Protein AF-0000000080314103 (afdb_homodimer)

Structure (mmCIF, N/CA/C/O backbone):
data_AF-0000000080314103-model_v1
#
loop_
_entity.id
_entity.type
_entity.pdbx_description
1 polymer 'Ribonuclease J2 (Endoribonuclease in RNA processing)'
#
loop_
_atom_site.group_PDB
_atom_site.id
_atom_site.type_symbol
_atom_site.label_atom_id
_atom_site.label_alt_id
_atom_site.label_comp_id
_atom_site.label_asym_id
_atom_site.label_entity_id
_atom_site.label_seq_id
_atom_site.pdbx_PDB_ins_code
_atom_site.Cartn_x
_atom_site.Cartn_y
_atom_site.Cartn_z
_atom_site.occupancy
_atom_site.B_iso_or_equiv
_atom_site.auth_seq_id
_atom_site.auth_comp_id
_atom_site.auth_asym_id
_atom_site.auth_atom_id
_atom_site.pdbx_PDB_model_num
ATOM 1 N N . MET A 1 1 ? 6.738 -19.469 -27.828 1 96.12 1 MET A N 1
ATOM 2 C CA . MET A 1 1 ? 6.711 -19.172 -26.391 1 96.12 1 MET A CA 1
ATOM 3 C C . MET A 1 1 ? 5.691 -18.078 -26.094 1 96.12 1 MET A C 1
ATOM 5 O O . MET A 1 1 ? 5.711 -17.016 -26.703 1 96.12 1 MET A O 1
ATOM 9 N N . ILE A 1 2 ? 4.75 -18.375 -25.188 1 97.12 2 ILE A N 1
ATOM 10 C CA . ILE A 1 2 ? 3.621 -17.5 -24.875 1 97.12 2 ILE A CA 1
ATOM 11 C C . ILE A 1 2 ? 3.535 -17.266 -23.375 1 97.12 2 ILE A C 1
ATOM 13 O O . ILE A 1 2 ? 2.959 -18.094 -22.641 1 97.12 2 ILE A O 1
ATOM 17 N N . PRO A 1 3 ? 4.074 -16.156 -22.875 1 97.12 3 PRO A N 1
ATOM 18 C CA . PRO A 1 3 ? 3.891 -15.844 -21.453 1 97.12 3 PRO A CA 1
ATOM 19 C C . PRO A 1 3 ? 2.441 -15.508 -21.094 1 97.12 3 PRO A C 1
ATOM 21 O O . PRO A 1 3 ? 1.919 -14.477 -21.547 1 97.12 3 PRO A O 1
ATOM 24 N N . LEU A 1 4 ? 1.855 -16.344 -20.297 1 97.38 4 LEU A N 1
ATOM 25 C CA . LEU A 1 4 ? 0.501 -16.078 -19.828 1 97.38 4 LEU A CA 1
ATOM 26 C C . LEU A 1 4 ? 0.52 -15.172 -18.609 1 97.38 4 LEU A C 1
ATOM 28 O O . LEU A 1 4 ? -0.434 -14.422 -18.359 1 97.38 4 LEU A O 1
ATOM 32 N N . GLY A 1 5 ? 1.565 -15.289 -17.828 1 96.25 5 GLY A N 1
ATOM 33 C CA . GLY A 1 5 ? 1.776 -14.492 -16.641 1 96.25 5 GLY A CA 1
ATOM 34 C C . GLY A 1 5 ? 3.234 -14.398 -16.234 1 96.25 5 GLY A C 1
ATOM 35 O O . GLY A 1 5 ? 4.062 -15.188 -16.688 1 96.25 5 GLY A O 1
ATOM 36 N N . GLY A 1 6 ? 3.549 -13.352 -15.43 1 93.88 6 GLY A N 1
ATOM 37 C CA . GLY A 1 6 ? 4.855 -13.258 -14.797 1 93.88 6 GLY A CA 1
ATOM 38 C C . GLY A 1 6 ? 5.816 -12.352 -15.539 1 93.88 6 GLY A C 1
ATOM 39 O O . GLY A 1 6 ? 6.891 -12.031 -15.031 1 93.88 6 GLY A O 1
ATOM 40 N N . LEU A 1 7 ? 5.535 -11.953 -16.734 1 94.5 7 LEU A N 1
ATOM 41 C CA . LEU A 1 7 ? 6.379 -11.031 -17.5 1 94.5 7 LEU A CA 1
ATOM 42 C C . LEU A 1 7 ? 5.777 -9.625 -17.5 1 94.5 7 LEU A C 1
ATOM 44 O O . LEU A 1 7 ? 4.688 -9.422 -18.031 1 94.5 7 LEU A O 1
ATOM 48 N N . GLY A 1 8 ? 6.523 -8.711 -16.984 1 89.81 8 GLY A N 1
ATOM 49 C CA . GLY A 1 8 ? 6.035 -7.352 -16.812 1 89.81 8 GLY A CA 1
ATOM 50 C C . GLY A 1 8 ? 5.406 -7.113 -15.453 1 89.81 8 GLY A C 1
ATOM 51 O O . GLY A 1 8 ? 4.859 -6.039 -15.195 1 89.81 8 GLY A O 1
ATOM 52 N N . GLU A 1 9 ? 5.508 -8.094 -14.617 1 88.44 9 GLU A N 1
ATOM 53 C CA . GLU A 1 9 ? 4.965 -8.055 -13.266 1 88.44 9 GLU A CA 1
ATOM 54 C C . GLU A 1 9 ? 5.656 -9.07 -12.367 1 88.44 9 GLU A C 1
ATOM 56 O O . GLU A 1 9 ? 6.379 -9.945 -12.844 1 88.44 9 GLU A O 1
ATOM 61 N N . ILE A 1 10 ? 5.465 -8.875 -11.117 1 86.44 10 ILE A N 1
ATOM 62 C CA . ILE A 1 10 ? 6.008 -9.844 -10.164 1 86.44 10 ILE A CA 1
ATOM 63 C C . ILE A 1 10 ? 4.922 -10.844 -9.773 1 86.44 10 ILE A C 1
ATOM 65 O O . ILE A 1 10 ? 3.801 -10.453 -9.438 1 86.44 10 ILE A O 1
ATOM 69 N N . GLY A 1 11 ? 5.289 -12.078 -9.93 1 91.75 11 GLY A N 1
ATOM 70 C CA . GLY A 1 11 ? 4.367 -13.148 -9.594 1 91.75 11 GLY A CA 1
ATOM 71 C C . GLY A 1 11 ? 3.602 -13.672 -10.797 1 91.75 11 GLY A C 1
ATOM 72 O O . GLY A 1 11 ? 3.885 -13.281 -11.938 1 91.75 11 GLY A O 1
ATOM 73 N N . MET A 1 12 ? 2.787 -14.68 -10.625 1 96.94 12 MET A N 1
ATOM 74 C CA . MET A 1 12 ? 1.904 -15.281 -11.617 1 96.94 12 MET A CA 1
ATOM 75 C C . MET A 1 12 ? 2.709 -15.898 -12.758 1 96.94 12 MET A C 1
ATOM 77 O O . MET A 1 12 ? 2.312 -15.812 -13.922 1 96.94 12 MET A O 1
ATOM 81 N N . ASN A 1 13 ? 3.863 -16.391 -12.461 1 98 13 ASN A N 1
ATOM 82 C CA . ASN A 1 13 ? 4.688 -17 -13.5 1 98 13 ASN A CA 1
ATOM 83 C C . ASN A 1 13 ? 3.971 -18.172 -14.18 1 98 13 ASN A C 1
ATOM 85 O O . ASN A 1 13 ? 3.504 -19.094 -13.508 1 98 13 ASN A O 1
ATOM 89 N N . CYS A 1 14 ? 3.877 -18.078 -15.477 1 98.44 14 CYS A N 1
ATOM 90 C CA . CYS A 1 14 ? 3.199 -19.078 -16.297 1 98.44 14 CYS A CA 1
ATOM 91 C C . CYS A 1 14 ? 3.562 -18.891 -17.781 1 98.44 14 CYS A C 1
ATOM 93 O O . CYS A 1 14 ? 3.18 -17.906 -18.406 1 98.44 14 CYS A O 1
ATOM 95 N N . MET A 1 15 ? 4.289 -19.859 -18.328 1 98 15 MET A N 1
ATOM 96 C CA . MET A 1 15 ? 4.797 -19.781 -19.703 1 98 15 MET A CA 1
ATOM 97 C C . MET A 1 15 ? 4.348 -20.984 -20.516 1 98 15 MET A C 1
ATOM 99 O O . MET A 1 15 ? 4.605 -22.125 -20.141 1 98 15 MET A O 1
ATOM 103 N N . ALA A 1 16 ? 3.703 -20.75 -21.656 1 98.06 16 ALA A N 1
ATOM 104 C CA . ALA A 1 16 ? 3.344 -21.828 -22.578 1 98.06 16 ALA A CA 1
ATOM 105 C C . ALA A 1 16 ? 4.375 -21.953 -23.703 1 98.06 16 ALA A C 1
ATOM 107 O O . ALA A 1 16 ? 4.789 -20.953 -24.281 1 98.06 16 ALA A O 1
ATOM 108 N N . ILE A 1 17 ? 4.859 -23.141 -23.906 1 97.94 17 ILE A N 1
ATOM 109 C CA . ILE A 1 17 ? 5.723 -23.469 -25.031 1 97.94 17 ILE A CA 1
ATOM 110 C C . ILE A 1 17 ? 4.973 -24.375 -26.016 1 97.94 17 ILE A C 1
ATOM 112 O O . ILE A 1 17 ? 4.629 -25.516 -25.672 1 97.94 17 ILE A O 1
ATOM 116 N N . GLU A 1 18 ? 4.75 -23.859 -27.188 1 97.75 18 GLU A N 1
ATOM 117 C CA . GLU A 1 18 ? 3.955 -24.594 -28.156 1 97.75 18 GLU A CA 1
ATOM 118 C C . GLU A 1 18 ? 4.801 -25 -29.359 1 97.75 18 GLU A C 1
ATOM 120 O O . GLU A 1 18 ? 5.586 -24.203 -29.875 1 97.75 18 GLU A O 1
ATOM 125 N N . HIS A 1 19 ? 4.781 -26.219 -29.781 1 97.5 19 HIS A N 1
ATOM 126 C CA . HIS A 1 19 ? 5.348 -26.75 -31.016 1 97.5 19 HIS A CA 1
ATOM 127 C C . HIS A 1 19 ? 4.352 -27.641 -31.75 1 97.5 19 HIS A C 1
ATOM 129 O O . HIS A 1 19 ? 4.023 -28.734 -31.281 1 97.5 19 HIS A O 1
ATOM 135 N N . GLY A 1 20 ? 3.893 -27.156 -32.875 1 95.25 20 GLY A N 1
ATOM 136 C CA . GLY A 1 20 ? 2.865 -27.906 -33.594 1 95.25 20 GLY A CA 1
ATOM 137 C C . GLY A 1 20 ? 1.558 -28 -32.844 1 95.25 20 GLY A C 1
ATOM 138 O O . GLY A 1 20 ? 0.968 -26.969 -32.469 1 95.25 20 GLY A O 1
ATOM 139 N N . ASP A 1 21 ? 1.187 -29.25 -32.531 1 96.81 21 ASP A N 1
ATOM 140 C CA . ASP A 1 21 ? -0.088 -29.484 -31.844 1 96.81 21 ASP A CA 1
ATOM 141 C C . ASP A 1 21 ? 0.123 -29.844 -30.375 1 96.81 21 ASP A C 1
ATOM 143 O O . ASP A 1 21 ? -0.713 -30.516 -29.781 1 96.81 21 ASP A O 1
ATOM 147 N N . ASP A 1 22 ? 1.282 -29.453 -29.891 1 98.12 22 ASP A N 1
ATOM 148 C CA . ASP A 1 22 ? 1.616 -29.797 -28.516 1 98.12 22 ASP A CA 1
ATOM 149 C C . ASP A 1 22 ? 2.031 -28.562 -27.719 1 98.12 22 ASP A C 1
ATOM 151 O O . ASP A 1 22 ? 2.773 -27.719 -28.219 1 98.12 22 ASP A O 1
ATOM 155 N N . ILE A 1 23 ? 1.497 -28.5 -26.484 1 98.38 23 ILE A N 1
ATOM 156 C CA . ILE A 1 23 ? 1.825 -27.375 -25.609 1 98.38 23 ILE A CA 1
ATOM 157 C C . ILE A 1 23 ? 2.357 -27.891 -24.281 1 98.38 23 ILE A C 1
ATOM 159 O O . ILE A 1 23 ? 1.765 -28.781 -23.672 1 98.38 23 ILE A O 1
ATOM 163 N N . LEU A 1 24 ? 3.467 -27.406 -23.875 1 98.44 24 LEU A N 1
ATOM 164 C CA . LEU A 1 24 ? 4.016 -27.594 -22.531 1 98.44 24 LEU A CA 1
ATOM 165 C C . LEU A 1 24 ? 3.939 -26.297 -21.734 1 98.44 24 LEU A C 1
ATOM 167 O O . LEU A 1 24 ? 4.352 -25.234 -22.219 1 98.44 24 LEU A O 1
ATOM 171 N N . VAL A 1 25 ? 3.359 -26.359 -20.547 1 98.56 25 VAL A N 1
ATOM 172 C CA . VAL A 1 25 ? 3.25 -25.172 -19.703 1 98.56 25 VAL A CA 1
ATOM 173 C C . VAL A 1 25 ? 4.273 -25.234 -18.578 1 98.56 25 VAL A C 1
ATOM 175 O O . VAL A 1 25 ? 4.406 -26.266 -17.906 1 98.56 25 VAL A O 1
ATOM 178 N N . LEU A 1 26 ? 4.992 -24.141 -18.422 1 98.44 26 LEU A N 1
ATOM 179 C CA . LEU A 1 26 ? 5.988 -24.031 -17.359 1 98.44 26 LEU A CA 1
ATOM 180 C C . LEU A 1 26 ? 5.477 -23.156 -16.219 1 98.44 26 LEU A C 1
ATOM 182 O O . LEU A 1 26 ? 5.164 -21.984 -16.438 1 98.44 26 LEU A O 1
ATOM 186 N N . ASP A 1 27 ? 5.395 -23.719 -14.984 1 98.62 27 ASP A N 1
ATOM 187 C CA . ASP A 1 27 ? 4.957 -23.062 -13.758 1 98.62 27 ASP A CA 1
ATOM 188 C C . ASP A 1 27 ? 3.541 -22.516 -13.898 1 98.62 27 ASP A C 1
ATOM 190 O O . ASP A 1 27 ? 3.039 -22.359 -15.016 1 98.62 27 ASP A O 1
ATOM 194 N N . CYS A 1 28 ? 2.932 -22.281 -12.875 1 98.38 28 CYS A N 1
ATOM 195 C CA . CYS A 1 28 ? 1.562 -21.797 -12.766 1 98.38 28 CYS A CA 1
ATOM 196 C C . CYS A 1 28 ? 1.332 -21.125 -11.414 1 98.38 28 CYS A C 1
ATOM 198 O O . CYS A 1 28 ? 0.795 -21.75 -10.492 1 98.38 28 CYS A O 1
ATOM 200 N N . GLY A 1 29 ? 1.71 -19.891 -11.391 1 98.19 29 GLY A N 1
ATOM 201 C CA . GLY A 1 29 ? 1.801 -19.25 -10.094 1 98.19 29 GLY A CA 1
ATOM 202 C C . GLY A 1 29 ? 0.725 -18.203 -9.867 1 98.19 29 GLY A C 1
ATOM 203 O O . GLY A 1 29 ? -0.177 -18.047 -10.695 1 98.19 29 GLY A O 1
ATOM 204 N N . VAL A 1 30 ? 0.736 -17.578 -8.672 1 97.56 30 VAL A N 1
ATOM 205 C CA . VAL A 1 30 ? -0.236 -16.562 -8.281 1 97.56 30 VAL A CA 1
ATOM 206 C C . VAL A 1 30 ? 0.491 -15.32 -7.797 1 97.56 30 VAL A C 1
ATOM 208 O O . VAL A 1 30 ? 1.717 -15.32 -7.656 1 97.56 30 VAL A O 1
ATOM 211 N N . THR A 1 31 ? -0.192 -14.211 -7.707 1 94.5 31 THR A N 1
ATOM 212 C CA . THR A 1 31 ? 0.174 -13.023 -6.941 1 94.5 31 THR A CA 1
ATOM 213 C C . THR A 1 31 ? -0.943 -12.641 -5.98 1 94.5 31 THR A C 1
ATOM 215 O O . THR A 1 31 ? -1.993 -13.281 -5.945 1 94.5 31 THR A O 1
ATOM 218 N N . PHE A 1 32 ? -0.69 -11.695 -5.105 1 88.12 32 PHE A N 1
ATOM 219 C CA . PHE A 1 32 ? -1.664 -11.328 -4.09 1 88.12 32 PHE A CA 1
ATOM 220 C C . PHE A 1 32 ? -2.117 -9.883 -4.273 1 88.12 32 PHE A C 1
ATOM 222 O O . PHE A 1 32 ? -1.347 -9.039 -4.742 1 88.12 32 PHE A O 1
ATOM 229 N N . ASP A 1 33 ? -3.389 -9.664 -3.98 1 85.44 33 ASP A N 1
ATOM 230 C CA . ASP A 1 33 ? -3.992 -8.336 -4.074 1 85.44 33 ASP A CA 1
ATOM 231 C C . ASP A 1 33 ? -3.865 -7.578 -2.756 1 85.44 33 ASP A C 1
ATOM 233 O O . ASP A 1 33 ? -4.07 -8.148 -1.684 1 85.44 33 ASP A O 1
ATOM 237 N N . SER A 1 34 ? -3.443 -6.289 -2.797 1 79 34 SER A N 1
ATOM 238 C CA . SER A 1 34 ? -3.236 -5.523 -1.572 1 79 34 SER A CA 1
ATOM 239 C C . SER A 1 34 ? -4.227 -4.367 -1.468 1 79 34 SER A C 1
ATOM 241 O O . SER A 1 34 ? -4.051 -3.463 -0.649 1 79 34 SER A O 1
ATOM 243 N N . ARG A 1 35 ? -5.312 -4.25 -2.195 1 83.5 35 ARG A N 1
ATOM 244 C CA . ARG A 1 35 ? -6.219 -3.105 -2.236 1 83.5 35 ARG A CA 1
ATOM 245 C C . ARG A 1 35 ? -7.281 -3.209 -1.146 1 83.5 35 ARG A C 1
ATOM 247 O O . ARG A 1 35 ? -8.031 -2.26 -0.914 1 83.5 35 ARG A O 1
ATOM 254 N N . GLY A 1 36 ? -7.398 -4.383 -0.518 1 88.12 36 GLY A N 1
ATOM 255 C CA . GLY A 1 36 ? -8.359 -4.562 0.554 1 88.12 36 GLY A CA 1
ATOM 256 C C . GLY A 1 36 ? -9.766 -4.84 0.052 1 88.12 36 GLY A C 1
ATOM 257 O O . GLY A 1 36 ? -10.75 -4.488 0.71 1 88.12 36 GLY A O 1
ATOM 258 N N . LEU A 1 37 ? -9.938 -5.441 -1.101 1 94.25 37 LEU A N 1
ATOM 259 C CA . LEU A 1 37 ? -11.234 -5.648 -1.734 1 94.25 37 LEU A CA 1
ATOM 260 C C . LEU A 1 37 ? -11.719 -7.078 -1.523 1 94.25 37 LEU A C 1
ATOM 262 O O . LEU A 1 37 ? -12.578 -7.566 -2.266 1 94.25 37 LEU A O 1
ATOM 266 N N . GLY A 1 38 ? -11.094 -7.828 -0.602 1 92.06 38 GLY A N 1
ATOM 267 C CA . GLY A 1 38 ? -11.516 -9.188 -0.281 1 92.06 38 GLY A CA 1
ATOM 268 C C . GLY A 1 38 ? -11.023 -10.211 -1.282 1 92.06 38 GLY A C 1
ATOM 269 O O . GLY A 1 38 ? -11.539 -11.336 -1.327 1 92.06 38 GLY A O 1
ATOM 270 N N . ILE A 1 39 ? -10.07 -9.867 -2.08 1 94.56 39 ILE A N 1
ATOM 271 C CA . ILE A 1 39 ? -9.492 -10.766 -3.064 1 94.56 39 ILE A CA 1
ATOM 272 C C . ILE A 1 39 ? -8.375 -11.594 -2.416 1 94.56 39 ILE A C 1
ATOM 274 O O . ILE A 1 39 ? -7.469 -11.039 -1.793 1 94.56 39 ILE A O 1
ATOM 278 N N . ASP A 1 40 ? -8.438 -12.891 -2.557 1 92.56 40 ASP A N 1
ATOM 279 C CA . ASP A 1 40 ? -7.469 -13.773 -1.911 1 92.56 40 ASP A CA 1
ATOM 280 C C . ASP A 1 40 ? -6.176 -13.859 -2.721 1 92.56 40 ASP A C 1
ATOM 282 O O . ASP A 1 40 ? -5.082 -13.781 -2.16 1 92.56 40 ASP A O 1
ATOM 286 N N . LEU A 1 41 ? -6.301 -14.07 -3.953 1 95.12 41 LEU A N 1
ATOM 287 C CA . LEU A 1 41 ? -5.148 -14.195 -4.84 1 95.12 41 LEU A CA 1
ATOM 288 C C . LEU A 1 41 ? -5.539 -13.898 -6.285 1 95.12 41 LEU A C 1
ATOM 290 O O . LEU A 1 41 ? -6.723 -13.727 -6.59 1 95.12 41 LEU A O 1
ATOM 294 N N . VAL A 1 42 ? -4.555 -13.734 -7.133 1 96.44 42 VAL A N 1
ATOM 295 C CA . VAL A 1 42 ? -4.723 -13.461 -8.555 1 96.44 42 VAL A CA 1
ATOM 296 C C . VAL A 1 42 ? -3.84 -14.406 -9.375 1 96.44 42 VAL A C 1
ATOM 298 O O . VAL A 1 42 ? -2.684 -14.641 -9.016 1 96.44 42 VAL A O 1
ATOM 301 N N . HIS A 1 43 ? -4.371 -15.016 -10.383 1 97.5 43 HIS A N 1
ATOM 302 C CA . HIS A 1 43 ? -3.564 -15.805 -11.305 1 97.5 43 HIS A CA 1
ATOM 303 C C . HIS A 1 43 ? -3.793 -15.367 -12.75 1 97.5 43 HIS A C 1
ATOM 305 O O . HIS A 1 43 ? -4.664 -14.539 -13.016 1 97.5 43 HIS A O 1
ATOM 311 N N . ALA A 1 44 ? -2.932 -15.828 -13.648 1 97.62 44 ALA A N 1
ATOM 312 C CA . ALA A 1 44 ? -3.023 -15.477 -15.062 1 97.62 44 ALA A CA 1
ATOM 313 C C . ALA A 1 44 ? -4.293 -16.047 -15.688 1 97.62 44 ALA A C 1
ATOM 315 O O . ALA A 1 44 ? -4.789 -17.094 -15.258 1 97.62 44 ALA A O 1
ATOM 316 N N . ASP A 1 45 ? -4.871 -15.336 -16.641 1 97.5 45 ASP A N 1
ATOM 317 C CA . ASP A 1 45 ? -5.941 -15.875 -17.484 1 97.5 45 ASP A CA 1
ATOM 318 C C . ASP A 1 45 ? -5.426 -17 -18.375 1 97.5 45 ASP A C 1
ATOM 320 O O . ASP A 1 45 ? -4.531 -16.797 -19.188 1 97.5 45 ASP A O 1
ATOM 324 N N . PHE A 1 46 ? -6.047 -18.172 -18.266 1 97.56 46 PHE A N 1
ATOM 325 C CA . PHE A 1 46 ? -5.59 -19.344 -18.984 1 97.56 46 PHE A CA 1
ATOM 326 C C . PHE A 1 46 ? -6.297 -19.469 -20.328 1 97.56 46 PHE A C 1
ATOM 328 O O . PHE A 1 46 ? -6.273 -20.547 -20.953 1 97.56 46 PHE A O 1
ATOM 335 N N . GLY A 1 47 ? -6.969 -18.422 -20.766 1 96.75 47 GLY A N 1
ATOM 336 C CA . GLY A 1 47 ? -7.809 -18.484 -21.953 1 96.75 47 GLY A CA 1
ATOM 337 C C . GLY A 1 47 ? -7.105 -19.094 -23.141 1 96.75 47 GLY A C 1
ATOM 338 O O . GLY A 1 47 ? -7.688 -19.922 -23.859 1 96.75 47 GLY A O 1
ATOM 339 N N . TYR A 1 48 ? -5.859 -18.781 -23.375 1 97.31 48 TYR A N 1
ATOM 340 C CA . TYR A 1 48 ? -5.109 -19.25 -24.531 1 97.31 48 TYR A CA 1
ATOM 341 C C . TYR A 1 48 ? -4.992 -20.766 -24.516 1 97.31 48 TYR A C 1
ATOM 343 O O . TYR A 1 48 ? -5.242 -21.438 -25.531 1 97.31 48 TYR A O 1
ATOM 351 N N . VAL A 1 49 ? -4.562 -21.344 -23.406 1 97.75 49 VAL A N 1
ATOM 352 C CA . VAL A 1 49 ? -4.336 -22.781 -23.328 1 97.75 49 VAL A CA 1
ATOM 353 C C . VAL A 1 49 ? -5.668 -23.5 -23.141 1 97.75 49 VAL A C 1
ATOM 355 O O . VAL A 1 49 ? -5.816 -24.656 -23.562 1 97.75 49 VAL A O 1
ATOM 358 N N . LEU A 1 50 ? -6.602 -22.828 -22.531 1 97.12 50 LEU A N 1
ATOM 359 C CA . LEU A 1 50 ? -7.922 -23.422 -22.359 1 97.12 50 LEU A CA 1
ATOM 360 C C . LEU A 1 50 ? -8.586 -23.672 -23.719 1 97.12 50 LEU A C 1
ATOM 362 O O . LEU A 1 50 ? -9.203 -24.719 -23.922 1 97.12 50 LEU A O 1
ATOM 366 N N . ASP A 1 51 ? -8.445 -22.734 -24.609 1 96.75 51 ASP A N 1
ATOM 367 C CA . ASP A 1 51 ? -8.992 -22.859 -25.969 1 96.75 51 ASP A CA 1
ATOM 368 C C . ASP A 1 51 ? -8.312 -23.984 -26.734 1 96.75 51 ASP A C 1
ATOM 370 O O . ASP A 1 51 ? -8.836 -24.453 -27.75 1 96.75 51 ASP A O 1
ATOM 374 N N . ARG A 1 52 ? -7.199 -24.406 -26.266 1 97.06 52 ARG A N 1
ATOM 375 C CA . ARG A 1 52 ? -6.395 -25.438 -26.891 1 97.06 52 ARG A CA 1
ATOM 376 C C . ARG A 1 52 ? -6.133 -26.594 -25.938 1 97.06 52 ARG A C 1
ATOM 378 O O . ARG A 1 52 ? -5.039 -27.172 -25.922 1 97.06 52 ARG A O 1
ATOM 385 N N . ARG A 1 53 ? -7.043 -26.844 -25.094 1 96.88 53 ARG A N 1
ATOM 386 C CA . ARG A 1 53 ? -6.848 -27.75 -23.984 1 96.88 53 ARG A CA 1
ATOM 387 C C . ARG A 1 53 ? -6.422 -29.141 -24.469 1 96.88 53 ARG A C 1
ATOM 389 O O . ARG A 1 53 ? -5.652 -29.828 -23.797 1 96.88 53 ARG A O 1
ATOM 396 N N . GLU A 1 54 ? -6.848 -29.531 -25.672 1 96.69 54 GLU A N 1
ATOM 397 C CA . GLU A 1 54 ? -6.512 -30.844 -26.234 1 96.69 54 GLU A CA 1
ATOM 398 C C . GLU A 1 54 ? -5.039 -30.906 -26.625 1 96.69 54 GLU A C 1
ATOM 400 O O . GLU A 1 54 ? -4.477 -32 -26.766 1 96.69 54 GLU A O 1
ATOM 405 N N . LYS A 1 55 ? -4.449 -29.75 -26.797 1 97.94 55 LYS A N 1
ATOM 406 C CA . LYS A 1 55 ? -3.053 -29.688 -27.219 1 97.94 55 LYS A CA 1
ATOM 407 C C . LYS A 1 55 ? -2.117 -29.672 -26.016 1 97.94 55 LYS A C 1
ATOM 409 O O . LYS A 1 55 ? -0.913 -29.891 -26.156 1 97.94 55 LYS A O 1
ATOM 414 N N . VAL A 1 56 ? -2.639 -29.422 -24.859 1 98.44 56 VAL A N 1
ATOM 415 C CA . VAL A 1 56 ? -1.797 -29.297 -23.672 1 98.44 56 VAL A CA 1
ATOM 416 C C . VAL A 1 56 ? -1.364 -30.688 -23.203 1 98.44 56 VAL A C 1
ATOM 418 O O . VAL A 1 56 ? -2.205 -31.547 -22.922 1 98.44 56 VAL A O 1
ATOM 421 N N . ARG A 1 57 ? -0.076 -30.828 -23.078 1 97.75 57 ARG A N 1
ATOM 422 C CA . ARG A 1 57 ? 0.47 -32.156 -22.781 1 97.75 57 ARG A CA 1
ATOM 423 C C . ARG A 1 57 ? 0.842 -32.281 -21.297 1 97.75 57 ARG A C 1
ATOM 425 O O . ARG A 1 57 ? 0.91 -33.375 -20.766 1 97.75 57 ARG A O 1
ATOM 432 N N . GLY A 1 58 ? 1.132 -31.141 -20.703 1 97.62 58 GLY A N 1
ATOM 433 C CA . GLY A 1 58 ? 1.501 -31.219 -19.297 1 97.62 58 GLY A CA 1
ATOM 434 C C . GLY A 1 58 ? 1.93 -29.875 -18.719 1 97.62 58 GLY A C 1
ATOM 435 O O . GLY A 1 58 ? 2.098 -28.906 -19.453 1 97.62 58 GLY A O 1
ATOM 436 N N . LEU A 1 59 ? 1.985 -29.875 -17.406 1 98.25 59 LEU A N 1
ATOM 437 C CA . LEU A 1 59 ? 2.506 -28.766 -16.609 1 98.25 59 LEU A CA 1
ATOM 438 C C . LEU A 1 59 ? 3.816 -29.156 -15.93 1 98.25 59 LEU A C 1
ATOM 440 O O . LEU A 1 59 ? 3.9 -30.203 -15.281 1 98.25 59 LEU A O 1
ATOM 444 N N . VAL A 1 60 ? 4.855 -28.375 -16.141 1 98.69 60 VAL A N 1
ATOM 445 C CA . VAL A 1 60 ? 6.16 -28.641 -15.531 1 98.69 60 VAL A CA 1
ATOM 446 C C . VAL A 1 60 ? 6.504 -27.531 -14.539 1 98.69 60 VAL A C 1
ATOM 448 O O . VAL A 1 60 ? 6.461 -26.344 -14.875 1 98.69 60 VAL A O 1
ATOM 451 N N . LEU A 1 61 ? 6.871 -27.891 -13.305 1 98.69 61 LEU A N 1
ATOM 452 C CA . LEU A 1 61 ? 7.117 -26.938 -12.227 1 98.69 61 LEU A CA 1
ATOM 453 C C . LEU A 1 61 ? 8.609 -26.844 -11.914 1 98.69 61 LEU A C 1
ATOM 455 O O . LEU A 1 61 ? 9.305 -27.859 -11.883 1 98.69 61 LEU A O 1
ATOM 459 N N . THR A 1 62 ? 9.07 -25.594 -11.68 1 98.38 62 THR A N 1
ATOM 460 C CA . THR A 1 62 ? 10.469 -25.359 -11.359 1 98.38 62 THR A CA 1
ATOM 461 C C . THR A 1 62 ? 10.719 -25.547 -9.859 1 98.38 62 THR A C 1
ATOM 463 O O . THR A 1 62 ? 11.68 -26.219 -9.469 1 98.38 62 THR A O 1
ATOM 466 N N . HIS A 1 63 ? 9.898 -24.922 -9.047 1 97.88 63 HIS A N 1
ATOM 467 C CA . HIS A 1 63 ? 10.055 -25 -7.602 1 97.88 63 HIS A CA 1
ATOM 468 C C . HIS A 1 63 ? 8.758 -24.656 -6.883 1 97.88 63 HIS A C 1
ATOM 470 O O . HIS A 1 63 ? 7.738 -24.391 -7.527 1 97.88 63 HIS A O 1
ATOM 476 N N . GLY A 1 64 ? 8.812 -24.625 -5.562 1 98.12 64 GLY A N 1
ATOM 477 C CA . GLY A 1 64 ? 7.582 -24.719 -4.781 1 98.12 64 GLY A CA 1
ATOM 478 C C . GLY A 1 64 ? 7.047 -23.359 -4.352 1 98.12 64 GLY A C 1
ATOM 479 O O . GLY A 1 64 ? 6.02 -23.281 -3.674 1 98.12 64 GLY A O 1
ATOM 480 N N . HIS A 1 65 ? 7.648 -22.25 -4.754 1 97.75 65 HIS A N 1
ATOM 481 C CA . HIS A 1 65 ? 7.102 -20.953 -4.363 1 97.75 65 HIS A CA 1
ATOM 482 C C . HIS A 1 65 ? 5.715 -20.734 -4.953 1 97.75 65 HIS A C 1
ATOM 484 O O . HIS A 1 65 ? 5.441 -21.156 -6.082 1 97.75 65 HIS A O 1
ATOM 490 N N . GLU A 1 66 ? 4.906 -19.953 -4.25 1 96.56 66 GLU A N 1
ATOM 491 C CA . GLU A 1 66 ? 3.508 -19.734 -4.617 1 96.56 66 GLU A CA 1
ATOM 492 C C . GLU A 1 66 ? 3.395 -19.047 -5.977 1 96.56 66 GLU A C 1
ATOM 494 O O . GLU A 1 66 ? 2.451 -19.297 -6.727 1 96.56 66 GLU A O 1
ATOM 499 N N . ASP A 1 67 ? 4.262 -18.156 -6.262 1 97.38 67 ASP A N 1
ATOM 500 C CA . ASP A 1 67 ? 4.199 -17.438 -7.531 1 97.38 67 ASP A CA 1
ATOM 501 C C . ASP A 1 67 ? 4.637 -18.328 -8.688 1 97.38 67 ASP A C 1
ATOM 503 O O . ASP A 1 67 ? 4.66 -17.891 -9.844 1 97.38 67 ASP A O 1
ATOM 507 N N . HIS A 1 68 ? 4.891 -19.625 -8.43 1 98.5 68 HIS A N 1
ATOM 508 C CA . HIS A 1 68 ? 5.223 -20.594 -9.469 1 98.5 68 HIS A CA 1
ATOM 509 C C . HIS A 1 68 ? 4.254 -21.781 -9.453 1 98.5 68 HIS A C 1
ATOM 511 O O . HIS A 1 68 ? 4.109 -22.484 -10.453 1 98.5 68 HIS A O 1
ATOM 517 N N . ILE A 1 69 ? 3.551 -21.984 -8.32 1 98.38 69 ILE A N 1
ATOM 518 C CA . ILE A 1 69 ? 2.742 -23.203 -8.266 1 98.38 69 ILE A CA 1
ATOM 519 C C . ILE A 1 69 ? 1.325 -22.859 -7.809 1 98.38 69 ILE A C 1
ATOM 521 O O . ILE A 1 69 ? 0.416 -23.688 -7.91 1 98.38 69 ILE A O 1
ATOM 525 N N . GLY A 1 70 ? 1.095 -21.688 -7.316 1 97.12 70 GLY A N 1
ATOM 526 C CA . GLY A 1 70 ? -0.08 -21.359 -6.527 1 97.12 70 GLY A CA 1
ATOM 527 C C . GLY A 1 70 ? -1.378 -21.5 -7.301 1 97.12 70 GLY A C 1
ATOM 528 O O . GLY A 1 70 ? -2.439 -21.703 -6.707 1 97.12 70 GLY A O 1
ATOM 529 N N . ALA A 1 71 ? -1.354 -21.406 -8.602 1 97.62 71 ALA A N 1
ATOM 530 C CA . ALA A 1 71 ? -2.559 -21.422 -9.43 1 97.62 71 ALA A CA 1
ATOM 531 C C . ALA A 1 71 ? -2.824 -22.812 -10 1 97.62 71 ALA A C 1
ATOM 533 O O . ALA A 1 71 ? -3.781 -23.016 -10.75 1 97.62 71 ALA A O 1
ATOM 534 N N . THR A 1 72 ? -2.037 -23.797 -9.617 1 97.31 72 THR A N 1
ATOM 535 C CA . THR A 1 72 ? -2.084 -25.125 -10.195 1 97.31 72 THR A CA 1
ATOM 536 C C . THR A 1 72 ? -3.471 -25.75 -10.023 1 97.31 72 THR A C 1
ATOM 538 O O . THR A 1 72 ? -3.986 -26.391 -10.938 1 97.31 72 THR A O 1
ATOM 541 N N . SER A 1 73 ? -4.078 -25.531 -8.891 1 95.25 73 SER A N 1
ATOM 542 C CA . SER A 1 73 ? -5.398 -26.094 -8.625 1 95.25 73 SER A CA 1
ATOM 543 C C . SER A 1 73 ? -6.418 -25.594 -9.641 1 95.25 73 SER A C 1
ATOM 545 O O . SER A 1 73 ? -7.188 -26.391 -10.195 1 95.25 73 SER A O 1
ATOM 547 N N . TRP A 1 74 ? -6.48 -24.328 -9.875 1 95.56 74 TRP A N 1
ATOM 548 C CA . TRP A 1 74 ? -7.422 -23.734 -10.82 1 95.56 74 TRP A CA 1
ATOM 549 C C . TRP A 1 74 ? -7.086 -24.156 -12.25 1 95.56 74 TRP A C 1
ATOM 551 O O . TRP A 1 74 ? -7.98 -24.359 -13.07 1 95.56 74 TRP A O 1
ATOM 561 N N . PHE A 1 75 ? -5.82 -24.25 -12.539 1 96.69 75 PHE A N 1
ATOM 562 C CA . PHE A 1 75 ? -5.379 -24.703 -13.852 1 96.69 75 PHE A CA 1
ATOM 563 C C . PHE A 1 75 ? -5.887 -26.109 -14.125 1 96.69 75 PHE A C 1
ATOM 565 O O . PHE A 1 75 ? -6.48 -26.375 -15.18 1 96.69 75 PHE A O 1
ATOM 572 N N . LEU A 1 76 ? -5.727 -27.047 -13.188 1 96.06 76 LEU A N 1
ATOM 573 C CA . LEU A 1 76 ? -6.035 -28.453 -13.359 1 96.06 76 LEU A CA 1
ATOM 574 C C . LEU A 1 76 ? -7.543 -28.688 -13.344 1 96.06 76 LEU A C 1
ATOM 576 O O . LEU A 1 76 ? -8.016 -29.719 -13.828 1 96.06 76 LEU A O 1
ATOM 580 N N . ARG A 1 77 ? -8.25 -27.781 -12.727 1 92 77 ARG A N 1
ATOM 581 C CA . ARG A 1 77 ? -9.703 -27.875 -12.727 1 92 77 ARG A CA 1
ATOM 582 C C . ARG A 1 77 ? -10.25 -27.891 -14.148 1 92 77 ARG A C 1
ATOM 584 O O . ARG A 1 77 ? -11.188 -28.641 -14.453 1 92 77 ARG A O 1
ATOM 591 N N . ASP A 1 78 ? -9.609 -27.125 -15 1 91.56 78 ASP A N 1
ATOM 592 C CA . ASP A 1 78 ? -10.125 -26.953 -16.359 1 91.56 78 ASP A CA 1
ATOM 593 C C . ASP A 1 78 ? -9.266 -27.719 -17.359 1 91.56 78 ASP A C 1
ATOM 595 O O . ASP A 1 78 ? -9.734 -28.062 -18.453 1 91.56 78 ASP A O 1
ATOM 599 N N . ILE A 1 79 ? -8.047 -27.891 -17.031 1 95.06 79 ILE A N 1
ATOM 600 C CA . ILE A 1 79 ? -7.102 -28.594 -17.906 1 95.06 79 ILE A CA 1
ATOM 601 C C . ILE A 1 79 ? -6.414 -29.703 -17.125 1 95.06 79 ILE A C 1
ATOM 603 O O . ILE A 1 79 ? -5.262 -29.578 -16.719 1 95.06 79 ILE A O 1
ATOM 607 N N . PRO A 1 80 ? -7.09 -30.859 -17.016 1 93.88 80 PRO A N 1
ATOM 608 C CA . PRO A 1 80 ? -6.543 -31.969 -16.219 1 93.88 80 PRO A CA 1
ATOM 609 C C . PRO A 1 80 ? -5.406 -32.688 -16.938 1 93.88 80 PRO A C 1
ATOM 611 O O . PRO A 1 80 ? -5.652 -33.656 -17.672 1 93.88 80 PRO A O 1
ATOM 614 N N . VAL A 1 81 ? -4.223 -32.281 -16.797 1 96.69 81 VAL A N 1
ATOM 615 C CA . VAL A 1 81 ? -3.035 -32.844 -17.438 1 96.69 81 VAL A CA 1
ATOM 616 C C . VAL A 1 81 ? -2.033 -33.281 -16.375 1 96.69 81 VAL A C 1
ATOM 618 O O . VAL A 1 81 ? -2.166 -32.906 -15.203 1 96.69 81 VAL A O 1
ATOM 621 N N . PRO A 1 82 ? -0.999 -34.156 -16.766 1 97.31 82 PRO A N 1
ATOM 622 C CA . PRO A 1 82 ? 0.054 -34.5 -15.805 1 97.31 82 PRO A CA 1
ATOM 623 C C . PRO A 1 82 ? 0.851 -33.281 -15.336 1 97.31 82 PRO A C 1
ATOM 625 O O . PRO A 1 82 ? 1.134 -32.375 -16.141 1 97.31 82 PRO A O 1
ATOM 628 N N . VAL A 1 83 ? 1.128 -33.281 -14.047 1 98.12 83 VAL A N 1
ATOM 629 C CA . VAL A 1 83 ? 1.983 -32.25 -13.461 1 98.12 83 VAL A CA 1
ATOM 630 C C . VAL A 1 83 ? 3.334 -32.875 -13.086 1 98.12 83 VAL A C 1
ATOM 632 O O . VAL A 1 83 ? 3.406 -33.781 -12.266 1 98.12 83 VAL A O 1
ATOM 635 N N . TRP A 1 84 ? 4.352 -32.375 -13.758 1 98.38 84 TRP A N 1
ATOM 636 C CA . TRP A 1 84 ? 5.719 -32.781 -13.461 1 98.38 84 TRP A CA 1
ATOM 637 C C . TRP A 1 84 ? 6.426 -31.766 -12.586 1 98.38 84 TRP A C 1
ATOM 639 O O . TRP A 1 84 ? 6.301 -30.562 -12.812 1 98.38 84 TRP A O 1
ATOM 649 N N . GLY A 1 85 ? 7.105 -32.188 -11.602 1 98.12 85 GLY A N 1
ATOM 650 C CA . GLY A 1 85 ? 7.863 -31.25 -10.766 1 98.12 85 GLY A CA 1
ATOM 651 C C . GLY A 1 85 ? 8.781 -31.953 -9.781 1 98.12 85 GLY A C 1
ATOM 652 O O . GLY A 1 85 ? 8.719 -33.188 -9.633 1 98.12 85 GLY A O 1
ATOM 653 N N . PRO A 1 86 ? 9.719 -31.203 -9.203 1 97.31 86 PRO A N 1
ATOM 654 C CA . PRO A 1 86 ? 10.539 -31.797 -8.141 1 97.31 86 PRO A CA 1
ATOM 655 C C . PRO A 1 86 ? 9.727 -32.219 -6.914 1 97.31 86 PRO A C 1
ATOM 657 O O . PRO A 1 86 ? 8.594 -31.75 -6.742 1 97.31 86 PRO A O 1
ATOM 660 N N . PRO A 1 87 ? 10.273 -33.062 -6.113 1 97 87 PRO A N 1
ATOM 661 C CA . PRO A 1 87 ? 9.539 -33.656 -4.992 1 97 87 PRO A CA 1
ATOM 662 C C . PRO A 1 87 ? 8.922 -32.594 -4.078 1 97 87 PRO A C 1
ATOM 664 O O . PRO A 1 87 ? 7.746 -32.688 -3.727 1 97 87 PRO A O 1
ATOM 667 N N . TYR A 1 88 ? 9.641 -31.594 -3.689 1 96.94 88 TYR A N 1
ATOM 668 C CA . TYR A 1 88 ? 9.164 -30.609 -2.732 1 96.94 88 TYR A CA 1
ATOM 669 C C . TYR A 1 88 ? 8.008 -29.797 -3.316 1 96.94 88 TYR A C 1
ATOM 671 O O . TYR A 1 88 ? 7 -29.578 -2.643 1 96.94 88 TYR A O 1
ATOM 679 N N . ALA A 1 89 ? 8.156 -29.328 -4.566 1 98 89 ALA A N 1
ATOM 680 C CA . ALA A 1 89 ? 7.098 -28.578 -5.234 1 98 89 ALA A CA 1
ATOM 681 C C . ALA A 1 89 ? 5.809 -29.391 -5.316 1 98 89 ALA A C 1
ATOM 683 O O . ALA A 1 89 ? 4.723 -28.875 -5.023 1 98 89 ALA A O 1
ATOM 684 N N . LEU A 1 90 ? 5.941 -30.656 -5.695 1 97.75 90 LEU A N 1
ATOM 685 C CA . LEU A 1 90 ? 4.766 -31.5 -5.863 1 97.75 90 LEU A CA 1
ATOM 686 C C . LEU A 1 90 ? 4.094 -31.766 -4.52 1 97.75 90 LEU A C 1
ATOM 688 O O . LEU A 1 90 ? 2.869 -31.891 -4.445 1 97.75 90 LEU A O 1
ATOM 692 N N . ALA A 1 91 ? 4.898 -31.891 -3.465 1 97 91 ALA A N 1
ATOM 693 C CA . ALA A 1 91 ? 4.324 -32.062 -2.133 1 97 91 ALA A CA 1
ATOM 694 C C . ALA A 1 91 ? 3.488 -30.844 -1.742 1 97 91 ALA A C 1
ATOM 696 O O . ALA A 1 91 ? 2.41 -30.984 -1.16 1 97 91 ALA A O 1
ATOM 697 N N . LEU A 1 92 ? 3.99 -29.688 -2.012 1 97.12 92 LEU A N 1
ATOM 698 C CA . LEU A 1 92 ? 3.26 -28.469 -1.714 1 97.12 92 LEU A CA 1
ATOM 699 C C . LEU A 1 92 ? 1.993 -28.359 -2.559 1 97.12 92 LEU A C 1
ATOM 701 O O . LEU A 1 92 ? 0.944 -27.938 -2.064 1 97.12 92 LEU A O 1
ATOM 705 N N . VAL A 1 93 ? 2.111 -28.703 -3.83 1 96.75 93 VAL A N 1
ATOM 706 C CA . VAL A 1 93 ? 0.958 -28.688 -4.727 1 96.75 93 VAL A CA 1
ATOM 707 C C . VAL A 1 93 ? -0.119 -29.641 -4.191 1 96.75 93 VAL A C 1
ATOM 709 O O . VAL A 1 93 ? -1.3 -29.281 -4.156 1 96.75 93 VAL A O 1
ATOM 712 N N . LYS A 1 94 ? 0.308 -30.812 -3.801 1 94.69 94 LYS A N 1
ATOM 713 C CA . LYS A 1 94 ? -0.626 -31.781 -3.248 1 94.69 94 LYS A CA 1
ATOM 714 C C . LYS A 1 94 ? -1.345 -31.234 -2.023 1 94.69 94 LYS A C 1
ATOM 716 O O . LYS A 1 94 ? -2.559 -31.391 -1.883 1 94.69 94 LYS A O 1
ATOM 721 N N . GLN A 1 95 ? -0.589 -30.609 -1.18 1 92.94 95 GLN A N 1
ATOM 722 C CA . GLN A 1 95 ? -1.158 -30 0.017 1 92.94 95 GLN A CA 1
ATOM 723 C C . GLN A 1 95 ? -2.17 -28.922 -0.345 1 92.94 95 GLN A C 1
ATOM 725 O O . GLN A 1 95 ? -3.252 -28.859 0.239 1 92.94 95 GLN A O 1
ATOM 730 N N . ARG A 1 96 ? -1.857 -28.094 -1.244 1 90.88 96 ARG A N 1
ATOM 731 C CA . ARG A 1 96 ? -2.719 -27 -1.664 1 90.88 96 ARG A CA 1
ATOM 732 C C . ARG A 1 96 ? -4.008 -27.516 -2.291 1 90.88 96 ARG A C 1
ATOM 734 O O . ARG A 1 96 ? -5.094 -27.016 -2 1 90.88 96 ARG A O 1
ATOM 741 N N . ILE A 1 97 ? -3.867 -28.422 -3.154 1 91.25 97 ILE A N 1
ATOM 742 C CA . ILE A 1 97 ? -5.012 -28.953 -3.883 1 91.25 97 ILE A CA 1
ATOM 743 C C . ILE A 1 97 ? -5.965 -29.641 -2.908 1 91.25 97 ILE A C 1
ATOM 745 O O . ILE A 1 97 ? -7.184 -29.578 -3.074 1 91.25 97 ILE A O 1
ATOM 749 N N . ALA A 1 98 ? -5.414 -30.25 -1.872 1 89.94 98 ALA A N 1
ATOM 750 C CA . ALA A 1 98 ? -6.215 -30.938 -0.863 1 89.94 98 ALA A CA 1
ATOM 751 C C . ALA A 1 98 ? -7.117 -29.953 -0.118 1 89.94 98 ALA A C 1
ATOM 753 O O . ALA A 1 98 ? -8.156 -30.344 0.418 1 89.94 98 ALA A O 1
ATOM 754 N N . GLU A 1 99 ? -6.73 -28.734 -0.101 1 87.69 99 GLU A N 1
ATOM 755 C CA . GLU A 1 99 ? -7.508 -27.703 0.583 1 87.69 99 GLU A CA 1
ATOM 756 C C . GLU A 1 99 ? -8.664 -27.219 -0.285 1 87.69 99 GLU A C 1
ATOM 758 O O . GLU A 1 99 ? -9.562 -26.531 0.201 1 87.69 99 GLU A O 1
ATOM 763 N N . HIS A 1 100 ? -8.633 -27.531 -1.539 1 87.19 100 HIS A N 1
ATOM 764 C CA . HIS A 1 100 ? -9.648 -27.078 -2.473 1 87.19 100 HIS A CA 1
ATOM 765 C C . HIS A 1 100 ? -10.805 -28.062 -2.562 1 87.19 100 HIS A C 1
ATOM 767 O O . HIS A 1 100 ? -10.586 -29.281 -2.604 1 87.19 100 HIS A O 1
ATOM 773 N N . PRO A 1 101 ? -12.055 -27.531 -2.66 1 78.94 101 PRO A N 1
ATOM 774 C CA . PRO A 1 101 ? -13.234 -28.406 -2.619 1 78.94 101 PRO A CA 1
ATOM 775 C C . PRO A 1 101 ? -13.523 -29.078 -3.961 1 78.94 101 PRO A C 1
ATOM 777 O O . PRO A 1 101 ? -14.383 -29.953 -4.043 1 78.94 101 PRO A O 1
ATOM 780 N N . PHE A 1 102 ? -12.789 -28.781 -5 1 79 102 PHE A N 1
ATOM 781 C CA . PHE A 1 102 ? -13.242 -29.234 -6.309 1 79 102 PHE A CA 1
ATOM 782 C C . PHE A 1 102 ? -12.297 -30.281 -6.871 1 79 102 PHE A C 1
ATOM 784 O O . PHE A 1 102 ? -12.438 -30.703 -8.023 1 79 102 PHE A O 1
ATOM 791 N N . HIS A 1 103 ? -11.398 -30.672 -6.172 1 80.81 103 HIS A N 1
ATOM 792 C CA . HIS A 1 103 ? -10.477 -31.672 -6.688 1 80.81 103 HIS A CA 1
ATOM 793 C C . HIS A 1 103 ? -10.641 -33 -5.945 1 80.81 103 HIS A C 1
ATOM 795 O O . HIS A 1 103 ? -10.984 -33 -4.762 1 80.81 103 HIS A O 1
ATOM 801 N N . ASP A 1 104 ? -10.555 -34.062 -6.777 1 79 104 ASP A N 1
ATOM 802 C CA . ASP A 1 104 ? -10.273 -35.375 -6.227 1 79 104 ASP A CA 1
ATOM 803 C C . ASP A 1 104 ? -8.773 -35.688 -6.266 1 79 104 ASP A C 1
ATOM 805 O O . ASP A 1 104 ? -8.227 -35.969 -7.332 1 79 104 ASP A O 1
ATOM 809 N N . ILE A 1 105 ? -8.195 -35.594 -5.121 1 78.75 105 ILE A N 1
ATOM 810 C CA . ILE A 1 105 ? -6.746 -35.688 -5 1 78.75 105 ILE A CA 1
ATOM 811 C C . ILE A 1 105 ? -6.254 -37 -5.629 1 78.75 105 ILE A C 1
ATOM 813 O O . ILE A 1 105 ? -5.176 -37.031 -6.223 1 78.75 105 ILE A O 1
ATOM 817 N N . GLU A 1 106 ? -7.016 -38 -5.512 1 80 106 GLU A N 1
ATOM 818 C CA . GLU A 1 106 ? -6.613 -39.312 -6 1 80 106 GLU A CA 1
ATOM 819 C C . GLU A 1 106 ? -6.598 -39.344 -7.523 1 80 106 GLU A C 1
ATOM 821 O O . GLU A 1 106 ? -5.98 -40.219 -8.117 1 80 106 GLU A O 1
ATOM 826 N N . ARG A 1 107 ? -7.172 -38.406 -8.133 1 82.44 107 ARG A N 1
ATOM 827 C CA . ARG A 1 107 ? -7.273 -38.406 -9.586 1 82.44 107 ARG A CA 1
ATOM 828 C C . ARG A 1 107 ? -6.203 -37.531 -10.211 1 82.44 107 ARG A C 1
ATOM 830 O O . ARG A 1 107 ? -6.055 -37.5 -11.438 1 82.44 107 ARG A O 1
ATOM 837 N N . LEU A 1 108 ? -5.457 -36.938 -9.383 1 88.38 108 LEU A N 1
ATOM 838 C CA . LEU A 1 108 ? -4.41 -36.062 -9.898 1 88.38 108 LEU A CA 1
ATOM 839 C C . LEU A 1 108 ? -3.223 -36.875 -10.406 1 88.38 108 LEU A C 1
ATOM 841 O O . LEU A 1 108 ? -2.848 -37.875 -9.797 1 88.38 108 LEU A O 1
ATOM 845 N N . ASP A 1 109 ? -2.701 -36.531 -11.586 1 95.56 109 ASP A N 1
ATOM 846 C CA . ASP A 1 109 ? -1.513 -37.156 -12.164 1 95.56 109 ASP A CA 1
ATOM 847 C C . ASP A 1 109 ? -0.26 -36.344 -11.852 1 95.56 109 ASP A C 1
ATOM 849 O O . ASP A 1 109 ? 0.193 -35.562 -12.68 1 95.56 109 ASP A O 1
ATOM 853 N N . LEU A 1 110 ? 0.239 -36.562 -10.664 1 96.62 110 LEU A N 1
ATOM 854 C CA . LEU A 1 110 ? 1.464 -35.906 -10.219 1 96.62 110 LEU A CA 1
ATOM 855 C C . LEU A 1 110 ? 2.676 -36.781 -10.445 1 96.62 110 LEU A C 1
ATOM 857 O O . LEU A 1 110 ? 2.723 -37.906 -9.938 1 96.62 110 LEU A O 1
ATOM 861 N N . ARG A 1 111 ? 3.613 -36.281 -11.18 1 97.88 111 ARG A N 1
ATOM 862 C CA . ARG A 1 111 ? 4.777 -37.062 -11.562 1 97.88 111 ARG A CA 1
ATOM 863 C C . ARG A 1 111 ? 6.062 -36.438 -11.031 1 97.88 111 ARG A C 1
ATOM 865 O O . ARG A 1 111 ? 6.477 -35.375 -11.5 1 97.88 111 ARG A O 1
ATOM 872 N N . THR A 1 112 ? 6.75 -37.125 -10.18 1 97.75 112 THR A N 1
ATOM 873 C CA . THR A 1 112 ? 7.969 -36.625 -9.555 1 97.75 112 THR A CA 1
ATOM 874 C C . THR A 1 112 ? 9.148 -36.719 -10.516 1 97.75 112 THR A C 1
ATOM 876 O O . THR A 1 112 ? 9.383 -37.75 -11.125 1 97.75 112 THR A O 1
ATOM 879 N N . MET A 1 113 ? 9.805 -35.625 -10.648 1 97.81 113 MET A N 1
ATOM 880 C CA . MET A 1 113 ? 11 -35.594 -11.484 1 97.81 113 MET A CA 1
ATOM 881 C C . MET A 1 113 ? 12.258 -35.844 -10.648 1 97.81 113 MET A C 1
ATOM 883 O O . MET A 1 113 ? 12.312 -35.438 -9.484 1 97.81 113 MET A O 1
ATOM 887 N N . GLN A 1 114 ? 13.211 -36.438 -11.273 1 94.5 114 GLN A N 1
ATOM 888 C CA . GLN A 1 114 ? 14.484 -36.719 -10.609 1 94.5 114 GLN A CA 1
ATOM 889 C C . GLN A 1 114 ? 15.648 -36.094 -11.367 1 94.5 114 GLN A C 1
ATOM 891 O O . GLN A 1 114 ? 15.594 -35.906 -12.586 1 94.5 114 GLN A O 1
ATOM 896 N N . HIS A 1 115 ? 16.656 -35.781 -10.586 1 89.12 115 HIS A N 1
ATOM 897 C CA . HIS A 1 115 ? 17.875 -35.281 -11.195 1 89.12 115 HIS A CA 1
ATOM 898 C C . HIS A 1 115 ? 18.531 -36.344 -12.086 1 89.12 115 HIS A C 1
ATOM 900 O O . HIS A 1 115 ? 18.578 -37.5 -11.727 1 89.12 115 HIS A O 1
ATOM 906 N N . GLY A 1 116 ? 19.016 -35.906 -13.211 1 88.56 116 GLY A N 1
ATOM 907 C CA . GLY A 1 116 ? 19.734 -36.781 -14.102 1 88.56 116 GLY A CA 1
ATOM 908 C C . GLY A 1 116 ? 18.828 -37.562 -15.031 1 88.56 116 GLY A C 1
ATOM 909 O O . GLY A 1 116 ? 19.297 -38.344 -15.875 1 88.56 116 GLY A O 1
ATOM 910 N N . VAL A 1 117 ? 17.578 -37.406 -14.875 1 95.75 117 VAL A N 1
ATOM 911 C CA . VAL A 1 117 ? 16.625 -38.125 -15.711 1 95.75 117 VAL A CA 1
ATOM 912 C C . VAL A 1 117 ? 16.016 -37.188 -16.75 1 95.75 117 VAL A C 1
ATOM 914 O O . VAL A 1 117 ? 15.688 -36.031 -16.438 1 95.75 117 VAL A O 1
ATOM 917 N N . GLU A 1 118 ? 15.961 -37.656 -17.953 1 96.69 118 GLU A N 1
ATOM 918 C CA . GLU A 1 118 ? 15.305 -36.906 -19.016 1 96.69 118 GLU A CA 1
ATOM 919 C C . GLU A 1 118 ? 13.875 -37.406 -19.234 1 96.69 118 GLU A C 1
ATOM 921 O O . GLU A 1 118 ? 13.648 -38.625 -19.344 1 96.69 118 GLU A O 1
ATOM 926 N N . TYR A 1 119 ? 12.969 -36.531 -19.297 1 97.81 119 TYR A N 1
ATOM 927 C CA . TYR A 1 119 ? 11.562 -36.844 -19.547 1 97.81 119 TYR A CA 1
ATOM 928 C C . TYR A 1 119 ? 11.148 -36.375 -20.938 1 97.81 119 TYR A C 1
ATOM 930 O O . TYR A 1 119 ? 11.836 -35.562 -21.562 1 97.81 119 TYR A O 1
ATOM 938 N N . ALA A 1 120 ? 10.07 -37 -21.422 1 97 120 ALA A N 1
ATOM 939 C CA . ALA A 1 120 ? 9.68 -36.625 -22.781 1 97 120 ALA A CA 1
ATOM 940 C C . ALA A 1 120 ? 8.172 -36.75 -22.969 1 97 120 ALA A C 1
ATOM 942 O O . ALA A 1 120 ? 7.527 -37.594 -22.344 1 97 120 ALA A O 1
ATOM 943 N N . ILE A 1 121 ? 7.648 -35.875 -23.75 1 95.31 121 ILE A N 1
ATOM 944 C CA . ILE A 1 121 ? 6.266 -35.938 -24.203 1 95.31 121 ILE A CA 1
ATOM 945 C C . ILE A 1 121 ? 6.125 -35.156 -25.516 1 95.31 121 ILE A C 1
ATOM 947 O O . ILE A 1 121 ? 6.484 -34 -25.609 1 95.31 121 ILE A O 1
ATOM 951 N N . GLY A 1 122 ? 5.586 -35.844 -26.547 1 95.06 122 GLY A N 1
ATOM 952 C CA . GLY A 1 122 ? 5.535 -35.219 -27.859 1 95.06 122 GLY A CA 1
ATOM 953 C C . GLY A 1 122 ? 6.895 -34.781 -28.359 1 95.06 122 GLY A C 1
ATOM 954 O O . GLY A 1 122 ? 7.844 -35.562 -28.359 1 95.06 122 GLY A O 1
ATOM 955 N N . PRO A 1 123 ? 6.902 -33.562 -28.859 1 96.88 123 PRO A N 1
ATOM 956 C CA . PRO A 1 123 ? 8.18 -33.094 -29.406 1 96.88 123 PRO A CA 1
ATOM 957 C C . PRO A 1 123 ? 9.117 -32.562 -28.328 1 96.88 123 PRO A C 1
ATOM 959 O O . PRO A 1 123 ? 10.219 -32.094 -28.641 1 96.88 123 PRO A O 1
ATOM 962 N N . PHE A 1 124 ? 8.734 -32.688 -27.094 1 97.5 124 PHE A N 1
ATOM 963 C CA . PHE A 1 124 ? 9.508 -32.094 -26.016 1 97.5 124 PHE A CA 1
ATOM 964 C C . PHE A 1 124 ? 10.242 -33.156 -25.219 1 97.5 124 PHE A C 1
ATOM 966 O O . PHE A 1 124 ? 9.695 -34.25 -24.984 1 97.5 124 PHE A O 1
ATOM 973 N N . SER A 1 125 ? 11.398 -32.875 -24.875 1 97.75 125 SER A N 1
ATOM 974 C CA . SER A 1 125 ? 12.102 -33.562 -23.797 1 97.75 125 SER A CA 1
ATOM 975 C C . SER A 1 125 ? 12.727 -32.562 -22.828 1 97.75 125 SER A C 1
ATOM 977 O O . SER A 1 125 ? 13.078 -31.453 -23.203 1 97.75 125 SER A O 1
ATOM 979 N N . TRP A 1 126 ? 12.758 -32.906 -21.562 1 98.12 126 TRP A N 1
ATOM 980 C CA . TRP A 1 126 ? 13.266 -31.938 -20.594 1 98.12 126 TRP A CA 1
ATOM 981 C C . TRP A 1 126 ? 13.922 -32.625 -19.406 1 98.12 126 TRP A C 1
ATOM 983 O O . TRP A 1 126 ? 13.742 -33.844 -19.219 1 98.12 126 TRP A O 1
ATOM 993 N N . GLU A 1 127 ? 14.68 -31.922 -18.688 1 97.56 127 GLU A N 1
ATOM 994 C CA . GLU A 1 127 ? 15.336 -32.375 -17.469 1 97.56 127 GLU A CA 1
ATOM 995 C C . GLU A 1 127 ? 15.5 -31.234 -16.469 1 97.56 127 GLU A C 1
ATOM 997 O O . GLU A 1 127 ? 15.414 -30.062 -16.844 1 97.56 127 GLU A O 1
ATOM 1002 N N . LEU A 1 128 ? 15.727 -31.641 -15.219 1 96.88 128 LEU A N 1
ATOM 1003 C CA . LEU A 1 128 ? 15.969 -30.688 -14.148 1 96.88 128 LEU A CA 1
ATOM 1004 C C . LEU A 1 128 ? 17.453 -30.375 -14.023 1 96.88 128 LEU A C 1
ATOM 1006 O O . LEU A 1 128 ? 18.297 -31.234 -14.289 1 96.88 128 LEU A O 1
ATOM 1010 N N . TRP A 1 129 ? 17.766 -29.234 -13.68 1 95.5 129 TRP A N 1
ATOM 1011 C CA . TRP A 1 129 ? 19.094 -28.891 -13.18 1 95.5 129 TRP A CA 1
ATOM 1012 C C . TRP A 1 129 ? 19 -28.047 -11.914 1 95.5 129 TRP A C 1
ATOM 1014 O O . TRP A 1 129 ? 18.234 -27.094 -11.852 1 95.5 129 TRP A O 1
ATOM 1024 N N . ARG A 1 130 ? 19.734 -28.422 -10.914 1 95.38 130 ARG A N 1
ATOM 1025 C CA . ARG A 1 130 ? 19.594 -27.875 -9.57 1 95.38 130 ARG A CA 1
ATOM 1026 C C . ARG A 1 130 ? 20.094 -26.438 -9.516 1 95.38 130 ARG A C 1
ATOM 1028 O O . ARG A 1 130 ? 21.156 -26.109 -10.062 1 95.38 130 ARG A O 1
ATOM 1035 N N . VAL A 1 131 ? 19.359 -25.562 -8.852 1 96.25 131 VAL A N 1
ATOM 1036 C CA . VAL A 1 131 ? 19.781 -24.188 -8.594 1 96.25 131 VAL A CA 1
ATOM 1037 C C . VAL A 1 131 ? 19.641 -23.875 -7.102 1 96.25 131 VAL A C 1
ATOM 1039 O O . VAL A 1 131 ? 19.016 -24.641 -6.359 1 96.25 131 VAL A O 1
ATOM 1042 N N . THR A 1 132 ? 20.344 -22.812 -6.664 1 95.94 132 THR A N 1
ATOM 1043 C CA . THR A 1 132 ? 20.188 -22.312 -5.301 1 95.94 132 THR A CA 1
ATOM 1044 C C . THR A 1 132 ? 19.109 -21.219 -5.242 1 95.94 132 THR A C 1
ATOM 1046 O O . THR A 1 132 ? 19.094 -20.312 -6.074 1 95.94 132 THR A O 1
ATOM 1049 N N . HIS A 1 133 ? 18.188 -21.359 -4.336 1 95.88 133 HIS A N 1
ATOM 1050 C CA . HIS A 1 133 ? 17.125 -20.391 -4.121 1 95.88 133 HIS A CA 1
ATOM 1051 C C . HIS A 1 133 ? 16.625 -20.438 -2.68 1 95.88 133 HIS A C 1
ATOM 1053 O O . HIS A 1 133 ? 17.234 -21.078 -1.824 1 95.88 133 HIS A O 1
ATOM 1059 N N . SER A 1 134 ? 15.625 -19.672 -2.355 1 94.81 134 SER A N 1
ATOM 1060 C CA . SER A 1 134 ? 15.188 -19.5 -0.976 1 94.81 134 SER A CA 1
ATOM 1061 C C . SER A 1 134 ? 14.156 -20.547 -0.588 1 94.81 134 SER A C 1
ATOM 1063 O O . SER A 1 134 ? 13.375 -20.344 0.348 1 94.81 134 SER A O 1
ATOM 1065 N N . ILE A 1 135 ? 14.031 -21.594 -1.289 1 95.56 135 ILE A N 1
ATOM 1066 C CA . ILE A 1 135 ? 13.219 -22.766 -1.007 1 95.56 135 ILE A CA 1
ATOM 1067 C C . ILE A 1 135 ? 13.961 -24.031 -1.443 1 95.56 135 ILE A C 1
ATOM 1069 O O . ILE A 1 135 ? 14.727 -24 -2.404 1 95.56 135 ILE A O 1
ATOM 1073 N N . PRO A 1 136 ? 13.789 -25.156 -0.709 1 93.62 136 PRO A N 1
ATOM 1074 C CA . PRO A 1 136 ? 14.484 -26.391 -1.12 1 93.62 136 PRO A CA 1
ATOM 1075 C C . PRO A 1 136 ? 14.031 -26.891 -2.488 1 93.62 136 PRO A C 1
ATOM 1077 O O . PRO A 1 136 ? 12.906 -26.625 -2.908 1 93.62 136 PRO A O 1
ATOM 1080 N N . ASP A 1 137 ? 15.016 -27.594 -3.066 1 94.38 137 ASP A N 1
ATOM 1081 C CA . ASP A 1 137 ? 14.664 -28.375 -4.25 1 94.38 137 ASP A CA 1
ATOM 1082 C C . ASP A 1 137 ? 14.211 -27.469 -5.391 1 94.38 137 ASP A C 1
ATOM 1084 O O . ASP A 1 137 ? 13.203 -27.734 -6.043 1 94.38 137 ASP A O 1
ATOM 1088 N N . ALA A 1 138 ? 14.898 -26.359 -5.52 1 96.12 138 ALA A N 1
ATOM 1089 C CA . ALA A 1 138 ? 14.664 -25.438 -6.637 1 96.12 138 ALA A CA 1
ATOM 1090 C C . ALA A 1 138 ? 15.469 -25.859 -7.863 1 96.12 138 ALA A C 1
ATOM 1092 O O . ALA A 1 138 ? 16.594 -26.344 -7.742 1 96.12 138 ALA A O 1
ATOM 1093 N N . HIS A 1 139 ? 14.883 -25.641 -9.055 1 97.31 139 HIS A N 1
ATOM 1094 C CA . HIS A 1 139 ? 15.531 -26.125 -10.273 1 97.31 139 HIS A CA 1
ATOM 1095 C C . HIS A 1 139 ? 15.281 -25.172 -11.438 1 97.31 139 HIS A C 1
ATOM 1097 O O . HIS A 1 139 ? 14.281 -24.453 -11.453 1 97.31 139 HIS A O 1
ATOM 1103 N N . GLY A 1 140 ? 16.219 -25.109 -12.312 1 97.62 140 GLY A N 1
ATOM 1104 C CA . GLY A 1 140 ? 15.938 -24.734 -13.688 1 97.62 140 GLY A CA 1
ATOM 1105 C C . GLY A 1 140 ? 15.484 -25.922 -14.539 1 97.62 140 GLY A C 1
ATOM 1106 O O . GLY A 1 140 ? 15.531 -27.062 -14.086 1 97.62 140 GLY A O 1
ATOM 1107 N N . ILE A 1 141 ? 15.016 -25.609 -15.734 1 98.31 141 ILE A N 1
ATOM 1108 C CA . ILE A 1 141 ? 14.555 -26.656 -16.641 1 98.31 141 ILE A CA 1
ATOM 1109 C C . ILE A 1 141 ? 15.25 -26.516 -18 1 98.31 141 ILE A C 1
ATOM 1111 O O . ILE A 1 141 ? 15.344 -25.422 -18.531 1 98.31 141 ILE A O 1
ATOM 1115 N N . VAL A 1 142 ? 15.773 -27.625 -18.484 1 98.19 142 VAL A N 1
ATOM 1116 C CA . VAL A 1 142 ? 16.297 -27.703 -19.844 1 98.19 142 VAL A CA 1
ATOM 1117 C C . VAL A 1 142 ? 15.297 -28.422 -20.734 1 98.19 142 VAL A C 1
ATOM 1119 O O . VAL A 1 142 ? 14.992 -29.594 -20.531 1 98.19 142 VAL A O 1
ATOM 1122 N N . ILE A 1 143 ? 14.797 -27.703 -21.734 1 98 143 ILE A N 1
ATOM 1123 C CA . ILE A 1 143 ? 13.797 -28.266 -22.641 1 98 143 ILE A CA 1
ATOM 1124 C C . ILE A 1 143 ? 14.398 -28.391 -24.031 1 98 143 ILE A C 1
ATOM 1126 O O . ILE A 1 143 ? 14.789 -27.406 -24.656 1 98 143 ILE A O 1
ATOM 1130 N N . ARG A 1 144 ? 14.406 -29.578 -24.516 1 96.94 144 ARG A N 1
ATOM 1131 C CA . ARG A 1 144 ? 14.883 -29.844 -25.859 1 96.94 144 ARG A CA 1
ATOM 1132 C C . ARG A 1 144 ? 13.719 -29.953 -26.844 1 96.94 144 ARG A C 1
ATOM 1134 O O . ARG A 1 144 ? 12.734 -30.641 -26.562 1 96.94 144 ARG A O 1
ATOM 1141 N N . THR A 1 145 ? 13.812 -29.234 -27.969 1 96.25 145 THR A N 1
ATOM 1142 C CA . THR A 1 145 ? 12.82 -29.219 -29.031 1 96.25 145 THR A CA 1
ATOM 1143 C C . THR A 1 145 ? 13.477 -29.422 -30.391 1 96.25 145 THR A C 1
ATOM 1145 O O . THR A 1 145 ? 14.703 -29.328 -30.516 1 96.25 145 THR A O 1
ATOM 1148 N N . PRO A 1 146 ? 12.625 -29.641 -31.391 1 95.25 146 PRO A N 1
ATOM 1149 C CA . PRO A 1 146 ? 13.203 -29.812 -32.719 1 95.25 146 PRO A CA 1
ATOM 1150 C C . PRO A 1 146 ? 13.93 -28.562 -33.219 1 95.25 146 PRO A C 1
ATOM 1152 O O . PRO A 1 146 ? 14.789 -28.656 -34.094 1 95.25 146 PRO A O 1
ATOM 1155 N N . VAL A 1 147 ? 13.664 -27.438 -32.656 1 95.19 147 VAL A N 1
ATOM 1156 C CA . VAL A 1 147 ? 14.258 -26.203 -33.188 1 95.19 147 VAL A CA 1
ATOM 1157 C C . VAL A 1 147 ? 15.414 -25.766 -32.281 1 95.19 147 VAL A C 1
ATOM 1159 O O . VAL A 1 147 ? 16.078 -24.781 -32.562 1 95.19 147 VAL A O 1
ATOM 1162 N N . GLY A 1 148 ? 15.656 -26.5 -31.219 1 95.19 148 GLY A N 1
ATOM 1163 C CA . GLY A 1 148 ? 16.766 -26.188 -30.344 1 95.19 148 GLY A CA 1
ATOM 1164 C C . GLY A 1 148 ? 16.422 -26.312 -28.875 1 95.19 148 GLY A C 1
ATOM 1165 O O . GLY A 1 148 ? 15.289 -26.625 -28.516 1 95.19 148 GLY A O 1
ATOM 1166 N N . THR A 1 149 ? 17.453 -26.031 -28.047 1 96.88 149 THR A N 1
ATOM 1167 C CA . THR A 1 149 ? 17.328 -26.219 -26.609 1 96.88 149 THR A CA 1
ATOM 1168 C C . THR A 1 149 ? 16.969 -24.922 -25.922 1 96.88 149 THR A C 1
ATOM 1170 O O . THR A 1 149 ? 17.562 -23.875 -26.188 1 96.88 149 THR A O 1
ATOM 1173 N N . ILE A 1 150 ? 15.961 -25 -25.047 1 97.25 150 ILE A N 1
ATOM 1174 C CA . ILE A 1 150 ? 15.547 -23.875 -24.203 1 97.25 150 ILE A CA 1
ATOM 1175 C C . ILE A 1 150 ? 15.984 -24.125 -22.766 1 97.25 150 ILE A C 1
ATOM 1177 O 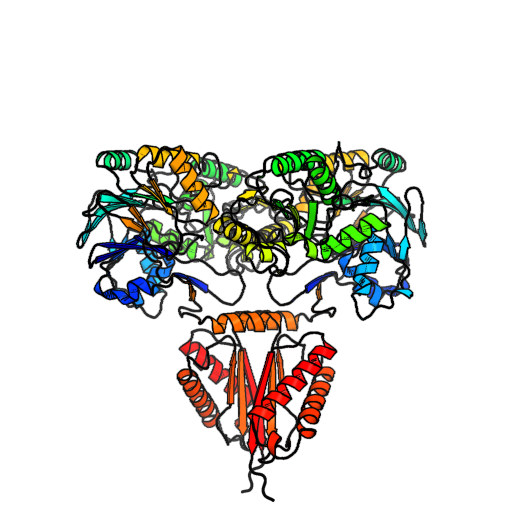O . ILE A 1 150 ? 15.695 -25.172 -22.188 1 97.25 150 ILE A O 1
ATOM 1181 N N . VAL A 1 151 ? 16.672 -23.156 -22.219 1 98.19 151 VAL A N 1
ATOM 1182 C CA . VAL A 1 151 ? 17.078 -23.234 -20.828 1 98.19 151 VAL A CA 1
ATOM 1183 C C . VAL A 1 151 ? 16.297 -22.219 -20 1 98.19 151 VAL A C 1
ATOM 1185 O O . VAL A 1 151 ? 16.312 -21.016 -20.312 1 98.19 151 VAL A O 1
ATOM 1188 N N . HIS A 1 152 ? 15.578 -22.672 -19.047 1 98.31 152 HIS A N 1
ATOM 1189 C CA . HIS A 1 152 ? 14.922 -21.828 -18.047 1 98.31 152 HIS A CA 1
ATOM 1190 C C . HIS A 1 152 ? 15.664 -21.875 -16.719 1 98.31 152 HIS A C 1
ATOM 1192 O O . HIS A 1 152 ? 15.812 -22.938 -16.125 1 98.31 152 HIS A O 1
ATOM 1198 N N . SER A 1 153 ? 16.016 -20.75 -16.219 1 98.25 153 SER A N 1
ATOM 1199 C CA . SER A 1 153 ? 16.906 -20.719 -15.062 1 98.25 153 SER A CA 1
ATOM 1200 C C . SER A 1 153 ? 16.172 -21.094 -13.781 1 98.25 153 SER A C 1
ATOM 1202 O O . SER A 1 153 ? 16.797 -21.359 -12.758 1 98.25 153 SER A O 1
ATOM 1204 N N . GLY A 1 154 ? 14.766 -21.094 -13.82 1 97.81 154 GLY A N 1
ATOM 1205 C CA . GLY A 1 154 ? 14.086 -21 -12.531 1 97.81 154 GLY A CA 1
ATOM 1206 C C . GLY A 1 154 ? 14.453 -19.734 -11.766 1 97.81 154 GLY A C 1
ATOM 1207 O O . GLY A 1 154 ? 15 -18.797 -12.328 1 97.81 154 GLY A O 1
ATOM 1208 N N . ASP A 1 155 ? 13.969 -19.688 -10.539 1 97.94 155 ASP A N 1
ATOM 1209 C CA . ASP A 1 155 ? 14.484 -18.672 -9.625 1 97.94 155 ASP A CA 1
ATOM 1210 C C . ASP A 1 155 ? 15.789 -19.125 -8.977 1 97.94 155 ASP A C 1
ATOM 1212 O O . ASP A 1 155 ? 15.906 -20.281 -8.547 1 97.94 155 ASP A O 1
ATOM 1216 N N . PHE A 1 156 ? 16.781 -18.203 -8.977 1 97.56 156 PHE A N 1
ATOM 1217 C CA . PHE A 1 156 ? 18.078 -18.703 -8.547 1 97.56 156 PHE A CA 1
ATOM 1218 C C . PHE A 1 156 ? 18.922 -17.578 -7.93 1 97.56 156 PHE A C 1
ATOM 1220 O O . PHE A 1 156 ? 18.562 -16.406 -8.031 1 97.56 156 PHE A O 1
ATOM 1227 N N . LYS A 1 157 ? 19.906 -17.938 -7.281 1 96.75 157 LYS A N 1
ATOM 1228 C CA . LYS A 1 157 ? 21.094 -17.141 -6.965 1 96.75 157 LYS A CA 1
ATOM 1229 C C . LYS A 1 157 ? 22.359 -18 -7.031 1 96.75 157 LYS A C 1
ATOM 1231 O O . LYS A 1 157 ? 22.281 -19.234 -7.141 1 96.75 157 LYS A O 1
ATOM 1236 N N . ILE A 1 158 ? 23.484 -17.422 -7.098 1 95.94 158 ILE A N 1
ATOM 1237 C CA . ILE A 1 158 ? 24.734 -18.156 -7.023 1 95.94 158 ILE A CA 1
ATOM 1238 C C . ILE A 1 158 ? 25.375 -17.953 -5.656 1 95.94 158 ILE A C 1
ATOM 1240 O O . ILE A 1 158 ? 26.109 -16.969 -5.453 1 95.94 158 ILE A O 1
ATOM 1244 N N . ASP A 1 159 ? 25.047 -18.844 -4.789 1 92.81 159 ASP A N 1
ATOM 1245 C CA . ASP A 1 159 ? 25.609 -18.844 -3.447 1 92.81 159 ASP A CA 1
ATOM 1246 C C . ASP A 1 159 ? 26.891 -19.688 -3.395 1 92.81 159 ASP A C 1
ATOM 1248 O O . ASP A 1 159 ? 26.859 -20.891 -3.627 1 92.81 159 ASP A O 1
ATOM 1252 N N . ARG A 1 160 ? 27.953 -19.078 -3.051 1 86.31 160 ARG A N 1
ATOM 1253 C CA . ARG A 1 160 ? 29.25 -19.75 -3.092 1 86.31 160 ARG A CA 1
ATOM 1254 C C . ARG A 1 160 ? 29.438 -20.656 -1.88 1 86.31 160 ARG A C 1
ATOM 1256 O O . ARG A 1 160 ? 30.297 -21.547 -1.889 1 86.31 160 ARG A O 1
ATOM 1263 N N . ASP A 1 161 ? 28.656 -20.453 -0.863 1 84.94 161 ASP A N 1
ATOM 1264 C CA . ASP A 1 161 ? 28.688 -21.297 0.333 1 84.94 161 ASP A CA 1
ATOM 1265 C C . ASP A 1 161 ? 27.266 -21.609 0.812 1 84.94 161 ASP A C 1
ATOM 1267 O O . ASP A 1 161 ? 26.891 -21.25 1.931 1 84.94 161 ASP A O 1
ATOM 1271 N N . PRO A 1 162 ? 26.578 -22.391 -0.034 1 83 162 PRO A N 1
ATOM 1272 C CA . PRO A 1 162 ? 25.188 -22.672 0.326 1 83 162 PRO A CA 1
ATOM 1273 C C . PRO A 1 162 ? 25.062 -23.75 1.402 1 83 162 PRO A C 1
ATOM 1275 O O . PRO A 1 162 ? 26.031 -24.469 1.67 1 83 162 PRO A O 1
ATOM 1278 N N . PRO A 1 163 ? 23.922 -23.766 2.062 1 76 163 PRO A N 1
ATOM 1279 C CA . PRO A 1 163 ? 23.688 -24.891 2.951 1 76 163 PRO A CA 1
ATOM 1280 C C . PRO A 1 163 ? 23.781 -26.234 2.23 1 76 163 PRO A C 1
ATOM 1282 O O . PRO A 1 163 ? 23.656 -26.297 1.005 1 76 163 PRO A O 1
ATOM 1285 N N . PRO A 1 164 ? 24.078 -27.281 2.965 1 72.62 164 PRO A N 1
ATOM 1286 C CA . PRO A 1 164 ? 24.203 -28.609 2.34 1 72.62 164 PRO A CA 1
ATOM 1287 C C . PRO A 1 164 ? 23 -28.984 1.49 1 72.62 164 PRO A C 1
ATOM 1289 O O . PRO A 1 164 ? 21.859 -28.75 1.902 1 72.62 164 PRO A O 1
ATOM 1292 N N . GLY A 1 165 ? 23.203 -29.391 0.352 1 71.56 165 GLY A N 1
ATOM 1293 C CA . GLY A 1 165 ? 22.141 -29.891 -0.517 1 71.56 165 GLY A CA 1
ATOM 1294 C C . GLY A 1 165 ? 21.594 -28.812 -1.442 1 71.56 165 GLY A C 1
ATOM 1295 O O . GLY A 1 165 ? 20.797 -29.109 -2.338 1 71.56 165 GLY A O 1
ATOM 1296 N N . ASP A 1 166 ? 22.062 -27.609 -1.285 1 77.31 166 ASP A N 1
ATOM 1297 C CA . ASP A 1 166 ? 21.438 -26.531 -2.043 1 77.31 166 ASP A CA 1
ATOM 1298 C C . ASP A 1 166 ? 22.406 -25.953 -3.072 1 77.31 166 ASP A C 1
ATOM 1300 O O . ASP A 1 166 ? 22.172 -24.875 -3.615 1 77.31 166 ASP A O 1
ATOM 1304 N N . HIS A 1 167 ? 23.359 -26.656 -3.432 1 87.75 167 HIS A N 1
ATOM 1305 C CA . HIS A 1 167 ? 24.375 -26.156 -4.355 1 87.75 167 HIS A CA 1
ATOM 1306 C C . HIS A 1 167 ? 23.844 -26.125 -5.785 1 87.75 167 HIS A C 1
ATOM 1308 O O . HIS A 1 167 ? 23.219 -27.078 -6.242 1 87.75 167 HIS A O 1
ATOM 1314 N N . MET A 1 168 ? 24.109 -25.016 -6.383 1 93.25 168 MET A N 1
ATOM 1315 C CA . MET A 1 168 ? 23.781 -24.906 -7.801 1 93.25 168 MET A CA 1
ATOM 1316 C C . MET A 1 168 ? 24.703 -25.797 -8.641 1 93.25 168 MET A C 1
ATOM 1318 O O . MET A 1 168 ? 25.922 -25.812 -8.422 1 93.25 168 MET A O 1
ATOM 1322 N N . ASP A 1 169 ? 24.172 -26.516 -9.562 1 93.56 169 ASP A N 1
ATOM 1323 C CA . ASP A 1 169 ? 24.953 -27.438 -10.398 1 93.56 169 ASP A CA 1
ATOM 1324 C C . ASP A 1 169 ? 25.562 -26.703 -11.594 1 93.56 169 ASP A C 1
ATOM 1326 O O . ASP A 1 169 ? 25.141 -26.906 -12.734 1 93.56 169 ASP A O 1
ATOM 1330 N N . LEU A 1 170 ? 26.609 -26 -11.352 1 92.56 170 LEU A N 1
ATOM 1331 C CA . LEU A 1 170 ? 27.25 -25.188 -12.383 1 92.56 170 LEU A CA 1
ATOM 1332 C C . LEU A 1 170 ? 27.922 -26.078 -13.438 1 92.56 170 LEU A C 1
ATOM 1334 O O . LEU A 1 170 ? 27.969 -25.719 -14.617 1 92.56 170 LEU A O 1
ATOM 1338 N N . ALA A 1 171 ? 28.391 -27.219 -13.047 1 92.56 171 ALA A N 1
ATOM 1339 C CA . ALA A 1 171 ? 29 -28.156 -13.977 1 92.56 171 ALA A CA 1
ATOM 1340 C C . ALA A 1 171 ? 28 -28.656 -15.008 1 92.56 171 ALA A C 1
ATOM 1342 O O . ALA A 1 171 ? 28.312 -28.734 -16.203 1 92.56 171 ALA A O 1
ATOM 1343 N N . ARG A 1 172 ? 26.891 -28.953 -14.539 1 93.75 172 ARG A N 1
ATOM 1344 C CA . ARG A 1 172 ? 25.859 -29.469 -15.438 1 93.75 172 ARG A CA 1
ATOM 1345 C C . ARG A 1 172 ? 25.438 -28.422 -16.453 1 93.75 172 ARG A C 1
ATOM 1347 O O . ARG A 1 172 ? 25.25 -28.734 -17.641 1 93.75 172 ARG A O 1
ATOM 1354 N N . ILE A 1 173 ? 25.25 -27.219 -16.047 1 93.88 173 ILE A N 1
ATOM 1355 C CA . ILE A 1 173 ? 24.797 -26.172 -16.953 1 93.88 173 ILE A CA 1
ATOM 1356 C C . ILE A 1 173 ? 25.875 -25.859 -17.984 1 93.88 173 ILE A C 1
ATOM 1358 O O . ILE A 1 173 ? 25.594 -25.531 -19.125 1 93.88 173 ILE A O 1
ATOM 1362 N N . GLU A 1 174 ? 27.109 -26.016 -17.562 1 95 174 GLU A N 1
ATOM 1363 C CA . GLU A 1 174 ? 28.219 -25.875 -18.5 1 95 174 GLU A CA 1
ATOM 1364 C C . GLU A 1 174 ? 28.172 -26.969 -19.578 1 95 174 GLU A C 1
ATOM 1366 O O . GLU A 1 174 ? 28.469 -26.703 -20.75 1 95 174 GLU A O 1
ATOM 1371 N N . GLU A 1 175 ? 27.891 -28.094 -19.141 1 95.81 175 GLU A N 1
ATOM 1372 C CA . GLU A 1 175 ? 27.734 -29.203 -20.094 1 95.81 175 GLU A CA 1
ATOM 1373 C C . GLU A 1 175 ? 26.625 -28.938 -21.094 1 95.81 175 GLU A C 1
ATOM 1375 O O . GLU A 1 175 ? 26.781 -29.188 -22.281 1 95.81 175 GLU A O 1
ATOM 1380 N N . ILE A 1 176 ? 25.562 -28.453 -20.594 1 95.31 176 ILE A N 1
ATOM 1381 C CA . ILE A 1 176 ? 24.422 -28.141 -21.422 1 95.31 176 ILE A CA 1
ATOM 1382 C C . ILE A 1 176 ? 24.797 -27.047 -22.422 1 95.31 176 ILE A C 1
ATOM 1384 O O . ILE A 1 176 ? 24.391 -27.078 -23.578 1 95.31 176 ILE A O 1
ATOM 1388 N N . ALA A 1 177 ? 25.516 -26.125 -21.953 1 96.62 177 ALA A N 1
ATOM 1389 C CA . ALA A 1 177 ? 25.953 -25.016 -22.781 1 96.62 177 ALA A CA 1
ATOM 1390 C C . ALA A 1 177 ? 26.75 -25.5 -23.984 1 96.62 177 ALA A C 1
ATOM 1392 O O . ALA A 1 177 ? 26.672 -24.938 -25.078 1 96.62 177 ALA A O 1
ATOM 1393 N N . ARG A 1 178 ? 27.484 -26.547 -23.812 1 95.44 178 ARG A N 1
ATOM 1394 C CA . ARG A 1 178 ? 28.312 -27.109 -24.875 1 95.44 178 ARG A CA 1
ATOM 1395 C C . ARG A 1 178 ? 27.469 -27.766 -25.953 1 95.44 178 ARG A C 1
ATOM 1397 O O . ARG A 1 178 ? 27.875 -27.844 -27.109 1 95.44 178 ARG A O 1
ATOM 1404 N N . GLU A 1 179 ? 26.328 -28.203 -25.547 1 92.75 179 GLU A N 1
ATOM 1405 C CA . GLU A 1 179 ? 25.391 -28.766 -26.516 1 92.75 179 GLU A CA 1
ATOM 1406 C C . GLU A 1 179 ? 24.781 -27.672 -27.406 1 92.75 179 GLU A C 1
ATOM 1408 O O . GLU A 1 179 ? 24.281 -27.969 -28.5 1 92.75 179 GLU A O 1
ATOM 1413 N N . GLY A 1 180 ? 24.906 -26.5 -26.969 1 95.12 180 GLY A N 1
ATOM 1414 C CA . GLY A 1 180 ? 24.297 -25.391 -27.672 1 95.12 180 GLY A CA 1
ATOM 1415 C C . GLY A 1 180 ? 22.922 -25.031 -27.125 1 95.12 180 GLY A C 1
ATOM 1416 O O . GLY A 1 180 ? 22.047 -25.891 -27.016 1 95.12 180 GLY A O 1
ATOM 1417 N N . VAL A 1 181 ? 22.766 -23.828 -26.781 1 97.44 181 VAL A N 1
ATOM 1418 C CA . VAL A 1 181 ? 21.5 -23.344 -26.234 1 97.44 181 VAL A CA 1
ATOM 1419 C C . VAL A 1 181 ? 20.875 -22.312 -27.172 1 97.44 181 VAL A C 1
ATOM 1421 O O . VAL A 1 181 ? 21.469 -21.281 -27.469 1 97.44 181 VAL A O 1
ATOM 1424 N N . ARG A 1 182 ? 19.672 -22.609 -27.578 1 96.88 182 ARG A N 1
ATOM 1425 C CA . ARG A 1 182 ? 18.969 -21.75 -28.516 1 96.88 182 ARG A CA 1
ATOM 1426 C C . ARG A 1 182 ? 18.391 -20.531 -27.797 1 96.88 182 ARG A C 1
ATOM 1428 O O . ARG A 1 182 ? 18.484 -19.406 -28.312 1 96.88 182 ARG A O 1
ATOM 1435 N N . VAL A 1 183 ? 17.719 -20.766 -26.719 1 96.88 183 VAL A N 1
ATOM 1436 C CA . VAL A 1 183 ? 17.094 -19.688 -25.938 1 96.88 183 VAL A CA 1
ATOM 1437 C C . VAL A 1 183 ? 17.375 -19.906 -24.453 1 96.88 183 VAL A C 1
ATOM 1439 O O . VAL A 1 183 ? 17.312 -21.047 -23.969 1 96.88 183 VAL A O 1
ATOM 1442 N N . MET A 1 184 ? 17.719 -18.844 -23.766 1 98 184 MET A N 1
ATOM 1443 C CA . MET A 1 184 ? 17.766 -18.844 -22.297 1 98 184 MET A CA 1
ATOM 1444 C C . MET A 1 184 ? 16.734 -17.875 -21.719 1 98 184 MET A C 1
ATOM 1446 O O . MET A 1 184 ? 16.703 -16.703 -22.078 1 98 184 MET A O 1
ATOM 1450 N N . MET A 1 185 ? 15.828 -18.406 -20.953 1 97.75 185 MET A N 1
ATOM 1451 C CA . MET A 1 185 ? 14.93 -17.625 -20.109 1 97.75 185 MET A CA 1
ATOM 1452 C C . MET A 1 185 ? 15.453 -17.531 -18.688 1 97.75 185 MET A C 1
ATOM 1454 O O . MET A 1 185 ? 15.781 -18.562 -18.078 1 97.75 185 MET A O 1
ATOM 1458 N N . SER A 1 186 ? 15.477 -16.297 -18.141 1 98.31 186 SER A N 1
ATOM 1459 C CA . SER A 1 186 ? 16.141 -16.203 -16.844 1 98.31 186 SER A CA 1
ATOM 1460 C C . SER A 1 186 ? 15.445 -15.211 -15.938 1 98.31 186 SER A C 1
ATOM 1462 O O . SER A 1 186 ? 14.953 -14.18 -16.391 1 98.31 186 SER A O 1
ATOM 1464 N N . ASP A 1 187 ? 15.492 -15.516 -14.656 1 97.62 187 ASP A N 1
ATOM 1465 C CA . ASP A 1 187 ? 14.922 -14.719 -13.586 1 97.62 187 ASP A CA 1
ATOM 1466 C C . ASP A 1 187 ? 15.516 -13.305 -13.57 1 97.62 187 ASP A C 1
ATOM 1468 O O . ASP A 1 187 ? 16.734 -13.141 -13.508 1 97.62 187 ASP A O 1
ATOM 1472 N N . SER A 1 188 ? 14.57 -12.281 -13.508 1 97.06 188 SER A N 1
ATOM 1473 C CA . SER A 1 188 ? 15.016 -10.898 -13.617 1 97.06 188 SER A CA 1
ATOM 1474 C C . SER A 1 188 ? 14.727 -10.117 -12.336 1 97.06 188 SER A C 1
ATOM 1476 O O . SER A 1 188 ? 14.859 -8.898 -12.297 1 97.06 188 SER A O 1
ATOM 1478 N N . THR A 1 189 ? 14.344 -10.758 -11.273 1 94.62 189 THR A N 1
ATOM 1479 C CA . THR A 1 189 ? 13.773 -10.156 -10.078 1 94.62 189 THR A CA 1
ATOM 1480 C C . THR A 1 189 ? 14.719 -9.109 -9.5 1 94.62 189 THR A C 1
ATOM 1482 O O . THR A 1 189 ? 14.281 -8.07 -9.008 1 94.62 189 THR A O 1
ATOM 1485 N N . ASN A 1 190 ? 16.031 -9.367 -9.539 1 95.75 190 ASN A N 1
ATOM 1486 C CA . ASN A 1 190 ? 17 -8.445 -8.961 1 95.75 190 ASN A CA 1
ATOM 1487 C C . ASN A 1 190 ? 17.922 -7.852 -10.023 1 95.75 190 ASN A C 1
ATOM 1489 O O . ASN A 1 190 ? 19.094 -7.578 -9.758 1 95.75 190 ASN A O 1
ATOM 1493 N N . ALA A 1 191 ? 17.375 -7.648 -11.203 1 95.31 191 ALA A N 1
ATOM 1494 C CA . ALA A 1 191 ? 18.188 -7.145 -12.32 1 95.31 191 ALA A CA 1
ATOM 1495 C C . ALA A 1 191 ? 18.562 -5.684 -12.102 1 95.31 191 ALA A C 1
ATOM 1497 O O . ALA A 1 191 ? 19.453 -5.16 -12.789 1 95.31 191 ALA A O 1
ATOM 1498 N N . LEU A 1 192 ? 17.953 -5.055 -11.148 1 89.56 192 LEU A N 1
ATOM 1499 C CA . LEU A 1 192 ? 18.25 -3.654 -10.867 1 89.56 192 LEU A CA 1
ATOM 1500 C C . LEU A 1 192 ? 19.25 -3.535 -9.719 1 89.56 192 LEU A C 1
ATOM 1502 O O . LEU A 1 192 ? 19.719 -2.438 -9.414 1 89.56 192 LEU A O 1
ATOM 1506 N N . THR A 1 193 ? 19.562 -4.57 -9.078 1 91.44 193 THR A N 1
ATOM 1507 C CA . THR A 1 193 ? 20.438 -4.551 -7.91 1 91.44 193 THR A CA 1
ATOM 1508 C C . THR A 1 193 ? 21.859 -4.961 -8.289 1 91.44 193 THR A C 1
ATOM 1510 O O . THR A 1 193 ? 22.078 -6.059 -8.805 1 91.44 193 THR A O 1
ATOM 1513 N N . HIS A 1 194 ? 22.812 -4.164 -8.008 1 92.38 194 HIS A N 1
ATOM 1514 C CA . HIS A 1 194 ? 24.203 -4.41 -8.359 1 92.38 194 HIS A CA 1
ATOM 1515 C C . HIS A 1 194 ? 24.844 -5.414 -7.414 1 92.38 194 HIS A C 1
ATOM 1517 O O . HIS A 1 194 ? 24.312 -5.68 -6.328 1 92.38 194 HIS A O 1
ATOM 1523 N N . GLY A 1 195 ? 25.859 -5.973 -7.832 1 94.19 195 GLY A N 1
ATOM 1524 C CA . GLY A 1 195 ? 26.672 -6.84 -6.98 1 94.19 195 GLY A CA 1
ATOM 1525 C C . GLY A 1 195 ? 26.141 -8.266 -6.918 1 94.19 195 GLY A C 1
ATOM 1526 O O . GLY A 1 195 ? 25.703 -8.812 -7.93 1 94.19 195 GLY A O 1
ATOM 1527 N N . HIS A 1 196 ? 26.344 -8.891 -5.699 1 94.88 196 HIS A N 1
ATOM 1528 C CA . HIS A 1 196 ? 25.938 -10.266 -5.434 1 94.88 196 HIS A CA 1
ATOM 1529 C C . HIS A 1 196 ? 24.922 -10.336 -4.301 1 94.88 196 HIS A C 1
ATOM 1531 O O . HIS A 1 196 ? 24.859 -9.438 -3.461 1 94.88 196 HIS A O 1
ATOM 1537 N N . SER A 1 197 ? 24.031 -11.273 -4.27 1 92.94 197 SER A N 1
ATOM 1538 C CA . SER A 1 197 ? 22.938 -11.406 -3.322 1 92.94 197 SER A CA 1
ATOM 1539 C C . SER A 1 197 ? 23.438 -11.797 -1.937 1 92.94 197 SER A C 1
ATOM 1541 O O . SER A 1 197 ? 22.719 -11.641 -0.944 1 92.94 197 SER A O 1
ATOM 1543 N N . GLY A 1 198 ? 24.641 -12.258 -1.699 1 89.88 198 GLY A N 1
ATOM 1544 C CA . GLY A 1 198 ? 25.141 -12.711 -0.411 1 89.88 198 GLY A CA 1
ATOM 1545 C C . GLY A 1 198 ? 24.875 -14.18 -0.151 1 89.88 198 GLY A C 1
ATOM 1546 O O . GLY A 1 198 ? 24.219 -14.852 -0.943 1 89.88 198 GLY A O 1
ATOM 1547 N N . GLY A 1 199 ? 25.406 -14.688 1.023 1 91.69 199 GLY A N 1
ATOM 1548 C CA . GLY A 1 199 ? 25.297 -16.109 1.311 1 91.69 199 GLY A CA 1
ATOM 1549 C C . GLY A 1 199 ? 24.438 -16.422 2.523 1 91.69 199 GLY A C 1
ATOM 1550 O O . GLY A 1 199 ? 24.422 -15.648 3.488 1 91.69 199 GLY A O 1
ATOM 1551 N N . GLU A 1 200 ? 23.75 -17.547 2.457 1 92 200 GLU A N 1
ATOM 1552 C CA . GLU A 1 200 ? 22.891 -17.969 3.557 1 92 200 GLU A CA 1
ATOM 1553 C C . GLU A 1 200 ? 23.703 -18.297 4.805 1 92 200 GLU A C 1
ATOM 1555 O O . GLU A 1 200 ? 23.234 -18.109 5.926 1 92 200 GLU A O 1
ATOM 1560 N N . ARG A 1 201 ? 24.891 -18.734 4.629 1 91.81 201 ARG A N 1
ATOM 1561 C CA . ARG A 1 201 ? 25.75 -19.062 5.758 1 91.81 201 ARG A CA 1
ATOM 1562 C C . ARG A 1 201 ? 26.047 -17.812 6.598 1 91.81 201 ARG A C 1
ATOM 1564 O O . ARG A 1 201 ? 26.125 -17.906 7.828 1 91.81 201 ARG A O 1
ATOM 1571 N N . GLN A 1 202 ? 26.25 -16.781 5.941 1 92.62 202 GLN A N 1
ATOM 1572 C CA . GLN A 1 202 ? 26.484 -15.531 6.652 1 92.62 202 GLN A CA 1
ATOM 1573 C C . GLN A 1 202 ? 25.281 -15.133 7.492 1 92.62 202 GLN A C 1
ATOM 1575 O O . GLN A 1 202 ? 25.438 -14.641 8.617 1 92.62 202 GLN A O 1
ATOM 1580 N N . VAL A 1 203 ? 24.141 -15.32 6.965 1 94.62 203 VAL A N 1
ATOM 1581 C CA . VAL A 1 203 ? 22.906 -15.023 7.699 1 94.62 203 VAL A CA 1
ATOM 1582 C C . VAL A 1 203 ? 22.797 -15.938 8.914 1 94.62 203 VAL A C 1
ATOM 1584 O O . VAL A 1 203 ? 22.453 -15.484 10.008 1 94.62 203 VAL A O 1
ATOM 1587 N N . GLU A 1 204 ? 23.078 -17.203 8.727 1 94.56 204 GLU A N 1
ATOM 1588 C CA . GLU A 1 204 ? 23.047 -18.172 9.82 1 94.56 204 GLU A CA 1
ATOM 1589 C C . GLU A 1 204 ? 23.969 -17.75 10.961 1 94.56 204 GLU A C 1
ATOM 1591 O O . GLU A 1 204 ? 23.578 -17.812 12.125 1 94.56 204 GLU A O 1
ATOM 1596 N N . GLN A 1 205 ? 25.141 -17.359 10.641 1 95.25 205 GLN A N 1
ATOM 1597 C CA . GLN A 1 205 ? 26.125 -16.922 11.633 1 95.25 205 GLN A CA 1
ATOM 1598 C C . GLN A 1 205 ? 25.625 -15.695 12.398 1 95.25 205 GLN A C 1
ATOM 1600 O O . GLN A 1 205 ? 25.766 -15.625 13.617 1 95.25 205 GLN A O 1
ATOM 1605 N N . SER A 1 206 ? 25.094 -14.812 11.617 1 96.62 206 SER A N 1
ATOM 1606 C CA . SER A 1 206 ? 24.562 -13.602 12.234 1 96.62 206 SER A CA 1
ATOM 1607 C C . SER A 1 206 ? 23.406 -13.922 13.172 1 96.62 206 SER A C 1
ATOM 1609 O O . SER A 1 206 ? 23.312 -13.367 14.266 1 96.62 206 SER A O 1
ATOM 1611 N N . LEU A 1 207 ? 22.516 -14.773 12.734 1 97.62 207 LEU A N 1
ATOM 1612 C CA . LEU A 1 207 ? 21.375 -15.164 13.562 1 97.62 207 LEU A CA 1
ATOM 1613 C C . LEU A 1 207 ? 21.844 -15.883 14.82 1 97.62 207 LEU A C 1
ATOM 1615 O O . LEU A 1 207 ? 21.297 -15.656 15.906 1 97.62 207 LEU A O 1
ATOM 1619 N N . GLU A 1 208 ? 22.844 -16.734 14.664 1 97.94 208 GLU A N 1
ATOM 1620 C CA . GLU A 1 208 ? 23.391 -17.422 15.828 1 97.94 208 GLU A CA 1
ATOM 1621 C C . GLU A 1 208 ? 23.953 -16.438 16.844 1 97.94 208 GLU A C 1
ATOM 1623 O O . GLU A 1 208 ? 23.734 -16.578 18.047 1 97.94 208 GLU A O 1
ATOM 1628 N N . GLU A 1 209 ? 24.688 -15.5 16.344 1 98.12 209 GLU A N 1
ATOM 1629 C CA . GLU A 1 209 ? 25.266 -14.469 17.219 1 98.12 209 GLU A CA 1
ATOM 1630 C C . GLU A 1 209 ? 24.172 -13.711 17.969 1 98.12 209 GLU A C 1
ATOM 1632 O O . GLU A 1 209 ? 24.281 -13.516 19.188 1 98.12 209 GLU A O 1
ATOM 1637 N N . LEU A 1 210 ? 23.141 -13.281 17.281 1 97.94 210 LEU A N 1
ATOM 1638 C CA . LEU A 1 210 ? 22.062 -12.508 17.859 1 97.94 210 LEU A CA 1
ATOM 1639 C C . LEU A 1 210 ? 21.297 -13.336 18.891 1 97.94 210 LEU A C 1
ATOM 1641 O O . LEU A 1 210 ? 20.969 -12.844 19.969 1 97.94 210 LEU A O 1
ATOM 1645 N N . VAL A 1 211 ? 21.047 -14.602 18.594 1 98.31 211 VAL A N 1
ATOM 1646 C CA . VAL A 1 211 ? 20.297 -15.492 19.469 1 98.31 211 VAL A CA 1
ATOM 1647 C C . VAL A 1 211 ? 21.125 -15.789 20.719 1 98.31 211 VAL A C 1
ATOM 1649 O O . VAL A 1 211 ? 20.609 -15.781 21.844 1 98.31 211 VAL A O 1
ATOM 1652 N N . ARG A 1 212 ? 22.391 -16 20.547 1 97.69 212 ARG A N 1
ATOM 1653 C CA . ARG A 1 212 ? 23.297 -16.297 21.656 1 97.69 212 ARG A CA 1
ATOM 1654 C C . ARG A 1 212 ? 23.344 -15.133 22.641 1 97.69 212 ARG A C 1
ATOM 1656 O O . ARG A 1 212 ? 23.422 -15.344 23.859 1 97.69 212 ARG A O 1
ATOM 1663 N N . ASN A 1 213 ? 23.266 -13.953 22.172 1 96.88 213 ASN A N 1
ATOM 1664 C CA . ASN A 1 213 ? 23.422 -12.758 23 1 96.88 213 ASN A CA 1
ATOM 1665 C C . ASN A 1 213 ? 22.094 -12.305 23.594 1 96.88 213 ASN A C 1
ATOM 1667 O O . ASN A 1 213 ? 22.062 -11.43 24.453 1 96.88 213 ASN A O 1
ATOM 1671 N N . ALA A 1 214 ? 21.016 -12.93 23.109 1 96.88 214 ALA A N 1
ATOM 1672 C CA . ALA A 1 214 ? 19.703 -12.523 23.594 1 96.88 214 ALA A CA 1
ATOM 1673 C C . ALA A 1 214 ? 19.438 -13.078 24.984 1 96.88 214 ALA A C 1
ATOM 1675 O O . ALA A 1 214 ? 19.797 -14.219 25.297 1 96.88 214 ALA A O 1
ATOM 1676 N N . ARG A 1 215 ? 18.766 -12.328 25.812 1 93.25 215 ARG A N 1
ATOM 1677 C CA . ARG A 1 215 ? 18.562 -12.672 27.219 1 93.25 215 ARG A CA 1
ATOM 1678 C C . ARG A 1 215 ? 17.312 -13.539 27.375 1 93.25 215 ARG A C 1
ATOM 1680 O O . ARG A 1 215 ? 17.312 -14.477 28.188 1 93.25 215 ARG A O 1
ATOM 1687 N N . ASP A 1 216 ? 16.25 -13.203 26.672 1 96.88 216 ASP A N 1
ATOM 1688 C CA . ASP A 1 216 ? 14.961 -13.859 26.844 1 96.88 216 ASP A CA 1
ATOM 1689 C C . ASP A 1 216 ? 14.5 -14.516 25.547 1 96.88 216 ASP A C 1
ATOM 1691 O O . ASP A 1 216 ? 15.273 -15.203 24.875 1 96.88 216 ASP A O 1
ATOM 1695 N N . ARG A 1 217 ? 13.281 -14.438 25.266 1 97.88 217 ARG A N 1
ATOM 1696 C CA . ARG A 1 217 ? 12.75 -15.102 24.078 1 97.88 217 ARG A CA 1
ATOM 1697 C C . ARG A 1 217 ? 13.258 -14.43 22.812 1 97.88 217 ARG A C 1
ATOM 1699 O O . ARG A 1 217 ? 13.469 -13.219 22.781 1 97.88 217 ARG A O 1
ATOM 1706 N N . VAL A 1 218 ? 13.469 -15.234 21.812 1 98.62 218 VAL A N 1
ATOM 1707 C CA . VAL A 1 218 ? 13.828 -14.719 20.5 1 98.62 218 VAL A CA 1
ATOM 1708 C C . VAL A 1 218 ? 12.82 -15.211 19.453 1 98.62 218 VAL A C 1
ATOM 1710 O O . VAL A 1 218 ? 12.547 -16.406 19.359 1 98.62 218 VAL A O 1
ATOM 1713 N N . VAL A 1 219 ? 12.211 -14.289 18.734 1 98.69 219 VAL A N 1
ATOM 1714 C CA . VAL A 1 219 ? 11.281 -14.617 17.656 1 98.69 219 VAL A CA 1
ATOM 1715 C C . VAL A 1 219 ? 11.898 -14.258 16.312 1 98.69 219 VAL A C 1
ATOM 1717 O O . VAL A 1 219 ? 12.367 -13.133 16.125 1 98.69 219 VAL A O 1
ATOM 1720 N N . ILE A 1 220 ? 11.938 -15.172 15.438 1 98.69 220 ILE A N 1
ATOM 1721 C CA . ILE A 1 220 ? 12.398 -14.945 14.078 1 98.69 220 ILE A CA 1
ATOM 1722 C C . ILE A 1 220 ? 11.203 -14.906 13.125 1 98.69 220 ILE A C 1
ATOM 1724 O O . ILE A 1 220 ? 10.516 -15.914 12.938 1 98.69 220 ILE A O 1
ATOM 1728 N N . GLY A 1 221 ? 10.922 -13.719 12.578 1 97.94 221 GLY A N 1
ATOM 1729 C CA . GLY A 1 221 ? 9.945 -13.617 11.5 1 97.94 221 GLY A CA 1
ATOM 1730 C C . GLY A 1 221 ? 10.539 -13.898 10.133 1 97.94 221 GLY A C 1
ATOM 1731 O O . GLY A 1 221 ? 11.5 -13.25 9.719 1 97.94 221 GLY A O 1
ATOM 1732 N N . LEU A 1 222 ? 10.023 -14.836 9.422 1 96.88 222 LEU A N 1
ATOM 1733 C CA . LEU A 1 222 ? 10.531 -15.211 8.109 1 96.88 222 LEU A CA 1
ATOM 1734 C C . LEU A 1 222 ? 9.43 -15.805 7.242 1 96.88 222 LEU A C 1
ATOM 1736 O O . LEU A 1 222 ? 8.305 -15.992 7.711 1 96.88 222 LEU A O 1
ATOM 1740 N N . PHE A 1 223 ? 9.719 -16.016 5.992 1 95.19 223 PHE A N 1
ATOM 1741 C CA . PHE A 1 223 ? 8.836 -16.781 5.113 1 95.19 223 PHE A CA 1
ATOM 1742 C C . PHE A 1 223 ? 8.953 -18.266 5.383 1 95.19 223 PHE A C 1
ATOM 1744 O O . PHE A 1 223 ? 10.062 -18.812 5.391 1 95.19 223 PHE A O 1
ATOM 1751 N N . ALA A 1 224 ? 7.855 -18.891 5.512 1 96.75 224 ALA A N 1
ATOM 1752 C CA . ALA A 1 224 ? 7.832 -20.297 5.879 1 96.75 224 ALA A CA 1
ATOM 1753 C C . ALA A 1 224 ? 8.5 -21.156 4.809 1 96.75 224 ALA A C 1
ATOM 1755 O O . ALA A 1 224 ? 9.039 -22.219 5.105 1 96.75 224 ALA A O 1
ATOM 1756 N N . SER A 1 225 ? 8.531 -20.656 3.604 1 96.19 225 SER A N 1
ATOM 1757 C CA . SER A 1 225 ? 9.086 -21.422 2.494 1 96.19 225 SER A CA 1
ATOM 1758 C C . SER A 1 225 ? 10.602 -21.484 2.574 1 96.19 225 SER A C 1
ATOM 1760 O O . SER A 1 225 ? 11.234 -22.281 1.88 1 96.19 225 SER A O 1
ATOM 1762 N N . ASN A 1 226 ? 11.172 -20.594 3.373 1 95.38 226 ASN A N 1
ATOM 1763 C CA . ASN A 1 226 ? 12.625 -20.609 3.529 1 95.38 226 ASN A CA 1
ATOM 1764 C C . ASN A 1 226 ? 13.055 -21.703 4.504 1 95.38 226 ASN A C 1
ATOM 1766 O O . ASN A 1 226 ? 13.594 -21.406 5.574 1 95.38 226 ASN A O 1
ATOM 1770 N N . VAL A 1 227 ? 13 -22.922 4.086 1 95 227 VAL A N 1
ATOM 1771 C CA . VAL A 1 227 ? 13.266 -24.094 4.91 1 95 227 VAL A CA 1
ATOM 1772 C C . VAL A 1 227 ? 14.75 -24.141 5.266 1 95 227 VAL A C 1
ATOM 1774 O O . VAL A 1 227 ? 15.117 -24.609 6.348 1 95 227 VAL A O 1
ATOM 1777 N N . GLY A 1 228 ? 15.578 -23.688 4.312 1 92.56 228 GLY A N 1
ATOM 1778 C CA . GLY A 1 228 ? 17 -23.578 4.641 1 92.56 228 GLY A CA 1
ATOM 1779 C C . GLY A 1 228 ? 17.25 -22.766 5.891 1 92.56 228 GLY A C 1
ATOM 1780 O O . GLY A 1 228 ? 18.078 -23.141 6.73 1 92.56 228 GLY A O 1
ATOM 1781 N N . ARG A 1 229 ? 16.609 -21.688 6.02 1 94.31 229 ARG A N 1
ATOM 1782 C CA . ARG A 1 229 ? 16.719 -20.828 7.195 1 94.31 229 ARG A CA 1
ATOM 1783 C C . ARG A 1 229 ? 16.172 -21.516 8.438 1 94.31 229 ARG A C 1
ATOM 1785 O O . ARG A 1 229 ? 16.734 -21.391 9.523 1 94.31 229 ARG A O 1
ATOM 1792 N N . ILE A 1 230 ? 15.07 -22.203 8.305 1 95.88 230 ILE A N 1
ATOM 1793 C CA . ILE A 1 230 ? 14.492 -22.938 9.43 1 95.88 230 ILE A CA 1
ATOM 1794 C C . ILE A 1 230 ? 15.477 -24 9.906 1 95.88 230 ILE A C 1
ATOM 1796 O O . ILE A 1 230 ? 15.672 -24.188 11.109 1 95.88 230 ILE A O 1
ATOM 1800 N N . ARG A 1 231 ? 16.047 -24.688 8.992 1 94.94 231 ARG A N 1
ATOM 1801 C CA . ARG A 1 231 ? 17.062 -25.688 9.336 1 94.94 231 ARG A CA 1
ATOM 1802 C C . ARG A 1 231 ? 18.219 -25.062 10.102 1 94.94 231 ARG A C 1
ATOM 1804 O O . ARG A 1 231 ? 18.672 -25.609 11.102 1 94.94 231 ARG A O 1
ATOM 1811 N N . ALA A 1 232 ? 18.688 -23.938 9.586 1 94.25 232 ALA A N 1
ATOM 1812 C CA . ALA A 1 232 ? 19.75 -23.188 10.273 1 94.25 232 ALA A CA 1
ATOM 1813 C C . ALA A 1 232 ? 19.344 -22.859 11.703 1 94.25 232 ALA A C 1
ATOM 1815 O O . ALA A 1 232 ? 20.156 -22.922 12.625 1 94.25 232 ALA A O 1
ATOM 1816 N N . LEU A 1 233 ? 18.125 -22.5 11.883 1 97.31 233 LEU A N 1
ATOM 1817 C CA . LEU A 1 233 ? 17.641 -22.109 13.203 1 97.31 233 LEU A CA 1
ATOM 1818 C C . LEU A 1 233 ? 17.547 -23.312 14.133 1 97.31 233 LEU A C 1
ATOM 1820 O O . LEU A 1 233 ? 17.703 -23.172 15.344 1 97.31 233 LEU A O 1
ATOM 1824 N N . LEU A 1 234 ? 17.219 -24.5 13.578 1 97.25 234 LEU A N 1
ATOM 1825 C CA . LEU A 1 234 ? 17.297 -25.719 14.375 1 97.25 234 LEU A CA 1
ATOM 1826 C C . LEU A 1 234 ? 18.719 -25.922 14.914 1 97.25 234 LEU A C 1
ATOM 1828 O O . LEU A 1 234 ? 18.891 -26.25 16.094 1 97.25 234 LEU A O 1
ATOM 1832 N N . ASP A 1 235 ? 19.672 -25.672 14.086 1 95.56 235 ASP A N 1
ATOM 1833 C CA . ASP A 1 235 ? 21.062 -25.781 14.508 1 95.56 235 ASP A CA 1
ATOM 1834 C C . ASP A 1 235 ? 21.406 -24.719 15.555 1 95.56 235 ASP A C 1
ATOM 1836 O O . ASP A 1 235 ? 22.125 -25 16.516 1 95.56 235 ASP A O 1
ATOM 1840 N N . VAL A 1 236 ? 20.953 -23.531 15.305 1 97.5 236 VAL A N 1
ATOM 1841 C CA . VAL A 1 236 ? 21.172 -22.438 16.25 1 97.5 236 VAL A CA 1
ATOM 1842 C C . VAL A 1 236 ? 20.562 -22.812 17.609 1 97.5 236 VAL A C 1
ATOM 1844 O O . VAL A 1 236 ? 21.172 -22.547 18.656 1 97.5 236 VAL A O 1
ATOM 1847 N N . ALA A 1 237 ? 19.375 -23.375 17.578 1 98.25 237 ALA A N 1
ATOM 1848 C CA . ALA A 1 237 ? 18.734 -23.828 18.812 1 98.25 237 ALA A CA 1
ATOM 1849 C C . ALA A 1 237 ? 19.625 -24.828 19.547 1 98.25 237 ALA A C 1
ATOM 1851 O O . ALA A 1 237 ? 19.797 -24.719 20.766 1 98.25 237 ALA A O 1
ATOM 1852 N N . ARG A 1 238 ? 20.219 -25.812 18.906 1 97.38 238 ARG A N 1
ATOM 1853 C CA . ARG A 1 238 ? 21.078 -26.828 19.484 1 97.38 238 ARG A CA 1
ATOM 1854 C C . ARG A 1 238 ? 22.312 -26.188 20.125 1 97.38 238 ARG A C 1
ATOM 1856 O O . ARG A 1 238 ? 22.656 -26.516 21.266 1 97.38 238 ARG A O 1
ATOM 1863 N N . THR A 1 239 ? 22.891 -25.266 19.391 1 96.69 239 THR A N 1
ATOM 1864 C CA . THR A 1 239 ? 24.172 -24.703 19.828 1 96.69 239 THR A CA 1
ATOM 1865 C C . THR A 1 239 ? 23.953 -23.703 20.953 1 96.69 239 THR A C 1
ATOM 1867 O O . THR A 1 239 ? 24.859 -23.469 21.766 1 96.69 239 THR A O 1
ATOM 1870 N N . THR A 1 240 ? 22.797 -23.141 21.047 1 97.44 240 THR A N 1
ATOM 1871 C CA . THR A 1 240 ? 22.562 -22.109 22.062 1 97.44 240 THR A CA 1
ATOM 1872 C C . THR A 1 240 ? 21.75 -22.672 23.234 1 97.44 240 THR A C 1
ATOM 1874 O O . THR A 1 240 ? 21.469 -21.953 24.188 1 97.44 240 THR A O 1
ATOM 1877 N N . GLY A 1 241 ? 21.359 -23.922 23.156 1 97.06 241 GLY A N 1
ATOM 1878 C CA . GLY A 1 241 ? 20.609 -24.578 24.219 1 97.06 241 GLY A CA 1
ATOM 1879 C C . GLY A 1 241 ? 19.172 -24.141 24.281 1 97.06 241 GLY A C 1
ATOM 1880 O O . GLY A 1 241 ? 18.547 -24.141 25.359 1 97.06 241 GLY A O 1
ATOM 1881 N N . ARG A 1 242 ? 18.625 -23.688 23.203 1 98.19 242 ARG A N 1
ATOM 1882 C CA . ARG A 1 242 ? 17.234 -23.266 23.141 1 98.19 242 ARG A CA 1
ATOM 1883 C C . ARG A 1 242 ? 16.359 -24.312 22.453 1 98.19 242 ARG A C 1
ATOM 1885 O O . ARG A 1 242 ? 16.875 -25.281 21.906 1 98.19 242 ARG A O 1
ATOM 1892 N N . LYS A 1 243 ? 15.055 -24.125 22.594 1 98.31 243 LYS A N 1
ATOM 1893 C CA . LYS A 1 243 ? 14.062 -24.922 21.891 1 98.31 243 LYS A CA 1
ATOM 1894 C C . LYS A 1 243 ? 13.398 -24.125 20.766 1 98.31 243 LYS A C 1
ATOM 1896 O O . LYS A 1 243 ? 13.117 -22.938 20.938 1 98.31 243 LYS A O 1
ATOM 1901 N N . LEU A 1 244 ? 13.219 -24.797 19.656 1 98.44 244 LEU A N 1
ATOM 1902 C CA . LEU A 1 244 ? 12.594 -24.125 18.516 1 98.44 244 LEU A CA 1
ATOM 1903 C C . LEU A 1 244 ? 11.086 -24.359 18.516 1 98.44 244 LEU A C 1
ATOM 1905 O O . LEU A 1 244 ? 10.633 -25.5 18.547 1 98.44 244 LEU A O 1
ATOM 1909 N N . ILE A 1 245 ? 10.281 -23.328 18.484 1 98.31 245 ILE A N 1
ATOM 1910 C CA . ILE A 1 245 ? 8.82 -23.391 18.531 1 98.31 245 ILE A CA 1
ATOM 1911 C C . ILE A 1 245 ? 8.25 -22.766 17.25 1 98.31 245 ILE A C 1
ATOM 1913 O O . ILE A 1 245 ? 8.312 -21.562 17.062 1 98.31 245 ILE A O 1
ATOM 1917 N N . PRO A 1 246 ? 7.664 -23.562 16.375 1 97.94 246 PRO A N 1
ATOM 1918 C CA . PRO A 1 246 ? 7.023 -23.016 15.18 1 97.94 246 PRO A CA 1
ATOM 1919 C C . PRO A 1 246 ? 5.668 -22.375 15.477 1 97.94 246 PRO A C 1
ATOM 1921 O O . PRO A 1 246 ? 4.871 -22.938 16.234 1 97.94 246 PRO A O 1
ATOM 1924 N N . MET A 1 247 ? 5.449 -21.219 14.93 1 97.19 247 MET A N 1
ATOM 1925 C CA . MET A 1 247 ? 4.172 -20.531 15.086 1 97.19 247 MET A CA 1
ATOM 1926 C C . MET A 1 247 ? 3.615 -20.109 13.734 1 97.19 247 MET A C 1
ATOM 1928 O O . MET A 1 247 ? 4.043 -19.094 13.18 1 97.19 247 MET A O 1
ATOM 1932 N N . GLY A 1 248 ? 2.623 -20.734 13.25 1 95.25 248 GLY A N 1
ATOM 1933 C CA . GLY A 1 248 ? 1.949 -20.5 11.984 1 95.25 248 GLY A CA 1
ATOM 1934 C C . GLY A 1 248 ? 1.683 -21.766 11.195 1 95.25 248 GLY A C 1
ATOM 1935 O O . GLY A 1 248 ? 2.531 -22.656 11.141 1 95.25 248 GLY A O 1
ATOM 1936 N N . ARG A 1 249 ? 0.574 -21.844 10.562 1 93.12 249 ARG A N 1
ATOM 1937 C CA . ARG A 1 249 ? 0.168 -23.031 9.82 1 93.12 249 ARG A CA 1
ATOM 1938 C C . ARG A 1 249 ? 1.133 -23.328 8.68 1 93.12 249 ARG A C 1
ATOM 1940 O O . ARG A 1 249 ? 1.44 -24.484 8.391 1 93.12 249 ARG A O 1
ATOM 1947 N N . SER A 1 250 ? 1.562 -22.297 8.016 1 94.69 250 SER A N 1
ATOM 1948 C CA . SER A 1 250 ? 2.477 -22.469 6.891 1 94.69 250 SER A CA 1
ATOM 1949 C C . SER A 1 250 ? 3.814 -23.047 7.355 1 94.69 250 SER A C 1
ATOM 1951 O O . SER A 1 250 ? 4.41 -23.875 6.668 1 94.69 250 SER A O 1
ATOM 1953 N N . VAL A 1 251 ? 4.344 -22.562 8.492 1 97.06 251 VAL A N 1
ATOM 1954 C CA . VAL A 1 251 ? 5.59 -23.094 9.039 1 97.06 251 VAL A CA 1
ATOM 1955 C C . VAL A 1 251 ? 5.426 -24.578 9.352 1 97.06 251 VAL A C 1
ATOM 1957 O O . VAL A 1 251 ? 6.293 -25.391 9.023 1 97.06 251 VAL A O 1
ATOM 1960 N N . ASP A 1 252 ? 4.293 -24.922 9.945 1 96.25 252 ASP A N 1
ATOM 1961 C CA . ASP A 1 252 ? 4.008 -26.312 10.266 1 96.25 252 ASP A CA 1
ATOM 1962 C C . ASP A 1 252 ? 4.004 -27.188 9.008 1 96.25 252 ASP A C 1
ATOM 1964 O O . ASP A 1 252 ? 4.574 -28.281 8.992 1 96.25 252 ASP A O 1
ATOM 1968 N N . THR A 1 253 ? 3.369 -26.688 7.996 1 95.75 253 THR A N 1
ATOM 1969 C CA . THR A 1 253 ? 3.266 -27.406 6.734 1 95.75 253 THR A CA 1
ATOM 1970 C C . THR A 1 253 ? 4.648 -27.641 6.133 1 95.75 253 THR A C 1
ATOM 1972 O O . THR A 1 253 ? 4.977 -28.766 5.738 1 95.75 253 THR A O 1
ATOM 1975 N N . HIS A 1 254 ? 5.449 -26.609 6.082 1 97.25 254 HIS A N 1
ATOM 1976 C CA . HIS A 1 254 ? 6.777 -26.734 5.484 1 97.25 254 HIS A CA 1
ATOM 1977 C C . HIS A 1 254 ? 7.68 -27.641 6.32 1 97.25 254 HIS A C 1
ATOM 1979 O O . HIS A 1 254 ? 8.477 -28.391 5.773 1 97.25 254 HIS A O 1
ATOM 1985 N N . LEU A 1 255 ? 7.574 -27.547 7.637 1 96.94 255 LEU A N 1
ATOM 1986 C CA . LEU A 1 255 ? 8.359 -28.422 8.508 1 96.94 255 LEU A CA 1
ATOM 1987 C C . LEU A 1 255 ? 7.988 -29.891 8.281 1 96.94 255 LEU A C 1
ATOM 1989 O O . LEU A 1 255 ? 8.867 -30.75 8.164 1 96.94 255 LEU A O 1
ATOM 1993 N N . ARG A 1 256 ? 6.699 -30.156 8.211 1 96.75 256 ARG A N 1
ATOM 1994 C CA . ARG A 1 256 ? 6.223 -31.516 7.992 1 96.75 256 ARG A CA 1
ATOM 1995 C C . ARG A 1 256 ? 6.734 -32.062 6.664 1 96.75 256 ARG A C 1
ATOM 1997 O O . ARG A 1 256 ? 7.305 -33.156 6.617 1 96.75 256 ARG A O 1
ATOM 2004 N N . ILE A 1 257 ? 6.574 -31.344 5.621 1 97.06 257 ILE A N 1
ATOM 2005 C CA . ILE A 1 257 ? 6.977 -31.781 4.289 1 97.06 257 ILE A CA 1
ATOM 2006 C C . ILE A 1 257 ? 8.492 -31.953 4.238 1 97.06 257 ILE A C 1
ATOM 2008 O O . ILE A 1 257 ? 9 -32.906 3.658 1 97.06 257 ILE A O 1
ATOM 2012 N N . ALA A 1 258 ? 9.234 -31 4.816 1 96.75 258 ALA A N 1
ATOM 2013 C CA . ALA A 1 258 ? 10.695 -31.062 4.84 1 96.75 258 ALA A CA 1
ATOM 2014 C C . ALA A 1 258 ? 11.18 -32.312 5.547 1 96.75 258 ALA A C 1
ATOM 2016 O O . ALA A 1 258 ? 12.156 -32.938 5.121 1 96.75 258 ALA A O 1
ATOM 2017 N N . GLU A 1 259 ? 10.547 -32.688 6.641 1 96.62 259 GLU A N 1
ATOM 2018 C CA . GLU A 1 259 ? 10.898 -33.875 7.367 1 96.62 259 GLU A CA 1
ATOM 2019 C C . GLU A 1 259 ? 10.578 -35.125 6.551 1 96.62 259 GLU A C 1
ATOM 2021 O O . GLU A 1 259 ? 11.406 -36.031 6.449 1 96.62 259 GLU A O 1
ATOM 2026 N N . GLU A 1 260 ? 9.438 -35.156 5.977 1 96.62 260 GLU A N 1
ATOM 2027 C CA . GLU A 1 260 ? 8.984 -36.281 5.168 1 96.62 260 GLU A CA 1
ATOM 2028 C C . GLU A 1 260 ? 9.93 -36.531 3.996 1 96.62 260 GLU A C 1
ATOM 2030 O O . GLU A 1 260 ? 10.195 -37.688 3.643 1 96.62 260 GLU A O 1
ATOM 2035 N N . LEU A 1 261 ? 10.438 -35.469 3.438 1 95.44 261 LEU A N 1
ATOM 2036 C CA . LEU A 1 261 ? 11.25 -35.594 2.232 1 95.44 261 LEU A CA 1
ATOM 2037 C C . LEU A 1 261 ? 12.734 -35.625 2.58 1 95.44 261 LEU A C 1
ATOM 2039 O O . LEU A 1 261 ? 13.586 -35.656 1.687 1 95.44 261 LEU A O 1
ATOM 2043 N N . GLY A 1 262 ? 13.023 -35.5 3.844 1 93.62 262 GLY A N 1
ATOM 2044 C CA . GLY A 1 262 ? 14.398 -35.656 4.297 1 93.62 262 GLY A CA 1
ATOM 2045 C C . GLY A 1 262 ? 15.227 -34.375 4.168 1 93.62 262 GLY A C 1
ATOM 2046 O O . GLY A 1 262 ? 16.453 -34.438 4.266 1 93.62 262 GLY A O 1
ATOM 2047 N N . VAL A 1 263 ? 14.594 -33.281 3.91 1 92.69 263 VAL A N 1
ATOM 2048 C CA . VAL A 1 263 ? 15.297 -31.984 3.873 1 92.69 263 VAL A CA 1
ATOM 2049 C C . VAL A 1 263 ? 15.75 -31.609 5.277 1 92.69 263 VAL A C 1
ATOM 2051 O O . VAL A 1 263 ? 16.828 -31.047 5.457 1 92.69 263 VAL A O 1
ATOM 2054 N N . ILE A 1 264 ? 14.938 -31.812 6.195 1 94.5 264 ILE A N 1
ATOM 2055 C CA . ILE A 1 264 ? 15.25 -31.672 7.617 1 94.5 264 ILE A CA 1
ATOM 2056 C C . ILE A 1 264 ? 15.211 -33.062 8.281 1 94.5 264 ILE A C 1
ATOM 2058 O O . ILE A 1 264 ? 14.258 -33.812 8.109 1 94.5 264 ILE A O 1
ATOM 2062 N N . THR A 1 265 ? 16.297 -33.25 8.984 1 92.06 265 THR A N 1
ATOM 2063 C CA . THR A 1 265 ? 16.375 -34.562 9.617 1 92.06 265 THR A CA 1
ATOM 2064 C C . THR A 1 265 ? 16.391 -34.438 11.133 1 92.06 265 THR A C 1
ATOM 2066 O O . THR A 1 265 ? 17.125 -33.625 11.695 1 92.06 265 THR A O 1
ATOM 2069 N N . ASP A 1 266 ? 15.562 -35.219 11.859 1 89.56 266 ASP A N 1
ATOM 2070 C CA . ASP A 1 266 ? 15.508 -35.375 13.305 1 89.56 266 ASP A CA 1
ATOM 2071 C C . ASP A 1 266 ? 15.453 -34.031 14.023 1 89.56 266 ASP A C 1
ATOM 2073 O O . ASP A 1 266 ? 16.281 -33.781 14.898 1 89.56 266 ASP A O 1
ATOM 2077 N N . PRO A 1 267 ? 14.484 -33.281 13.75 1 93.56 267 PRO A N 1
ATOM 2078 C CA . PRO A 1 267 ? 14.398 -31.984 14.398 1 93.56 267 PRO A CA 1
ATOM 2079 C C . PRO A 1 267 ? 13.836 -32.062 15.812 1 93.56 267 PRO A C 1
ATOM 2081 O O . PRO A 1 267 ? 13.836 -31.062 16.531 1 93.56 267 PRO A O 1
ATOM 2084 N N . HIS A 1 268 ? 13.438 -33.219 16.344 1 95 268 HIS A N 1
ATOM 2085 C CA . HIS A 1 268 ? 12.602 -33.312 17.531 1 95 268 HIS A CA 1
ATOM 2086 C C . HIS A 1 268 ? 13.438 -33.25 18.797 1 95 268 HIS A C 1
ATOM 2088 O O . HIS A 1 268 ? 12.891 -33.188 19.906 1 95 268 HIS A O 1
ATOM 2094 N N . ASP A 1 269 ? 14.68 -33.219 18.688 1 95.94 269 ASP A N 1
ATOM 2095 C CA . ASP A 1 269 ? 15.531 -32.969 19.844 1 95.94 269 ASP A CA 1
ATOM 2096 C C . ASP A 1 269 ? 15.375 -31.531 20.359 1 95.94 269 ASP A C 1
ATOM 2098 O O . ASP A 1 269 ? 15.516 -31.281 21.562 1 95.94 269 ASP A O 1
ATOM 2102 N N . VAL A 1 270 ? 15.047 -30.656 19.438 1 97.56 270 VAL A N 1
ATOM 2103 C CA . VAL A 1 270 ? 14.938 -29.266 19.859 1 97.56 270 VAL A CA 1
ATOM 2104 C C . VAL A 1 270 ? 13.57 -28.719 19.469 1 97.56 270 VAL A C 1
ATOM 2106 O O . VAL A 1 270 ? 13.117 -27.719 20.031 1 97.56 270 VAL A O 1
ATOM 2109 N N . LEU A 1 271 ? 12.867 -29.281 18.547 1 97.69 271 LEU A N 1
ATOM 2110 C CA . LEU A 1 271 ? 11.578 -28.797 18.062 1 97.69 271 LEU A CA 1
ATOM 2111 C C . LEU A 1 271 ? 10.477 -29.094 19.062 1 97.69 271 LEU A C 1
ATOM 2113 O O . LEU A 1 271 ? 10.297 -30.25 19.484 1 97.69 271 LEU A O 1
ATOM 2117 N N . VAL A 1 272 ? 9.734 -28.094 19.453 1 96.62 272 VAL A N 1
ATOM 2118 C CA . VAL A 1 272 ? 8.656 -28.219 20.438 1 96.62 272 VAL A CA 1
ATOM 2119 C C . VAL A 1 272 ? 7.367 -27.641 19.859 1 96.62 272 VAL A C 1
ATOM 2121 O O . VAL A 1 272 ? 7.375 -26.547 19.281 1 96.62 272 VAL A O 1
ATOM 2124 N N . PRO A 1 273 ? 6.23 -28.391 19.969 1 94.81 273 PRO A N 1
ATOM 2125 C CA . PRO A 1 273 ? 4.953 -27.859 19.5 1 94.81 273 PRO A CA 1
ATOM 2126 C C . PRO A 1 273 ? 4.531 -26.594 20.25 1 94.81 273 PRO A C 1
ATOM 2128 O O . PRO A 1 273 ? 4.898 -26.406 21.406 1 94.81 273 PRO A O 1
ATOM 2131 N N . ARG A 1 274 ? 3.768 -25.766 19.562 1 93.62 274 ARG A N 1
ATOM 2132 C CA . ARG A 1 274 ? 3.447 -24.438 20.062 1 93.62 274 ARG A CA 1
ATOM 2133 C C . ARG A 1 274 ? 2.633 -24.531 21.359 1 93.62 274 ARG A C 1
ATOM 2135 O O . ARG A 1 274 ? 2.734 -23.656 22.219 1 93.62 274 ARG A O 1
ATOM 2142 N N . ASP A 1 275 ? 1.842 -25.562 21.562 1 92 275 ASP A N 1
ATOM 2143 C CA . ASP A 1 275 ? 0.987 -25.688 22.734 1 92 275 ASP A CA 1
ATOM 2144 C C . ASP A 1 275 ? 1.814 -25.953 23.984 1 92 275 ASP A C 1
ATOM 2146 O O . ASP A 1 275 ? 1.316 -25.812 25.109 1 92 275 ASP A O 1
ATOM 2150 N N . ARG A 1 276 ? 3.088 -26.25 23.875 1 93.5 276 ARG A N 1
ATOM 2151 C CA . ARG A 1 276 ? 3.975 -26.484 25.016 1 93.5 276 ARG A CA 1
ATOM 2152 C C . ARG A 1 276 ? 4.906 -25.312 25.25 1 93.5 276 ARG A C 1
ATOM 2154 O O . ARG A 1 276 ? 5.762 -25.344 26.125 1 93.5 276 ARG A O 1
ATOM 2161 N N . ALA A 1 277 ? 4.758 -24.312 24.469 1 93.06 277 ALA A N 1
ATOM 2162 C CA . ALA A 1 277 ? 5.656 -23.156 24.5 1 93.06 277 ALA A CA 1
ATOM 2163 C C . ALA A 1 277 ? 5.668 -22.516 25.891 1 93.06 277 ALA A C 1
ATOM 2165 O O . ALA A 1 277 ? 6.707 -22.047 26.359 1 93.06 277 ALA A O 1
ATOM 2166 N N . ARG A 1 278 ? 4.574 -22.484 26.562 1 90.81 278 ARG A N 1
ATOM 2167 C CA . ARG A 1 278 ? 4.422 -21.828 27.859 1 90.81 278 ARG A CA 1
ATOM 2168 C C . ARG A 1 278 ? 5.25 -22.516 28.938 1 90.81 278 ARG A C 1
ATOM 2170 O O . ARG A 1 278 ? 5.586 -21.906 29.953 1 90.81 278 ARG A O 1
ATOM 2177 N N . ASN A 1 279 ? 5.535 -23.766 28.734 1 93.12 279 ASN A N 1
ATOM 2178 C CA . ASN A 1 279 ? 6.262 -24.547 29.719 1 93.12 279 ASN A CA 1
ATOM 2179 C C . ASN A 1 279 ? 7.77 -24.391 29.562 1 93.12 279 ASN A C 1
ATOM 2181 O O . ASN A 1 279 ? 8.539 -24.875 30.391 1 93.12 279 ASN A O 1
ATOM 2185 N N . ILE A 1 280 ? 8.164 -23.688 28.594 1 95.94 280 ILE A N 1
ATOM 2186 C CA . ILE A 1 280 ? 9.594 -23.5 28.328 1 95.94 280 ILE A CA 1
ATOM 2187 C C . ILE A 1 280 ? 10.062 -22.188 28.938 1 95.94 280 ILE A C 1
ATOM 2189 O O . ILE A 1 280 ? 9.422 -21.156 28.75 1 95.94 280 ILE A O 1
ATOM 2193 N N . PRO A 1 281 ? 11.148 -22.25 29.703 1 96.31 281 PRO A N 1
ATOM 2194 C CA . PRO A 1 281 ? 11.68 -21 30.219 1 96.31 281 PRO A CA 1
ATOM 2195 C C . PRO A 1 281 ? 11.922 -19.953 29.141 1 96.31 281 PRO A C 1
ATOM 2197 O O . PRO A 1 281 ? 12.359 -20.297 28.031 1 96.31 281 PRO A O 1
ATOM 2200 N N . ARG A 1 282 ? 11.797 -18.688 29.438 1 96.38 282 ARG A N 1
ATOM 2201 C CA . ARG A 1 282 ? 11.875 -17.594 28.484 1 96.38 282 ARG A CA 1
ATOM 2202 C C . ARG A 1 282 ? 13.219 -17.578 27.766 1 96.38 282 ARG A C 1
ATOM 2204 O O . ARG A 1 282 ? 13.289 -17.391 26.562 1 96.38 282 ARG A O 1
ATOM 2211 N N . GLU A 1 283 ? 14.258 -17.875 28.516 1 96.69 283 GLU A N 1
ATOM 2212 C CA . GLU A 1 283 ? 15.617 -17.75 27.984 1 96.69 283 GLU A CA 1
ATOM 2213 C C . GLU A 1 283 ? 15.961 -18.938 27.094 1 96.69 283 GLU A C 1
ATOM 2215 O O . GLU A 1 283 ? 16.969 -18.922 26.375 1 96.69 283 GLU A O 1
ATOM 2220 N N . GLN A 1 284 ? 15.078 -19.938 27.016 1 97.69 284 GLN A N 1
ATOM 2221 C CA . GLN A 1 284 ? 15.32 -21.125 26.203 1 97.69 284 GLN A CA 1
ATOM 2222 C C . GLN A 1 284 ? 14.375 -21.172 25.016 1 97.69 284 GLN A C 1
ATOM 2224 O O . GLN A 1 284 ? 14.336 -22.188 24.297 1 97.69 284 GLN A O 1
ATOM 2229 N N . CYS A 1 285 ? 13.641 -20.125 24.75 1 97.88 285 CYS A N 1
ATOM 2230 C CA . CYS A 1 285 ? 12.641 -20.109 23.688 1 97.88 285 CYS A CA 1
ATOM 2231 C C . CYS A 1 285 ? 13.203 -19.484 22.406 1 97.88 285 CYS A C 1
ATOM 2233 O O . CYS A 1 285 ? 13.656 -18.328 22.438 1 97.88 285 CYS A O 1
ATOM 2235 N N . LEU A 1 286 ? 13.234 -20.172 21.359 1 98.56 286 LEU A N 1
ATOM 2236 C CA . LEU A 1 286 ? 13.461 -19.688 20 1 98.56 286 LEU A CA 1
ATOM 2237 C C . LEU A 1 286 ? 12.242 -19.953 19.125 1 98.56 286 LEU A C 1
ATOM 2239 O O . LEU A 1 286 ? 11.891 -21.109 18.875 1 98.56 286 LEU A O 1
ATOM 2243 N N . ILE A 1 287 ? 11.57 -18.891 18.688 1 98.56 287 ILE A N 1
ATOM 2244 C CA . ILE A 1 287 ? 10.297 -19 18 1 98.56 287 ILE A CA 1
ATOM 2245 C C . ILE A 1 287 ? 10.477 -18.641 16.531 1 98.56 287 ILE A C 1
ATOM 2247 O O . ILE A 1 287 ? 11.141 -17.672 16.188 1 98.56 287 ILE A O 1
ATOM 2251 N N . VAL A 1 288 ? 9.984 -19.422 15.633 1 98.31 288 VAL A N 1
ATOM 2252 C CA . VAL A 1 288 ? 9.852 -19.094 14.219 1 98.31 288 VAL A CA 1
ATOM 2253 C C . VAL A 1 288 ? 8.391 -18.766 13.898 1 98.31 288 VAL A C 1
ATOM 2255 O O . VAL A 1 288 ? 7.504 -19.594 14.094 1 98.31 288 VAL A O 1
ATOM 2258 N N . ALA A 1 289 ? 8.148 -17.562 13.406 1 97.88 289 ALA A N 1
ATOM 2259 C CA . ALA A 1 289 ? 6.766 -17.109 13.273 1 97.88 289 ALA A CA 1
ATOM 2260 C C . ALA A 1 289 ? 6.504 -16.547 11.883 1 97.88 289 ALA A C 1
ATOM 2262 O O . ALA A 1 289 ? 7.359 -15.883 11.297 1 97.88 289 ALA A O 1
ATOM 2263 N N . THR A 1 290 ? 5.285 -16.812 11.336 1 96.56 290 THR A N 1
ATOM 2264 C CA . THR A 1 290 ? 4.809 -16.172 10.117 1 96.56 290 THR A CA 1
ATOM 2265 C C . THR A 1 290 ? 4.367 -14.734 10.414 1 96.56 290 THR A C 1
ATOM 2267 O O . THR A 1 290 ? 4.23 -14.352 11.578 1 96.56 290 THR A O 1
ATOM 2270 N N . GLY A 1 291 ? 4.223 -13.969 9.359 1 95.94 291 GLY A N 1
ATOM 2271 C CA . GLY A 1 291 ? 3.678 -12.633 9.531 1 95.94 291 GLY A CA 1
ATOM 2272 C C . GLY A 1 291 ? 4.734 -11.547 9.477 1 95.94 291 GLY A C 1
ATOM 2273 O O . GLY A 1 291 ? 4.543 -10.453 10.016 1 95.94 291 GLY A O 1
ATOM 2274 N N . SER A 1 292 ? 5.883 -11.836 8.836 1 95.19 292 SER A N 1
ATOM 2275 C CA . SER A 1 292 ? 6.996 -10.891 8.766 1 95.19 292 SER A CA 1
ATOM 2276 C C . SER A 1 292 ? 6.633 -9.672 7.934 1 95.19 292 SER A C 1
ATOM 2278 O O . SER A 1 292 ? 7.344 -8.664 7.957 1 95.19 292 SER A O 1
ATOM 2280 N N . GLN A 1 293 ? 5.484 -9.734 7.195 1 92.62 293 GLN A N 1
ATOM 2281 C CA . GLN A 1 293 ? 5.055 -8.617 6.359 1 92.62 293 GLN A CA 1
ATOM 2282 C C . GLN A 1 293 ? 3.979 -7.793 7.059 1 92.62 293 GLN A C 1
ATOM 2284 O O . GLN A 1 293 ? 3.404 -6.879 6.461 1 92.62 293 GLN A O 1
ATOM 2289 N N . GLY A 1 294 ? 3.701 -8.133 8.273 1 91.94 294 GLY A N 1
ATOM 2290 C CA . GLY A 1 294 ? 2.689 -7.406 9.023 1 91.94 294 GLY A CA 1
ATOM 2291 C C . GLY A 1 294 ? 1.277 -7.887 8.742 1 91.94 294 GLY A C 1
ATOM 2292 O O . GLY A 1 294 ? 0.316 -7.133 8.914 1 91.94 294 GLY A O 1
ATOM 2293 N N . GLU A 1 295 ? 1.111 -9.117 8.328 1 89.06 295 GLU A N 1
ATOM 2294 C CA . GLU A 1 295 ? -0.203 -9.695 8.07 1 89.06 295 GLU A CA 1
ATOM 2295 C C . GLU A 1 295 ? -0.992 -9.883 9.359 1 89.06 295 GLU A C 1
ATOM 2297 O O . GLU A 1 295 ? -0.618 -10.688 10.219 1 89.06 295 GLU A O 1
ATOM 2302 N N . GLY A 1 296 ? -2.109 -9.312 9.523 1 84.56 296 GLY A N 1
ATOM 2303 C CA . GLY A 1 296 ? -2.883 -9.219 10.75 1 84.56 296 GLY A CA 1
ATOM 2304 C C . GLY A 1 296 ? -3.135 -10.562 11.398 1 84.56 296 GLY A C 1
ATOM 2305 O O . GLY A 1 296 ? -2.775 -10.773 12.562 1 84.56 296 GLY A O 1
ATOM 2306 N N . PRO A 1 297 ? -3.625 -11.516 10.688 1 88.31 297 PRO A N 1
ATOM 2307 C CA . PRO A 1 297 ? -4 -12.789 11.297 1 88.31 297 PRO A CA 1
ATOM 2308 C C . PRO A 1 297 ? -2.805 -13.711 11.531 1 88.31 297 PRO A C 1
ATOM 2310 O O . PRO A 1 297 ? -2.939 -14.758 12.164 1 88.31 297 PRO A O 1
ATOM 2313 N N . ALA A 1 298 ? -1.664 -13.383 11.078 1 94.06 298 ALA A N 1
ATOM 2314 C CA . ALA A 1 298 ? -0.489 -14.242 11.195 1 94.06 298 ALA A CA 1
ATOM 2315 C C . ALA A 1 298 ? 0.061 -14.242 12.617 1 94.06 298 ALA A C 1
ATOM 2317 O O . ALA A 1 298 ? -0.429 -13.508 13.477 1 94.06 298 ALA A O 1
ATOM 2318 N N . ALA A 1 299 ? 0.952 -15.031 12.891 1 96.81 299 ALA A N 1
ATOM 2319 C CA . ALA A 1 299 ? 1.447 -15.305 14.242 1 96.81 299 ALA A CA 1
ATOM 2320 C C . ALA A 1 299 ? 2.17 -14.086 14.812 1 96.81 299 ALA A C 1
ATOM 2322 O O . ALA A 1 299 ? 1.878 -13.656 15.938 1 96.81 299 ALA A O 1
ATOM 2323 N N . LEU A 1 300 ? 3.055 -13.5 14.086 1 97.5 300 LEU A N 1
ATOM 2324 C CA . LEU A 1 300 ? 3.924 -12.453 14.617 1 97.5 300 LEU A CA 1
ATOM 2325 C C . LEU A 1 300 ? 3.115 -11.211 14.992 1 97.5 300 LEU A C 1
ATOM 2327 O O . LEU A 1 300 ? 3.281 -10.664 16.078 1 97.5 300 LEU A O 1
ATOM 2331 N N . PRO A 1 301 ? 2.205 -10.734 14.078 1 97.06 301 PRO A N 1
ATOM 2332 C CA . PRO A 1 301 ? 1.367 -9.602 14.492 1 97.06 301 PRO A CA 1
ATOM 2333 C C . PRO A 1 301 ? 0.518 -9.914 15.719 1 97.06 301 PRO A C 1
ATOM 2335 O O . PRO A 1 301 ? 0.324 -9.047 16.578 1 97.06 301 PRO A O 1
ATOM 2338 N N . ARG A 1 302 ? 0.043 -11.109 15.836 1 96.81 302 ARG A N 1
ATOM 2339 C CA . ARG A 1 302 ? -0.716 -11.5 17.016 1 96.81 302 ARG A CA 1
ATOM 2340 C C . ARG A 1 302 ? 0.168 -11.492 18.266 1 96.81 302 ARG A C 1
ATOM 2342 O O . ARG A 1 302 ? -0.27 -11.094 19.344 1 96.81 302 ARG A O 1
ATOM 2349 N N . LEU A 1 303 ? 1.359 -11.984 18.141 1 97 303 LEU A N 1
ATOM 2350 C CA . LEU A 1 303 ? 2.32 -11.922 19.234 1 97 303 LEU A CA 1
ATOM 2351 C C . LEU A 1 303 ? 2.609 -10.469 19.625 1 97 303 LEU A C 1
ATOM 2353 O O . LEU A 1 303 ? 2.68 -10.141 20.812 1 97 303 LEU A O 1
ATOM 2357 N N . ALA A 1 304 ? 2.791 -9.664 18.578 1 96.81 304 ALA A N 1
ATOM 2358 C CA . ALA A 1 304 ? 3.086 -8.25 18.797 1 96.81 304 ALA A CA 1
ATOM 2359 C C . ALA A 1 304 ? 1.966 -7.57 19.578 1 96.81 304 ALA A C 1
ATOM 2361 O O . ALA A 1 304 ? 2.227 -6.77 20.484 1 96.81 304 ALA A O 1
ATOM 2362 N N . ASN A 1 305 ? 0.749 -7.992 19.281 1 95.56 305 ASN A N 1
ATOM 2363 C CA . ASN A 1 305 ? -0.414 -7.363 19.891 1 95.56 305 ASN A CA 1
ATOM 2364 C C . ASN A 1 305 ? -0.803 -8.055 21.203 1 95.56 305 ASN A C 1
ATOM 2366 O O . ASN A 1 305 ? -1.739 -7.633 21.875 1 95.56 305 ASN A O 1
ATOM 2370 N N . GLY A 1 306 ? -0.213 -9.07 21.562 1 95.06 306 GLY A N 1
ATOM 2371 C CA . GLY A 1 306 ? -0.499 -9.805 22.781 1 95.06 306 GLY A CA 1
ATOM 2372 C C . GLY A 1 306 ? -1.751 -10.648 22.688 1 95.06 306 GLY A C 1
ATOM 2373 O O . GLY A 1 306 ? -2.367 -10.969 23.719 1 95.06 306 GLY A O 1
ATOM 2374 N N . THR A 1 307 ? -2.166 -10.992 21.5 1 94.12 307 THR A N 1
ATOM 2375 C CA . THR A 1 307 ? -3.424 -11.711 21.328 1 94.12 307 THR A CA 1
ATOM 2376 C C . THR A 1 307 ? -3.168 -13.164 20.938 1 94.12 307 THR A C 1
ATOM 2378 O O . THR A 1 307 ? -4.105 -13.953 20.812 1 94.12 307 THR A O 1
ATOM 2381 N N . HIS A 1 308 ? -1.879 -13.516 20.703 1 94.88 308 HIS A N 1
ATOM 2382 C CA . HIS A 1 308 ? -1.588 -14.906 20.375 1 94.88 308 HIS A CA 1
ATOM 2383 C C . HIS A 1 308 ? -1.977 -15.844 21.516 1 94.88 308 HIS A C 1
ATOM 2385 O O . HIS A 1 308 ? -1.644 -15.594 22.672 1 94.88 308 HIS A O 1
ATOM 2391 N N . PRO A 1 309 ? -2.648 -16.891 21.281 1 92.94 309 PRO A N 1
ATOM 2392 C CA . PRO A 1 309 ? -3.199 -17.734 22.344 1 92.94 309 PRO A CA 1
ATOM 2393 C C . PRO A 1 309 ? -2.125 -18.531 23.078 1 92.94 309 PRO A C 1
ATOM 2395 O O . PRO A 1 309 ? -2.299 -18.875 24.25 1 92.94 309 PRO A O 1
ATOM 2398 N N . ASP A 1 310 ? -1.022 -18.797 22.516 1 93.12 310 ASP A N 1
ATOM 2399 C CA . ASP A 1 310 ? -0.086 -19.766 23.047 1 93.12 310 ASP A CA 1
ATOM 2400 C C . ASP A 1 310 ? 1.046 -19.094 23.812 1 93.12 310 ASP A C 1
ATOM 2402 O O . ASP A 1 310 ? 1.701 -19.703 24.656 1 93.12 310 ASP A O 1
ATOM 2406 N N . LEU A 1 311 ? 1.279 -17.859 23.438 1 94 311 LEU A N 1
ATOM 2407 C CA . LEU A 1 311 ? 2.471 -17.234 24 1 94 311 LEU A CA 1
ATOM 2408 C C . LEU A 1 311 ? 2.318 -15.711 24.047 1 94 311 LEU A C 1
ATOM 2410 O O . LEU A 1 311 ? 1.69 -15.117 23.172 1 94 311 LEU A O 1
ATOM 2414 N N . GLU A 1 312 ? 2.934 -15.141 25.047 1 94.88 312 GLU A N 1
ATOM 2415 C CA . GLU A 1 312 ? 2.98 -13.688 25.188 1 94.88 312 GLU A CA 1
ATOM 2416 C C . GLU A 1 312 ? 4.422 -13.188 25.234 1 94.88 312 GLU A C 1
ATOM 2418 O O . GLU A 1 312 ? 5.266 -13.773 25.906 1 94.88 312 GLU A O 1
ATOM 2423 N N . LEU A 1 313 ? 4.672 -12.148 24.453 1 96.31 313 LEU A N 1
ATOM 2424 C CA . LEU A 1 313 ? 5.984 -11.516 24.484 1 96.31 313 LEU A CA 1
ATOM 2425 C C . LEU A 1 313 ? 6.012 -10.359 25.484 1 96.31 313 LEU A C 1
ATOM 2427 O O . LEU A 1 313 ? 4.961 -9.914 25.938 1 96.31 313 LEU A O 1
ATOM 2431 N N . GLY A 1 314 ? 7.137 -9.914 25.797 1 93.69 314 GLY A N 1
ATOM 2432 C CA . GLY A 1 314 ? 7.309 -8.805 26.719 1 93.69 314 GLY A CA 1
ATOM 2433 C C . GLY A 1 314 ? 8.703 -8.195 26.672 1 93.69 314 GLY A C 1
ATOM 2434 O O . GLY A 1 314 ? 9.508 -8.547 25.812 1 93.69 314 GLY A O 1
ATOM 2435 N N . ALA A 1 315 ? 8.93 -7.293 27.641 1 93.38 315 ALA A N 1
ATOM 2436 C CA . ALA A 1 315 ? 10.203 -6.594 27.734 1 93.38 315 ALA A CA 1
ATOM 2437 C C . ALA A 1 315 ? 11.359 -7.582 27.875 1 93.38 315 ALA A C 1
ATOM 2439 O O . ALA A 1 315 ? 11.266 -8.562 28.609 1 93.38 315 ALA A O 1
ATOM 2440 N N . GLY A 1 316 ? 12.43 -7.348 27.125 1 93.88 316 GLY A N 1
ATOM 2441 C CA . GLY A 1 316 ? 13.594 -8.227 27.156 1 93.88 316 GLY A CA 1
ATOM 2442 C C . GLY A 1 316 ? 13.641 -9.195 25.984 1 93.88 316 GLY A C 1
ATOM 2443 O O . GLY A 1 316 ? 14.703 -9.727 25.656 1 93.88 316 GLY A O 1
ATOM 2444 N N . ASP A 1 317 ? 12.484 -9.5 25.391 1 97.69 317 ASP A N 1
ATOM 2445 C CA . ASP A 1 317 ? 12.43 -10.383 24.234 1 97.69 317 ASP A CA 1
ATOM 2446 C C . ASP A 1 317 ? 13.008 -9.703 23 1 97.69 317 ASP A C 1
ATOM 2448 O O . ASP A 1 317 ? 13.141 -8.477 22.953 1 97.69 317 ASP A O 1
ATOM 2452 N N . LEU A 1 318 ? 13.422 -10.531 22.031 1 98.19 318 LEU A N 1
ATOM 2453 C CA . LEU A 1 318 ? 14.016 -10.07 20.781 1 98.19 318 LEU A CA 1
ATOM 2454 C C . LEU A 1 318 ? 13.258 -10.625 19.578 1 98.19 318 LEU A C 1
ATOM 2456 O O . LEU A 1 318 ? 12.984 -11.82 19.5 1 98.19 318 LEU A O 1
ATOM 2460 N N . VAL A 1 319 ? 12.828 -9.695 18.734 1 98.38 319 VAL A N 1
ATOM 2461 C CA . VAL A 1 319 ? 12.211 -10.109 17.469 1 98.38 319 VAL A CA 1
ATOM 2462 C C . VAL A 1 319 ? 13.141 -9.758 16.312 1 98.38 319 VAL A C 1
ATOM 2464 O O . VAL A 1 319 ? 13.594 -8.617 16.188 1 98.38 319 VAL A O 1
ATOM 2467 N N . ILE A 1 320 ? 13.461 -10.711 15.484 1 98.44 320 ILE A N 1
ATOM 2468 C CA . ILE A 1 320 ? 14.297 -10.531 14.305 1 98.44 320 ILE A CA 1
ATOM 2469 C C . ILE A 1 320 ? 13.469 -10.758 13.039 1 98.44 320 ILE A C 1
ATOM 2471 O O . ILE A 1 320 ? 12.953 -11.859 12.82 1 98.44 320 ILE A O 1
ATOM 2475 N N . LEU A 1 321 ? 13.328 -9.711 12.281 1 97.69 321 LEU A N 1
ATOM 2476 C CA . LEU A 1 321 ? 12.68 -9.844 10.977 1 97.69 321 LEU A CA 1
ATOM 2477 C C . LEU A 1 321 ? 13.688 -10.258 9.914 1 97.69 321 LEU A C 1
ATOM 2479 O O . LEU A 1 321 ? 14.367 -9.398 9.336 1 97.69 321 LEU A O 1
ATOM 2483 N N . SER A 1 322 ? 13.719 -11.492 9.609 1 97.25 322 SER A N 1
ATOM 2484 C CA . SER A 1 322 ? 14.656 -12.055 8.641 1 97.25 322 SER A CA 1
ATOM 2485 C C . SER A 1 322 ? 13.992 -12.25 7.277 1 97.25 322 SER A C 1
ATOM 2487 O O . SER A 1 322 ? 13.969 -13.359 6.746 1 97.25 322 SER A O 1
ATOM 2489 N N . ALA A 1 323 ? 13.469 -11.219 6.723 1 94.62 323 ALA A N 1
ATOM 2490 C CA . ALA A 1 323 ? 12.773 -11.188 5.441 1 94.62 323 ALA A CA 1
ATOM 2491 C C . ALA A 1 323 ? 12.805 -9.781 4.836 1 94.62 323 ALA A C 1
ATOM 2493 O O . ALA A 1 323 ? 12.867 -8.789 5.562 1 94.62 323 ALA A O 1
ATOM 2494 N N . ARG A 1 324 ? 12.82 -9.773 3.572 1 89.75 324 ARG A N 1
ATOM 2495 C CA . ARG A 1 324 ? 12.68 -8.492 2.887 1 89.75 324 ARG A CA 1
ATOM 2496 C C . ARG A 1 324 ? 11.242 -8 2.934 1 89.75 324 ARG A C 1
ATOM 2498 O O . ARG A 1 324 ? 10.305 -8.805 2.936 1 89.75 324 ARG A O 1
ATOM 2505 N N . ILE A 1 325 ? 11.117 -6.656 2.973 1 89.44 325 ILE A N 1
ATOM 2506 C CA . ILE A 1 325 ? 9.773 -6.094 2.889 1 89.44 325 ILE A CA 1
ATOM 2507 C C . ILE A 1 325 ? 9.281 -6.152 1.446 1 89.44 325 ILE A C 1
ATOM 2509 O O . ILE A 1 325 ? 9.969 -5.691 0.53 1 89.44 325 ILE A O 1
ATOM 2513 N N . ILE A 1 326 ? 8.203 -6.824 1.176 1 86.38 326 ILE A N 1
ATOM 2514 C CA . ILE A 1 326 ? 7.578 -6.836 -0.141 1 86.38 326 ILE A CA 1
ATOM 2515 C C . ILE A 1 326 ? 7 -5.453 -0.448 1 86.38 326 ILE A C 1
ATOM 2517 O O . ILE A 1 326 ? 6.305 -4.867 0.381 1 86.38 326 ILE A O 1
ATOM 2521 N N . PRO A 1 327 ? 7.348 -4.914 -1.632 1 82.88 327 PRO A N 1
ATOM 2522 C CA . PRO A 1 327 ? 6.852 -3.574 -1.961 1 82.88 327 PRO A CA 1
ATOM 2523 C C . PRO A 1 327 ? 5.348 -3.43 -1.743 1 82.88 327 PRO A C 1
ATOM 2525 O O . PRO A 1 327 ? 4.57 -4.262 -2.217 1 82.88 327 PRO A O 1
ATOM 2528 N N . GLY A 1 328 ? 5.039 -2.342 -1.02 1 82.56 328 GLY A N 1
ATOM 2529 C CA . GLY A 1 328 ? 3.641 -2.102 -0.698 1 82.56 328 GLY A CA 1
ATOM 2530 C C . GLY A 1 328 ? 3.297 -2.418 0.745 1 82.56 328 GLY A C 1
ATOM 2531 O O . GLY A 1 328 ? 2.26 -1.984 1.251 1 82.56 328 GLY A O 1
ATOM 2532 N N . ASN A 1 329 ? 4.184 -3.229 1.43 1 87.94 329 ASN A N 1
ATOM 2533 C CA . ASN A 1 329 ? 3.898 -3.652 2.797 1 87.94 329 ASN A CA 1
ATOM 2534 C C . ASN A 1 329 ? 4.688 -2.834 3.812 1 87.94 329 ASN A C 1
ATOM 2536 O O . ASN A 1 329 ? 4.68 -3.141 5.008 1 87.94 329 ASN A O 1
ATOM 2540 N N . GLU A 1 330 ? 5.305 -1.767 3.361 1 88.19 330 GLU A N 1
ATOM 2541 C CA . GLU A 1 330 ? 6.18 -0.988 4.23 1 88.19 330 GLU A CA 1
ATOM 2542 C C . GLU A 1 330 ? 5.422 -0.456 5.445 1 88.19 330 GLU A C 1
ATOM 2544 O O . GLU A 1 330 ? 5.906 -0.547 6.574 1 88.19 330 GLU A O 1
ATOM 2549 N N . ARG A 1 331 ? 4.25 0.011 5.219 1 85.62 331 ARG A N 1
ATOM 2550 C CA . ARG A 1 331 ? 3.482 0.586 6.32 1 85.62 331 ARG A CA 1
ATOM 2551 C C . ARG A 1 331 ? 3.119 -0.478 7.352 1 85.62 331 ARG A C 1
ATOM 2553 O O . ARG A 1 331 ? 3.232 -0.246 8.555 1 85.62 331 ARG A O 1
ATOM 2560 N N . ALA A 1 332 ? 2.645 -1.604 6.883 1 89.31 332 ALA A N 1
ATOM 2561 C CA . ALA A 1 332 ? 2.252 -2.691 7.777 1 89.31 332 ALA A CA 1
ATOM 2562 C C . ALA A 1 332 ? 3.441 -3.191 8.586 1 89.31 332 ALA A C 1
ATOM 2564 O O . ALA A 1 332 ? 3.318 -3.443 9.789 1 89.31 332 ALA A O 1
ATOM 2565 N N . VAL A 1 333 ? 4.586 -3.316 7.98 1 93.12 333 VAL A N 1
ATOM 2566 C CA . VAL A 1 333 ? 5.789 -3.799 8.648 1 93.12 333 VAL A CA 1
ATOM 2567 C C . VAL A 1 333 ? 6.258 -2.768 9.672 1 93.12 333 VAL A C 1
ATOM 2569 O O . VAL A 1 333 ? 6.641 -3.123 10.789 1 93.12 333 VAL A O 1
ATOM 2572 N N . LEU A 1 334 ? 6.207 -1.529 9.281 1 88.81 334 LEU A N 1
ATOM 2573 C CA . LEU A 1 334 ? 6.59 -0.465 10.203 1 88.81 334 LEU A CA 1
ATOM 2574 C C . LEU A 1 334 ? 5.676 -0.444 11.422 1 88.81 334 LEU A C 1
ATOM 2576 O O . LEU A 1 334 ? 6.141 -0.25 12.547 1 88.81 334 LEU A O 1
ATOM 2580 N N . GLU A 1 335 ? 4.418 -0.617 11.156 1 91.25 335 GLU A N 1
ATOM 2581 C CA . GLU A 1 335 ? 3.469 -0.671 12.266 1 91.25 335 GLU A CA 1
ATOM 2582 C C . GLU A 1 335 ? 3.764 -1.854 13.188 1 91.25 335 GLU A C 1
ATOM 2584 O O . GLU A 1 335 ? 3.664 -1.735 14.406 1 91.25 335 GLU A O 1
ATOM 2589 N N . LEU A 1 336 ? 4.059 -2.953 12.602 1 95.38 336 LEU A N 1
ATOM 2590 C CA . LEU A 1 336 ? 4.449 -4.129 13.367 1 95.38 336 LEU A CA 1
ATOM 2591 C C . LEU A 1 336 ? 5.652 -3.83 14.25 1 95.38 336 LEU A C 1
ATOM 2593 O O . LEU A 1 336 ? 5.633 -4.109 15.453 1 95.38 336 LEU A O 1
ATOM 2597 N N . ILE A 1 337 ? 6.656 -3.211 13.727 1 94.12 337 ILE A N 1
ATOM 2598 C CA . ILE A 1 337 ? 7.879 -2.873 14.438 1 94.12 337 ILE A CA 1
ATOM 2599 C C . ILE A 1 337 ? 7.562 -1.905 15.578 1 94.12 337 ILE A C 1
ATOM 2601 O O . ILE A 1 337 ? 8.008 -2.104 16.703 1 94.12 337 ILE A O 1
ATOM 2605 N N . ASN A 1 338 ? 6.742 -0.928 15.289 1 91.94 338 ASN A N 1
ATOM 2606 C CA . ASN A 1 338 ? 6.383 0.067 16.297 1 91.94 338 ASN A CA 1
ATOM 2607 C C . ASN A 1 338 ? 5.613 -0.559 17.453 1 91.94 338 ASN A C 1
ATOM 2609 O O . ASN A 1 338 ? 5.844 -0.215 18.625 1 91.94 338 ASN A O 1
ATOM 2613 N N . THR A 1 339 ? 4.703 -1.458 17.109 1 93.88 339 THR A N 1
ATOM 2614 C CA . THR A 1 339 ? 3.918 -2.141 18.141 1 93.88 339 THR A CA 1
ATOM 2615 C C . THR A 1 339 ? 4.82 -2.957 19.047 1 93.88 339 THR A C 1
ATOM 2617 O O . THR A 1 339 ? 4.66 -2.932 20.281 1 93.88 339 THR A O 1
ATOM 2620 N N . LEU A 1 340 ? 5.758 -3.617 18.484 1 96.06 340 LEU A N 1
ATOM 2621 C CA . LEU A 1 340 ? 6.699 -4.422 19.25 1 96.06 340 LEU A CA 1
ATOM 2622 C C . LEU A 1 340 ? 7.57 -3.541 20.141 1 96.06 340 LEU A C 1
ATOM 2624 O O . LEU A 1 340 ? 7.699 -3.801 21.344 1 96.06 340 LEU A O 1
ATOM 2628 N N . GLU A 1 341 ? 8.07 -2.514 19.672 1 91.19 341 GLU A N 1
ATOM 2629 C CA . GLU A 1 341 ? 8.977 -1.635 20.406 1 91.19 341 GLU A CA 1
ATOM 2630 C C . GLU A 1 341 ? 8.242 -0.921 21.531 1 91.19 341 GLU A C 1
ATOM 2632 O O . GLU A 1 341 ? 8.82 -0.684 22.594 1 91.19 341 GLU A O 1
ATOM 2637 N N . ARG A 1 342 ? 7.016 -0.569 21.281 1 90 342 ARG A N 1
ATOM 2638 C CA . ARG A 1 342 ? 6.199 0.052 22.328 1 90 342 ARG A CA 1
ATOM 2639 C C . ARG A 1 342 ? 6.082 -0.856 23.547 1 90 342 ARG A C 1
ATOM 2641 O O . ARG A 1 342 ? 5.98 -0.375 24.672 1 90 342 ARG A O 1
ATOM 2648 N N . ARG A 1 343 ? 6.148 -2.078 23.281 1 92.94 343 ARG A N 1
ATOM 2649 C CA . ARG A 1 343 ? 6 -3.059 24.359 1 92.94 343 ARG A CA 1
ATOM 2650 C C . ARG A 1 343 ? 7.355 -3.426 24.953 1 92.94 343 ARG A C 1
ATOM 2652 O O . ARG A 1 343 ? 7.457 -4.371 25.734 1 92.94 343 ARG A O 1
ATOM 2659 N N . GLY A 1 344 ? 8.414 -2.73 24.547 1 90.69 344 GLY A N 1
ATOM 2660 C CA . GLY A 1 344 ? 9.734 -2.936 25.109 1 90.69 344 GLY A CA 1
ATOM 2661 C C . GLY A 1 344 ? 10.477 -4.098 24.469 1 90.69 344 GLY A C 1
ATOM 2662 O O . GLY A 1 344 ? 11.484 -4.566 25 1 90.69 344 GLY A O 1
ATOM 2663 N N . ILE A 1 345 ? 9.945 -4.559 23.391 1 95.69 345 ILE A N 1
ATOM 2664 C CA . ILE A 1 345 ? 10.578 -5.66 22.672 1 95.69 345 ILE A CA 1
ATOM 2665 C C . ILE A 1 345 ? 11.562 -5.113 21.641 1 95.69 345 ILE A C 1
ATOM 2667 O O . ILE A 1 345 ? 11.227 -4.207 20.875 1 95.69 345 ILE A O 1
ATOM 2671 N N . SER A 1 346 ? 12.805 -5.641 21.625 1 93.81 346 SER A N 1
ATOM 2672 C CA . SER A 1 346 ? 13.797 -5.219 20.641 1 93.81 346 SER A CA 1
ATOM 2673 C C . SER A 1 346 ? 13.516 -5.84 19.266 1 93.81 346 SER A C 1
ATOM 2675 O O . SER A 1 346 ? 13.117 -7.004 19.188 1 93.81 346 SER A O 1
ATOM 2677 N N . VAL A 1 347 ? 13.742 -5.02 18.281 1 95.62 347 VAL A N 1
ATOM 2678 C CA . VAL A 1 347 ? 13.484 -5.52 16.922 1 95.62 347 VAL A CA 1
ATOM 2679 C C . VAL A 1 347 ? 14.727 -5.332 16.062 1 95.62 347 VAL A C 1
ATOM 2681 O O . VAL A 1 347 ? 15.297 -4.238 16 1 95.62 347 VAL A O 1
ATOM 2684 N N . VAL A 1 348 ? 15.148 -6.406 15.43 1 95.56 348 VAL A N 1
ATOM 2685 C CA . VAL A 1 348 ? 16.219 -6.371 14.445 1 95.56 348 VAL A CA 1
ATOM 2686 C C . VAL A 1 348 ? 15.664 -6.648 13.055 1 95.56 348 VAL A C 1
ATOM 2688 O O . VAL A 1 348 ? 14.836 -7.539 12.875 1 95.56 348 VAL A O 1
ATOM 2691 N N . HIS A 1 349 ? 16 -5.848 12.109 1 93.19 349 HIS A N 1
ATOM 2692 C CA . HIS A 1 349 ? 15.586 -6.004 10.727 1 93.19 349 HIS A CA 1
ATOM 2693 C C . HIS A 1 349 ? 16.672 -5.527 9.766 1 93.19 349 HIS A C 1
ATOM 2695 O O . HIS A 1 349 ? 17.688 -4.984 10.195 1 93.19 349 HIS A O 1
ATOM 2701 N N . ARG A 1 350 ? 16.453 -5.695 8.516 1 88.56 350 ARG A N 1
ATOM 2702 C CA . ARG A 1 350 ? 17.469 -5.422 7.5 1 88.56 350 ARG A CA 1
ATOM 2703 C C . ARG A 1 350 ? 17.906 -3.965 7.547 1 88.56 350 ARG A C 1
ATOM 2705 O O . ARG A 1 350 ? 19.078 -3.656 7.289 1 88.56 350 ARG A O 1
ATOM 2712 N N . GLY A 1 351 ? 17.047 -3.111 7.875 1 81.31 351 GLY A N 1
ATOM 2713 C CA . GLY A 1 351 ? 17.328 -1.688 7.918 1 81.31 351 GLY A CA 1
ATOM 2714 C C . GLY A 1 351 ? 18.375 -1.327 8.953 1 81.31 351 GLY A C 1
ATOM 2715 O O . GLY A 1 351 ? 19.203 -0.432 8.734 1 81.31 351 GLY A O 1
ATOM 2716 N N . ASN A 1 352 ? 18.328 -1.97 10.109 1 85.44 352 ASN A N 1
ATOM 2717 C CA . ASN A 1 352 ? 19.266 -1.624 11.164 1 85.44 352 ASN A CA 1
ATOM 2718 C C . ASN A 1 352 ? 20.391 -2.65 11.266 1 85.44 352 ASN A C 1
ATOM 2720 O O . ASN A 1 352 ? 21.453 -2.361 11.82 1 85.44 352 ASN A O 1
ATOM 2724 N N . ASP A 1 353 ? 20.156 -3.881 10.68 1 90.94 353 ASP A N 1
ATOM 2725 C CA . ASP A 1 353 ? 21.188 -4.91 10.57 1 90.94 353 ASP A CA 1
ATOM 2726 C C . ASP A 1 353 ? 21.047 -5.688 9.266 1 90.94 353 ASP A C 1
ATOM 2728 O O . ASP A 1 353 ? 20.375 -6.723 9.219 1 90.94 353 ASP A O 1
ATOM 2732 N N . PRO A 1 354 ? 21.734 -5.25 8.281 1 89.62 354 PRO A N 1
ATOM 2733 C CA . PRO A 1 354 ? 21.594 -5.871 6.965 1 89.62 354 PRO A CA 1
ATOM 2734 C C . PRO A 1 354 ? 22.016 -7.336 6.953 1 89.62 354 PRO A C 1
ATOM 2736 O O . PRO A 1 354 ? 21.719 -8.062 5.996 1 89.62 354 PRO A O 1
ATOM 2739 N N . ARG A 1 355 ? 22.688 -7.836 8.047 1 92.56 355 ARG A N 1
ATOM 2740 C CA . ARG A 1 355 ? 23.234 -9.188 8.094 1 92.56 355 ARG A CA 1
ATOM 2741 C C . ARG A 1 355 ? 22.156 -10.219 8.359 1 92.56 355 ARG A C 1
ATOM 2743 O O . ARG A 1 355 ? 22.391 -11.422 8.258 1 92.56 355 ARG A O 1
ATOM 2750 N N . VAL A 1 356 ? 20.906 -9.859 8.578 1 95.81 356 VAL A N 1
ATOM 2751 C CA . VAL A 1 356 ? 19.891 -10.797 9.039 1 95.81 356 VAL A CA 1
ATOM 2752 C C . VAL A 1 356 ? 19.078 -11.32 7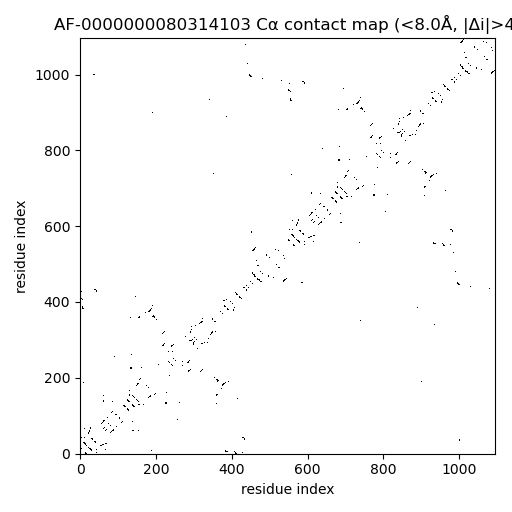.852 1 95.81 356 VAL A C 1
ATOM 2754 O O . VAL A 1 356 ? 18.141 -12.102 8.023 1 95.81 356 VAL A O 1
ATOM 2757 N N . HIS A 1 357 ? 19.438 -10.82 6.676 1 94.31 357 HIS A N 1
ATOM 2758 C CA . HIS A 1 357 ? 18.719 -11.289 5.496 1 94.31 357 HIS A CA 1
ATOM 2759 C C . HIS A 1 357 ? 19.578 -11.188 4.246 1 94.31 357 HIS A C 1
ATOM 2761 O O . HIS A 1 357 ? 20.391 -10.273 4.117 1 94.31 357 HIS A O 1
ATOM 2767 N N . VAL A 1 358 ? 19.359 -12.094 3.402 1 93.75 358 VAL A N 1
ATOM 2768 C CA . VAL A 1 358 ? 19.922 -12.039 2.051 1 93.75 358 VAL A CA 1
ATOM 2769 C C . VAL A 1 358 ? 18.844 -12.438 1.039 1 93.75 358 VAL A C 1
ATOM 2771 O O . VAL A 1 358 ? 17.922 -13.188 1.365 1 93.75 358 VAL A O 1
ATOM 2774 N N . SER A 1 359 ? 18.969 -11.984 -0.17 1 93.62 359 SER A N 1
ATOM 2775 C CA . SER A 1 359 ? 17.984 -12.266 -1.213 1 93.62 359 SER A CA 1
ATOM 2776 C C . SER A 1 359 ? 18.109 -13.695 -1.721 1 93.62 359 SER A C 1
ATOM 2778 O O . SER A 1 359 ? 19.203 -14.258 -1.751 1 93.62 359 SER A O 1
ATOM 2780 N N . GLY A 1 360 ? 16.938 -14.227 -2.102 1 94.69 360 GLY A N 1
ATOM 2781 C CA . GLY A 1 360 ? 16.922 -15.531 -2.754 1 94.69 360 GLY A CA 1
ATOM 2782 C C . GLY A 1 360 ? 17.094 -15.445 -4.258 1 94.69 360 GLY A C 1
ATOM 2783 O O . GLY A 1 360 ? 17.172 -16.469 -4.938 1 94.69 360 GLY A O 1
ATOM 2784 N N . HIS A 1 361 ? 17.234 -14.25 -4.82 1 96.75 361 HIS A N 1
ATOM 2785 C CA . HIS A 1 361 ? 17.359 -14.047 -6.262 1 96.75 361 HIS A CA 1
ATOM 2786 C C . HIS A 1 361 ? 18.719 -13.445 -6.613 1 96.75 361 HIS A C 1
ATOM 2788 O O . HIS A 1 361 ? 19.25 -12.633 -5.863 1 96.75 361 HIS A O 1
ATOM 2794 N N . ALA A 1 362 ? 19.188 -13.758 -7.75 1 97.94 362 ALA A N 1
ATOM 2795 C CA . ALA A 1 362 ? 20.5 -13.344 -8.227 1 97.94 362 ALA A CA 1
ATOM 2796 C C . ALA A 1 362 ? 20.531 -11.844 -8.508 1 97.94 362 ALA A C 1
ATOM 2798 O O . ALA A 1 362 ? 19.594 -11.305 -9.117 1 97.94 362 ALA A O 1
ATOM 2799 N N . HIS A 1 363 ? 21.625 -11.227 -8.031 1 97.19 363 HIS A N 1
ATOM 2800 C CA . HIS A 1 363 ? 21.891 -9.844 -8.406 1 97.19 363 HIS A CA 1
ATOM 2801 C C . HIS A 1 363 ? 22.547 -9.766 -9.781 1 97.19 363 HIS A C 1
ATOM 2803 O O . HIS A 1 363 ? 22.75 -10.789 -10.438 1 97.19 363 HIS A O 1
ATOM 2809 N N . ARG A 1 364 ? 22.922 -8.625 -10.258 1 97.31 364 ARG A N 1
ATOM 2810 C CA . ARG A 1 364 ? 23.375 -8.375 -11.625 1 97.31 364 ARG A CA 1
ATOM 2811 C C . ARG A 1 364 ? 24.609 -9.188 -11.953 1 97.31 364 ARG A C 1
ATOM 2813 O O . ARG A 1 364 ? 24.719 -9.75 -13.047 1 97.31 364 ARG A O 1
ATOM 2820 N N . ASP A 1 365 ? 25.562 -9.266 -11.016 1 97.44 365 ASP A N 1
ATOM 2821 C CA . ASP A 1 365 ? 26.812 -9.961 -11.297 1 97.44 365 ASP A CA 1
ATOM 2822 C C . ASP A 1 365 ? 26.578 -11.469 -11.438 1 97.44 365 ASP A C 1
ATOM 2824 O O . ASP A 1 365 ? 27.203 -12.117 -12.273 1 97.44 365 ASP A O 1
ATOM 2828 N N . GLU A 1 366 ? 25.719 -11.992 -10.625 1 97.69 366 GLU A N 1
ATOM 2829 C CA . GLU A 1 366 ? 25.375 -13.406 -10.719 1 97.69 366 GLU A CA 1
ATOM 2830 C C . GLU A 1 366 ? 24.594 -13.703 -12 1 97.69 366 GLU A C 1
ATOM 2832 O O . GLU A 1 366 ? 24.797 -14.75 -12.625 1 97.69 366 GLU A O 1
ATOM 2837 N N . GLN A 1 367 ? 23.719 -12.797 -12.352 1 98.31 367 GLN A N 1
ATOM 2838 C CA . GLN A 1 367 ? 22.969 -12.938 -13.602 1 98.31 367 GLN A CA 1
ATOM 2839 C C . GLN A 1 367 ? 23.906 -12.969 -14.797 1 98.31 367 GLN A C 1
ATOM 2841 O O . GLN A 1 367 ? 23.781 -13.828 -15.672 1 98.31 367 GLN A O 1
ATOM 2846 N N . ARG A 1 368 ? 24.828 -12.047 -14.805 1 98.25 368 ARG A N 1
ATOM 2847 C CA . ARG A 1 368 ? 25.828 -11.984 -15.875 1 98.25 368 ARG A CA 1
ATOM 2848 C C . ARG A 1 368 ? 26.641 -13.266 -15.938 1 98.25 368 ARG A C 1
ATOM 2850 O O . ARG A 1 368 ? 26.875 -13.805 -17.016 1 98.25 368 ARG A O 1
ATOM 2857 N N . GLU A 1 369 ? 27.047 -13.711 -14.781 1 97.19 369 GLU A N 1
ATOM 2858 C CA . GLU A 1 369 ? 27.844 -14.93 -14.695 1 97.19 369 GLU A CA 1
ATOM 2859 C C . GLU A 1 369 ? 27.109 -16.109 -15.32 1 97.19 369 GLU A C 1
ATOM 2861 O O . GLU A 1 369 ? 27.703 -16.875 -16.094 1 97.19 369 GLU A O 1
ATOM 2866 N N . LEU A 1 370 ? 25.875 -16.281 -14.984 1 98.06 370 LEU A N 1
ATOM 2867 C CA . LEU A 1 370 ? 25.109 -17.406 -15.523 1 98.06 370 LEU A CA 1
ATOM 2868 C C . LEU A 1 370 ? 24.938 -17.281 -17.031 1 98.06 370 LEU A C 1
ATOM 2870 O O . LEU A 1 370 ? 25.047 -18.266 -17.75 1 98.06 370 LEU A O 1
ATOM 2874 N N . ILE A 1 371 ? 24.641 -16.078 -17.531 1 98.44 371 ILE A N 1
ATOM 2875 C CA . ILE A 1 371 ? 24.469 -15.836 -18.953 1 98.44 371 ILE A CA 1
ATOM 2876 C C . ILE A 1 371 ? 25.75 -16.203 -19.703 1 98.44 371 ILE A C 1
ATOM 2878 O O . ILE A 1 371 ? 25.703 -16.859 -20.75 1 98.44 371 ILE A O 1
ATOM 2882 N N . GLN A 1 372 ? 26.875 -15.836 -19.141 1 97.75 372 GLN A N 1
ATOM 2883 C CA . GLN A 1 372 ? 28.156 -16.094 -19.766 1 97.75 372 GLN A CA 1
ATOM 2884 C C . GLN A 1 372 ? 28.484 -17.578 -19.75 1 97.75 372 GLN A C 1
ATOM 2886 O O . GLN A 1 372 ? 29.172 -18.078 -20.641 1 97.75 372 GLN A O 1
ATOM 2891 N N . LEU A 1 373 ? 28.031 -18.234 -18.734 1 97.12 373 LEU A N 1
ATOM 2892 C CA . LEU A 1 373 ? 28.25 -19.688 -18.641 1 97.12 373 LEU A CA 1
ATOM 2893 C C . LEU A 1 373 ? 27.406 -20.422 -19.672 1 97.12 373 LEU A C 1
ATOM 2895 O O . LEU A 1 373 ? 27.875 -21.391 -20.281 1 97.12 373 LEU A O 1
ATOM 2899 N N . VAL A 1 374 ? 26.156 -19.984 -19.875 1 97.94 374 VAL A N 1
ATOM 2900 C CA . VAL A 1 374 ? 25.203 -20.688 -20.719 1 97.94 374 VAL A CA 1
ATOM 2901 C C . VAL A 1 374 ? 25.438 -20.344 -22.188 1 97.94 374 VAL A C 1
ATOM 2903 O O . VAL A 1 374 ? 25.25 -21.172 -23.078 1 97.94 374 VAL A O 1
ATOM 2906 N N . ARG A 1 375 ? 25.797 -19.094 -22.5 1 97.44 375 ARG A N 1
ATOM 2907 C CA . ARG A 1 375 ? 26.094 -18.594 -23.828 1 97.44 375 ARG A CA 1
ATOM 2908 C C . ARG A 1 375 ? 24.938 -18.875 -24.797 1 97.44 375 ARG A C 1
ATOM 2910 O O . ARG A 1 375 ? 25.156 -19.469 -25.859 1 97.44 375 ARG A O 1
ATOM 2917 N N . PRO A 1 376 ? 23.766 -18.375 -24.531 1 97.75 376 PRO A N 1
ATOM 2918 C CA . PRO A 1 376 ? 22.641 -18.641 -25.406 1 97.75 376 PRO A CA 1
ATOM 2919 C C . PRO A 1 376 ? 22.688 -17.828 -26.703 1 97.75 376 PRO A C 1
ATOM 2921 O O . PRO A 1 376 ? 23.312 -16.766 -26.734 1 97.75 376 PRO A O 1
ATOM 2924 N N . ARG A 1 377 ? 22.047 -18.344 -27.703 1 96.44 377 ARG A N 1
ATOM 2925 C CA . ARG A 1 377 ? 21.891 -17.578 -28.938 1 96.44 377 ARG A CA 1
ATOM 2926 C C . ARG A 1 377 ? 20.906 -16.438 -28.734 1 96.44 377 ARG A C 1
ATOM 2928 O O . ARG A 1 377 ? 21.094 -15.328 -29.25 1 96.44 377 ARG A O 1
ATOM 2935 N N . THR A 1 378 ? 19.891 -16.766 -28.094 1 96.06 378 THR A N 1
ATOM 2936 C CA . THR A 1 378 ? 18.844 -15.789 -27.781 1 96.06 378 THR A CA 1
ATOM 2937 C C . THR A 1 378 ? 18.594 -15.742 -26.266 1 96.06 378 THR A C 1
ATOM 2939 O O . THR A 1 378 ? 18.516 -16.781 -25.609 1 96.06 378 THR A O 1
ATOM 2942 N N . PHE A 1 379 ? 18.5 -14.492 -25.719 1 96.88 379 PHE A N 1
ATOM 2943 C CA . PHE A 1 379 ? 18.188 -14.297 -24.312 1 96.88 379 PHE A CA 1
ATOM 2944 C C . PHE A 1 379 ? 16.812 -13.664 -24.141 1 96.88 379 PHE A C 1
ATOM 2946 O O . PHE A 1 379 ? 16.469 -12.703 -24.828 1 96.88 379 PHE A O 1
ATOM 2953 N N . VAL A 1 380 ? 16.016 -14.219 -23.219 1 96.56 380 VAL A N 1
ATOM 2954 C CA . VAL A 1 380 ? 14.695 -13.711 -22.891 1 96.56 380 VAL A CA 1
ATOM 2955 C C . VAL A 1 380 ? 14.578 -13.531 -21.375 1 96.56 380 VAL A C 1
ATOM 2957 O O . VAL A 1 380 ? 14.438 -14.516 -20.641 1 96.56 380 VAL A O 1
ATOM 2960 N N . PRO A 1 381 ? 14.578 -12.289 -20.859 1 97.38 381 PRO A N 1
ATOM 2961 C CA . PRO A 1 381 ? 14.352 -12.086 -19.438 1 97.38 381 PRO A CA 1
ATOM 2962 C C . PRO A 1 381 ? 12.93 -12.445 -19 1 97.38 381 PRO A C 1
ATOM 2964 O O . PRO A 1 381 ? 11.969 -12.102 -19.703 1 97.38 381 PRO A O 1
ATOM 2967 N N . VAL A 1 382 ? 12.812 -13.164 -17.875 1 97.12 382 VAL A N 1
ATOM 2968 C CA . VAL A 1 382 ? 11.5 -13.523 -17.344 1 97.12 382 VAL A CA 1
ATOM 2969 C C . VAL A 1 382 ? 11.414 -13.172 -15.867 1 97.12 382 VAL A C 1
ATOM 2971 O O . VAL A 1 382 ? 12.43 -12.852 -15.242 1 97.12 382 VAL A O 1
ATOM 2974 N N . HIS A 1 383 ? 10.195 -13.156 -15.273 1 95.94 383 HIS A N 1
ATOM 2975 C CA . HIS A 1 383 ? 9.945 -12.938 -13.859 1 95.94 383 HIS A CA 1
ATOM 2976 C C . HIS A 1 383 ? 10.422 -11.555 -13.414 1 95.94 383 HIS A C 1
ATOM 2978 O O . HIS A 1 383 ? 11.469 -11.422 -12.781 1 95.94 383 HIS A O 1
ATOM 2984 N N . GLY A 1 384 ? 9.586 -10.602 -13.57 1 92.81 384 GLY A N 1
ATOM 2985 C CA . GLY A 1 384 ? 9.922 -9.234 -13.188 1 92.81 384 GLY A CA 1
ATOM 2986 C C . GLY A 1 384 ? 9.031 -8.195 -13.844 1 92.81 384 GLY A C 1
ATOM 2987 O O . GLY A 1 384 ? 8.352 -8.484 -14.828 1 92.81 384 GLY A O 1
ATOM 2988 N N . THR A 1 385 ? 9.031 -7.031 -13.297 1 90.62 385 THR A N 1
ATOM 2989 C CA . THR A 1 385 ? 8.352 -5.902 -13.914 1 90.62 385 THR A CA 1
ATOM 2990 C C . THR A 1 385 ? 9.086 -5.457 -15.18 1 90.62 385 THR A C 1
ATOM 2992 O O . THR A 1 385 ? 10.141 -5.992 -15.516 1 90.62 385 THR A O 1
ATOM 2995 N N . PHE A 1 386 ? 8.477 -4.566 -15.844 1 90.38 386 PHE A N 1
ATOM 2996 C CA . PHE A 1 386 ? 9.047 -4.086 -17.094 1 90.38 386 PHE A CA 1
ATOM 2997 C C . PHE A 1 386 ? 10.484 -3.611 -16.891 1 90.38 386 PHE A C 1
ATOM 2999 O O . PHE A 1 386 ? 11.367 -3.947 -17.672 1 90.38 386 PHE A O 1
ATOM 3006 N N . MET A 1 387 ? 10.742 -2.859 -15.852 1 88.25 387 MET A N 1
ATOM 3007 C CA . MET A 1 387 ? 12.078 -2.322 -15.594 1 88.25 387 MET A CA 1
ATOM 3008 C C . MET A 1 387 ? 13.07 -3.445 -15.312 1 88.25 387 MET A C 1
ATOM 3010 O O . MET A 1 387 ? 14.234 -3.361 -15.703 1 88.25 387 MET A O 1
ATOM 3014 N N . HIS A 1 388 ? 12.648 -4.441 -14.641 1 92.19 388 HIS A N 1
ATOM 3015 C CA . HIS A 1 388 ? 13.5 -5.59 -14.352 1 92.19 388 HIS A CA 1
ATOM 3016 C C . HIS A 1 388 ? 13.891 -6.32 -15.633 1 92.19 388 HIS A C 1
ATOM 3018 O O . HIS A 1 388 ? 15.062 -6.648 -15.836 1 92.19 388 HIS A O 1
ATOM 3024 N N . LEU A 1 389 ? 12.836 -6.523 -16.438 1 94.81 389 LEU A N 1
ATOM 3025 C CA . LEU A 1 389 ? 13.07 -7.234 -17.703 1 94.81 389 LEU A CA 1
ATOM 3026 C C . LEU A 1 389 ? 14.023 -6.445 -18.594 1 94.81 389 LEU A C 1
ATOM 3028 O O . LEU A 1 389 ? 14.945 -7.016 -19.188 1 94.81 389 LEU A O 1
ATOM 3032 N N . LYS A 1 390 ? 13.766 -5.191 -18.688 1 91.56 390 LYS A N 1
ATOM 3033 C CA . LYS A 1 390 ? 14.609 -4.316 -19.5 1 91.56 390 LYS A CA 1
ATOM 3034 C C . LYS A 1 390 ? 16.047 -4.332 -19 1 91.56 390 LYS A C 1
ATOM 3036 O O . LYS A 1 390 ? 16.984 -4.453 -19.781 1 91.56 390 LYS A O 1
ATOM 3041 N N . ALA A 1 391 ? 16.25 -4.16 -17.703 1 92.38 391 ALA A N 1
ATOM 3042 C CA . ALA A 1 391 ? 17.578 -4.168 -17.109 1 92.38 391 ALA A CA 1
ATOM 3043 C C . ALA A 1 391 ? 18.297 -5.492 -17.391 1 92.38 391 ALA A C 1
ATOM 3045 O O . ALA A 1 391 ? 19.484 -5.508 -17.672 1 92.38 391 ALA A O 1
ATOM 3046 N N . HIS A 1 392 ? 17.609 -6.578 -17.25 1 97.19 392 HIS A N 1
ATOM 3047 C CA . HIS A 1 392 ? 18.203 -7.895 -17.484 1 97.19 392 HIS A CA 1
ATOM 3048 C C . HIS A 1 392 ? 18.594 -8.07 -18.953 1 97.19 392 HIS A C 1
ATOM 3050 O O . HIS A 1 392 ? 19.609 -8.703 -19.25 1 97.19 392 HIS A O 1
ATOM 3056 N N . ALA A 1 393 ? 17.734 -7.586 -19.828 1 96.44 393 ALA A N 1
ATOM 3057 C CA . ALA A 1 393 ? 18.062 -7.586 -21.25 1 96.44 393 ALA A CA 1
ATOM 3058 C C . ALA A 1 393 ? 19.375 -6.848 -21.516 1 96.44 393 ALA A C 1
ATOM 3060 O O . ALA A 1 393 ? 20.203 -7.293 -22.312 1 96.44 393 ALA A O 1
ATOM 3061 N N . GLU A 1 394 ? 19.531 -5.754 -20.844 1 94.94 394 GLU A N 1
ATOM 3062 C CA . GLU A 1 394 ? 20.766 -4.98 -20.984 1 94.94 394 GLU A CA 1
ATOM 3063 C C . GLU A 1 394 ? 21.969 -5.77 -20.469 1 94.94 394 GLU A C 1
ATOM 3065 O O . GLU A 1 394 ? 23.047 -5.73 -21.078 1 94.94 394 GLU A O 1
ATOM 3070 N N . ILE A 1 395 ? 21.797 -6.43 -19.344 1 97.69 395 ILE A N 1
ATOM 3071 C CA . ILE A 1 395 ? 22.859 -7.273 -18.812 1 97.69 395 ILE A CA 1
ATOM 3072 C C . ILE A 1 395 ? 23.266 -8.328 -19.844 1 97.69 395 ILE A C 1
ATOM 3074 O O . ILE A 1 395 ? 24.453 -8.578 -20.062 1 97.69 395 ILE A O 1
ATOM 3078 N N . ALA A 1 396 ? 22.25 -8.93 -20.469 1 98.38 396 ALA A N 1
ATOM 3079 C CA . ALA A 1 396 ? 22.5 -9.961 -21.484 1 98.38 396 ALA A CA 1
ATOM 3080 C C . ALA A 1 396 ? 23.25 -9.383 -22.672 1 98.38 396 ALA A C 1
ATOM 3082 O O . ALA A 1 396 ? 24.188 -10.016 -23.188 1 98.38 396 ALA A O 1
ATOM 3083 N N . ARG A 1 397 ? 22.875 -8.211 -23.156 1 97.56 397 ARG A N 1
ATOM 3084 C CA . ARG A 1 397 ? 23.562 -7.551 -24.266 1 97.56 397 ARG A CA 1
ATOM 3085 C C . ARG A 1 397 ? 25.016 -7.262 -23.906 1 97.56 397 ARG A C 1
ATOM 3087 O O . ARG A 1 397 ? 25.922 -7.531 -24.688 1 97.56 397 ARG A O 1
ATOM 3094 N N . ASP A 1 398 ? 25.203 -6.77 -22.75 1 97.12 398 ASP A N 1
ATOM 3095 C CA . ASP A 1 398 ? 26.547 -6.457 -22.266 1 97.12 398 ASP A CA 1
ATOM 3096 C C . ASP A 1 398 ? 27.391 -7.723 -22.156 1 97.12 398 ASP A C 1
ATOM 3098 O O . ASP A 1 398 ? 28.609 -7.668 -22.312 1 97.12 398 ASP A O 1
ATOM 3102 N N . ALA A 1 399 ? 26.719 -8.805 -21.844 1 97.75 399 ALA A N 1
ATOM 3103 C CA . ALA A 1 399 ? 27.422 -10.086 -21.688 1 97.75 399 ALA A CA 1
ATOM 3104 C C . ALA A 1 399 ? 27.703 -10.719 -23.047 1 97.75 399 ALA A C 1
ATOM 3106 O O . ALA A 1 399 ? 28.344 -11.773 -23.125 1 97.75 399 ALA A O 1
ATOM 3107 N N . GLY A 1 400 ? 27.203 -10.125 -24.172 1 96.75 400 GLY A N 1
ATOM 3108 C CA . GLY A 1 400 ? 27.578 -10.547 -25.5 1 96.75 400 GLY A CA 1
ATOM 3109 C C . GLY A 1 400 ? 26.562 -11.477 -26.156 1 96.75 400 GLY A C 1
ATOM 3110 O O . GLY A 1 400 ? 26.875 -12.133 -27.156 1 96.75 400 GLY A O 1
ATOM 3111 N N . VAL A 1 401 ? 25.391 -11.594 -25.641 1 97.5 401 VAL A N 1
ATOM 3112 C CA . VAL A 1 401 ? 24.375 -12.445 -26.25 1 97.5 401 VAL A CA 1
ATOM 3113 C C . VAL A 1 401 ? 23.969 -11.867 -27.594 1 97.5 401 VAL A C 1
ATOM 3115 O O . VAL A 1 401 ? 23.625 -10.68 -27.703 1 97.5 401 VAL A O 1
ATOM 3118 N N . PRO A 1 402 ? 23.938 -12.602 -28.625 1 94.69 402 PRO A N 1
ATOM 3119 C CA . PRO A 1 402 ? 23.672 -12.094 -29.984 1 94.69 402 PRO A CA 1
ATOM 3120 C C . PRO A 1 402 ? 22.266 -11.492 -30.109 1 94.69 402 PRO A C 1
ATOM 3122 O O . PRO A 1 402 ? 22.094 -10.445 -30.734 1 94.69 402 PRO A O 1
ATOM 3125 N N . GLU A 1 403 ? 21.281 -12.188 -29.609 1 95.06 403 GLU A N 1
ATOM 3126 C CA . GLU A 1 403 ? 19.906 -11.75 -29.734 1 95.06 403 GLU A CA 1
ATOM 3127 C C . GLU A 1 403 ? 19.219 -11.656 -28.359 1 95.06 403 GLU A C 1
ATOM 3129 O O . GLU A 1 403 ? 19.234 -12.617 -27.594 1 95.06 403 GLU A O 1
ATOM 3134 N N . VAL A 1 404 ? 18.656 -10.492 -28.094 1 94.94 404 VAL A N 1
ATOM 3135 C CA . VAL A 1 404 ? 17.953 -10.289 -26.828 1 94.94 404 VAL A CA 1
ATOM 3136 C C . VAL A 1 404 ? 16.531 -9.797 -27.094 1 94.94 404 VAL A C 1
ATOM 3138 O O . VAL A 1 404 ? 16.344 -8.797 -27.781 1 94.94 404 VAL A O 1
ATOM 3141 N N . PHE A 1 405 ? 15.594 -10.555 -26.609 1 88.31 405 PHE A N 1
ATOM 3142 C CA . PHE A 1 405 ? 14.188 -10.18 -26.734 1 88.31 405 PHE A CA 1
ATOM 3143 C C . PHE A 1 405 ? 13.57 -9.961 -25.359 1 88.31 405 PHE A C 1
ATOM 3145 O O . PHE A 1 405 ? 13.727 -10.789 -24.453 1 88.31 405 PHE A O 1
ATOM 3152 N N . PHE A 1 406 ? 13.086 -8.898 -25.062 1 82.25 406 PHE A N 1
ATOM 3153 C CA . PHE A 1 406 ? 12.281 -8.766 -23.844 1 82.25 406 PHE A CA 1
ATOM 3154 C C . PHE A 1 406 ? 10.852 -8.367 -24.203 1 82.25 406 PHE A C 1
ATOM 3156 O O . PHE A 1 406 ? 10.625 -7.527 -25.078 1 82.25 406 PHE A O 1
ATOM 3163 N N . PHE A 1 407 ? 9.938 -9.148 -23.797 1 84.69 407 PHE A N 1
ATOM 3164 C CA . PHE A 1 407 ? 8.516 -8.969 -24.078 1 84.69 407 PHE A CA 1
ATOM 3165 C C . PHE A 1 407 ? 7.688 -9.195 -22.812 1 84.69 407 PHE A C 1
ATOM 3167 O O . PHE A 1 407 ? 8.234 -9.516 -21.75 1 84.69 407 PHE A O 1
ATOM 3174 N N . GLU A 1 408 ? 6.391 -8.805 -22.812 1 91.12 408 GLU A N 1
ATOM 3175 C CA . GLU A 1 408 ? 5.473 -8.906 -21.688 1 91.12 408 GLU A CA 1
ATOM 3176 C C . GLU A 1 408 ? 4.359 -9.914 -21.969 1 91.12 408 GLU A C 1
ATOM 3178 O O . GLU A 1 408 ? 4.328 -10.531 -23.031 1 91.12 408 GLU A O 1
ATOM 3183 N N . ASN A 1 409 ? 3.59 -10.164 -20.906 1 94.75 409 ASN A N 1
ATOM 3184 C CA . ASN A 1 409 ? 2.486 -11.109 -21.031 1 94.75 409 ASN A CA 1
ATOM 3185 C C . ASN A 1 409 ? 1.672 -10.859 -22.297 1 94.75 409 ASN A C 1
ATOM 3187 O O . ASN A 1 409 ? 1.388 -9.711 -22.641 1 94.75 409 ASN A O 1
ATOM 3191 N N . GLY A 1 410 ? 1.328 -11.93 -23 1 94.25 410 GLY A N 1
ATOM 3192 C CA . GLY A 1 410 ? 0.493 -11.836 -24.188 1 94.25 410 GLY A CA 1
ATOM 3193 C C . GLY A 1 410 ? 1.292 -11.688 -25.469 1 94.25 410 GLY A C 1
ATOM 3194 O O . GLY A 1 410 ? 0.77 -11.914 -26.562 1 94.25 410 GLY A O 1
ATOM 3195 N N . GLN A 1 411 ? 2.516 -11.281 -25.328 1 93.88 411 GLN A N 1
ATOM 3196 C CA . GLN A 1 411 ? 3.379 -11.242 -26.516 1 93.88 411 GLN A CA 1
ATOM 3197 C C . GLN A 1 411 ? 3.961 -12.617 -26.812 1 93.88 411 GLN A C 1
ATOM 3199 O O . GLN A 1 411 ? 4.324 -13.359 -25.906 1 93.88 411 GLN A O 1
ATOM 3204 N N . VAL A 1 412 ? 3.99 -12.953 -28.141 1 95.19 412 VAL A N 1
ATOM 3205 C CA . VAL A 1 412 ? 4.375 -14.297 -28.562 1 95.19 412 VAL A CA 1
ATOM 3206 C C . VAL A 1 412 ? 5.699 -14.234 -29.328 1 95.19 412 VAL A C 1
ATOM 3208 O O . VAL A 1 412 ? 5.871 -13.398 -30.203 1 95.19 412 VAL A O 1
ATOM 3211 N N . ILE A 1 413 ? 6.629 -15.125 -28.938 1 93.56 413 ILE A N 1
ATOM 3212 C CA . ILE A 1 413 ? 7.887 -15.273 -29.672 1 93.56 413 ILE A CA 1
ATOM 3213 C C . ILE A 1 413 ? 7.891 -16.594 -30.438 1 93.56 413 ILE A C 1
ATOM 3215 O O . ILE A 1 413 ? 7.625 -17.656 -29.859 1 93.56 413 ILE A O 1
ATOM 3219 N N . GLU A 1 414 ? 8.148 -16.469 -31.688 1 94.88 414 GLU A N 1
ATOM 3220 C CA . GLU A 1 414 ? 8.281 -17.656 -32.531 1 94.88 414 GLU A CA 1
ATOM 3221 C C . GLU A 1 414 ? 9.742 -17.953 -32.844 1 94.88 414 GLU A C 1
ATOM 3223 O O . GLU A 1 414 ? 10.484 -17.078 -33.281 1 94.88 414 GLU A O 1
ATOM 3228 N N . LEU A 1 415 ? 10.102 -19.156 -32.5 1 93.56 415 LEU A N 1
ATOM 3229 C CA . LEU A 1 415 ? 11.469 -19.609 -32.719 1 93.56 415 LEU A CA 1
ATOM 3230 C C . LEU A 1 415 ? 11.555 -20.5 -33.969 1 93.56 415 LEU A C 1
ATOM 3232 O O . LEU A 1 415 ? 10.789 -21.469 -34.094 1 93.56 415 LEU A O 1
ATOM 3236 N N . HIS A 1 416 ? 12.352 -20.094 -34.875 1 90.75 416 HIS A N 1
ATOM 3237 C CA . HIS A 1 416 ? 12.727 -20.922 -36 1 90.75 416 HIS A CA 1
ATOM 3238 C C . HIS A 1 416 ? 14.195 -21.344 -35.938 1 90.75 416 HIS A C 1
ATOM 3240 O O . HIS A 1 416 ? 14.914 -20.922 -35.031 1 90.75 416 HIS A O 1
ATOM 3246 N N . GLU A 1 417 ? 14.578 -22.25 -36.812 1 84.12 417 GLU A N 1
ATOM 3247 C CA . GLU A 1 417 ? 15.953 -22.75 -36.75 1 84.12 417 GLU A CA 1
ATOM 3248 C C . GLU A 1 417 ? 16.953 -21.609 -36.906 1 84.12 417 GLU A C 1
ATOM 3250 O O . GLU A 1 417 ? 17.953 -21.562 -36.188 1 84.12 417 GLU A O 1
ATOM 3255 N N . ASP A 1 418 ? 16.656 -20.625 -37.719 1 84.44 418 ASP A N 1
ATOM 3256 C CA . ASP A 1 418 ? 17.672 -19.625 -38.031 1 84.44 418 ASP A CA 1
ATOM 3257 C C . ASP A 1 418 ? 17.219 -18.219 -37.625 1 84.44 418 ASP A C 1
ATOM 3259 O O . ASP A 1 418 ? 17.969 -17.25 -37.781 1 84.44 418 ASP A O 1
ATOM 3263 N N . ARG A 1 419 ? 16 -18.188 -37.094 1 87.94 419 ARG A N 1
ATOM 3264 C CA . ARG A 1 419 ? 15.547 -16.828 -36.781 1 87.94 419 ARG A CA 1
ATOM 3265 C C . ARG A 1 419 ? 14.531 -16.844 -35.656 1 87.94 419 ARG A C 1
ATOM 3267 O O . ARG A 1 419 ? 13.938 -17.875 -35.344 1 87.94 419 ARG A O 1
ATOM 3274 N N . THR A 1 420 ? 14.438 -15.711 -35 1 89.12 420 THR A N 1
ATOM 3275 C CA . THR A 1 420 ? 13.461 -15.445 -33.938 1 89.12 420 THR A CA 1
ATOM 3276 C C . THR A 1 420 ? 12.57 -14.258 -34.312 1 89.12 420 THR A C 1
ATOM 3278 O O . THR A 1 420 ? 13.062 -13.25 -34.844 1 89.12 420 THR A O 1
ATOM 3281 N N . GLU A 1 421 ? 11.242 -14.438 -34.219 1 90.31 421 GLU A N 1
ATOM 3282 C CA . GLU A 1 421 ? 10.344 -13.352 -34.562 1 90.31 421 GLU A CA 1
ATOM 3283 C C . GLU A 1 421 ? 9.266 -13.148 -33.531 1 90.31 421 GLU A C 1
ATOM 3285 O O . GLU A 1 421 ? 8.906 -14.078 -32.781 1 90.31 421 GLU A O 1
ATOM 3290 N N . LEU A 1 422 ? 8.867 -11.938 -33.438 1 88.38 422 LEU A N 1
ATOM 3291 C CA . LEU A 1 422 ? 7.695 -11.625 -32.625 1 88.38 422 LEU A CA 1
ATOM 3292 C C . LEU A 1 422 ? 6.41 -11.867 -33.406 1 88.38 422 LEU A C 1
ATOM 3294 O O . LEU A 1 422 ? 6.289 -11.445 -34.562 1 88.38 422 LEU A O 1
ATOM 3298 N N . ALA A 1 423 ? 5.516 -12.625 -32.812 1 90.5 423 ALA A N 1
ATOM 3299 C CA . ALA A 1 423 ? 4.242 -12.938 -33.469 1 90.5 423 ALA A CA 1
ATOM 3300 C C . ALA A 1 423 ? 3.123 -12.055 -32.938 1 90.5 423 ALA A C 1
ATOM 3302 O O . ALA A 1 423 ? 3.377 -11.109 -32.156 1 90.5 423 ALA A O 1
ATOM 3303 N N . GLU A 1 424 ? 1.935 -12.312 -33.469 1 89.94 424 GLU A N 1
ATOM 3304 C CA . GLU A 1 424 ? 0.759 -11.57 -33.031 1 89.94 424 GLU A CA 1
ATOM 3305 C C . GLU A 1 424 ? 0.478 -11.797 -31.547 1 89.94 424 GLU A C 1
ATOM 3307 O O . GLU A 1 424 ? 0.631 -12.914 -31.047 1 89.94 424 GLU A O 1
ATOM 3312 N N . ARG A 1 425 ? 0.043 -10.758 -30.953 1 93.69 425 ARG A N 1
ATOM 3313 C CA . ARG A 1 425 ? -0.279 -10.82 -29.531 1 93.69 425 ARG A CA 1
ATOM 3314 C C . ARG A 1 425 ? -1.5 -11.703 -29.297 1 93.69 425 ARG A C 1
ATOM 3316 O O . ARG A 1 425 ? -2.4 -11.773 -30.125 1 93.69 425 ARG A O 1
ATOM 3323 N N . VAL A 1 426 ? -1.472 -12.406 -28.172 1 95.31 426 VAL A N 1
ATOM 3324 C CA . VAL A 1 426 ? -2.637 -13.156 -27.719 1 95.31 426 VAL A CA 1
ATOM 3325 C C . VAL A 1 426 ? -3.223 -12.508 -26.469 1 95.31 426 VAL A C 1
ATOM 3327 O O . VAL A 1 426 ? -2.574 -11.672 -25.828 1 95.31 426 VAL A O 1
ATOM 3330 N N . HIS A 1 427 ? -4.41 -12.867 -26.172 1 93.19 427 HIS A N 1
ATOM 3331 C CA . HIS A 1 427 ? -5.047 -12.305 -24.984 1 93.19 427 HIS A CA 1
ATOM 3332 C C . HIS A 1 427 ? -4.367 -12.797 -23.703 1 93.19 427 HIS A C 1
ATOM 3334 O O . HIS A 1 427 ? -4.086 -13.984 -23.562 1 93.19 427 HIS A O 1
ATOM 3340 N N . SER A 1 428 ? -3.953 -11.859 -22.922 1 92.56 428 SER A N 1
ATOM 3341 C CA . SER A 1 428 ? -3.449 -12.133 -21.578 1 92.56 428 SER A CA 1
ATOM 3342 C C . SER A 1 428 ? -4.148 -11.266 -20.547 1 92.56 428 SER A C 1
ATOM 3344 O O . SER A 1 428 ? -4.492 -10.109 -20.828 1 92.56 428 SER A O 1
ATOM 3346 N N . GLY A 1 429 ? -4.574 -11.852 -19.438 1 93.62 429 GLY A N 1
ATOM 3347 C CA . GLY A 1 429 ? -5.27 -11.109 -18.391 1 93.62 429 GLY A CA 1
ATOM 3348 C C . GLY A 1 429 ? -5.098 -11.719 -17.016 1 93.62 429 GLY A C 1
ATOM 3349 O O . GLY A 1 429 ? -4.242 -12.586 -16.812 1 93.62 429 GLY A O 1
ATOM 3350 N N . ARG A 1 430 ? -5.797 -11.156 -16.078 1 95.06 430 ARG A N 1
ATOM 3351 C CA . ARG A 1 430 ? -5.746 -11.578 -14.68 1 95.06 430 ARG A CA 1
ATOM 3352 C C . ARG A 1 430 ? -7.105 -12.094 -14.219 1 95.06 430 ARG A C 1
ATOM 3354 O O . ARG A 1 430 ? -8.148 -11.562 -14.609 1 95.06 430 ARG A O 1
ATOM 3361 N N . VAL A 1 431 ? -7.035 -13.102 -13.469 1 96.69 431 VAL A N 1
ATOM 3362 C CA . VAL A 1 431 ? -8.234 -13.656 -12.844 1 96.69 431 VAL A CA 1
ATOM 3363 C C . VAL A 1 431 ? -8.148 -13.492 -11.328 1 96.69 431 VAL A C 1
ATOM 3365 O O . VAL A 1 431 ? -7.223 -14 -10.695 1 96.69 431 VAL A O 1
ATOM 3368 N N . HIS A 1 432 ? -9.117 -12.75 -10.789 1 96.56 432 HIS A N 1
ATOM 3369 C CA . HIS A 1 432 ? -9.188 -12.523 -9.352 1 96.56 432 HIS A CA 1
ATOM 3370 C C . HIS A 1 432 ? -9.992 -13.609 -8.656 1 96.56 432 HIS A C 1
ATOM 3372 O O . HIS A 1 432 ? -11.055 -14.016 -9.148 1 96.56 432 HIS A O 1
ATOM 3378 N N . ILE A 1 433 ? -9.398 -14.125 -7.57 1 95.88 433 ILE A N 1
ATOM 3379 C CA . ILE A 1 433 ? -10.047 -15.227 -6.871 1 95.88 433 ILE A CA 1
ATOM 3380 C C . ILE A 1 433 ? -10.492 -14.766 -5.484 1 95.88 433 ILE A C 1
ATOM 3382 O O . ILE A 1 433 ? -9.727 -14.141 -4.75 1 95.88 433 ILE A O 1
ATOM 3386 N N . ASP A 1 434 ? -11.727 -14.984 -5.203 1 93.38 434 ASP A N 1
ATOM 3387 C CA . ASP A 1 434 ? -12.312 -14.836 -3.877 1 93.38 434 ASP A CA 1
ATOM 3388 C C . ASP A 1 434 ? -12.938 -16.141 -3.396 1 93.38 434 ASP A C 1
ATOM 3390 O O . ASP A 1 434 ? -13.922 -16.609 -3.963 1 93.38 434 ASP A O 1
ATOM 3394 N N . HIS A 1 435 ? -12.43 -16.734 -2.322 1 89.44 435 HIS A N 1
ATOM 3395 C CA . HIS A 1 435 ? -12.875 -18 -1.773 1 89.44 435 HIS A CA 1
ATOM 3396 C C . HIS A 1 435 ? -12.969 -19.062 -2.861 1 89.44 435 HIS A C 1
ATOM 3398 O O . HIS A 1 435 ? -14.023 -19.688 -3.045 1 89.44 435 HIS A O 1
ATOM 3404 N N . PHE A 1 436 ? -11.969 -19.266 -3.613 1 89.88 436 PHE A N 1
ATOM 3405 C CA . PHE A 1 436 ? -11.711 -20.344 -4.574 1 89.88 436 PHE A CA 1
ATOM 3406 C C . PHE A 1 436 ? -12.414 -20.047 -5.898 1 89.88 436 PHE A C 1
ATOM 3408 O O . PHE A 1 436 ? -12.211 -20.766 -6.879 1 89.88 436 PHE A O 1
ATOM 3415 N N . GLU A 1 437 ? -13.242 -19.016 -5.945 1 90.5 437 GLU A N 1
ATOM 3416 C CA . GLU A 1 437 ? -13.992 -18.75 -7.168 1 90.5 437 GLU A CA 1
ATOM 3417 C C . GLU A 1 437 ? -13.531 -17.469 -7.844 1 90.5 437 GLU A C 1
ATOM 3419 O O . GLU A 1 437 ? -13.203 -16.484 -7.168 1 90.5 437 GLU A O 1
ATOM 3424 N N . PRO A 1 438 ? -13.5 -17.453 -9.164 1 92.38 438 PRO A N 1
ATOM 3425 C CA . PRO A 1 438 ? -13.164 -16.219 -9.875 1 92.38 438 PRO A CA 1
ATOM 3426 C C . PRO A 1 438 ? -14.195 -15.117 -9.648 1 92.38 438 PRO A C 1
ATOM 3428 O O . PRO A 1 438 ? -15.398 -15.398 -9.57 1 92.38 438 PRO A O 1
ATOM 3431 N N . VAL A 1 439 ? -13.734 -13.945 -9.516 1 93.44 439 VAL A N 1
ATOM 3432 C CA . VAL A 1 439 ? -14.57 -12.773 -9.328 1 93.44 439 VAL A CA 1
ATOM 3433 C C . VAL A 1 439 ? -14.609 -11.945 -10.609 1 93.44 439 VAL A C 1
ATOM 3435 O O . VAL A 1 439 ? -13.562 -11.656 -11.195 1 93.44 439 VAL A O 1
ATOM 3438 N N . GLN A 1 440 ? -15.805 -11.57 -11 1 92.81 440 GLN A N 1
ATOM 3439 C CA . GLN A 1 440 ? -15.961 -10.781 -12.211 1 92.81 440 GLN A CA 1
ATOM 3440 C C . GLN A 1 440 ? -15.445 -9.359 -12.008 1 92.81 440 GLN A C 1
ATOM 3442 O O . GLN A 1 440 ? -15.492 -8.828 -10.898 1 92.81 440 GLN A O 1
ATOM 3447 N N . GLU A 1 441 ? -15 -8.766 -13.086 1 92.88 441 GLU A N 1
ATOM 3448 C CA . GLU A 1 441 ? -14.461 -7.41 -13.055 1 92.88 441 GLU A CA 1
ATOM 3449 C C . GLU A 1 441 ? -15.484 -6.422 -12.5 1 92.88 441 GLU A C 1
ATOM 3451 O O . GLU A 1 441 ? -15.125 -5.484 -11.781 1 92.88 441 GLU A O 1
ATOM 3456 N N . ARG A 1 442 ? -16.688 -6.617 -12.875 1 94.69 442 ARG A N 1
ATOM 3457 C CA . ARG A 1 442 ? -17.75 -5.73 -12.406 1 94.69 442 ARG A CA 1
ATOM 3458 C C . ARG A 1 442 ? -17.859 -5.758 -10.891 1 94.69 442 ARG A C 1
ATOM 3460 O O . ARG A 1 442 ? -18.125 -4.734 -10.258 1 94.69 442 ARG A O 1
ATOM 3467 N N . VAL A 1 443 ? -17.734 -6.914 -10.312 1 95.69 443 VAL A N 1
ATOM 3468 C CA . VAL A 1 443 ? -17.812 -7.078 -8.867 1 95.69 443 VAL A CA 1
ATOM 3469 C C . VAL A 1 443 ? -16.688 -6.277 -8.203 1 95.69 443 VAL A C 1
ATOM 3471 O O . VAL A 1 443 ? -16.922 -5.578 -7.215 1 95.69 443 VAL A O 1
ATOM 3474 N N . ILE A 1 444 ? -15.531 -6.352 -8.766 1 95.69 444 ILE A N 1
ATOM 3475 C CA . ILE A 1 444 ? -14.375 -5.629 -8.242 1 95.69 444 ILE A CA 1
ATOM 3476 C C . ILE A 1 444 ? -14.625 -4.125 -8.328 1 95.69 444 ILE A C 1
ATOM 3478 O O . ILE A 1 444 ? -14.328 -3.383 -7.391 1 95.69 444 ILE A O 1
ATOM 3482 N N . ARG A 1 445 ? -15.141 -3.682 -9.406 1 95.88 445 ARG A N 1
ATOM 3483 C CA . ARG A 1 445 ? -15.477 -2.271 -9.586 1 95.88 445 ARG A CA 1
ATOM 3484 C C . ARG A 1 445 ? -16.5 -1.812 -8.555 1 95.88 445 ARG A C 1
ATOM 3486 O O . ARG A 1 445 ? -16.359 -0.747 -7.957 1 95.88 445 ARG A O 1
ATOM 3493 N N . ASP A 1 446 ? -17.484 -2.641 -8.414 1 97.06 446 ASP A N 1
ATOM 3494 C CA . ASP A 1 446 ? -18.516 -2.312 -7.434 1 97.06 446 ASP A CA 1
ATOM 3495 C C . ASP A 1 446 ? -17.922 -2.203 -6.031 1 97.06 446 ASP A C 1
ATOM 3497 O O . ASP A 1 446 ? -18.25 -1.277 -5.285 1 97.06 446 ASP A O 1
ATOM 3501 N N . ARG A 1 447 ? -17.109 -3.168 -5.668 1 97.44 447 ARG A N 1
ATOM 3502 C CA . ARG A 1 447 ? -16.5 -3.154 -4.34 1 97.44 447 ARG A CA 1
ATOM 3503 C C . ARG A 1 447 ? -15.641 -1.907 -4.145 1 97.44 447 ARG A C 1
ATOM 3505 O O . ARG A 1 447 ? -15.625 -1.326 -3.055 1 97.44 447 ARG A O 1
ATOM 3512 N N . THR A 1 448 ? -14.961 -1.481 -5.164 1 96.62 448 THR A N 1
ATOM 3513 C CA . THR A 1 448 ? -14.156 -0.264 -5.105 1 96.62 448 THR A CA 1
ATOM 3514 C C . THR A 1 448 ? -15.039 0.954 -4.859 1 96.62 448 THR A C 1
ATOM 3516 O O . THR A 1 448 ? -14.734 1.79 -4.008 1 96.62 448 THR A O 1
ATOM 3519 N N . LEU A 1 449 ? -16.141 1.062 -5.594 1 97.44 449 LEU A N 1
ATOM 3520 C CA . LEU A 1 449 ? -17.062 2.186 -5.449 1 97.44 449 LEU A CA 1
ATOM 3521 C C . LEU A 1 449 ? -17.734 2.166 -4.082 1 97.44 449 LEU A C 1
ATOM 3523 O O . LEU A 1 449 ? -17.906 3.213 -3.451 1 97.44 449 LEU A O 1
ATOM 3527 N N . LEU A 1 450 ? -18.125 0.966 -3.639 1 97.94 450 LEU A N 1
ATOM 3528 C CA . LEU A 1 450 ? -18.734 0.816 -2.32 1 97.94 450 LEU A CA 1
ATOM 3529 C C . LEU A 1 450 ? -17.781 1.299 -1.228 1 97.94 450 LEU A C 1
ATOM 3531 O O . LEU A 1 450 ? -18.203 1.963 -0.28 1 97.94 450 LEU A O 1
ATOM 3535 N N . ALA A 1 451 ? -16.531 0.977 -1.401 1 97.06 451 ALA A N 1
ATOM 3536 C CA . ALA A 1 451 ? -15.5 1.361 -0.437 1 97.06 451 ALA A CA 1
ATOM 3537 C C . ALA A 1 451 ? -15.359 2.879 -0.359 1 97.06 451 ALA A C 1
ATOM 3539 O O . ALA A 1 451 ? -15.164 3.436 0.723 1 97.06 451 ALA A O 1
ATOM 3540 N N . GLN A 1 452 ? -15.516 3.562 -1.453 1 95.62 452 GLN A N 1
ATOM 3541 C CA . GLN A 1 452 ? -15.211 4.988 -1.546 1 95.62 452 GLN A CA 1
ATOM 3542 C C . GLN A 1 452 ? -16.438 5.832 -1.236 1 95.62 452 GLN A C 1
ATOM 3544 O O . GLN A 1 452 ? -16.328 6.906 -0.64 1 95.62 452 GLN A O 1
ATOM 3549 N N . LEU A 1 453 ? -17.656 5.305 -1.63 1 96.62 453 LEU A N 1
ATOM 3550 C CA . LEU A 1 453 ? -18.828 6.184 -1.677 1 96.62 453 LEU A CA 1
ATOM 3551 C C . LEU A 1 453 ? -19.891 5.734 -0.68 1 96.62 453 LEU A C 1
ATOM 3553 O O . LEU A 1 453 ? -20.781 6.5 -0.338 1 96.62 453 LEU A O 1
ATOM 3557 N N . GLY A 1 454 ? -19.766 4.504 -0.179 1 97.44 454 GLY A N 1
ATOM 3558 C CA . GLY A 1 454 ? -20.891 3.949 0.564 1 97.44 454 GLY A CA 1
ATOM 3559 C C . GLY A 1 454 ? -22.125 3.727 -0.293 1 97.44 454 GLY A C 1
ATOM 3560 O O . GLY A 1 454 ? -22.062 3.883 -1.516 1 97.44 454 GLY A O 1
ATOM 3561 N N . VAL A 1 455 ? -23.234 3.273 0.356 1 98.19 455 VAL A N 1
ATOM 3562 C CA . VAL A 1 455 ? -24.406 2.916 -0.425 1 98.19 455 VAL A CA 1
ATOM 3563 C C . VAL A 1 455 ? -25.672 3.248 0.366 1 98.19 455 VAL A C 1
ATOM 3565 O O . VAL A 1 455 ? -25.688 3.156 1.596 1 98.19 455 VAL A O 1
ATOM 3568 N N . VAL A 1 456 ? -26.719 3.703 -0.348 1 98.31 456 VAL A N 1
ATOM 3569 C CA . VAL A 1 456 ? -28.047 3.945 0.199 1 98.31 456 VAL A CA 1
ATOM 3570 C C . VAL A 1 456 ? -29.078 3.139 -0.581 1 98.31 456 VAL A C 1
ATOM 3572 O O . VAL A 1 456 ? -29.094 3.152 -1.814 1 98.31 456 VAL A O 1
ATOM 3575 N N . PHE A 1 457 ? -29.922 2.432 0.134 1 97.94 457 PHE A N 1
ATOM 3576 C CA . PHE A 1 457 ? -31.031 1.67 -0.442 1 97.94 457 PHE A CA 1
ATOM 3577 C C . PHE A 1 457 ? -32.375 2.236 0.006 1 97.94 457 PHE A C 1
ATOM 3579 O O . PHE A 1 457 ? -32.562 2.512 1.191 1 97.94 457 PHE A O 1
ATOM 3586 N N . VAL A 1 458 ? -33.25 2.457 -0.965 1 98.19 458 VAL A N 1
ATOM 3587 C CA . VAL A 1 458 ? -34.562 3 -0.675 1 98.19 458 VAL A CA 1
ATOM 3588 C C . VAL A 1 458 ? -35.656 2.039 -1.177 1 98.19 458 VAL A C 1
ATOM 3590 O O . VAL A 1 458 ? -35.594 1.6 -2.328 1 98.19 458 VAL A O 1
ATOM 3593 N N . SER A 1 459 ? -36.594 1.691 -0.344 1 97.06 459 SER A N 1
ATOM 3594 C CA . SER A 1 459 ? -37.75 0.897 -0.718 1 97.06 459 SER A CA 1
ATOM 3595 C C . SER A 1 459 ? -39.031 1.719 -0.625 1 97.06 459 SER A C 1
ATOM 3597 O O . SER A 1 459 ? -39.344 2.268 0.432 1 97.06 459 SER A O 1
ATOM 3599 N N . LEU A 1 460 ? -39.75 1.759 -1.744 1 95.94 460 LEU A N 1
ATOM 3600 C CA . LEU A 1 460 ? -41 2.506 -1.791 1 95.94 460 LEU A CA 1
ATOM 3601 C C . LEU A 1 460 ? -42.188 1.562 -1.915 1 95.94 460 LEU A C 1
ATOM 3603 O O . LEU A 1 460 ? -42.125 0.56 -2.633 1 95.94 460 LEU A O 1
ATOM 3607 N N . LEU A 1 461 ? -43.219 1.9 -1.191 1 95.19 461 LEU A N 1
ATOM 3608 C CA . LEU A 1 461 ? -44.531 1.281 -1.365 1 95.19 461 LEU A CA 1
ATOM 3609 C C . LEU A 1 461 ? -45.531 2.258 -2.006 1 95.19 461 LEU A C 1
ATOM 3611 O O . LEU A 1 461 ? -45.812 3.312 -1.438 1 95.19 461 LEU A O 1
ATOM 3615 N N . CYS A 1 462 ? -46 1.818 -3.215 1 92.88 462 CYS A N 1
ATOM 3616 C CA . CYS A 1 462 ? -46.875 2.711 -3.945 1 92.88 462 CYS A CA 1
ATOM 3617 C C . CYS A 1 462 ? -48.094 1.961 -4.457 1 92.88 462 CYS A C 1
ATOM 3619 O O . CYS A 1 462 ? -48.094 0.729 -4.504 1 92.88 462 CYS A O 1
ATOM 3621 N N . ASP A 1 463 ? -49.125 2.797 -4.793 1 90.5 463 ASP A N 1
ATOM 3622 C CA . ASP A 1 463 ? -50.25 2.201 -5.527 1 90.5 463 ASP A CA 1
ATOM 3623 C C . ASP A 1 463 ? -49.969 2.191 -7.031 1 90.5 463 ASP A C 1
ATOM 3625 O O . ASP A 1 463 ? -48.875 2.527 -7.465 1 90.5 463 ASP A O 1
ATOM 3629 N N . GLN A 1 464 ? -50.938 1.777 -7.785 1 88.94 464 GLN A N 1
ATOM 3630 C CA . GLN A 1 464 ? -50.75 1.608 -9.219 1 88.94 464 GLN A CA 1
ATOM 3631 C C . GLN A 1 464 ? -50.531 2.953 -9.906 1 88.94 464 GLN A C 1
ATOM 3633 O O . GLN A 1 464 ? -49.969 3.018 -11 1 88.94 464 GLN A O 1
ATOM 3638 N N . ARG A 1 465 ? -50.938 4.02 -9.156 1 87.5 465 ARG A N 1
ATOM 3639 C CA . ARG A 1 465 ? -50.812 5.355 -9.734 1 87.5 465 ARG A CA 1
ATOM 3640 C C . ARG A 1 465 ? -49.562 6.047 -9.25 1 87.5 465 ARG A C 1
ATOM 3642 O O . ARG A 1 465 ? -49.312 7.203 -9.594 1 87.5 465 ARG A O 1
ATOM 3649 N N . GLY A 1 466 ? -48.812 5.375 -8.43 1 88.5 466 GLY A N 1
ATOM 3650 C CA . GLY A 1 466 ? -47.531 5.91 -7.984 1 88.5 466 GLY A CA 1
ATOM 3651 C C . GLY A 1 466 ? -47.625 6.73 -6.711 1 88.5 466 GLY A C 1
ATOM 3652 O O . GLY A 1 466 ? -46.688 7.453 -6.355 1 88.5 466 GLY A O 1
ATOM 3653 N N . ARG A 1 467 ? -48.781 6.68 -6.098 1 89.5 467 ARG A N 1
ATOM 3654 C CA . ARG A 1 467 ? -48.906 7.359 -4.812 1 89.5 467 ARG A CA 1
ATOM 3655 C C . ARG A 1 467 ? -48.219 6.57 -3.699 1 89.5 467 ARG A C 1
ATOM 3657 O O . ARG A 1 467 ? -48.438 5.363 -3.568 1 89.5 467 ARG A O 1
ATOM 3664 N N . ILE A 1 468 ? -47.469 7.273 -2.881 1 92.88 468 ILE A N 1
ATOM 3665 C CA . ILE A 1 468 ? -46.75 6.633 -1.785 1 92.88 468 ILE A CA 1
ATOM 3666 C C . ILE A 1 468 ? -47.719 6.242 -0.68 1 92.88 468 ILE A C 1
ATOM 3668 O O . ILE A 1 468 ? -48.531 7.07 -0.233 1 92.88 468 ILE A O 1
ATOM 3672 N N . LEU A 1 469 ? -47.688 5.059 -0.261 1 92.56 469 LEU A N 1
ATOM 3673 C CA . LEU A 1 469 ? -48.656 4.547 0.697 1 92.56 469 LEU A CA 1
ATOM 3674 C C . LEU A 1 469 ? -48.062 4.504 2.102 1 92.56 469 LEU A C 1
ATOM 3676 O O . LEU A 1 469 ? -48.812 4.434 3.088 1 92.56 469 LEU A O 1
ATOM 3680 N N . ASP A 1 470 ? -46.812 4.469 2.191 1 92.25 470 ASP A N 1
ATOM 3681 C CA . ASP A 1 470 ? -46.094 4.434 3.463 1 92.25 470 ASP A CA 1
ATOM 3682 C C . ASP A 1 470 ? -44.75 5.164 3.361 1 92.25 470 ASP A C 1
ATOM 3684 O O . ASP A 1 470 ? -44.25 5.418 2.26 1 92.25 470 ASP A O 1
ATOM 3688 N N . ASP A 1 471 ? -44.188 5.445 4.523 1 93.81 471 ASP A N 1
ATOM 3689 C CA . ASP A 1 471 ? -42.906 6.133 4.527 1 93.81 471 ASP A CA 1
ATOM 3690 C C . ASP A 1 471 ? -41.844 5.293 3.834 1 93.81 471 ASP A C 1
ATOM 3692 O O . ASP A 1 471 ? -41.781 4.078 4.031 1 93.81 471 ASP A O 1
ATOM 3696 N N . PRO A 1 472 ? -41.094 5.961 2.971 1 96.31 472 PRO A N 1
ATOM 3697 C CA . PRO A 1 472 ? -39.969 5.234 2.355 1 96.31 472 PRO A CA 1
ATOM 3698 C C . PRO A 1 472 ? -39.062 4.598 3.383 1 96.31 472 PRO A C 1
ATOM 3700 O O . PRO A 1 472 ? -38.719 5.219 4.398 1 96.31 472 PRO A O 1
ATOM 3703 N N . GLN A 1 473 ? -38.719 3.385 3.213 1 96.31 473 GLN A N 1
ATOM 3704 C CA . GLN A 1 473 ? -37.719 2.734 4.047 1 96.31 473 GLN A CA 1
ATOM 3705 C C . GLN A 1 473 ? -36.312 2.918 3.469 1 96.31 473 GLN A C 1
ATOM 3707 O O . GLN A 1 473 ? -36.062 2.627 2.295 1 96.31 473 GLN A O 1
ATOM 3712 N N . ILE A 1 474 ? -35.406 3.443 4.316 1 96.81 474 ILE A N 1
ATOM 3713 C CA . ILE A 1 474 ? -34.094 3.791 3.83 1 96.81 474 ILE A CA 1
ATOM 3714 C C . ILE A 1 474 ? -33.031 3.086 4.676 1 96.81 474 ILE A C 1
ATOM 3716 O O . ILE A 1 474 ? -33.094 3.09 5.906 1 96.81 474 ILE A O 1
ATOM 3720 N N . VAL A 1 475 ? -32.094 2.404 4.02 1 96.31 475 VAL A N 1
ATOM 3721 C CA . VAL A 1 475 ? -30.938 1.821 4.656 1 96.31 475 VAL A CA 1
ATOM 3722 C C . VAL A 1 475 ? -29.672 2.488 4.117 1 96.31 475 VAL A C 1
ATOM 3724 O O . VAL A 1 475 ? -29.438 2.518 2.904 1 96.31 475 VAL A O 1
ATOM 3727 N N . SER A 1 476 ? -28.875 3.062 4.973 1 96.62 476 SER A N 1
ATOM 3728 C CA . SER A 1 476 ? -27.625 3.721 4.602 1 96.62 476 SER A CA 1
ATOM 3729 C C . SER A 1 476 ? -26.422 3.033 5.242 1 96.62 476 SER A C 1
ATOM 3731 O O . SER A 1 476 ? -26.406 2.809 6.453 1 96.62 476 SER A O 1
ATOM 3733 N N . ARG A 1 477 ? -25.406 2.656 4.426 1 96.94 477 ARG A N 1
ATOM 3734 C CA . ARG A 1 477 ? -24.172 2.059 4.918 1 96.94 477 ARG A CA 1
ATOM 3735 C C . ARG A 1 477 ? -22.953 2.697 4.262 1 96.94 477 ARG A C 1
ATOM 3737 O O . ARG A 1 477 ? -22.891 2.807 3.037 1 96.94 477 ARG A O 1
ATOM 3744 N N . GLY A 1 478 ? -21.938 3.133 5.059 1 96.75 478 GLY A N 1
ATOM 3745 C CA . GLY A 1 478 ? -20.719 3.766 4.555 1 96.75 478 GLY A CA 1
ATOM 3746 C C . GLY A 1 478 ? -20.938 5.211 4.148 1 96.75 478 GLY A C 1
ATOM 3747 O O . GLY A 1 478 ? -20.109 5.789 3.441 1 96.75 478 GLY A O 1
ATOM 3748 N N . VAL A 1 479 ? -22.125 5.77 4.527 1 96.75 479 VAL A N 1
ATOM 3749 C CA . VAL A 1 479 ? -22.422 7.152 4.184 1 96.75 479 VAL A CA 1
ATOM 3750 C C . VAL A 1 479 ? -22.625 7.973 5.457 1 96.75 479 VAL A C 1
ATOM 3752 O O . VAL A 1 479 ? -21.953 8.977 5.672 1 96.75 479 VAL A O 1
ATOM 3755 N N . ILE A 1 480 ? -23.516 7.535 6.285 1 94.69 480 ILE A N 1
ATOM 3756 C CA . ILE A 1 480 ? -23.75 8.164 7.582 1 94.69 480 ILE A CA 1
ATOM 3757 C C . ILE A 1 480 ? -23.953 7.086 8.648 1 94.69 480 ILE A C 1
ATOM 3759 O O . ILE A 1 480 ? -24.156 5.914 8.32 1 94.69 480 ILE A O 1
ATOM 3763 N N . ASP A 1 481 ? -23.781 7.48 9.844 1 92.62 481 ASP A N 1
ATOM 3764 C CA . ASP A 1 481 ? -24.203 6.652 10.969 1 92.62 481 ASP A CA 1
ATOM 3765 C C . ASP A 1 481 ? -25.688 6.855 11.273 1 92.62 481 ASP A C 1
ATOM 3767 O O . ASP A 1 481 ? -26.062 7.852 11.891 1 92.62 481 ASP A O 1
ATOM 3771 N N . GLU A 1 482 ? -26.453 5.887 10.977 1 90.56 482 GLU A N 1
ATOM 3772 C CA . GLU A 1 482 ? -27.906 6.031 11.031 1 90.56 482 GLU A CA 1
ATOM 3773 C C . GLU A 1 482 ? -28.375 6.375 12.438 1 90.56 482 GLU A C 1
ATOM 3775 O O . GLU A 1 482 ? -29.359 7.098 12.609 1 90.56 482 GLU A O 1
ATOM 3780 N N . ASP A 1 483 ? -27.703 5.852 13.43 1 87.88 483 ASP A N 1
ATOM 3781 C CA . ASP A 1 483 ? -28.094 6.125 14.812 1 87.88 483 ASP A CA 1
ATOM 3782 C C . ASP A 1 483 ? -27.688 7.531 15.234 1 87.88 483 ASP A C 1
ATOM 3784 O O . ASP A 1 483 ? -28.484 8.273 15.812 1 87.88 483 ASP A O 1
ATOM 3788 N N . ALA A 1 484 ? -26.531 7.93 14.906 1 86.75 484 ALA A N 1
ATOM 3789 C CA . ALA A 1 484 ? -26 9.234 15.281 1 86.75 484 ALA A CA 1
ATOM 3790 C C . ALA A 1 484 ? -26.625 10.344 14.438 1 86.75 484 ALA A C 1
ATOM 3792 O O . ALA A 1 484 ? -26.781 11.477 14.898 1 86.75 484 ALA A O 1
ATOM 3793 N N . ASP A 1 485 ? -27.062 9.961 13.211 1 90.25 485 ASP A N 1
ATOM 3794 C CA . ASP A 1 485 ? -27.594 10.945 12.266 1 90.25 485 ASP A CA 1
ATOM 3795 C C . ASP A 1 485 ? -29.078 10.719 11.992 1 90.25 485 ASP A C 1
ATOM 3797 O O . ASP A 1 485 ? -29.516 10.797 10.852 1 90.25 485 ASP A O 1
ATOM 3801 N N . TYR A 1 486 ? -29.797 10.391 12.977 1 89.38 486 TYR A N 1
ATOM 3802 C CA . TYR A 1 486 ? -31.219 10.055 12.844 1 89.38 486 TYR A CA 1
ATOM 3803 C C . TYR A 1 486 ? -31.984 11.195 12.195 1 89.38 486 TYR A C 1
ATOM 3805 O O . TYR A 1 486 ? -32.844 10.969 11.328 1 89.38 486 TYR A O 1
ATOM 3813 N N . ASP A 1 487 ? -31.672 12.422 12.516 1 93.12 487 ASP A N 1
ATOM 3814 C CA . ASP A 1 487 ? -32.375 13.586 11.961 1 93.12 487 ASP A CA 1
ATOM 3815 C C . ASP A 1 487 ? -32.094 13.727 10.469 1 93.12 487 ASP A C 1
ATOM 3817 O O . ASP A 1 487 ? -32.969 14.062 9.695 1 93.12 487 ASP A O 1
ATOM 3821 N N . LEU A 1 488 ? -30.891 13.469 10.172 1 93.69 488 LEU A N 1
ATOM 3822 C CA . LEU A 1 488 ? -30.5 13.539 8.766 1 93.69 488 LEU A CA 1
ATOM 3823 C C . LEU A 1 488 ? -31.25 12.5 7.941 1 93.69 488 LEU A C 1
ATOM 3825 O O . LEU A 1 488 ? -31.656 12.766 6.805 1 93.69 488 LEU A O 1
ATOM 3829 N N . LEU A 1 489 ? -31.422 11.398 8.484 1 94.69 489 LEU A N 1
ATOM 3830 C CA . LEU A 1 489 ? -32.125 10.328 7.805 1 94.69 489 LEU A CA 1
ATOM 3831 C C . LEU A 1 489 ? -33.594 10.68 7.625 1 94.69 489 LEU A C 1
ATOM 3833 O O . LEU A 1 489 ? -34.219 10.375 6.59 1 94.69 489 LEU A O 1
ATOM 3837 N N . GLU A 1 490 ? -34.219 11.297 8.625 1 95.75 490 GLU A N 1
ATOM 3838 C CA . GLU A 1 490 ? -35.594 11.734 8.539 1 95.75 490 GLU A CA 1
ATOM 3839 C C . GLU A 1 490 ? -35.781 12.805 7.469 1 95.75 490 GLU A C 1
ATOM 3841 O O . GLU A 1 490 ? -36.75 12.781 6.707 1 95.75 490 GLU A O 1
ATOM 3846 N N . ASP A 1 491 ? -34.812 13.656 7.426 1 96.94 491 ASP A N 1
ATOM 3847 C CA . ASP A 1 491 ? -34.812 14.68 6.387 1 96.94 491 ASP A CA 1
ATOM 3848 C C . ASP A 1 491 ? -34.75 14.047 4.996 1 96.94 491 ASP A C 1
ATOM 3850 O O . ASP A 1 491 ? -35.406 14.5 4.066 1 96.94 491 ASP A O 1
ATOM 3854 N N . LEU A 1 492 ? -33.906 13.086 4.93 1 97.31 492 LEU A N 1
ATOM 3855 C CA . LEU A 1 492 ? -33.781 12.375 3.664 1 97.31 492 LEU A CA 1
ATOM 3856 C C . LEU A 1 492 ? -35.094 11.727 3.264 1 97.31 492 LEU A C 1
ATOM 3858 O O . LEU A 1 492 ? -35.5 11.789 2.1 1 97.31 492 LEU A O 1
ATOM 3862 N N . ARG A 1 493 ? -35.781 11.102 4.195 1 96.94 493 ARG A N 1
ATOM 3863 C CA . ARG A 1 493 ? -37.062 10.461 3.936 1 96.94 493 ARG A CA 1
ATOM 3864 C C . ARG A 1 493 ? -38.062 11.461 3.391 1 96.94 493 ARG A C 1
ATOM 3866 O O . ARG A 1 493 ? -38.781 11.172 2.424 1 96.94 493 ARG A O 1
ATOM 3873 N N . ASP A 1 494 ? -38.094 12.586 3.996 1 96.88 494 ASP A N 1
ATOM 3874 C CA . ASP A 1 494 ? -39 13.641 3.564 1 96.88 494 ASP A CA 1
ATOM 3875 C C . ASP A 1 494 ? -38.656 14.125 2.156 1 96.88 494 ASP A C 1
ATOM 3877 O O . ASP A 1 494 ? -39.531 14.336 1.33 1 96.88 494 ASP A O 1
ATOM 3881 N N . ASP A 1 495 ? -37.375 14.258 1.903 1 96.88 495 ASP A N 1
ATOM 3882 C CA . ASP A 1 495 ? -36.938 14.711 0.59 1 96.88 495 ASP A CA 1
ATOM 3883 C C . ASP A 1 495 ? -37.312 13.719 -0.498 1 96.88 495 ASP A C 1
ATOM 3885 O O . ASP A 1 495 ? -37.719 14.109 -1.599 1 96.88 495 ASP A O 1
ATOM 3889 N N . VAL A 1 496 ? -37.156 12.469 -0.194 1 97.12 496 VAL A N 1
ATOM 3890 C CA . VAL A 1 496 ? -37.5 11.414 -1.147 1 97.12 496 VAL A CA 1
ATOM 3891 C C . VAL A 1 496 ? -39 11.438 -1.42 1 97.12 496 VAL A C 1
ATOM 3893 O O . VAL A 1 496 ? -39.406 11.375 -2.574 1 97.12 496 VAL A O 1
ATOM 3896 N N . ARG A 1 497 ? -39.781 11.547 -0.374 1 95.31 497 ARG A N 1
ATOM 3897 C CA . ARG A 1 497 ? -41.25 11.617 -0.513 1 95.31 497 ARG A CA 1
ATOM 3898 C C . ARG A 1 497 ? -41.656 12.805 -1.379 1 95.31 497 ARG A C 1
ATOM 3900 O O . ARG A 1 497 ? -42.438 12.656 -2.316 1 95.31 497 ARG A O 1
ATOM 3907 N N . ASP A 1 498 ? -41.125 13.898 -1.06 1 95.06 498 ASP A N 1
ATOM 3908 C CA . ASP A 1 498 ? -41.438 15.125 -1.782 1 95.06 498 ASP A CA 1
ATOM 3909 C C . ASP A 1 498 ? -41.062 15.008 -3.256 1 95.06 498 ASP A C 1
ATOM 3911 O O . ASP A 1 498 ? -41.812 15.453 -4.133 1 95.06 498 ASP A O 1
ATOM 3915 N N . ALA A 1 499 ? -39.906 14.453 -3.504 1 95.06 499 ALA A N 1
ATOM 3916 C CA . ALA A 1 499 ? -39.406 14.312 -4.871 1 95.06 499 ALA A CA 1
ATOM 3917 C C . ALA A 1 499 ? -40.344 13.453 -5.707 1 95.06 499 ALA A C 1
ATOM 3919 O O . ALA A 1 499 ? -40.562 13.727 -6.887 1 95.06 499 ALA A O 1
ATOM 3920 N N . VAL A 1 500 ? -40.875 12.414 -5.164 1 92.88 500 VAL A N 1
ATOM 3921 C CA . VAL A 1 500 ? -41.781 11.508 -5.867 1 92.88 500 VAL A CA 1
ATOM 3922 C C . VAL A 1 500 ? -43.156 12.164 -6.051 1 92.88 500 VAL A C 1
ATOM 3924 O O . VAL A 1 500 ? -43.719 12.094 -7.133 1 92.88 500 VAL A O 1
ATOM 3927 N N . GLU A 1 501 ? -43.625 12.875 -5.039 1 89.88 501 GLU A N 1
ATOM 3928 C CA . GLU A 1 501 ? -44.938 13.477 -5.059 1 89.88 501 GLU A CA 1
ATOM 3929 C C . GLU A 1 501 ? -45 14.656 -6.023 1 89.88 501 GLU A C 1
ATOM 3931 O O . GLU A 1 501 ? -46.094 15.008 -6.512 1 89.88 501 GLU A O 1
ATOM 3936 N N . THR A 1 502 ? -43.875 15.234 -6.305 1 89.88 502 THR A N 1
ATOM 3937 C CA . THR A 1 502 ? -43.875 16.422 -7.156 1 89.88 502 THR A CA 1
ATOM 3938 C C . THR A 1 502 ? -43.688 16.031 -8.617 1 89.88 502 THR A C 1
ATOM 3940 O O . THR A 1 502 ? -43.719 16.891 -9.5 1 89.88 502 THR A O 1
ATOM 3943 N N . MET A 1 503 ? -43.406 14.75 -8.875 1 90.12 503 MET A N 1
ATOM 3944 C CA . MET A 1 503 ? -43.281 14.289 -10.25 1 90.12 503 MET A CA 1
ATOM 3945 C C . MET A 1 503 ? -44.594 14.531 -11.016 1 90.12 503 MET A C 1
ATOM 3947 O O . MET A 1 503 ? -45.656 14.586 -10.422 1 90.12 503 MET A O 1
ATOM 3951 N N . ARG A 1 504 ? -44.344 14.742 -12.438 1 78.44 504 ARG A N 1
ATOM 3952 C CA . ARG A 1 504 ? -45.531 14.891 -13.305 1 78.44 504 ARG A CA 1
ATOM 3953 C C . ARG A 1 504 ? -46.406 13.641 -13.266 1 78.44 504 ARG A C 1
ATOM 3955 O O . ARG A 1 504 ? -45.906 12.523 -13.414 1 78.44 504 ARG A O 1
ATOM 3962 N N . VAL A 1 505 ? -47.688 13.797 -12.805 1 68.44 505 VAL A N 1
ATOM 3963 C CA . VAL A 1 505 ? -48.688 12.734 -12.727 1 68.44 505 VAL A CA 1
ATOM 3964 C C . VAL A 1 505 ? -49.5 12.703 -14.016 1 68.44 505 VAL A C 1
ATOM 3966 O O . VAL A 1 505 ? -49.688 13.734 -14.664 1 68.44 505 VAL A O 1
ATOM 3969 N N . PRO A 1 506 ? -49.938 11.469 -14.469 1 68.81 506 PRO A N 1
ATOM 3970 C CA . PRO A 1 506 ? -49.656 10.148 -13.898 1 68.81 506 PRO A CA 1
ATOM 3971 C C . PRO A 1 506 ? -48.531 9.414 -14.617 1 68.81 506 PRO A C 1
ATOM 3973 O O . PRO A 1 506 ? -48.031 8.414 -14.102 1 68.81 506 PRO A O 1
ATOM 3976 N N . GLU A 1 507 ? -48.156 9.82 -15.812 1 71.94 507 GLU A N 1
ATOM 3977 C CA . GLU A 1 507 ? -47.344 9.016 -16.75 1 71.94 507 GLU A CA 1
ATOM 3978 C C . GLU A 1 507 ? -45.969 8.688 -16.156 1 71.94 507 GLU A C 1
ATOM 3980 O O . GLU A 1 507 ? -45.562 7.531 -16.203 1 71.94 507 GLU A O 1
ATOM 3985 N N . ASP A 1 508 ? -45.406 9.547 -15.492 1 85.12 508 ASP A N 1
ATOM 3986 C CA . ASP A 1 508 ? -44.062 9.32 -15.039 1 85.12 508 ASP A CA 1
ATOM 3987 C C . ASP A 1 508 ? -44.031 8.469 -13.773 1 85.12 508 ASP A C 1
ATOM 3989 O O . ASP A 1 508 ? -43.125 7.652 -13.578 1 85.12 508 ASP A O 1
ATOM 3993 N N . ARG A 1 509 ? -45.125 8.562 -13.023 1 87.88 509 ARG A N 1
ATOM 3994 C CA . ARG A 1 509 ? -45.156 7.871 -11.742 1 87.88 509 ARG A CA 1
ATOM 3995 C C . ARG A 1 509 ? -45.531 6.41 -11.914 1 87.88 509 ARG A C 1
ATOM 3997 O O . ARG A 1 509 ? -45.375 5.598 -11.008 1 87.88 509 ARG A O 1
ATOM 4004 N N . ILE A 1 510 ? -46.125 6.168 -13.047 1 88.5 510 ILE A N 1
ATOM 4005 C CA . ILE A 1 510 ? -46.562 4.797 -13.289 1 88.5 510 ILE A CA 1
ATOM 4006 C C . ILE A 1 510 ? -45.375 3.939 -13.719 1 88.5 510 ILE A C 1
ATOM 4008 O O . ILE A 1 510 ? -45.375 2.725 -13.508 1 88.5 510 ILE A O 1
ATOM 4012 N N . SER A 1 511 ? -44.406 4.562 -14.219 1 91.56 511 SER A N 1
ATOM 4013 C CA . SER A 1 511 ? -43.188 3.85 -14.641 1 91.56 511 SER A CA 1
ATOM 4014 C C . SER A 1 511 ? -42.25 3.611 -13.469 1 91.56 511 SER A C 1
ATOM 4016 O O . SER A 1 511 ? -41.719 4.562 -12.891 1 91.56 511 SER A O 1
ATOM 4018 N N . ASP A 1 512 ? -41.969 2.33 -13.227 1 92.81 512 ASP A N 1
ATOM 4019 C CA . ASP A 1 512 ? -41.062 1.994 -12.141 1 92.81 512 ASP A CA 1
ATOM 4020 C C . ASP A 1 512 ? -39.656 2.52 -12.422 1 92.81 512 ASP A C 1
ATOM 4022 O O . ASP A 1 512 ? -38.938 2.934 -11.508 1 92.81 512 ASP A O 1
ATOM 4026 N N . GLU A 1 513 ? -39.25 2.475 -13.633 1 93.88 513 GLU A N 1
ATOM 4027 C CA . GLU A 1 513 ? -37.938 2.951 -14.023 1 93.88 513 GLU A CA 1
ATOM 4028 C C . GLU A 1 513 ? -37.781 4.438 -13.727 1 93.88 513 GLU A C 1
ATOM 4030 O O . GLU A 1 513 ? -36.75 4.859 -13.156 1 93.88 513 GLU A O 1
ATOM 4035 N N . LEU A 1 514 ? -38.75 5.156 -14.07 1 94.25 514 LEU A N 1
ATOM 4036 C CA . LEU A 1 514 ? -38.688 6.598 -13.852 1 94.25 514 LEU A CA 1
ATOM 4037 C C . LEU A 1 514 ? -38.75 6.93 -12.367 1 94.25 514 LEU A C 1
ATOM 4039 O O . LEU A 1 514 ? -38.125 7.879 -11.906 1 94.25 514 LEU A O 1
ATOM 4043 N N . LEU A 1 515 ? -39.562 6.184 -11.633 1 94 515 LEU A N 1
ATOM 4044 C CA . LEU A 1 515 ? -39.656 6.383 -10.195 1 94 515 LEU A CA 1
ATOM 4045 C C . LEU A 1 515 ? -38.312 6.113 -9.531 1 94 515 LEU A C 1
ATOM 4047 O O . LEU A 1 515 ? -37.875 6.883 -8.68 1 94 515 LEU A O 1
ATOM 4051 N N . ARG A 1 516 ? -37.688 5.031 -9.945 1 95.75 516 ARG A N 1
ATOM 4052 C CA . ARG A 1 516 ? -36.375 4.691 -9.398 1 95.75 516 ARG A CA 1
ATOM 4053 C C . ARG A 1 516 ? -35.375 5.797 -9.68 1 95.75 516 ARG A C 1
ATOM 4055 O O . ARG A 1 516 ? -34.594 6.16 -8.812 1 95.75 516 ARG A O 1
ATOM 4062 N N . ASP A 1 517 ? -35.375 6.289 -10.836 1 95.75 517 ASP A N 1
ATOM 4063 C CA . ASP A 1 517 ? -34.469 7.352 -11.227 1 95.75 517 ASP A CA 1
ATOM 4064 C C . ASP A 1 517 ? -34.688 8.609 -10.391 1 95.75 517 ASP A C 1
ATOM 4066 O O . ASP A 1 517 ? -33.75 9.289 -10 1 95.75 517 ASP A O 1
ATOM 4070 N N . GLN A 1 518 ? -35.969 8.867 -10.195 1 95.38 518 GLN A N 1
ATOM 4071 C CA . GLN A 1 518 ? -36.312 10.047 -9.398 1 95.38 518 GLN A CA 1
ATOM 4072 C C . GLN A 1 518 ? -35.812 9.898 -7.961 1 95.38 518 GLN A C 1
ATOM 4074 O O . GLN A 1 518 ? -35.281 10.859 -7.383 1 95.38 518 GLN A O 1
ATOM 4079 N N . VAL A 1 519 ? -36 8.773 -7.406 1 97.06 519 VAL A N 1
ATOM 4080 C CA . VAL A 1 519 ? -35.562 8.492 -6.051 1 97.06 519 VAL A CA 1
ATOM 4081 C C . VAL A 1 519 ? -34.031 8.617 -5.977 1 97.06 519 VAL A C 1
ATOM 4083 O O . VAL A 1 519 ? -33.5 9.258 -5.066 1 97.06 519 VAL A O 1
ATOM 4086 N N . ARG A 1 520 ? -33.344 8.023 -6.898 1 97.81 520 ARG A N 1
ATOM 4087 C CA . ARG A 1 520 ? -31.891 8.07 -6.949 1 97.81 520 ARG A CA 1
ATOM 4088 C C . ARG A 1 520 ? -31.391 9.508 -7.008 1 97.81 520 ARG A C 1
ATOM 4090 O O . ARG A 1 520 ? -30.469 9.883 -6.27 1 97.81 520 ARG A O 1
ATOM 4097 N N . ARG A 1 521 ? -31.969 10.266 -7.82 1 97.12 521 ARG A N 1
ATOM 4098 C CA . ARG A 1 521 ? -31.562 11.664 -7.973 1 97.12 521 ARG A CA 1
ATOM 4099 C C . ARG A 1 521 ? -31.797 12.445 -6.684 1 97.12 521 ARG A C 1
ATOM 4101 O O . ARG A 1 521 ? -30.969 13.258 -6.281 1 97.12 521 ARG A O 1
ATOM 4108 N N . ALA A 1 522 ? -32.969 12.172 -6.082 1 97.62 522 ALA A N 1
ATOM 4109 C CA . ALA A 1 522 ? -33.312 12.867 -4.848 1 97.62 522 ALA A CA 1
ATOM 4110 C C . ALA A 1 522 ? -32.312 12.555 -3.746 1 97.62 522 ALA A C 1
ATOM 4112 O O . ALA A 1 522 ? -31.828 13.461 -3.047 1 97.62 522 ALA A O 1
ATOM 4113 N N . VAL A 1 523 ? -31.984 11.312 -3.633 1 98.38 523 VAL A N 1
ATOM 4114 C CA . VAL A 1 523 ? -31.047 10.875 -2.596 1 98.38 523 VAL A CA 1
ATOM 4115 C C . VAL A 1 523 ? -29.672 11.453 -2.869 1 98.38 523 VAL A C 1
ATOM 4117 O O . VAL A 1 523 ? -29.016 11.984 -1.965 1 98.38 523 VAL A O 1
ATOM 4120 N N . ARG A 1 524 ? -29.172 11.406 -4.07 1 98.06 524 ARG A N 1
ATOM 4121 C CA . ARG A 1 524 ? -27.859 11.906 -4.461 1 98.06 524 ARG A CA 1
ATOM 4122 C C . ARG A 1 524 ? -27.766 13.414 -4.266 1 98.06 524 ARG A C 1
ATOM 4124 O O . ARG A 1 524 ? -26.75 13.93 -3.777 1 98.06 524 ARG A O 1
ATOM 4131 N N . ARG A 1 525 ? -28.797 14.086 -4.605 1 97.12 525 ARG A N 1
ATOM 4132 C CA . ARG A 1 525 ? -28.844 15.531 -4.406 1 97.12 525 ARG A CA 1
ATOM 4133 C C . ARG A 1 525 ? -28.781 15.883 -2.924 1 97.12 525 ARG A C 1
ATOM 4135 O O . ARG A 1 525 ? -28.094 16.812 -2.527 1 97.12 525 ARG A O 1
ATOM 4142 N N . PHE A 1 526 ? -29.547 15.203 -2.164 1 97.12 526 PHE A N 1
ATOM 4143 C CA . PHE A 1 526 ? -29.594 15.438 -0.725 1 97.12 526 PHE A CA 1
ATOM 4144 C C . PHE A 1 526 ? -28.219 15.305 -0.105 1 97.12 526 PHE A C 1
ATOM 4146 O O . PHE A 1 526 ? -27.734 16.219 0.562 1 97.12 526 PHE A O 1
ATOM 4153 N N . PHE A 1 527 ? -27.562 14.172 -0.395 1 96.31 527 PHE A N 1
ATOM 4154 C CA . PHE A 1 527 ? -26.266 13.922 0.216 1 96.31 527 PHE A CA 1
ATOM 4155 C C . PHE A 1 527 ? -25.188 14.789 -0.424 1 96.31 527 PHE A C 1
ATOM 4157 O O . PHE A 1 527 ? -24.219 15.18 0.236 1 96.31 527 PHE A O 1
ATOM 4164 N N . GLY A 1 528 ? -25.312 15.078 -1.713 1 94.75 528 GLY A N 1
ATOM 4165 C CA . GLY A 1 528 ? -24.438 16.062 -2.314 1 94.75 528 GLY A CA 1
ATOM 4166 C C . GLY A 1 528 ? -24.438 17.391 -1.584 1 94.75 528 GLY A C 1
ATOM 4167 O O . GLY A 1 528 ? -23.391 18.016 -1.392 1 94.75 528 GLY A O 1
ATOM 4168 N N . ARG A 1 529 ? -25.578 17.766 -1.171 1 93 529 ARG A N 1
ATOM 4169 C CA . ARG A 1 529 ? -25.734 19.031 -0.45 1 93 529 ARG A CA 1
ATOM 4170 C C . ARG A 1 529 ? -25.219 18.906 0.98 1 93 529 ARG A C 1
ATOM 4172 O O . ARG A 1 529 ? -24.5 19.781 1.46 1 93 529 ARG A O 1
ATOM 4179 N N . GLU A 1 530 ? -25.594 17.828 1.586 1 91.31 530 GLU A N 1
ATOM 4180 C CA . GLU A 1 530 ? -25.328 17.688 3.016 1 91.31 530 GLU A CA 1
ATOM 4181 C C . GLU A 1 530 ? -23.891 17.281 3.275 1 91.31 530 GLU A C 1
ATOM 4183 O O . GLU A 1 530 ? -23.297 17.688 4.277 1 91.31 530 GLU A O 1
ATOM 4188 N N . LEU A 1 531 ? -23.328 16.484 2.365 1 90.38 531 LEU A N 1
ATOM 4189 C CA . LEU A 1 531 ? -22.031 15.891 2.641 1 90.38 531 LEU A CA 1
ATOM 4190 C C . LEU A 1 531 ? -21.031 16.25 1.548 1 90.38 531 LEU A C 1
ATOM 4192 O O . LEU A 1 531 ? -19.828 16.062 1.72 1 90.38 531 LEU A O 1
ATOM 4196 N N . GLY A 1 532 ? -21.469 16.75 0.471 1 87.88 532 GLY A N 1
ATOM 4197 C CA . GLY A 1 532 ? -20.578 17.078 -0.639 1 87.88 532 GLY A CA 1
ATOM 4198 C C . GLY A 1 532 ? -20.234 15.883 -1.507 1 87.88 532 GLY A C 1
ATOM 4199 O O . GLY A 1 532 ? -19.484 16.016 -2.477 1 87.88 532 GLY A O 1
ATOM 4200 N N . ARG A 1 533 ? -20.688 14.781 -1.133 1 90.06 533 ARG A N 1
ATOM 4201 C CA . ARG A 1 533 ? -20.422 13.57 -1.895 1 90.06 533 ARG A CA 1
ATOM 4202 C C . ARG A 1 533 ? -21.703 12.781 -2.145 1 90.06 533 ARG A C 1
ATOM 4204 O O . ARG A 1 533 ? -22.562 12.68 -1.263 1 90.06 533 ARG A O 1
ATOM 4211 N N . LYS A 1 534 ? -21.75 12.25 -3.328 1 96 534 LYS A N 1
ATOM 4212 C CA . LYS A 1 534 ? -22.922 11.469 -3.725 1 96 534 LYS A CA 1
ATOM 4213 C C . LYS A 1 534 ? -22.656 9.977 -3.58 1 96 534 LYS A C 1
ATOM 4215 O O . LYS A 1 534 ? -21.766 9.43 -4.227 1 96 534 LYS A O 1
ATOM 4220 N N . PRO A 1 535 ? -23.391 9.25 -2.779 1 97.38 535 PRO A N 1
ATOM 4221 C CA . PRO A 1 535 ? -23.219 7.801 -2.607 1 97.38 535 PRO A CA 1
ATOM 4222 C C . PRO A 1 535 ? -23.812 6.996 -3.766 1 97.38 535 PRO A C 1
ATOM 4224 O O . PRO A 1 535 ? -24.391 7.574 -4.695 1 97.38 535 PRO A O 1
ATOM 4227 N N . LEU A 1 536 ? -23.547 5.68 -3.762 1 97.88 536 LEU A N 1
ATOM 4228 C CA . LEU A 1 536 ? -24.328 4.781 -4.598 1 97.88 536 LEU A CA 1
ATOM 4229 C C . LEU A 1 536 ? -25.766 4.684 -4.09 1 97.88 536 LEU A C 1
ATOM 4231 O O . LEU A 1 536 ? -26 4.664 -2.879 1 97.88 536 LEU A O 1
ATOM 4235 N N . VAL A 1 537 ? -26.719 4.684 -5.016 1 98.62 537 VAL A N 1
ATOM 4236 C CA . VAL A 1 537 ? -28.109 4.664 -4.602 1 98.62 537 VAL A CA 1
ATOM 4237 C C . VAL A 1 537 ? -28.875 3.621 -5.414 1 98.62 537 VAL A C 1
ATOM 4239 O O . VAL A 1 537 ? -28.766 3.58 -6.641 1 98.62 537 VAL A O 1
ATOM 4242 N N . TYR A 1 538 ? -29.609 2.834 -4.727 1 97.69 538 TYR A N 1
ATOM 4243 C CA . TYR A 1 538 ? -30.5 1.859 -5.355 1 97.69 538 TYR A CA 1
ATOM 4244 C C . TYR A 1 538 ? -31.891 1.921 -4.75 1 97.69 538 TYR A C 1
ATOM 4246 O O . TYR A 1 538 ? -32.031 2.174 -3.555 1 97.69 538 TYR A O 1
ATOM 4254 N N . ALA A 1 539 ? -32.875 1.692 -5.59 1 97.31 539 ALA A N 1
ATOM 4255 C CA . ALA A 1 539 ? -34.25 1.795 -5.129 1 97.31 539 ALA A CA 1
ATOM 4256 C C . ALA A 1 539 ? -35.094 0.624 -5.641 1 97.31 539 ALA A C 1
ATOM 4258 O O . ALA A 1 539 ? -34.875 0.135 -6.75 1 97.31 539 ALA A O 1
ATOM 4259 N N . THR A 1 540 ? -36 0.166 -4.852 1 96.31 540 THR A N 1
ATOM 4260 C CA . THR A 1 540 ? -37 -0.812 -5.234 1 96.31 540 THR A CA 1
ATOM 4261 C C . THR A 1 540 ? -38.406 -0.236 -5.059 1 96.31 540 THR A C 1
ATOM 4263 O O . THR A 1 540 ? -38.656 0.595 -4.18 1 96.31 540 THR A O 1
ATOM 4266 N N . ILE A 1 541 ? -39.281 -0.67 -5.953 1 95.69 541 ILE A N 1
ATOM 4267 C CA . ILE A 1 541 ? -40.656 -0.189 -5.945 1 95.69 541 ILE A CA 1
ATOM 4268 C C . ILE A 1 541 ? -41.625 -1.37 -5.82 1 95.69 541 ILE A C 1
ATOM 4270 O O . ILE A 1 541 ? -41.625 -2.275 -6.656 1 95.69 541 ILE A O 1
ATOM 4274 N N . ALA A 1 542 ? -42.375 -1.372 -4.75 1 94.12 542 ALA A N 1
ATOM 4275 C CA . ALA A 1 542 ? -43.469 -2.316 -4.598 1 94.12 542 ALA A CA 1
ATOM 4276 C C . ALA A 1 542 ? -44.812 -1.636 -4.844 1 94.12 542 ALA A C 1
ATOM 4278 O O . ALA A 1 542 ? -45.094 -0.544 -4.328 1 94.12 542 ALA A O 1
ATOM 4279 N N . ARG A 1 543 ? -45.562 -2.32 -5.648 1 92.12 543 ARG A N 1
ATOM 4280 C CA . ARG A 1 543 ? -46.875 -1.735 -5.965 1 92.12 543 ARG A CA 1
ATOM 4281 C C . ARG A 1 543 ? -48 -2.623 -5.469 1 92.12 543 ARG A C 1
ATOM 4283 O O . ARG A 1 543 ? -47.906 -3.85 -5.523 1 92.12 543 ARG A O 1
ATOM 4290 N N . VAL A 1 544 ? -49.062 -1.931 -5.031 1 90.62 544 VAL A N 1
ATOM 4291 C CA . VAL A 1 544 ? -50.25 -2.66 -4.617 1 90.62 544 VAL A CA 1
ATOM 4292 C C . VAL A 1 544 ? -51.5 -2.008 -5.223 1 90.62 544 VAL A C 1
ATOM 4294 O O . VAL A 1 544 ? -51.5 -0.799 -5.473 1 90.62 544 VAL A O 1
ATOM 4297 N N . GLU A 1 545 ? -52.5 -2.93 -5.551 1 84.31 545 GLU A N 1
ATOM 4298 C CA . GLU A 1 545 ? -53.781 -2.43 -6.027 1 84.31 545 GLU A CA 1
ATOM 4299 C C . GLU A 1 545 ? -54.625 -1.884 -4.879 1 84.31 545 GLU A C 1
ATOM 4301 O O . GLU A 1 545 ? -54.75 -2.531 -3.838 1 84.31 545 GLU A O 1
ATOM 4306 N N . THR A 1 546 ? -54.875 -0.582 -4.824 1 66.5 546 THR A N 1
ATOM 4307 C CA . THR A 1 546 ? -55.75 -0.028 -3.803 1 66.5 546 THR A CA 1
ATOM 4308 C C . THR A 1 546 ? -57.219 -0.007 -4.289 1 66.5 546 THR A C 1
ATOM 4310 O O . THR A 1 546 ? -57.469 0.183 -5.48 1 66.5 546 THR A O 1
ATOM 4313 N N . ARG A 1 547 ? -58.281 -0.665 -3.688 1 50.09 547 ARG A N 1
ATOM 4314 C CA . ARG A 1 547 ? -59.688 -0.512 -3.988 1 50.09 547 ARG A CA 1
ATOM 4315 C C . ARG A 1 547 ? -60.094 0.958 -3.967 1 50.09 547 ARG A C 1
ATOM 4317 O O . ARG A 1 547 ? -59.719 1.695 -3.051 1 50.09 547 ARG A O 1
ATOM 4324 N N . ARG A 1 548 ? -60.656 1.4 -5.012 1 42.12 548 ARG A N 1
ATOM 4325 C CA . ARG A 1 548 ? -61.438 2.627 -4.988 1 42.12 548 ARG A CA 1
ATOM 4326 C C . ARG A 1 548 ? -62.5 2.588 -3.871 1 42.12 548 ARG A C 1
ATOM 4328 O O . ARG A 1 548 ? -63.156 1.578 -3.684 1 42.12 548 ARG A O 1
ATOM 4335 N N . MET B 1 1 ? 3.234 20.141 28.188 1 96.19 1 MET B N 1
ATOM 4336 C CA . MET B 1 1 ? 3.287 19.844 26.766 1 96.19 1 MET B CA 1
ATOM 4337 C C . MET B 1 1 ? 2.42 18.641 26.422 1 96.19 1 MET B C 1
ATOM 4339 O O . MET B 1 1 ? 2.557 17.578 27.031 1 96.19 1 MET B O 1
ATOM 4343 N N . ILE B 1 2 ? 1.479 18.812 25.484 1 97.12 2 ILE B N 1
ATOM 4344 C CA . ILE B 1 2 ? 0.482 17.797 25.156 1 97.12 2 ILE B CA 1
ATOM 4345 C C . ILE B 1 2 ? 0.475 17.562 23.641 1 97.12 2 ILE B C 1
ATOM 4347 O O . ILE B 1 2 ? -0.174 18.312 22.891 1 97.12 2 ILE B O 1
ATOM 4351 N N . PRO B 1 3 ? 1.167 16.531 23.156 1 97.19 3 PRO B N 1
ATOM 4352 C CA . PRO B 1 3 ? 1.076 16.203 21.734 1 97.19 3 PRO B CA 1
ATOM 4353 C C . PRO B 1 3 ? -0.303 15.68 21.328 1 97.19 3 PRO B C 1
ATOM 4355 O O . PRO B 1 3 ? -0.704 14.594 21.75 1 97.19 3 PRO B O 1
ATOM 4358 N N . LEU B 1 4 ? -0.965 16.438 20.516 1 97.38 4 LEU B N 1
ATOM 4359 C CA . LEU B 1 4 ? -2.258 16 20 1 97.38 4 LEU B CA 1
ATOM 4360 C C . LEU B 1 4 ? -2.08 15.102 18.766 1 97.38 4 LEU B C 1
ATOM 4362 O O . LEU B 1 4 ? -2.922 14.242 18.5 1 97.38 4 LEU B O 1
ATOM 4366 N N . GLY B 1 5 ? -1.021 15.359 18.047 1 96.31 5 GLY B N 1
ATOM 4367 C CA . GLY B 1 5 ? -0.67 14.602 16.859 1 96.31 5 GLY B CA 1
ATOM 4368 C C . GLY B 1 5 ? 0.802 14.695 16.5 1 96.31 5 GLY B C 1
ATOM 4369 O O . GLY B 1 5 ? 1.509 15.578 16.984 1 96.31 5 GLY B O 1
ATOM 4370 N N . GLY B 1 6 ? 1.263 13.711 15.703 1 93.94 6 GLY B N 1
ATOM 4371 C CA . GLY B 1 6 ? 2.592 13.789 15.109 1 93.94 6 GLY B CA 1
ATOM 4372 C C . GLY B 1 6 ? 3.635 13 15.891 1 93.94 6 GLY B C 1
ATOM 4373 O O . GLY B 1 6 ? 4.758 12.828 15.414 1 93.94 6 GLY B O 1
ATOM 4374 N N . LEU B 1 7 ? 3.369 12.57 17.094 1 94.62 7 LEU B N 1
ATOM 4375 C CA . LEU B 1 7 ? 4.297 11.766 17.875 1 94.62 7 LEU B CA 1
ATOM 4376 C C . LEU B 1 7 ? 3.885 10.297 17.859 1 94.62 7 LEU B C 1
ATOM 4378 O O . LEU B 1 7 ? 2.814 9.945 18.359 1 94.62 7 LEU B O 1
ATOM 4382 N N . GLY B 1 8 ? 4.758 9.492 17.359 1 89.94 8 GLY B N 1
ATOM 4383 C CA . GLY B 1 8 ? 4.461 8.078 17.172 1 89.94 8 GLY B CA 1
ATOM 4384 C C . GLY B 1 8 ? 3.918 7.762 15.797 1 89.94 8 GLY B C 1
ATOM 4385 O O . GLY B 1 8 ? 3.525 6.625 15.523 1 89.94 8 GLY B O 1
ATOM 4386 N N . GLU B 1 9 ? 3.914 8.75 14.969 1 88.62 9 GLU B N 1
ATOM 4387 C CA . GLU B 1 9 ? 3.426 8.641 13.594 1 88.62 9 GLU B CA 1
ATOM 4388 C C . GLU B 1 9 ? 4.008 9.742 12.711 1 88.62 9 GLU B C 1
ATOM 4390 O O . GLU B 1 9 ? 4.598 10.703 13.219 1 88.62 9 GLU B O 1
ATOM 4395 N N . ILE B 1 10 ? 3.887 9.531 11.461 1 86.75 10 ILE B N 1
ATOM 4396 C CA . ILE B 1 10 ? 4.328 10.562 10.523 1 86.75 10 ILE B CA 1
ATOM 4397 C C . ILE B 1 10 ? 3.135 11.406 10.094 1 86.75 10 ILE B C 1
ATOM 4399 O O . ILE B 1 10 ? 2.084 10.875 9.727 1 86.75 10 ILE B O 1
ATOM 4403 N N . GLY B 1 11 ? 3.328 12.672 10.266 1 91.88 11 GLY B N 1
ATOM 4404 C CA . GLY B 1 11 ? 2.283 13.617 9.906 1 91.88 11 GLY B CA 1
ATOM 4405 C C . GLY B 1 11 ? 1.418 14.031 11.078 1 91.88 11 GLY B C 1
ATOM 4406 O O . GLY B 1 11 ? 1.713 13.68 12.227 1 91.88 11 GLY B O 1
ATOM 4407 N N . MET B 1 12 ? 0.486 14.922 10.883 1 97 12 MET B N 1
ATOM 4408 C CA . MET B 1 12 ? -0.498 15.406 11.852 1 97 12 MET B CA 1
ATOM 4409 C C . MET B 1 12 ? 0.184 16.125 13.008 1 97 12 MET B C 1
ATOM 4411 O O . MET B 1 12 ? -0.237 16 14.156 1 97 12 MET B O 1
ATOM 4415 N N . ASN B 1 13 ? 1.274 16.766 12.742 1 98 13 ASN B N 1
ATOM 4416 C CA . ASN B 1 13 ? 1.982 17.469 13.805 1 98 13 ASN B CA 1
ATOM 4417 C C . ASN B 1 13 ? 1.104 18.531 14.453 1 98 13 ASN B C 1
ATOM 4419 O O . ASN B 1 13 ? 0.546 19.391 13.766 1 98 13 ASN B O 1
ATOM 4423 N N . CYS B 1 14 ? 0.984 18.438 15.75 1 98.44 14 CYS B N 1
ATOM 4424 C CA . CYS B 1 14 ? 0.156 19.328 16.547 1 98.44 14 CYS B CA 1
ATOM 4425 C C . CYS B 1 14 ? 0.489 19.203 18.031 1 98.44 14 CYS B C 1
ATOM 4427 O O . CYS B 1 14 ? 0.217 18.172 18.641 1 98.44 14 CYS B O 1
ATOM 4429 N N . MET B 1 15 ? 1.061 20.25 18.609 1 98 15 MET B N 1
ATOM 4430 C CA . MET B 1 15 ? 1.527 20.234 20 1 98 15 MET B CA 1
ATOM 4431 C C . MET B 1 15 ? 0.899 21.375 20.797 1 98 15 MET B C 1
ATOM 4433 O O . MET B 1 15 ? 1.015 22.531 20.422 1 98 15 MET B O 1
ATOM 4437 N N . ALA B 1 16 ? 0.254 21.047 21.922 1 98.06 16 ALA B N 1
ATOM 4438 C CA . ALA B 1 16 ? -0.271 22.062 22.828 1 98.06 16 ALA B CA 1
ATOM 4439 C C . ALA B 1 16 ? 0.697 22.312 23.984 1 98.06 16 ALA B C 1
ATOM 4441 O O . ALA B 1 16 ? 1.218 21.375 24.578 1 98.06 16 ALA B O 1
ATOM 4442 N N . ILE B 1 17 ? 1.017 23.547 24.219 1 97.94 17 ILE B N 1
ATOM 4443 C CA . ILE B 1 17 ? 1.793 24 25.359 1 97.94 17 ILE B CA 1
ATOM 4444 C C . ILE B 1 17 ? 0.901 24.797 26.312 1 97.94 17 ILE B C 1
ATOM 4446 O O . ILE B 1 17 ? 0.43 25.875 25.953 1 97.94 17 ILE B O 1
ATOM 4450 N N . GLU B 1 18 ? 0.702 24.25 27.484 1 97.75 18 GLU B N 1
ATOM 4451 C CA . GLU B 1 18 ? -0.211 24.875 28.422 1 97.75 18 GLU B CA 1
ATOM 4452 C C . GLU B 1 18 ? 0.537 25.391 29.656 1 97.75 18 GLU B C 1
ATOM 4454 O O . GLU B 1 18 ? 1.405 24.688 30.188 1 97.75 18 GLU B O 1
ATOM 4459 N N . HIS B 1 19 ? 0.355 26.594 30.078 1 97.5 19 HIS B N 1
ATOM 4460 C CA . HIS B 1 19 ? 0.812 27.188 31.328 1 97.5 19 HIS B CA 1
ATOM 4461 C C . HIS B 1 19 ? -0.314 27.938 32.031 1 97.5 19 HIS B C 1
ATOM 4463 O O . HIS B 1 19 ? -0.764 28.984 31.531 1 97.5 19 HIS B O 1
ATOM 4469 N N . GLY B 1 20 ? -0.754 27.406 33.156 1 95.25 20 GLY B N 1
ATOM 4470 C CA . GLY B 1 20 ? -1.892 28.016 33.812 1 95.25 20 GLY B CA 1
ATOM 4471 C C . GLY B 1 20 ? -3.174 27.938 33 1 95.25 20 GLY B C 1
ATOM 4472 O O . GLY B 1 20 ? -3.615 26.844 32.656 1 95.25 20 GLY B O 1
ATOM 4473 N N . ASP B 1 21 ? -3.693 29.141 32.656 1 96.81 21 ASP B N 1
ATOM 4474 C CA . ASP B 1 21 ? -4.965 29.188 31.953 1 96.81 21 ASP B CA 1
ATOM 4475 C C . ASP B 1 21 ? -4.75 29.578 30.484 1 96.81 21 ASP B C 1
ATOM 4477 O O . ASP B 1 21 ? -5.645 30.141 29.859 1 96.81 21 ASP B O 1
ATOM 4481 N N . ASP B 1 22 ? -3.537 29.344 30.047 1 98.12 22 ASP B N 1
ATOM 4482 C CA . ASP B 1 22 ? -3.203 29.734 28.672 1 98.12 22 ASP B CA 1
ATOM 4483 C C . ASP B 1 22 ? -2.607 28.562 27.906 1 98.12 22 ASP B C 1
ATOM 4485 O O . ASP B 1 22 ? -1.779 27.812 28.422 1 98.12 22 ASP B O 1
ATOM 4489 N N . ILE B 1 23 ? -3.088 28.422 26.641 1 98.38 23 ILE B N 1
ATOM 4490 C CA . ILE B 1 23 ? -2.59 27.359 25.797 1 98.38 23 ILE B CA 1
ATOM 4491 C C . ILE B 1 23 ? -2.086 27.938 24.469 1 98.38 23 ILE B C 1
ATOM 4493 O O . ILE B 1 23 ? -2.77 28.75 23.844 1 98.38 23 ILE B O 1
ATOM 4497 N N . LEU B 1 24 ? -0.916 27.609 24.109 1 98.44 24 LEU B N 1
ATOM 4498 C CA . LEU B 1 24 ? -0.35 27.859 22.797 1 98.44 24 LEU B CA 1
ATOM 4499 C C . LEU B 1 24 ? -0.236 26.578 21.984 1 98.44 24 LEU B C 1
ATOM 4501 O O . LEU B 1 24 ? 0.289 25.578 22.484 1 98.44 24 LEU B O 1
ATOM 4505 N N . VAL B 1 25 ? -0.77 26.562 20.766 1 98.5 25 VAL B N 1
ATOM 4506 C CA . VAL B 1 25 ? -0.695 25.359 19.938 1 98.5 25 VAL B CA 1
ATOM 4507 C C . VAL B 1 25 ? 0.347 25.562 18.844 1 98.5 25 VAL B C 1
ATOM 4509 O O . VAL B 1 25 ? 0.367 26.594 18.172 1 98.5 25 VAL B O 1
ATOM 4512 N N . LEU B 1 26 ? 1.206 24.578 18.719 1 98.44 26 LEU B N 1
ATOM 4513 C CA . LEU B 1 26 ? 2.244 24.594 17.688 1 98.44 26 LEU B CA 1
ATOM 4514 C C . LEU B 1 26 ? 1.888 23.672 16.531 1 98.44 26 LEU B C 1
ATOM 4516 O O . LEU B 1 26 ? 1.717 22.469 16.734 1 98.44 26 LEU B O 1
ATOM 4520 N N . ASP B 1 27 ? 1.77 24.219 15.289 1 98.62 27 ASP B N 1
ATOM 4521 C CA . ASP B 1 27 ? 1.464 23.516 14.055 1 98.62 27 ASP B CA 1
ATOM 4522 C C . ASP B 1 27 ? 0.127 22.781 14.156 1 98.62 27 ASP B C 1
ATOM 4524 O O . ASP B 1 27 ? -0.384 22.562 15.258 1 98.62 27 ASP B O 1
ATOM 4528 N N . CYS B 1 28 ? -0.411 22.484 13.117 1 98.38 28 CYS B N 1
ATOM 4529 C CA . CYS B 1 28 ? -1.7 21.828 12.961 1 98.38 28 CYS B CA 1
ATOM 4530 C C . CYS B 1 28 ? -1.799 21.125 11.609 1 98.38 28 CYS B C 1
ATOM 4532 O O . CYS B 1 28 ? -2.383 21.672 10.664 1 98.38 28 CYS B O 1
ATOM 4534 N N . GLY B 1 29 ? -1.262 19.953 11.609 1 98.25 29 GLY B N 1
ATOM 4535 C CA . GLY B 1 29 ? -1.047 19.328 10.312 1 98.25 29 GLY B CA 1
ATOM 4536 C C . GLY B 1 29 ? -1.977 18.156 10.055 1 98.25 29 GLY B C 1
ATOM 4537 O O . GLY B 1 29 ? -2.877 17.875 10.852 1 98.25 29 GLY B O 1
ATOM 4538 N N . VAL B 1 30 ? -1.845 17.547 8.859 1 97.62 30 VAL B N 1
ATOM 4539 C CA . VAL B 1 30 ? -2.666 16.406 8.438 1 97.62 30 VAL B CA 1
ATOM 4540 C C . VAL B 1 30 ? -1.77 15.266 7.977 1 97.62 30 VAL B C 1
ATOM 4542 O O . VAL B 1 30 ? -0.55 15.422 7.879 1 97.62 30 VAL B O 1
ATOM 4545 N N . THR B 1 31 ? -2.307 14.078 7.875 1 94.5 31 THR B N 1
ATOM 4546 C CA . THR B 1 31 ? -1.764 12.953 7.125 1 94.5 31 THR B CA 1
ATOM 4547 C C . THR B 1 31 ? -2.789 12.422 6.125 1 94.5 31 THR B C 1
ATOM 4549 O O . THR B 1 31 ? -3.912 12.93 6.055 1 94.5 31 THR B O 1
ATOM 4552 N N . PHE B 1 32 ? -2.385 11.531 5.262 1 88.12 32 PHE B N 1
ATOM 4553 C CA . PHE B 1 32 ? -3.266 11.031 4.211 1 88.12 32 PHE B CA 1
ATOM 4554 C C . PHE B 1 32 ? -3.535 9.547 4.387 1 88.12 32 PHE B C 1
ATOM 4556 O O . PHE B 1 32 ? -2.678 8.805 4.879 1 88.12 32 PHE B O 1
ATOM 4563 N N . ASP B 1 33 ? -4.754 9.164 4.047 1 85.56 33 ASP B N 1
ATOM 4564 C CA . ASP B 1 33 ? -5.184 7.77 4.121 1 85.56 33 ASP B CA 1
ATOM 4565 C C . ASP B 1 33 ? -4.918 7.039 2.807 1 85.56 33 ASP B C 1
ATOM 4567 O O . ASP B 1 33 ? -5.156 7.586 1.729 1 85.56 33 ASP B O 1
ATOM 4571 N N . SER B 1 34 ? -4.34 5.816 2.863 1 79.25 34 SER B N 1
ATOM 4572 C CA . SER B 1 34 ? -4 5.09 1.646 1 79.25 34 SER B CA 1
ATOM 4573 C C . SER B 1 34 ? -4.828 3.814 1.511 1 79.25 34 SER B C 1
ATOM 4575 O O . SER B 1 34 ? -4.508 2.943 0.699 1 79.25 34 SER B O 1
ATOM 4577 N N . ARG B 1 35 ? -5.902 3.553 2.215 1 83.81 35 ARG B N 1
ATOM 4578 C CA . ARG B 1 35 ? -6.652 2.299 2.23 1 83.81 35 ARG B CA 1
ATOM 4579 C C . ARG B 1 35 ? -7.684 2.264 1.105 1 83.81 35 ARG B C 1
ATOM 4581 O O . ARG B 1 35 ? -8.297 1.224 0.85 1 83.81 35 ARG B O 1
ATOM 4588 N N . GLY B 1 36 ? -7.938 3.42 0.472 1 88.25 36 GLY B N 1
ATOM 4589 C CA . GLY B 1 36 ? -8.883 3.473 -0.629 1 88.25 36 GLY B CA 1
ATOM 4590 C C . GLY B 1 36 ? -10.328 3.564 -0.172 1 88.25 36 GLY B C 1
ATOM 4591 O O . GLY B 1 36 ? -11.234 3.09 -0.86 1 88.25 36 GLY B O 1
ATOM 4592 N N . LEU B 1 37 ? -10.602 4.148 0.978 1 94.31 37 LEU B N 1
ATOM 4593 C CA . LEU B 1 37 ? -11.938 4.184 1.569 1 94.31 37 LEU B CA 1
ATOM 4594 C C . LEU B 1 37 ? -12.594 5.539 1.339 1 94.31 37 LEU B C 1
ATOM 4596 O O . LEU B 1 37 ? -13.531 5.906 2.051 1 94.31 37 LEU B O 1
ATOM 4600 N N . GLY B 1 38 ? -12.039 6.355 0.427 1 92.19 38 GLY B N 1
ATOM 4601 C CA . GLY B 1 38 ? -12.625 7.645 0.089 1 92.19 38 GLY B CA 1
ATOM 4602 C C . GLY B 1 38 ? -12.297 8.727 1.102 1 92.19 38 GLY B C 1
ATOM 4603 O O . GLY B 1 38 ? -12.945 9.781 1.121 1 92.19 38 GLY B O 1
ATOM 4604 N N . ILE B 1 39 ? -11.336 8.5 1.941 1 94.62 39 ILE B N 1
ATOM 4605 C CA . ILE B 1 39 ? -10.906 9.477 2.943 1 94.62 39 ILE B CA 1
ATOM 4606 C C . ILE B 1 39 ? -9.891 10.438 2.328 1 94.62 39 ILE B C 1
ATOM 4608 O O . ILE B 1 39 ? -8.898 10 1.736 1 94.62 39 ILE B O 1
ATOM 4612 N N . ASP B 1 40 ? -10.125 11.727 2.467 1 92.69 40 ASP B N 1
ATOM 4613 C CA . ASP B 1 40 ? -9.258 12.734 1.852 1 92.69 40 ASP B CA 1
ATOM 4614 C C . ASP B 1 40 ? -8.016 12.984 2.701 1 92.69 40 ASP B C 1
ATOM 4616 O O . ASP B 1 40 ? -6.902 13.047 2.176 1 92.69 40 ASP B O 1
ATOM 4620 N N . LEU B 1 41 ? -8.211 13.164 3.926 1 95.25 41 LEU B N 1
ATOM 4621 C CA . LEU B 1 41 ? -7.117 13.43 4.848 1 95.25 41 LEU B CA 1
ATOM 4622 C C . LEU B 1 41 ? -7.512 13.078 6.281 1 95.25 41 LEU B C 1
ATOM 4624 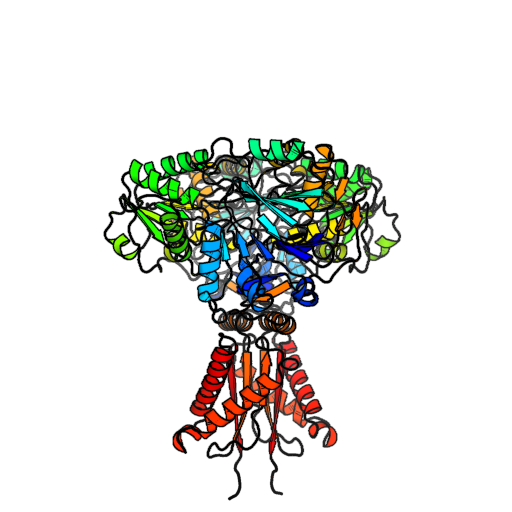O O . LEU B 1 41 ? -8.672 12.758 6.547 1 95.25 41 LEU B O 1
ATOM 4628 N N . VAL B 1 42 ? -6.535 13.055 7.164 1 96.44 42 VAL B N 1
ATOM 4629 C CA . VAL B 1 42 ? -6.715 12.758 8.578 1 96.44 42 VAL B CA 1
ATOM 4630 C C . VAL B 1 42 ? -5.984 13.805 9.422 1 96.44 42 VAL B C 1
ATOM 4632 O O . VAL B 1 42 ? -4.859 14.188 9.102 1 96.44 42 VAL B O 1
ATOM 4635 N N . HIS B 1 43 ? -6.633 14.336 10.406 1 97.56 43 HIS B N 1
ATOM 4636 C CA . HIS B 1 43 ? -5.961 15.219 11.359 1 97.56 43 HIS B CA 1
ATOM 4637 C C . HIS B 1 43 ? -6.176 14.75 12.789 1 97.56 43 HIS B C 1
ATOM 4639 O O . HIS B 1 43 ? -6.945 13.82 13.039 1 97.56 43 HIS B O 1
ATOM 4645 N N . ALA B 1 44 ? -5.414 15.32 13.727 1 97.69 44 ALA B N 1
ATOM 4646 C CA . ALA B 1 44 ? -5.504 14.961 15.133 1 97.69 44 ALA B CA 1
ATOM 4647 C C . ALA B 1 44 ? -6.855 15.359 15.719 1 97.69 44 ALA B C 1
ATOM 4649 O O . ALA B 1 44 ? -7.469 16.328 15.273 1 97.69 44 ALA B O 1
ATOM 4650 N N . ASP B 1 45 ? -7.371 14.578 16.656 1 97.5 45 ASP B N 1
ATOM 4651 C CA . ASP B 1 45 ? -8.531 14.969 17.453 1 97.5 45 ASP B CA 1
ATOM 4652 C C . ASP B 1 45 ? -8.195 16.156 18.359 1 97.5 45 ASP B C 1
ATOM 4654 O O . ASP B 1 45 ? -7.301 16.047 19.203 1 97.5 45 ASP B O 1
ATOM 4658 N N . PHE B 1 46 ? -8.953 17.219 18.234 1 97.56 46 PHE B N 1
ATOM 4659 C CA . PHE B 1 46 ? -8.68 18.453 18.969 1 97.56 46 PHE B CA 1
ATOM 4660 C C . PHE B 1 46 ? -9.438 18.484 20.281 1 97.56 46 PHE B C 1
ATOM 4662 O O . PHE B 1 46 ? -9.57 19.531 20.906 1 97.56 46 PHE B O 1
ATOM 4669 N N . GLY B 1 47 ? -9.992 17.344 20.703 1 96.81 47 GLY B N 1
ATOM 4670 C CA . GLY B 1 47 ? -10.867 17.297 21.859 1 96.81 47 GLY B CA 1
ATOM 4671 C C . GLY B 1 47 ? -10.289 18 23.078 1 96.81 47 GLY B C 1
ATOM 4672 O O . GLY B 1 47 ? -11 18.734 23.766 1 96.81 47 GLY B O 1
ATOM 4673 N N . TYR B 1 48 ? -9.023 17.844 23.359 1 97.31 48 TYR B N 1
ATOM 4674 C CA . TYR B 1 48 ? -8.383 18.406 24.531 1 97.31 48 TYR B CA 1
ATOM 4675 C C . TYR B 1 48 ? -8.461 19.938 24.516 1 97.31 48 TYR B C 1
ATOM 4677 O O . TYR B 1 48 ? -8.82 20.547 25.516 1 97.31 48 TYR B O 1
ATOM 4685 N N . VAL B 1 49 ? -8.07 20.547 23.406 1 97.75 49 VAL B N 1
ATOM 4686 C CA . VAL B 1 49 ? -8.031 22.016 23.328 1 97.75 49 VAL B CA 1
ATOM 4687 C C . VAL B 1 49 ? -9.438 22.562 23.109 1 97.75 49 VAL B C 1
ATOM 4689 O O . VAL B 1 49 ? -9.742 23.672 23.516 1 97.75 49 VAL B O 1
ATOM 4692 N N . LEU B 1 50 ? -10.258 21.766 22.469 1 97.12 50 LEU B N 1
ATOM 4693 C CA . LEU B 1 50 ? -11.641 22.188 22.266 1 97.12 50 LEU B CA 1
ATOM 4694 C C . LEU B 1 50 ? -12.367 22.344 23.594 1 97.12 50 LEU B C 1
ATOM 4696 O O . LEU B 1 50 ? -13.117 23.312 23.781 1 97.12 50 LEU B O 1
ATOM 4700 N N . ASP B 1 51 ? -12.125 21.438 24.5 1 96.81 51 ASP B N 1
ATOM 4701 C CA . ASP B 1 51 ? -12.734 21.484 25.828 1 96.81 51 ASP B CA 1
ATOM 4702 C C . ASP B 1 51 ? -12.227 22.688 26.625 1 96.81 51 ASP B C 1
ATOM 4704 O O . ASP B 1 51 ? -12.836 23.078 27.609 1 96.81 51 ASP B O 1
ATOM 4708 N N . ARG B 1 52 ? -11.148 23.25 26.172 1 97.06 52 ARG B N 1
ATOM 4709 C CA . ARG B 1 52 ? -10.508 24.375 26.828 1 97.06 52 ARG B CA 1
ATOM 4710 C C . ARG B 1 52 ? -10.367 25.562 25.875 1 97.06 52 ARG B C 1
ATOM 4712 O O . ARG B 1 52 ? -9.359 26.266 25.906 1 97.06 52 ARG B O 1
ATOM 4719 N N . ARG B 1 53 ? -11.281 25.672 25.016 1 96.88 53 ARG B N 1
ATOM 4720 C CA . ARG B 1 53 ? -11.172 26.609 23.891 1 96.88 53 ARG B CA 1
ATOM 4721 C C . ARG B 1 53 ? -10.945 28.031 24.391 1 96.88 53 ARG B C 1
ATOM 4723 O O . ARG B 1 53 ? -10.25 28.828 23.75 1 96.88 53 ARG B O 1
ATOM 4730 N N . GLU B 1 54 ? -11.453 28.375 25.594 1 96.69 54 GLU B N 1
ATOM 4731 C CA . GLU B 1 54 ? -11.305 29.719 26.141 1 96.69 54 GLU B CA 1
ATOM 4732 C C . GLU B 1 54 ? -9.867 29.984 26.594 1 96.69 54 GLU B C 1
ATOM 4734 O O . GLU B 1 54 ? -9.461 31.125 26.75 1 96.69 54 GLU B O 1
ATOM 4739 N N . LYS B 1 55 ? -9.141 28.906 26.781 1 98 55 LYS B N 1
ATOM 4740 C CA . LYS B 1 55 ? -7.758 29.016 27.25 1 98 55 LYS B CA 1
ATOM 4741 C C . LYS B 1 55 ? -6.793 29.125 26.078 1 98 55 LYS B C 1
ATOM 4743 O O . LYS B 1 55 ? -5.633 29.5 26.25 1 98 55 LYS B O 1
ATOM 4748 N N . VAL B 1 56 ? -7.25 28.797 24.891 1 98.44 56 VAL B N 1
ATOM 4749 C CA . VAL B 1 56 ? -6.363 28.797 23.734 1 98.44 56 VAL B CA 1
ATOM 4750 C C . VAL B 1 56 ? -6.102 30.234 23.266 1 98.44 56 VAL B C 1
ATOM 4752 O O . VAL B 1 56 ? -7.039 30.969 22.969 1 98.44 56 VAL B O 1
ATOM 4755 N N . ARG B 1 57 ? -4.836 30.531 23.188 1 97.75 57 ARG B N 1
ATOM 4756 C CA . ARG B 1 57 ? -4.461 31.922 22.906 1 97.75 57 ARG B CA 1
ATOM 4757 C C . ARG B 1 57 ? -4.059 32.094 21.453 1 97.75 57 ARG B C 1
ATOM 4759 O O . ARG B 1 57 ? -4.121 33.188 20.906 1 97.75 57 ARG B O 1
ATOM 4766 N N . GLY B 1 58 ? -3.605 31.016 20.844 1 97.62 58 GLY B N 1
ATOM 4767 C CA . GLY B 1 58 ? -3.203 31.141 19.453 1 97.62 58 GLY B CA 1
ATOM 4768 C C . GLY B 1 58 ? -2.584 29.875 18.906 1 97.62 58 GLY B C 1
ATOM 4769 O O . GLY B 1 58 ? -2.314 28.922 19.656 1 97.62 58 GLY B O 1
ATOM 4770 N N . LEU B 1 59 ? -2.477 29.875 17.594 1 98.25 59 LEU B N 1
ATOM 4771 C CA . LEU B 1 59 ? -1.79 28.844 16.812 1 98.25 59 LEU B CA 1
ATOM 4772 C C . LEU B 1 59 ? -0.52 29.406 16.172 1 98.25 59 LEU B C 1
ATOM 4774 O O . LEU B 1 59 ? -0.553 30.453 15.531 1 98.25 59 LEU B O 1
ATOM 4778 N N . VAL B 1 60 ? 0.601 28.781 16.422 1 98.69 60 VAL B N 1
ATOM 4779 C CA . VAL B 1 60 ? 1.879 29.203 15.867 1 98.69 60 VAL B CA 1
ATOM 4780 C C . VAL B 1 60 ? 2.391 28.156 14.883 1 98.69 60 VAL B C 1
ATOM 4782 O O . VAL B 1 60 ? 2.486 26.969 15.219 1 98.69 60 VAL B O 1
ATOM 4785 N N . LEU B 1 61 ? 2.756 28.562 13.656 1 98.69 61 LEU B N 1
ATOM 4786 C CA . LEU B 1 61 ? 3.156 27.656 12.586 1 98.69 61 LEU B CA 1
ATOM 4787 C C . LEU B 1 61 ? 4.656 27.75 12.328 1 98.69 61 LEU B C 1
ATOM 4789 O O . LEU B 1 61 ? 5.223 28.844 12.32 1 98.69 61 LEU B O 1
ATOM 4793 N N . THR B 1 62 ? 5.273 26.578 12.102 1 98.38 62 THR B N 1
ATOM 4794 C CA . THR B 1 62 ? 6.703 26.531 11.82 1 98.38 62 THR B CA 1
ATOM 4795 C C . THR B 1 62 ? 6.973 26.75 10.336 1 98.38 62 THR B C 1
ATOM 4797 O O . THR B 1 62 ? 7.848 27.531 9.969 1 98.38 62 THR B O 1
ATOM 4800 N N . HIS B 1 63 ? 6.262 26.016 9.5 1 97.88 63 HIS B N 1
ATOM 4801 C CA . HIS B 1 63 ? 6.453 26.125 8.055 1 97.88 63 HIS B CA 1
ATOM 4802 C C . HIS B 1 63 ? 5.238 25.594 7.297 1 97.88 63 HIS B C 1
ATOM 4804 O O . HIS B 1 63 ? 4.242 25.203 7.906 1 97.88 63 HIS B O 1
ATOM 4810 N N . GLY B 1 64 ? 5.332 25.594 5.984 1 98.12 64 GLY B N 1
ATOM 4811 C CA . GLY B 1 64 ? 4.129 25.531 5.168 1 98.12 64 GLY B CA 1
ATOM 4812 C C . GLY B 1 64 ? 3.787 24.109 4.723 1 98.12 64 GLY B C 1
ATOM 4813 O O . GLY B 1 64 ? 2.803 23.906 4.012 1 98.12 64 GLY B O 1
ATOM 4814 N N . HIS B 1 65 ? 4.52 23.078 5.145 1 97.75 65 HIS B N 1
ATOM 4815 C CA . HIS B 1 65 ? 4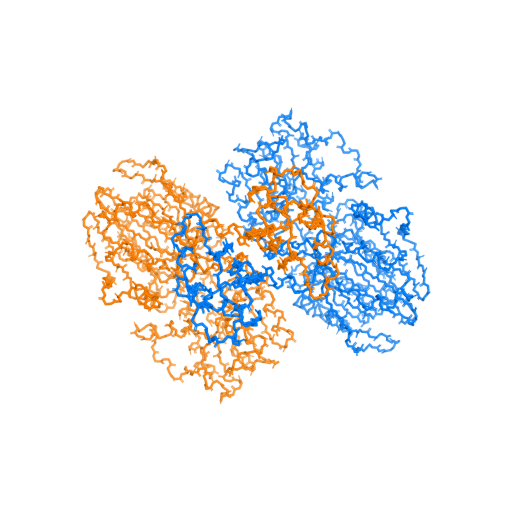.16 21.734 4.742 1 97.75 65 HIS B CA 1
ATOM 4816 C C . HIS B 1 65 ? 2.793 21.328 5.289 1 97.75 65 HIS B C 1
ATOM 4818 O O . HIS B 1 65 ? 2.436 21.703 6.406 1 97.75 65 HIS B O 1
ATOM 4824 N N . GLU B 1 66 ? 2.111 20.453 4.559 1 96.56 66 GLU B N 1
ATOM 4825 C CA . GLU B 1 66 ? 0.744 20.047 4.883 1 96.56 66 GLU B CA 1
ATOM 4826 C C . GLU B 1 66 ? 0.676 19.359 6.234 1 96.56 66 GLU B C 1
ATOM 4828 O O . GLU B 1 66 ? -0.316 19.484 6.957 1 96.56 66 GLU B O 1
ATOM 4833 N N . ASP B 1 67 ? 1.647 18.578 6.555 1 97.38 67 ASP B N 1
ATOM 4834 C CA . ASP B 1 67 ? 1.635 17.844 7.82 1 97.38 67 ASP B CA 1
ATOM 4835 C C . ASP B 1 67 ? 1.911 18.781 8.992 1 97.38 67 ASP B C 1
ATOM 4837 O O . ASP B 1 67 ? 1.939 18.359 10.148 1 97.38 67 ASP B O 1
ATOM 4841 N N . HIS B 1 68 ? 2.01 20.109 8.742 1 98.5 68 HIS B N 1
ATOM 4842 C CA . HIS B 1 68 ? 2.178 21.109 9.789 1 98.5 68 HIS B CA 1
ATOM 4843 C C . HIS B 1 68 ? 1.066 22.156 9.734 1 98.5 68 HIS B C 1
ATOM 4845 O O . HIS B 1 68 ? 0.799 22.828 10.734 1 98.5 68 HIS B O 1
ATOM 4851 N N . ILE B 1 69 ? 0.374 22.281 8.586 1 98.38 69 ILE B N 1
ATOM 4852 C CA . ILE B 1 69 ? -0.581 23.375 8.5 1 98.38 69 ILE B CA 1
ATOM 4853 C C . ILE B 1 69 ? -1.925 22.859 7.996 1 98.38 69 ILE B C 1
ATOM 4855 O O . ILE B 1 69 ? -2.936 23.562 8.062 1 98.38 69 ILE B O 1
ATOM 4859 N N . GLY B 1 70 ? -1.979 21.672 7.5 1 97.19 70 GLY B N 1
ATOM 4860 C CA . GLY B 1 70 ? -3.078 21.188 6.672 1 97.19 70 GLY B CA 1
ATOM 4861 C C . GLY B 1 70 ? -4.406 21.156 7.406 1 97.19 70 GLY B C 1
ATOM 4862 O O . GLY B 1 70 ? -5.465 21.219 6.785 1 97.19 70 GLY B O 1
ATOM 4863 N N . ALA B 1 71 ? -4.41 21.078 8.719 1 97.62 71 ALA B N 1
ATOM 4864 C CA . ALA B 1 71 ? -5.629 20.922 9.508 1 97.62 71 ALA B CA 1
ATOM 4865 C C . ALA B 1 71 ? -6.094 22.266 10.062 1 97.62 71 ALA B C 1
ATOM 4867 O O . ALA B 1 71 ? -7.09 22.344 10.789 1 97.62 71 ALA B O 1
ATOM 4868 N N . THR B 1 72 ? -5.434 23.344 9.711 1 97.31 72 THR B N 1
ATOM 4869 C CA . THR B 1 72 ? -5.672 24.656 10.289 1 97.31 72 THR B CA 1
ATOM 4870 C C . THR B 1 72 ? -7.121 25.094 10.07 1 97.31 72 THR B C 1
ATOM 4872 O O . THR B 1 72 ? -7.746 25.656 10.969 1 97.31 72 THR B O 1
ATOM 4875 N N . SER B 1 73 ? -7.66 24.797 8.914 1 95.31 73 SER B N 1
ATOM 4876 C CA . SER B 1 73 ? -9.039 25.172 8.609 1 95.31 73 SER B CA 1
ATOM 4877 C C . SER B 1 73 ? -10.016 24.547 9.594 1 95.31 73 SER B C 1
ATOM 4879 O O . SER B 1 73 ? -10.898 25.234 10.117 1 95.31 73 SER B O 1
ATOM 4881 N N . TRP B 1 74 ? -9.914 23.297 9.82 1 95.62 74 TRP B N 1
ATOM 4882 C CA . TRP B 1 74 ? -10.797 22.594 10.742 1 95.62 74 TRP B CA 1
ATOM 4883 C C . TRP B 1 74 ? -10.562 23.031 12.18 1 95.62 74 TRP B C 1
ATOM 4885 O O . TRP B 1 74 ? -11.508 23.125 12.969 1 95.62 74 TRP B O 1
ATOM 4895 N N . PHE B 1 75 ? -9.336 23.297 12.508 1 96.62 75 PHE B N 1
ATOM 4896 C CA . PHE B 1 75 ? -8.992 23.812 13.828 1 96.62 75 PHE B CA 1
ATOM 4897 C C . PHE B 1 75 ? -9.688 25.141 14.086 1 96.62 75 PHE B C 1
ATOM 4899 O O . PHE B 1 75 ? -10.344 25.312 15.117 1 96.62 75 PHE B O 1
ATOM 4906 N N . LEU B 1 76 ? -9.617 26.078 13.156 1 96.06 76 LEU B N 1
ATOM 4907 C CA . LEU B 1 76 ? -10.109 27.438 13.312 1 96.06 76 LEU B CA 1
ATOM 4908 C C . LEU B 1 76 ? -11.633 27.469 13.25 1 96.06 76 LEU B C 1
ATOM 4910 O O . LEU B 1 76 ? -12.258 28.438 13.711 1 96.06 76 LEU B O 1
ATOM 4914 N N . ARG B 1 77 ? -12.203 26.484 12.602 1 92.06 77 ARG B N 1
ATOM 4915 C CA . ARG B 1 77 ? -13.656 26.391 12.555 1 92.06 77 ARG B CA 1
ATOM 4916 C C . ARG B 1 77 ? -14.242 26.328 13.961 1 92.06 77 ARG B C 1
ATOM 4918 O O . ARG B 1 77 ? -15.281 26.938 14.234 1 92.06 77 ARG B O 1
ATOM 4925 N N . ASP B 1 78 ? -13.547 25.625 14.836 1 91.56 78 ASP B N 1
ATOM 4926 C CA . ASP B 1 78 ? -14.07 25.391 16.172 1 91.56 78 ASP B CA 1
ATOM 4927 C C . ASP B 1 78 ? -13.359 26.266 17.203 1 91.56 78 ASP B C 1
ATOM 4929 O O . ASP B 1 78 ? -13.891 26.531 18.281 1 91.56 78 ASP B O 1
ATOM 4933 N N . ILE B 1 79 ? -12.156 26.609 16.906 1 95.06 79 ILE B N 1
ATOM 4934 C CA . ILE B 1 79 ? -11.336 27.422 17.812 1 95.06 79 ILE B CA 1
ATOM 4935 C C . ILE B 1 79 ? -10.773 28.609 17.047 1 95.06 79 ILE B C 1
ATOM 4937 O O . ILE B 1 79 ? -9.602 28.625 16.688 1 95.06 79 ILE B O 1
ATOM 4941 N N . PRO B 1 80 ? -11.586 29.672 16.906 1 93.88 80 PRO B N 1
ATOM 4942 C CA . PRO B 1 80 ? -11.156 30.828 16.125 1 93.88 80 PRO B CA 1
ATOM 4943 C C . PRO B 1 80 ? -10.148 31.703 16.891 1 93.88 80 PRO B C 1
ATOM 4945 O O . PRO B 1 80 ? -10.547 32.625 17.609 1 93.88 80 PRO B O 1
ATOM 4948 N N . VAL B 1 81 ? -8.922 31.453 16.797 1 96.69 81 VAL B N 1
ATOM 4949 C CA . VAL B 1 81 ? -7.836 32.188 17.469 1 96.69 81 VAL B CA 1
ATOM 4950 C C . VAL B 1 81 ? -6.867 32.75 16.438 1 96.69 81 VAL B C 1
ATOM 4952 O O . VAL B 1 81 ? -6.914 32.375 15.258 1 96.69 81 VAL B O 1
ATOM 4955 N N . PRO B 1 82 ? -5.965 33.719 16.844 1 97.31 82 PRO B N 1
ATOM 4956 C CA . PRO B 1 82 ? -4.938 34.188 15.93 1 97.31 82 PRO B CA 1
ATOM 4957 C C . PRO B 1 82 ? -3.973 33.094 15.484 1 97.31 82 PRO B C 1
ATOM 4959 O O . PRO B 1 82 ? -3.602 32.25 16.297 1 97.31 82 PRO B O 1
ATOM 4962 N N . VAL B 1 83 ? -3.654 33.156 14.203 1 98.06 83 VAL B N 1
ATOM 4963 C CA . VAL B 1 83 ? -2.654 32.25 13.648 1 98.06 83 VAL B CA 1
ATOM 4964 C C . VAL B 1 83 ? -1.382 33.031 13.32 1 98.06 83 VAL B C 1
ATOM 4966 O O . VAL B 1 83 ? -1.403 33.938 12.492 1 98.06 83 VAL B O 1
ATOM 4969 N N . TRP B 1 84 ? -0.334 32.688 14.023 1 98.38 84 TRP B N 1
ATOM 4970 C CA . TRP B 1 84 ? 0.977 33.281 13.773 1 98.38 84 TRP B CA 1
ATOM 4971 C C . TRP B 1 84 ? 1.841 32.344 12.922 1 98.38 84 TRP B C 1
ATOM 4973 O O . TRP B 1 84 ? 1.866 31.125 13.141 1 98.38 84 TRP B O 1
ATOM 4983 N N . GLY B 1 85 ? 2.488 32.844 11.961 1 98.12 85 GLY B N 1
ATOM 4984 C CA . GLY B 1 85 ? 3.387 32.031 11.156 1 98.12 85 GLY B CA 1
ATOM 4985 C C . GLY B 1 85 ? 4.234 32.844 10.195 1 98.12 85 GLY B C 1
ATOM 4986 O O . GLY B 1 85 ? 4.023 34.062 10.047 1 98.12 85 GLY B O 1
ATOM 4987 N N . PRO B 1 86 ? 5.27 32.25 9.641 1 97.31 86 PRO B N 1
ATOM 4988 C CA . PRO B 1 86 ? 6.043 32.938 8.609 1 97.31 86 PRO B CA 1
ATOM 4989 C C . PRO B 1 86 ? 5.223 33.219 7.355 1 97.31 86 PRO B C 1
ATOM 4991 O O . PRO B 1 86 ? 4.164 32.625 7.145 1 97.31 86 PRO B O 1
ATOM 4994 N N . PRO B 1 87 ? 5.684 34.156 6.566 1 97.06 87 PRO B N 1
ATOM 4995 C CA . PRO B 1 87 ? 4.91 34.625 5.418 1 97.06 87 PRO B CA 1
ATOM 4996 C C . PRO B 1 87 ? 4.469 33.5 4.488 1 97.06 87 PRO B C 1
ATOM 4998 O O . PRO B 1 87 ? 3.303 33.438 4.098 1 97.06 87 PRO B O 1
ATOM 5001 N N . TYR B 1 88 ? 5.324 32.625 4.129 1 97 88 TYR B N 1
ATOM 5002 C CA . TYR B 1 88 ? 5.004 31.578 3.16 1 97 88 TYR B CA 1
ATOM 5003 C C . TYR B 1 88 ? 3.945 30.625 3.709 1 97 88 TYR B C 1
ATOM 5005 O O . TYR B 1 88 ? 3 30.266 3.002 1 97 88 TYR B O 1
ATOM 5013 N N . ALA B 1 89 ? 4.113 30.172 4.965 1 98 89 ALA B N 1
ATOM 5014 C CA . ALA B 1 89 ? 3.141 29.281 5.602 1 98 89 ALA B CA 1
ATOM 5015 C C . ALA B 1 89 ? 1.757 29.922 5.637 1 98 89 ALA B C 1
ATOM 5017 O O . ALA B 1 89 ? 0.756 29.281 5.316 1 98 89 ALA B O 1
ATOM 5018 N N . LEU B 1 90 ? 1.716 31.203 6.02 1 97.75 90 LEU B N 1
ATOM 5019 C CA . LEU B 1 90 ? 0.436 31.891 6.145 1 97.75 90 LEU B CA 1
ATOM 5020 C C . LEU B 1 90 ? -0.223 32.062 4.781 1 97.75 90 LEU B C 1
ATOM 5022 O O . LEU B 1 90 ? -1.45 32.031 4.672 1 97.75 90 LEU B O 1
ATOM 5026 N N . ALA B 1 91 ? 0.591 32.312 3.748 1 97.06 91 ALA B N 1
ATOM 5027 C CA . ALA B 1 91 ? 0.043 32.406 2.396 1 97.06 91 ALA B CA 1
ATOM 5028 C C . ALA B 1 91 ? -0.615 31.078 1.983 1 97.06 91 ALA B C 1
ATOM 5030 O O . ALA B 1 91 ? -1.682 31.078 1.364 1 97.06 91 ALA B O 1
ATOM 5031 N N . LEU B 1 92 ? 0.018 30 2.281 1 97.19 92 LEU B N 1
ATOM 5032 C CA . LEU B 1 92 ? -0.537 28.688 1.963 1 97.19 92 LEU B CA 1
ATOM 5033 C C . LEU B 1 92 ? -1.806 28.422 2.768 1 97.19 92 LEU B C 1
ATOM 5035 O O . LEU B 1 92 ? -2.777 27.875 2.242 1 97.19 92 LEU B O 1
ATOM 5039 N N . VAL B 1 93 ? -1.77 28.766 4.047 1 96.75 93 VAL B N 1
ATOM 5040 C CA . VAL B 1 93 ? -2.939 28.609 4.906 1 96.75 93 VAL B CA 1
ATOM 5041 C C . VAL B 1 93 ? -4.113 29.406 4.332 1 96.75 93 VAL B C 1
ATOM 5043 O O . VAL B 1 93 ? -5.234 28.906 4.258 1 96.75 93 VAL B O 1
ATOM 5046 N N . LYS B 1 94 ? -3.828 30.625 3.955 1 94.69 94 LYS B N 1
ATOM 5047 C CA . LYS B 1 94 ? -4.863 31.484 3.373 1 94.69 94 LYS B CA 1
ATOM 5048 C C . LYS B 1 94 ? -5.465 30.844 2.125 1 94.69 94 LYS B C 1
ATOM 5050 O O . LYS B 1 94 ? -6.684 30.828 1.948 1 94.69 94 LYS B O 1
ATOM 5055 N N . GLN B 1 95 ? -4.605 30.328 1.305 1 92.94 95 GLN B N 1
ATOM 5056 C CA . GLN B 1 95 ? -5.051 29.656 0.089 1 92.94 95 GLN B CA 1
ATOM 5057 C C . GLN B 1 95 ? -5.926 28.438 0.419 1 92.94 95 GLN B C 1
ATOM 5059 O O . GLN B 1 95 ? -6.969 28.234 -0.2 1 92.94 95 GLN B O 1
ATOM 5064 N N . ARG B 1 96 ? -5.535 27.656 1.329 1 90.94 96 ARG B N 1
ATOM 5065 C CA . ARG B 1 96 ? -6.258 26.453 1.72 1 90.94 96 ARG B CA 1
ATOM 5066 C C . ARG B 1 96 ? -7.621 26.797 2.305 1 90.94 96 ARG B C 1
ATOM 5068 O O . ARG B 1 96 ? -8.625 26.156 1.981 1 90.94 96 ARG B O 1
ATOM 5075 N N . ILE B 1 97 ? -7.625 27.703 3.178 1 91.31 97 ILE B N 1
ATOM 5076 C CA . ILE B 1 97 ? -8.852 28.078 3.871 1 91.31 97 ILE B CA 1
ATOM 5077 C C . ILE B 1 97 ? -9.859 28.656 2.869 1 91.31 97 ILE B C 1
ATOM 5079 O O . ILE B 1 97 ? -11.062 28.422 2.996 1 91.31 97 ILE B O 1
ATOM 5083 N N . ALA B 1 98 ? -9.367 29.328 1.851 1 89.94 98 ALA B N 1
ATOM 5084 C CA . ALA B 1 98 ? -10.219 29.922 0.819 1 89.94 98 ALA B CA 1
ATOM 5085 C C . ALA B 1 98 ? -10.969 28.828 0.048 1 89.94 98 ALA B C 1
ATOM 5087 O O . ALA B 1 98 ? -12.031 29.078 -0.519 1 89.94 98 ALA B O 1
ATOM 5088 N N . GLU B 1 99 ? -10.43 27.656 0.047 1 87.69 99 GLU B N 1
ATOM 5089 C CA . GLU B 1 99 ? -11.047 26.547 -0.662 1 87.69 99 GLU B CA 1
ATOM 5090 C C . GLU B 1 99 ? -12.156 25.906 0.17 1 87.69 99 GLU B C 1
ATOM 5092 O O . GLU B 1 99 ? -12.953 25.125 -0.346 1 87.69 99 GLU B O 1
ATOM 5097 N N . HIS B 1 100 ? -12.195 26.234 1.431 1 87.25 100 HIS B N 1
ATOM 5098 C CA . HIS B 1 100 ? -13.172 25.641 2.334 1 87.25 100 HIS B CA 1
ATOM 5099 C C . HIS B 1 100 ? -14.453 26.469 2.383 1 87.25 100 HIS B C 1
ATOM 5101 O O . HIS B 1 100 ? -14.398 27.703 2.43 1 87.25 100 HIS B O 1
ATOM 5107 N N . PRO B 1 101 ? -15.625 25.781 2.447 1 79 101 PRO B N 1
ATOM 5108 C CA . PRO B 1 101 ? -16.906 26.484 2.367 1 79 101 PRO B CA 1
ATOM 5109 C C . PRO B 1 101 ? -17.328 27.109 3.701 1 79 101 PRO B C 1
ATOM 5111 O O . PRO B 1 101 ? -18.297 27.859 3.758 1 79 101 PRO B O 1
ATOM 5114 N N . PHE B 1 102 ? -16.578 26.906 4.762 1 79.19 102 PHE B N 1
ATOM 5115 C CA . PHE B 1 102 ? -17.125 27.297 6.055 1 79.19 102 PHE B CA 1
ATOM 5116 C C . PHE B 1 102 ? -16.344 28.453 6.645 1 79.19 102 PHE B C 1
ATOM 5118 O O . PHE B 1 102 ? -16.578 28.859 7.793 1 79.19 102 PHE B O 1
ATOM 5125 N N . HIS B 1 103 ? -15.477 28.953 5.973 1 80.88 103 HIS B N 1
ATOM 5126 C CA . HIS B 1 103 ? -14.711 30.062 6.516 1 80.88 103 HIS B CA 1
ATOM 5127 C C . HIS B 1 103 ? -15.016 31.359 5.766 1 80.88 103 HIS B C 1
ATOM 5129 O O . HIS B 1 103 ? -15.328 31.328 4.574 1 80.88 103 HIS B O 1
ATOM 5135 N N . ASP B 1 104 ? -15.094 32.406 6.594 1 79.06 104 ASP B N 1
ATOM 5136 C CA . ASP B 1 104 ? -14.977 33.75 6.051 1 79.06 104 ASP B CA 1
ATOM 5137 C C . ASP B 1 104 ? -13.531 34.25 6.133 1 79.06 104 ASP B C 1
ATOM 5139 O O . ASP B 1 104 ? -13.055 34.625 7.215 1 79.06 104 ASP B O 1
ATOM 5143 N N . ILE B 1 105 ? -12.914 34.25 5.004 1 78.69 105 ILE B N 1
ATOM 5144 C CA . ILE B 1 105 ? -11.484 34.531 4.922 1 78.69 105 ILE B CA 1
ATOM 5145 C C . ILE B 1 105 ? -11.188 35.875 5.559 1 78.69 105 ILE B C 1
ATOM 5147 O O . ILE B 1 105 ? -10.141 36.062 6.184 1 78.69 105 ILE B O 1
ATOM 5151 N N . GLU B 1 106 ? -12.078 36.781 5.434 1 79.94 106 GLU B N 1
ATOM 5152 C CA . GLU B 1 106 ? -11.867 38.125 5.934 1 79.94 106 GLU B CA 1
ATOM 5153 C C . GLU B 1 106 ? -11.898 38.156 7.461 1 79.94 106 GLU B C 1
ATOM 5155 O O . GLU B 1 106 ? -11.422 39.125 8.07 1 79.94 106 GLU B O 1
ATOM 5160 N N . ARG B 1 107 ? -12.367 37.156 8.047 1 82.5 107 ARG B N 1
ATOM 5161 C CA . ARG B 1 107 ? -12.508 37.156 9.5 1 82.5 107 ARG B CA 1
ATOM 5162 C C . ARG B 1 107 ? -11.352 36.406 10.156 1 82.5 107 ARG B C 1
ATOM 5164 O O . ARG B 1 107 ? -11.242 36.375 11.383 1 82.5 107 ARG B O 1
ATOM 5171 N N . LEU B 1 108 ? -10.508 35.906 9.336 1 88.44 108 LEU B N 1
ATOM 5172 C CA . LEU B 1 108 ? -9.375 35.188 9.883 1 88.44 108 LEU B CA 1
ATOM 5173 C C . LEU B 1 108 ? -8.312 36.156 10.422 1 88.44 108 LEU B C 1
ATOM 5175 O O . LEU B 1 108 ? -8.062 37.188 9.828 1 88.44 108 LEU B O 1
ATOM 5179 N N . ASP B 1 109 ? -7.801 35.906 11.625 1 95.62 109 ASP B N 1
ATOM 5180 C CA . ASP B 1 109 ? -6.723 36.656 12.234 1 95.62 109 ASP B CA 1
ATOM 5181 C C . ASP B 1 109 ? -5.363 36.031 11.969 1 95.62 109 ASP B C 1
ATOM 5183 O O . ASP B 1 109 ? -4.836 35.281 12.812 1 95.62 109 ASP B O 1
ATOM 5187 N N . LEU B 1 110 ? -4.852 36.281 10.797 1 96.62 110 LEU B N 1
ATOM 5188 C CA . LEU B 1 110 ? -3.535 35.781 10.391 1 96.62 110 LEU B CA 1
ATOM 5189 C C . LEU B 1 110 ? -2.461 36.844 10.656 1 96.62 110 LEU B C 1
ATOM 5191 O O . LEU B 1 110 ? -2.543 37.969 10.156 1 96.62 110 LEU B O 1
ATOM 5195 N N . ARG B 1 111 ? -1.491 36.469 11.438 1 97.88 111 ARG B N 1
ATOM 5196 C CA . ARG B 1 111 ? -0.451 37.406 11.852 1 97.88 111 ARG B CA 1
ATOM 5197 C C . ARG B 1 111 ? 0.921 36.938 11.359 1 97.88 111 ARG B C 1
ATOM 5199 O O . ARG B 1 111 ? 1.456 35.938 11.844 1 97.88 111 ARG B O 1
ATOM 5206 N N . THR B 1 112 ? 1.538 37.688 10.516 1 97.81 112 THR B N 1
ATOM 5207 C CA . THR B 1 112 ? 2.83 37.375 9.93 1 97.81 112 THR B CA 1
ATOM 5208 C C . THR B 1 112 ? 3.957 37.594 10.93 1 97.81 112 THR B C 1
ATOM 5210 O O . THR B 1 112 ? 4.039 38.656 11.547 1 97.81 112 THR B O 1
ATOM 5213 N N . MET B 1 113 ? 4.734 36.625 11.086 1 97.88 113 MET B N 1
ATOM 5214 C CA . MET B 1 113 ? 5.898 36.75 11.961 1 97.88 113 MET B CA 1
ATOM 5215 C C . MET B 1 113 ? 7.137 37.156 11.164 1 97.88 113 MET B C 1
ATOM 5217 O O . MET B 1 113 ? 7.281 36.781 10.008 1 97.88 113 MET B O 1
ATOM 5221 N N . GLN B 1 114 ? 7.988 37.875 11.828 1 94.5 114 GLN B N 1
ATOM 5222 C CA . GLN B 1 114 ? 9.227 38.312 11.211 1 94.5 114 GLN B CA 1
ATOM 5223 C C . GLN B 1 114 ? 10.445 37.844 12 1 94.5 114 GLN B C 1
ATOM 5225 O O . GLN B 1 114 ? 10.375 37.656 13.219 1 94.5 114 GLN B O 1
ATOM 5230 N N . HIS B 1 115 ? 11.5 37.656 11.242 1 89.12 115 HIS B N 1
ATOM 5231 C CA . HIS B 1 115 ? 12.766 37.312 11.883 1 89.12 115 HIS B CA 1
ATOM 5232 C C . HIS B 1 115 ? 13.25 38.438 12.797 1 89.12 115 HIS B C 1
ATOM 5234 O O . HIS B 1 115 ? 13.164 39.625 12.438 1 89.12 115 HIS B O 1
ATOM 5240 N N . GLY B 1 116 ? 13.742 38.062 13.938 1 88.56 116 GLY B N 1
ATOM 5241 C CA . GLY B 1 116 ? 14.32 39.031 14.844 1 88.56 116 GLY B CA 1
ATOM 5242 C C . GLY B 1 116 ? 13.289 39.688 15.742 1 88.56 116 GLY B C 1
ATOM 5243 O O . GLY B 1 116 ? 13.641 40.5 16.594 1 88.56 116 GLY B O 1
ATOM 5244 N N . VAL B 1 117 ? 12.078 39.375 15.555 1 95.75 117 VAL B N 1
ATOM 5245 C CA . VAL B 1 117 ? 11.016 39.969 16.359 1 95.75 117 VAL B CA 1
ATOM 5246 C C . VAL B 1 117 ? 10.5 38.938 17.375 1 95.75 117 VAL B C 1
ATOM 5248 O O . VAL B 1 117 ? 10.328 37.781 17.062 1 95.75 117 VAL B O 1
ATOM 5251 N N . GLU B 1 118 ? 10.336 39.406 18.578 1 96.69 118 GLU B N 1
ATOM 5252 C CA . GLU B 1 118 ? 9.742 38.594 19.625 1 96.69 118 GLU B CA 1
ATOM 5253 C C . GLU B 1 118 ? 8.258 38.875 19.797 1 96.69 118 GLU B C 1
ATOM 5255 O O . GLU B 1 118 ? 7.867 40.062 19.875 1 96.69 118 GLU B O 1
ATOM 5260 N N . TYR B 1 119 ? 7.469 37.906 19.828 1 97.75 119 TYR B N 1
ATOM 5261 C CA . TYR B 1 119 ? 6.031 38.031 20.031 1 97.75 119 TYR B CA 1
ATOM 5262 C C . TYR B 1 119 ? 5.637 37.5 21.422 1 97.75 119 TYR B C 1
ATOM 5264 O O . TYR B 1 119 ? 6.402 36.781 22.062 1 97.75 119 TYR B O 1
ATOM 5272 N N . ALA B 1 120 ? 4.461 37.969 21.859 1 96.94 120 ALA B N 1
ATOM 5273 C CA . ALA B 1 120 ? 4.082 37.531 23.203 1 96.94 120 ALA B CA 1
ATOM 5274 C C . ALA B 1 120 ? 2.564 37.469 23.344 1 96.94 120 ALA B C 1
ATOM 5276 O O . ALA B 1 120 ? 1.836 38.219 22.703 1 96.94 120 ALA B O 1
ATOM 5277 N N . ILE B 1 121 ? 2.133 36.562 24.125 1 95.25 121 ILE B N 1
ATOM 5278 C CA . ILE B 1 121 ? 0.739 36.406 24.531 1 95.25 121 ILE B CA 1
ATOM 5279 C C . ILE B 1 121 ? 0.659 35.656 25.844 1 95.25 121 ILE B C 1
ATOM 5281 O O . ILE B 1 121 ? 1.165 34.531 25.953 1 95.25 121 ILE B O 1
ATOM 5285 N N . GLY B 1 122 ? 0.015 36.25 26.844 1 95 122 GLY B N 1
ATOM 5286 C CA . GLY B 1 122 ? 0.004 35.625 28.156 1 95 122 GLY B CA 1
ATOM 5287 C C . GLY B 1 122 ? 1.395 35.375 28.703 1 95 122 GLY B C 1
ATOM 5288 O O . GLY B 1 122 ? 2.236 36.281 28.719 1 95 122 GLY B O 1
ATOM 5289 N N . PRO B 1 123 ? 1.543 34.156 29.203 1 96.81 123 PRO B N 1
ATOM 5290 C CA . PRO B 1 123 ? 2.848 33.844 29.797 1 96.81 123 PRO B CA 1
ATOM 5291 C C . PRO B 1 123 ? 3.887 33.438 28.75 1 96.81 123 PRO B C 1
ATOM 5293 O O . PRO B 1 123 ? 5.027 33.125 29.094 1 96.81 123 PRO B O 1
ATOM 5296 N N . PHE B 1 124 ? 3.516 33.5 27.5 1 97.44 124 PHE B N 1
ATOM 5297 C CA . PHE B 1 124 ? 4.398 33.031 26.453 1 97.44 124 PHE B CA 1
ATOM 5298 C C . PHE B 1 124 ? 5.008 34.188 25.672 1 97.44 124 PHE B C 1
ATOM 5300 O O . PHE B 1 124 ? 4.34 35.188 25.422 1 97.44 124 PHE B O 1
ATOM 5307 N N . SER B 1 125 ? 6.203 34.031 25.359 1 97.75 125 SER B N 1
ATOM 5308 C CA . SER B 1 125 ? 6.852 34.812 24.312 1 97.75 125 SER B CA 1
ATOM 5309 C C . SER B 1 125 ? 7.625 33.906 23.344 1 97.75 125 SER B C 1
ATOM 5311 O O . SER B 1 125 ? 8.109 32.844 23.734 1 97.75 125 SER B O 1
ATOM 5313 N N . TRP B 1 126 ? 7.664 34.25 22.078 1 98.06 126 TRP B N 1
ATOM 5314 C CA . TRP B 1 126 ? 8.32 33.375 21.141 1 98.06 126 TRP B CA 1
ATOM 5315 C C . TRP B 1 126 ? 8.914 34.125 19.969 1 98.06 126 TRP B C 1
ATOM 5317 O O . TRP B 1 126 ? 8.586 35.312 19.766 1 98.06 126 TRP B O 1
ATOM 5327 N N . GLU B 1 127 ? 9.789 33.562 19.281 1 97.56 127 GLU B N 1
ATOM 5328 C CA . GLU B 1 127 ? 10.414 34.094 18.078 1 97.56 127 GLU B CA 1
ATOM 5329 C C . GLU B 1 127 ? 10.75 32.969 17.094 1 97.56 127 GLU B C 1
ATOM 5331 O O . GLU B 1 127 ? 10.805 31.797 17.469 1 97.56 127 GLU B O 1
ATOM 5336 N N . LEU B 1 128 ? 10.969 33.406 15.844 1 96.81 128 LEU B N 1
ATOM 5337 C CA . LEU B 1 128 ? 11.367 32.5 14.781 1 96.81 128 LEU B CA 1
ATOM 5338 C C . LEU B 1 128 ? 12.891 32.375 14.703 1 96.81 128 LEU B C 1
ATOM 5340 O O . LEU B 1 128 ? 13.602 33.344 15 1 96.81 128 LEU B O 1
ATOM 5344 N N . TRP B 1 129 ? 13.352 31.312 14.367 1 95.5 129 TRP B N 1
ATOM 5345 C CA . TRP B 1 129 ? 14.727 31.141 13.922 1 95.5 129 TRP B CA 1
ATOM 5346 C C . TRP B 1 129 ? 14.781 30.297 12.648 1 95.5 129 TRP B C 1
ATOM 5348 O O . TRP B 1 129 ? 14.148 29.234 12.57 1 95.5 129 TRP B O 1
ATOM 5358 N N . ARG B 1 130 ? 15.5 30.75 11.672 1 95.38 130 ARG B N 1
ATOM 5359 C CA . ARG B 1 130 ? 15.477 30.188 10.328 1 95.38 130 ARG B CA 1
ATOM 5360 C C . ARG B 1 130 ? 16.156 28.828 10.289 1 95.38 130 ARG B C 1
ATOM 5362 O O . ARG B 1 130 ? 17.234 28.656 10.875 1 95.38 130 ARG B O 1
ATOM 5369 N N . VAL B 1 131 ? 15.555 27.875 9.602 1 96.19 131 VAL B N 1
ATOM 5370 C CA . VAL B 1 131 ? 16.172 26.562 9.359 1 96.19 131 VAL B CA 1
ATOM 5371 C C . VAL B 1 131 ? 16.125 26.25 7.867 1 96.19 131 VAL B C 1
ATOM 5373 O O . VAL B 1 131 ? 15.43 26.922 7.102 1 96.19 131 VAL B O 1
ATOM 5376 N N . THR B 1 132 ? 16.953 25.281 7.465 1 95.94 132 THR B N 1
ATOM 5377 C CA . THR B 1 132 ? 16.906 24.766 6.102 1 95.94 132 THR B CA 1
ATOM 5378 C C . THR B 1 132 ? 15.992 23.562 6.008 1 95.94 132 THR B C 1
ATOM 5380 O O . THR B 1 132 ? 16.062 22.641 6.84 1 95.94 132 THR B O 1
ATOM 5383 N N . HIS B 1 133 ? 15.094 23.578 5.07 1 95.88 133 HIS B N 1
ATOM 5384 C CA . HIS B 1 133 ? 14.156 22.484 4.824 1 95.88 133 HIS B CA 1
ATOM 5385 C C . HIS B 1 133 ? 13.703 22.469 3.367 1 95.88 133 HIS B C 1
ATOM 5387 O O . HIS B 1 133 ? 14.258 23.188 2.531 1 95.88 133 HIS B O 1
ATOM 5393 N N . SER B 1 134 ? 12.844 21.578 3.012 1 94.88 134 SER B N 1
ATOM 5394 C CA . SER B 1 134 ? 12.469 21.344 1.618 1 94.88 134 SER B CA 1
ATOM 5395 C C . SER B 1 134 ? 11.32 22.25 1.197 1 94.88 134 SER B C 1
ATOM 5397 O O . SER B 1 134 ? 10.602 21.953 0.242 1 94.88 134 SER B O 1
ATOM 5399 N N . ILE B 1 135 ? 11.047 23.281 1.891 1 95.56 135 ILE B N 1
ATOM 5400 C CA . ILE B 1 135 ? 10.094 24.328 1.581 1 95.56 135 ILE B CA 1
ATOM 5401 C C . ILE B 1 135 ? 10.648 25.688 2.039 1 95.56 135 ILE B C 1
ATOM 5403 O O . ILE B 1 135 ? 11.383 25.75 3.027 1 95.56 135 ILE B O 1
ATOM 5407 N N . PRO B 1 136 ? 10.352 26.781 1.297 1 93.62 136 PRO B N 1
ATOM 5408 C CA . PRO B 1 136 ? 10.867 28.094 1.729 1 93.62 136 PRO B CA 1
ATOM 5409 C C . PRO B 1 136 ? 10.312 28.531 3.08 1 93.62 136 PRO B C 1
ATOM 5411 O O . PRO B 1 136 ? 9.219 28.109 3.465 1 93.62 136 PRO B O 1
ATOM 5414 N N . ASP B 1 137 ? 11.18 29.359 3.682 1 94.31 137 ASP B N 1
ATOM 5415 C CA . ASP B 1 137 ? 10.695 30.078 4.852 1 94.31 137 ASP B CA 1
ATOM 5416 C C . ASP B 1 137 ? 10.328 29.125 5.98 1 94.31 137 ASP B C 1
ATOM 5418 O O . ASP B 1 137 ? 9.273 29.266 6.605 1 94.31 137 ASP B O 1
ATOM 5422 N N . ALA B 1 138 ? 11.148 28.094 6.133 1 96.06 138 ALA B N 1
ATOM 5423 C CA . ALA B 1 138 ? 10.992 27.156 7.246 1 96.06 138 ALA B CA 1
ATOM 5424 C C . ALA B 1 138 ? 11.695 27.688 8.5 1 96.06 138 ALA B C 1
ATOM 5426 O O . ALA B 1 138 ? 12.75 28.312 8.406 1 96.06 138 ALA B O 1
ATOM 5427 N N . HIS B 1 139 ? 11.109 27.391 9.672 1 97.25 139 HIS B N 1
ATOM 5428 C CA . HIS B 1 139 ? 11.648 27.938 10.906 1 97.25 139 HIS B CA 1
ATOM 5429 C C . HIS B 1 139 ? 11.484 26.953 12.062 1 97.25 139 HIS B C 1
ATOM 5431 O O . HIS B 1 139 ? 10.594 26.109 12.047 1 97.25 139 HIS B O 1
ATOM 5437 N N . GLY B 1 140 ? 12.406 27.016 12.961 1 97.56 140 GLY B N 1
ATOM 5438 C CA . GLY B 1 140 ? 12.125 26.609 14.336 1 97.56 140 GLY B CA 1
ATOM 5439 C C . GLY B 1 140 ? 11.5 27.719 15.164 1 97.56 140 GLY B C 1
ATOM 5440 O O . GLY B 1 140 ? 11.406 28.859 14.711 1 97.56 140 GLY B O 1
ATOM 5441 N N . ILE B 1 141 ? 11.031 27.359 16.344 1 98.25 141 ILE B N 1
ATOM 5442 C CA . ILE B 1 141 ? 10.406 28.328 17.234 1 98.25 141 ILE B CA 1
ATOM 5443 C C . ILE B 1 141 ? 11.07 28.281 18.609 1 98.25 141 ILE B C 1
ATOM 5445 O O . ILE B 1 141 ? 11.297 27.188 19.156 1 98.25 141 ILE B O 1
ATOM 5449 N N . VAL B 1 142 ? 11.422 29.422 19.125 1 98.19 142 VAL B N 1
ATOM 5450 C CA . VAL B 1 142 ? 11.891 29.562 20.5 1 98.19 142 VAL B CA 1
ATOM 5451 C C . VAL B 1 142 ? 10.773 30.141 21.359 1 98.19 142 VAL B C 1
ATOM 5453 O O . VAL B 1 142 ? 10.328 31.266 21.141 1 98.19 142 VAL B O 1
ATOM 5456 N N . ILE B 1 143 ? 10.344 29.375 22.344 1 98 143 ILE B N 1
ATOM 5457 C CA . ILE B 1 143 ? 9.25 29.797 23.219 1 98 143 ILE B CA 1
ATOM 5458 C C . ILE B 1 143 ? 9.773 30 24.641 1 98 143 ILE B C 1
ATOM 5460 O O . ILE B 1 143 ? 10.273 29.062 25.266 1 98 143 ILE B O 1
ATOM 5464 N N . ARG B 1 144 ? 9.625 31.172 25.109 1 97 144 ARG B N 1
ATOM 5465 C CA . ARG B 1 144 ? 10.016 31.484 26.469 1 97 144 ARG B CA 1
ATOM 5466 C C . ARG B 1 144 ? 8.812 31.453 27.406 1 97 144 ARG B C 1
ATOM 5468 O O . ARG B 1 144 ? 7.754 31.984 27.078 1 97 144 ARG B O 1
ATOM 5475 N N . THR B 1 145 ? 8.961 30.75 28.547 1 96.31 145 THR B N 1
ATOM 5476 C CA . THR B 1 145 ? 7.941 30.609 29.578 1 96.31 145 THR B CA 1
ATOM 5477 C C . THR B 1 145 ? 8.523 30.891 30.953 1 96.31 145 THR B C 1
ATOM 5479 O O . THR B 1 145 ? 9.75 30.953 31.109 1 96.31 145 THR B O 1
ATOM 5482 N N . PRO B 1 146 ? 7.617 30.969 31.938 1 95.25 146 PRO B N 1
ATOM 5483 C CA . PRO B 1 146 ? 8.125 31.219 33.281 1 95.25 146 PRO B CA 1
ATOM 5484 C C . PRO B 1 146 ? 8.992 30.078 33.812 1 95.25 146 PRO B C 1
ATOM 5486 O O . PRO B 1 146 ? 9.805 30.281 34.719 1 95.25 146 PRO B O 1
ATOM 5489 N N . VAL B 1 147 ? 8.906 28.922 33.25 1 95.19 147 VAL B N 1
ATOM 5490 C CA . VAL B 1 147 ? 9.641 27.781 33.781 1 95.19 147 VAL B CA 1
ATOM 5491 C C . VAL B 1 147 ? 10.875 27.5 32.906 1 95.19 147 VAL B C 1
ATOM 5493 O O . VAL B 1 147 ? 11.656 26.609 33.219 1 95.19 147 VAL B O 1
ATOM 5496 N N . GLY B 1 148 ? 11.039 28.266 31.859 1 95.12 148 GLY B N 1
ATOM 5497 C CA . GLY B 1 148 ? 12.211 28.109 31.016 1 95.12 148 GLY B CA 1
ATOM 5498 C C . GLY B 1 148 ? 11.906 28.188 29.531 1 95.12 148 GLY B C 1
ATOM 5499 O O . GLY B 1 148 ? 10.742 28.359 29.141 1 95.12 148 GLY B O 1
ATOM 5500 N N . THR B 1 149 ? 12.992 28.047 28.75 1 96.81 149 THR B N 1
ATOM 5501 C CA . THR B 1 149 ? 12.883 28.219 27.297 1 96.81 149 THR B CA 1
ATOM 5502 C C . THR B 1 149 ? 12.711 26.875 26.594 1 96.81 149 THR B C 1
ATOM 5504 O O . THR B 1 149 ? 13.438 25.922 26.875 1 96.81 149 THR B O 1
ATOM 5507 N N . ILE B 1 150 ? 11.742 26.828 25.688 1 97.25 150 ILE B N 1
ATOM 5508 C CA . ILE B 1 150 ? 11.492 25.672 24.844 1 97.25 150 ILE B CA 1
ATOM 5509 C C . ILE B 1 150 ? 11.945 25.969 23.422 1 97.25 150 ILE B C 1
ATOM 5511 O O . ILE B 1 150 ? 11.547 26.984 22.828 1 97.25 150 ILE B O 1
ATOM 5515 N N . VAL B 1 151 ? 12.781 25.125 22.891 1 98.19 151 VAL B N 1
ATOM 5516 C CA . VAL B 1 151 ? 13.227 25.25 21.516 1 98.19 151 VAL B CA 1
ATOM 5517 C C . VAL B 1 151 ? 12.609 24.141 20.672 1 98.19 151 VAL B C 1
ATOM 5519 O O . VAL B 1 151 ? 12.766 22.953 20.984 1 98.19 151 VAL B O 1
ATOM 5522 N N . HIS B 1 152 ? 11.875 24.484 19.688 1 98.31 152 HIS B N 1
ATOM 5523 C CA . HIS B 1 152 ? 11.367 23.578 18.672 1 98.31 152 HIS B CA 1
ATOM 5524 C C . HIS B 1 152 ? 12.133 23.719 17.359 1 98.31 152 HIS B C 1
ATOM 5526 O O . HIS B 1 152 ? 12.164 24.797 16.766 1 98.31 152 HIS B O 1
ATOM 5532 N N . SER B 1 153 ? 12.641 22.656 16.859 1 98.25 153 SER B N 1
ATOM 5533 C CA . SER B 1 153 ? 13.562 22.75 15.742 1 98.25 153 SER B CA 1
ATOM 5534 C C . SER B 1 153 ? 12.828 23.031 14.438 1 98.25 153 SER B C 1
ATOM 5536 O O . SER B 1 153 ? 13.445 23.391 13.43 1 98.25 153 SER B O 1
ATOM 5538 N N . GLY B 1 154 ? 11.438 22.844 14.43 1 97.81 154 GLY B N 1
ATOM 5539 C CA . GLY B 1 154 ? 10.82 22.656 13.125 1 97.81 154 GLY B CA 1
ATOM 5540 C C . GLY B 1 154 ? 11.367 21.469 12.375 1 97.81 154 GLY B C 1
ATOM 5541 O O . GLY B 1 154 ? 12.023 20.594 12.953 1 97.81 154 GLY B O 1
ATOM 5542 N N . ASP B 1 155 ? 10.938 21.344 11.133 1 97.94 155 ASP B N 1
ATOM 5543 C CA . ASP B 1 155 ? 11.617 20.406 10.242 1 97.94 155 ASP B CA 1
ATOM 5544 C C . ASP B 1 155 ? 12.867 21.031 9.633 1 97.94 155 ASP B C 1
ATOM 5546 O O . ASP B 1 155 ? 12.844 22.188 9.211 1 97.94 155 ASP B O 1
ATOM 5550 N N . PHE B 1 156 ? 13.961 20.234 9.672 1 97.5 156 PHE B N 1
ATOM 5551 C CA . PHE B 1 156 ? 15.195 20.906 9.281 1 97.5 156 PHE B CA 1
ATOM 5552 C C . PHE B 1 156 ? 16.188 19.906 8.688 1 97.5 156 PHE B C 1
ATOM 5554 O O . PHE B 1 156 ? 15.984 18.703 8.773 1 97.5 156 PHE B O 1
ATOM 5561 N N . LYS B 1 157 ? 17.156 20.391 8.078 1 96.75 157 LYS B N 1
ATOM 5562 C CA . LYS B 1 157 ? 18.453 19.766 7.793 1 96.75 157 LYS B CA 1
ATOM 5563 C C . LYS B 1 157 ? 19.578 20.781 7.902 1 96.75 157 LYS B C 1
ATOM 5565 O O . LYS B 1 157 ? 19.344 21.984 8.016 1 96.75 157 LYS B O 1
ATOM 5570 N N . ILE B 1 158 ? 20.766 20.344 7.988 1 95.88 158 ILE B N 1
ATOM 5571 C CA . ILE B 1 158 ? 21.922 21.234 7.953 1 95.88 158 ILE B CA 1
ATOM 5572 C C . ILE B 1 158 ? 22.625 21.109 6.605 1 95.88 158 ILE B C 1
ATOM 5574 O O . ILE B 1 158 ? 23.469 20.234 6.418 1 95.88 158 ILE B O 1
ATOM 5578 N N . ASP B 1 159 ? 22.203 21.984 5.727 1 92.75 159 ASP B N 1
ATOM 5579 C CA . ASP B 1 159 ? 22.812 22.062 4.402 1 92.75 159 ASP B CA 1
ATOM 5580 C C . ASP B 1 159 ? 23.969 23.047 4.391 1 92.75 159 ASP B C 1
ATOM 5582 O O . ASP B 1 159 ? 23.766 24.25 4.617 1 92.75 159 ASP B O 1
ATOM 5586 N N . ARG B 1 160 ? 25.125 22.578 4.086 1 86.12 160 ARG B N 1
ATOM 5587 C CA . ARG B 1 160 ? 26.328 23.422 4.172 1 86.12 160 ARG B CA 1
ATOM 5588 C C . ARG B 1 160 ? 26.422 24.344 2.965 1 86.12 160 ARG B C 1
ATOM 5590 O O . ARG B 1 160 ? 27.156 25.328 3.002 1 86.12 160 ARG B O 1
ATOM 5597 N N . ASP B 1 161 ? 25.719 24.047 1.916 1 84.94 161 ASP B N 1
ATOM 5598 C CA . ASP B 1 161 ? 25.672 24.891 0.721 1 84.94 161 ASP B CA 1
ATOM 5599 C C . ASP B 1 161 ? 24.25 25.016 0.196 1 84.94 161 ASP B C 1
ATOM 5601 O O . ASP B 1 161 ? 23.953 24.625 -0.935 1 84.94 161 ASP B O 1
ATOM 5605 N N . PRO B 1 162 ? 23.422 25.703 1.025 1 83 162 PRO B N 1
ATOM 5606 C CA . PRO B 1 162 ? 22.016 25.812 0.621 1 83 162 PRO B CA 1
ATOM 5607 C C . PRO B 1 162 ? 21.797 26.859 -0.461 1 83 162 PRO B C 1
ATOM 5609 O O . PRO B 1 162 ? 22.672 27.703 -0.698 1 83 162 PRO B O 1
ATOM 5612 N N . PRO B 1 163 ? 20.703 26.719 -1.151 1 75.94 163 PRO B N 1
ATOM 5613 C CA . PRO B 1 163 ? 20.344 27.812 -2.053 1 75.94 163 PRO B CA 1
ATOM 5614 C C . PRO B 1 163 ? 20.234 29.156 -1.333 1 75.94 163 PRO B C 1
ATOM 5616 O O . PRO B 1 163 ? 20.062 29.203 -0.112 1 75.94 163 PRO B O 1
ATOM 5619 N N . PRO B 1 164 ? 20.391 30.234 -2.055 1 72.56 164 PRO B N 1
ATOM 5620 C CA . PRO B 1 164 ? 20.328 31.562 -1.431 1 72.56 164 PRO B CA 1
ATOM 5621 C C . PRO B 1 164 ? 19.047 31.766 -0.62 1 72.56 164 PRO B C 1
ATOM 5623 O O . PRO B 1 164 ? 17.969 31.391 -1.065 1 72.56 164 PRO B O 1
ATOM 5626 N N . GLY B 1 165 ? 19.156 32.219 0.521 1 71.62 165 GLY B N 1
ATOM 5627 C CA . GLY B 1 165 ? 18.016 32.531 1.356 1 71.62 165 GLY B CA 1
ATOM 5628 C C . GLY B 1 165 ? 17.594 31.406 2.268 1 71.62 165 GLY B C 1
ATOM 5629 O O . GLY B 1 165 ? 16.734 31.609 3.141 1 71.62 165 GLY B O 1
ATOM 5630 N N . ASP B 1 166 ? 18.219 30.281 2.131 1 77.44 166 ASP B N 1
ATOM 5631 C CA . ASP B 1 166 ? 17.719 29.125 2.871 1 77.44 166 ASP B CA 1
ATOM 5632 C C . ASP B 1 166 ? 18.734 28.672 3.936 1 77.44 166 ASP B C 1
ATOM 5634 O O . ASP B 1 166 ? 18.609 27.578 4.484 1 77.44 166 ASP B O 1
ATOM 5638 N N . HIS B 1 167 ? 19.547 29.5 4.316 1 87.75 167 HIS B N 1
ATOM 5639 C CA . HIS B 1 167 ? 20.594 29.141 5.273 1 87.75 167 HIS B CA 1
ATOM 5640 C C . HIS B 1 167 ? 20.016 29.031 6.688 1 87.75 167 HIS B C 1
ATOM 5642 O O . HIS B 1 167 ? 19.25 29.906 7.117 1 87.75 167 HIS B O 1
ATOM 5648 N N . MET B 1 168 ? 20.422 27.969 7.309 1 93.25 168 MET B N 1
ATOM 5649 C CA . MET B 1 168 ? 20.047 27.828 8.711 1 93.25 168 MET B CA 1
ATOM 5650 C C . MET B 1 168 ? 20.828 28.812 9.578 1 93.25 168 MET B C 1
ATOM 5652 O O . MET B 1 168 ? 22.031 28.984 9.398 1 93.25 168 MET B O 1
ATOM 5656 N N . ASP B 1 169 ? 20.172 29.469 10.484 1 93.56 169 ASP B N 1
ATOM 5657 C CA . ASP B 1 169 ? 20.797 30.469 11.336 1 93.56 169 ASP B CA 1
ATOM 5658 C C . ASP B 1 169 ? 21.453 29.828 12.555 1 93.56 169 ASP B C 1
ATOM 5660 O O . ASP B 1 169 ? 20.969 29.969 13.68 1 93.56 169 ASP B O 1
ATOM 5664 N N . LEU B 1 170 ? 22.594 29.266 12.344 1 92.44 170 LEU B N 1
ATOM 5665 C CA . LEU B 1 170 ? 23.297 28.547 13.398 1 92.44 170 LEU B CA 1
ATOM 5666 C C . LEU B 1 170 ? 23.812 29.5 14.469 1 92.44 170 LEU B C 1
ATOM 5668 O O . LEU B 1 170 ? 23.875 29.156 15.648 1 92.44 170 LEU B O 1
ATOM 5672 N N . ALA B 1 171 ? 24.141 30.703 14.086 1 92.44 171 ALA B N 1
ATOM 5673 C CA . ALA B 1 171 ? 24.594 31.719 15.039 1 92.44 171 ALA B CA 1
ATOM 5674 C C . ALA B 1 171 ? 23.5 32.062 16.031 1 92.44 171 ALA B C 1
ATOM 5676 O O . ALA B 1 171 ? 23.766 32.188 17.234 1 92.44 171 ALA B O 1
ATOM 5677 N N . ARG B 1 172 ? 22.375 32.219 15.539 1 93.62 172 ARG B N 1
ATOM 5678 C CA . ARG B 1 172 ? 21.266 32.594 16.406 1 93.62 172 ARG B CA 1
ATOM 5679 C C . ARG B 1 172 ? 20.953 31.484 17.406 1 93.62 172 ARG B C 1
ATOM 5681 O O . ARG B 1 172 ? 20.672 31.766 18.578 1 93.62 172 ARG B O 1
ATOM 5688 N N . ILE B 1 173 ? 20.953 30.266 16.984 1 93.81 173 ILE B N 1
ATOM 5689 C CA . ILE B 1 173 ? 20.594 29.172 17.891 1 93.81 173 ILE B CA 1
ATOM 5690 C C . ILE B 1 173 ? 21.688 29.016 18.938 1 93.81 173 ILE B C 1
ATOM 5692 O O . ILE B 1 173 ? 21.406 28.641 20.078 1 93.81 173 ILE B O 1
ATOM 5696 N N . GLU B 1 174 ? 22.891 29.328 18.562 1 95 174 GLU B N 1
ATOM 5697 C CA . GLU B 1 174 ? 23.969 29.344 19.547 1 95 174 GLU B CA 1
ATOM 5698 C C . GLU B 1 174 ? 23.75 30.406 20.609 1 95 174 GLU B C 1
ATOM 5700 O O . GLU B 1 174 ? 24.031 30.188 21.797 1 95 174 GLU B O 1
ATOM 5705 N N . GLU B 1 175 ? 23.328 31.5 20.172 1 95.75 175 GLU B N 1
ATOM 5706 C CA . GLU B 1 175 ? 23.016 32.562 21.109 1 95.75 175 GLU B CA 1
ATOM 5707 C C . GLU B 1 175 ? 21.906 32.156 22.062 1 95.75 175 GLU B C 1
ATOM 5709 O O . GLU B 1 175 ? 22 32.406 23.266 1 95.75 175 GLU B O 1
ATOM 5714 N N . ILE B 1 176 ? 20.938 31.531 21.531 1 95.25 176 ILE B N 1
ATOM 5715 C CA . ILE B 1 176 ? 19.812 31.062 22.344 1 95.25 176 ILE B CA 1
ATOM 5716 C C . ILE B 1 176 ? 20.297 30.016 23.344 1 95.25 176 ILE B C 1
ATOM 5718 O O . ILE B 1 176 ? 19.859 30 24.5 1 95.25 176 ILE B O 1
ATOM 5722 N N . ALA B 1 177 ? 21.156 29.203 22.906 1 96.62 177 ALA B N 1
ATOM 5723 C CA . ALA B 1 177 ? 21.719 28.156 23.75 1 96.62 177 ALA B CA 1
ATOM 5724 C C . ALA B 1 177 ? 22.406 28.75 24.984 1 96.62 177 ALA B C 1
ATOM 5726 O O . ALA B 1 177 ? 22.359 28.172 26.062 1 96.62 177 ALA B O 1
ATOM 5727 N N . ARG B 1 178 ? 23 29.875 24.828 1 95.38 178 ARG B N 1
ATOM 5728 C CA . ARG B 1 178 ? 23.719 30.547 25.906 1 95.38 178 ARG B CA 1
ATOM 5729 C C . ARG B 1 178 ? 22.75 31.062 26.969 1 95.38 178 ARG B C 1
ATOM 5731 O O . ARG B 1 178 ? 23.125 31.203 28.141 1 95.38 178 ARG B O 1
ATOM 5738 N N . GLU B 1 179 ? 21.562 31.359 26.531 1 92.69 179 GLU B N 1
ATOM 5739 C CA . GLU B 1 179 ? 20.531 31.797 27.469 1 92.69 179 GLU B CA 1
ATOM 5740 C C . GLU B 1 179 ? 20.062 30.641 28.344 1 92.69 179 GLU B C 1
ATOM 5742 O O . GLU B 1 179 ? 19.484 30.844 29.422 1 92.69 179 GLU B O 1
ATOM 5747 N N . GLY B 1 180 ? 20.344 29.484 27.906 1 95.06 180 GLY B N 1
ATOM 5748 C CA . GLY B 1 180 ? 19.844 28.297 28.578 1 95.06 180 GLY B CA 1
ATOM 5749 C C . GLY B 1 180 ? 18.547 27.766 27.984 1 95.06 180 GLY B C 1
ATOM 5750 O O . GLY B 1 180 ? 17.578 28.5 27.859 1 95.06 180 GLY B O 1
ATOM 5751 N N . VAL B 1 181 ? 18.562 26.531 27.656 1 97.44 181 VAL B N 1
ATOM 5752 C CA . VAL B 1 181 ? 17.391 25.906 27.062 1 97.44 181 VAL B CA 1
ATOM 5753 C C . VAL B 1 181 ? 16.875 24.797 27.984 1 97.44 181 VAL B C 1
ATOM 5755 O O . VAL B 1 181 ? 17.594 23.859 28.297 1 97.44 181 VAL B O 1
ATOM 5758 N N . ARG B 1 182 ? 15.641 24.953 28.344 1 96.88 182 ARG B N 1
ATOM 5759 C CA . ARG B 1 182 ? 15.023 24 29.266 1 96.88 182 ARG B CA 1
ATOM 5760 C C . ARG B 1 182 ? 14.633 22.703 28.531 1 96.88 182 ARG B C 1
ATOM 5762 O O . ARG B 1 182 ? 14.852 21.609 29.047 1 96.88 182 ARG B O 1
ATOM 5769 N N . VAL B 1 183 ? 13.969 22.859 27.438 1 96.94 183 VAL B N 1
ATOM 5770 C CA . VAL B 1 183 ? 13.523 21.719 26.625 1 96.94 183 VAL B CA 1
ATOM 5771 C C . VAL B 1 183 ? 13.812 21.984 25.156 1 96.94 183 VAL B C 1
ATOM 5773 O O . VAL B 1 183 ? 13.625 23.094 24.672 1 96.94 183 VAL B O 1
ATOM 5776 N N . MET B 1 184 ? 14.32 20.969 24.484 1 98.06 184 MET B N 1
ATOM 5777 C CA . MET B 1 184 ? 14.406 20.984 23.031 1 98.06 184 MET B CA 1
ATOM 5778 C C . MET B 1 184 ? 13.531 19.891 22.406 1 98.06 184 MET B C 1
ATOM 5780 O O . MET B 1 184 ? 13.641 18.719 22.781 1 98.06 184 MET B O 1
ATOM 5784 N N . MET B 1 185 ? 12.594 20.297 21.609 1 97.81 185 MET B N 1
ATOM 5785 C CA . MET B 1 185 ? 11.836 19.406 20.734 1 97.81 185 MET B CA 1
ATOM 5786 C C . MET B 1 185 ? 12.414 19.391 19.328 1 97.81 185 MET B C 1
ATOM 5788 O O . MET B 1 185 ? 12.625 20.438 18.734 1 97.81 185 MET B O 1
ATOM 5792 N N . SER B 1 186 ? 12.617 18.172 18.781 1 98.38 186 SER B N 1
ATOM 5793 C CA . SER B 1 186 ? 13.336 18.172 17.516 1 98.38 186 SER B CA 1
ATOM 5794 C C . SER B 1 186 ? 12.805 17.094 16.578 1 98.38 186 SER B C 1
ATOM 5796 O O . SER B 1 186 ? 12.438 16 17.031 1 98.38 186 SER B O 1
ATOM 5798 N N . ASP B 1 187 ? 12.852 17.406 15.305 1 97.69 187 ASP B N 1
ATOM 5799 C CA . ASP B 1 187 ? 12.414 16.531 14.211 1 97.69 187 ASP B CA 1
ATOM 5800 C C . ASP B 1 187 ? 13.188 15.219 14.219 1 97.69 187 ASP B C 1
ATOM 5802 O O . ASP B 1 187 ? 14.414 15.211 14.195 1 97.69 187 ASP B O 1
ATOM 5806 N N . SER B 1 188 ? 12.391 14.078 14.133 1 97.19 188 SER B N 1
ATOM 5807 C CA . SER B 1 188 ? 13 12.758 14.266 1 97.19 188 SER B CA 1
ATOM 5808 C C . SER B 1 188 ? 12.859 11.961 12.969 1 97.19 188 SER B C 1
ATOM 5810 O O . SER B 1 188 ? 13.164 10.766 12.938 1 97.19 188 SER B O 1
ATOM 5812 N N . THR B 1 189 ? 12.43 12.547 11.898 1 94.75 189 THR B N 1
ATOM 5813 C CA . THR B 1 189 ? 11.977 11.875 10.688 1 94.75 189 THR B CA 1
ATOM 5814 C C . THR B 1 189 ? 13.07 10.961 10.141 1 94.75 189 THR B C 1
ATOM 5816 O O . THR B 1 189 ? 12.789 9.875 9.625 1 94.75 189 THR B O 1
ATOM 5819 N N . ASN B 1 190 ? 14.336 11.391 10.227 1 95.88 190 ASN B N 1
ATOM 5820 C CA . ASN B 1 190 ? 15.438 10.602 9.68 1 95.88 190 ASN B CA 1
ATOM 5821 C C . ASN B 1 190 ? 16.391 10.125 10.773 1 95.88 190 ASN B C 1
ATOM 5823 O O . ASN B 1 190 ? 17.594 10.008 10.547 1 95.88 190 ASN B O 1
ATOM 5827 N N . ALA B 1 191 ? 15.844 9.852 11.938 1 95.38 191 ALA B N 1
ATOM 5828 C CA . ALA B 1 191 ? 16.672 9.453 13.078 1 95.38 191 ALA B CA 1
ATOM 5829 C C . ALA B 1 191 ? 17.234 8.047 12.875 1 95.38 191 ALA B C 1
ATOM 5831 O O . ALA B 1 191 ? 18.156 7.641 13.594 1 95.38 191 ALA B O 1
ATOM 5832 N N . LEU B 1 192 ? 16.75 7.352 11.906 1 89.75 192 LEU B N 1
ATOM 5833 C CA . LEU B 1 192 ? 17.234 6.004 11.633 1 89.75 192 LEU B CA 1
ATOM 5834 C C . LEU B 1 192 ? 18.281 6.016 10.523 1 89.75 192 LEU B C 1
ATOM 5836 O O . LEU B 1 192 ? 18.906 4.988 10.234 1 89.75 192 LEU B O 1
ATOM 5840 N N . THR B 1 193 ? 18.484 7.082 9.891 1 91.62 193 THR B N 1
ATOM 5841 C CA . THR B 1 193 ? 19.375 7.176 8.742 1 91.62 193 THR B CA 1
ATOM 5842 C C . THR B 1 193 ? 20.719 7.766 9.164 1 91.62 193 THR B C 1
ATOM 5844 O O . THR B 1 193 ? 20.781 8.883 9.688 1 91.62 193 THR B O 1
ATOM 5847 N N . HIS B 1 194 ? 21.781 7.098 8.906 1 92.44 194 HIS B N 1
ATOM 5848 C CA . HIS B 1 194 ? 23.109 7.516 9.305 1 92.44 194 HIS B CA 1
ATOM 5849 C C . HIS B 1 194 ? 23.656 8.602 8.383 1 92.44 194 HIS B C 1
ATOM 5851 O O . HIS B 1 194 ? 23.125 8.797 7.281 1 92.44 194 HIS B O 1
ATOM 5857 N N . GLY B 1 195 ? 24.578 9.281 8.836 1 94.25 195 GLY B N 1
ATOM 5858 C CA . GLY B 1 195 ? 25.281 10.25 8.008 1 94.25 195 GLY B CA 1
ATOM 5859 C C . GLY B 1 195 ? 24.578 11.594 7.926 1 94.25 195 GLY B C 1
ATOM 5860 O O . GLY B 1 195 ? 24.031 12.078 8.922 1 94.25 195 GLY B O 1
ATOM 5861 N N . HIS B 1 196 ? 24.734 12.258 6.711 1 94.94 196 HIS B N 1
ATOM 5862 C CA . HIS B 1 196 ? 24.172 13.57 6.426 1 94.94 196 HIS B CA 1
ATOM 5863 C C . HIS B 1 196 ? 23.188 13.508 5.262 1 94.94 196 HIS B C 1
ATOM 5865 O O . HIS B 1 196 ? 23.266 12.609 4.422 1 94.94 196 HIS B O 1
ATOM 5871 N N . SER B 1 197 ? 22.203 14.32 5.195 1 93 197 SER B N 1
ATOM 5872 C CA . SER B 1 197 ? 21.125 14.305 4.211 1 93 197 SER B CA 1
ATOM 5873 C C . SER B 1 197 ? 21.625 14.766 2.844 1 93 197 SER B C 1
ATOM 5875 O O . SER B 1 197 ? 20.969 14.531 1.827 1 93 197 SER B O 1
ATOM 5877 N N . GLY B 1 198 ? 22.75 15.391 2.646 1 89.94 198 GLY B N 1
ATOM 5878 C CA . GLY B 1 198 ? 23.234 15.906 1.377 1 89.94 198 GLY B CA 1
ATOM 5879 C C . GLY B 1 198 ? 22.797 17.328 1.107 1 89.94 198 GLY B C 1
ATOM 5880 O O . GLY B 1 198 ? 22.031 17.906 1.885 1 89.94 198 GLY B O 1
ATOM 5881 N N . GLY B 1 199 ? 23.266 17.906 -0.053 1 91.75 199 GLY B N 1
ATOM 5882 C CA . GLY B 1 199 ? 23 19.312 -0.345 1 91.75 199 GLY B CA 1
ATOM 5883 C C . GLY B 1 199 ? 22.156 19.516 -1.587 1 91.75 199 GLY B C 1
ATOM 5884 O O . GLY B 1 199 ? 22.266 18.75 -2.551 1 91.75 199 GLY B O 1
ATOM 5885 N N . GLU B 1 200 ? 21.312 20.531 -1.544 1 92.06 200 GLU B N 1
ATOM 5886 C CA . GLU B 1 200 ? 20.438 20.844 -2.674 1 92.06 200 GLU B CA 1
ATOM 5887 C C . GLU B 1 200 ? 21.25 21.281 -3.891 1 92.06 200 GLU B C 1
ATOM 5889 O O . GLU B 1 200 ? 20.844 21.031 -5.031 1 92.06 200 GLU B O 1
ATOM 5894 N N . ARG B 1 201 ? 22.375 21.859 -3.68 1 91.81 201 ARG B N 1
ATOM 5895 C CA . ARG B 1 201 ? 23.219 22.297 -4.781 1 91.81 201 ARG B CA 1
ATOM 5896 C C . ARG B 1 201 ? 23.703 21.109 -5.609 1 91.81 201 ARG B C 1
ATOM 5898 O O . ARG B 1 201 ? 23.797 21.203 -6.832 1 91.81 201 ARG B O 1
ATOM 5905 N N . GLN B 1 202 ? 24.016 20.094 -4.941 1 92.69 202 GLN B N 1
ATOM 5906 C CA . GLN B 1 202 ? 24.438 18.891 -5.641 1 92.69 202 GLN B CA 1
ATOM 5907 C C . GLN B 1 202 ? 23.312 18.344 -6.52 1 92.69 202 GLN B C 1
ATOM 5909 O O . GLN B 1 202 ? 23.562 17.875 -7.633 1 92.69 202 GLN B O 1
ATOM 5914 N N . VAL B 1 203 ? 22.141 18.375 -6.035 1 94.69 203 VAL B N 1
ATOM 5915 C CA . VAL B 1 203 ? 20.984 17.922 -6.805 1 94.69 203 VAL B CA 1
ATOM 5916 C C . VAL B 1 203 ? 20.797 18.828 -8.031 1 94.69 203 VAL B C 1
ATOM 5918 O O . VAL B 1 203 ? 20.547 18.328 -9.133 1 94.69 203 VAL B O 1
ATOM 5921 N N . GLU B 1 204 ? 20.906 20.109 -7.832 1 94.62 204 GLU B N 1
ATOM 5922 C CA . GLU B 1 204 ? 20.781 21.078 -8.922 1 94.62 204 GLU B CA 1
ATOM 5923 C C . GLU B 1 204 ? 21.781 20.781 -10.031 1 94.62 204 GLU B C 1
ATOM 5925 O O . GLU B 1 204 ? 21.438 20.781 -11.219 1 94.62 204 GLU B O 1
ATOM 5930 N N . GLN B 1 205 ? 23 20.531 -9.672 1 95.25 205 GLN B N 1
ATOM 5931 C CA . GLN B 1 205 ? 24.062 20.234 -10.633 1 95.25 205 GLN B CA 1
ATOM 5932 C C . GLN B 1 205 ? 23.75 18.953 -11.414 1 95.25 205 GLN B C 1
ATOM 5934 O O . GLN B 1 205 ? 23.938 18.906 -12.633 1 95.25 205 GLN B O 1
ATOM 5939 N N . SER B 1 206 ? 23.297 18.016 -10.648 1 96.75 206 SER B N 1
ATOM 5940 C CA . SER B 1 206 ? 22.953 16.734 -11.281 1 96.75 206 SER B CA 1
ATOM 5941 C C . SER B 1 206 ? 21.797 16.906 -12.258 1 96.75 206 SER B C 1
ATOM 5943 O O . SER B 1 206 ? 21.812 16.344 -13.352 1 96.75 206 SER B O 1
ATOM 5945 N N . LEU B 1 207 ? 20.797 17.641 -11.852 1 97.69 207 LEU B N 1
ATOM 5946 C CA . LEU B 1 207 ? 19.641 17.875 -12.719 1 97.69 207 LEU B CA 1
ATOM 5947 C C . LEU B 1 207 ? 20.062 18.656 -13.961 1 97.69 207 LEU B C 1
ATOM 5949 O O . LEU B 1 207 ? 19.578 18.375 -15.062 1 97.69 207 LEU B O 1
ATOM 5953 N N . GLU B 1 208 ? 20.922 19.625 -13.773 1 97.94 208 GLU B N 1
ATOM 5954 C CA . GLU B 1 208 ? 21.422 20.391 -14.922 1 97.94 208 GLU B CA 1
ATOM 5955 C C . GLU B 1 208 ? 22.141 19.484 -15.914 1 97.94 208 GLU B C 1
ATOM 5957 O O . GLU B 1 208 ? 21.938 19.609 -17.125 1 97.94 208 GLU B O 1
ATOM 5962 N N . GLU B 1 209 ? 22.969 18.641 -15.398 1 98.12 209 GLU B N 1
ATOM 5963 C CA . GLU B 1 209 ? 23.703 17.703 -16.234 1 98.12 209 GLU B CA 1
ATOM 5964 C C . GLU B 1 209 ? 22.75 16.812 -17.031 1 98.12 209 GLU B C 1
ATOM 5966 O O . GLU B 1 209 ? 22.906 16.641 -18.234 1 98.12 209 GLU B O 1
ATOM 5971 N N . LEU B 1 210 ? 21.75 16.25 -16.375 1 97.94 210 LEU B N 1
ATOM 5972 C CA . LEU B 1 210 ? 20.797 15.344 -17 1 97.94 210 LEU B CA 1
ATOM 5973 C C . LEU B 1 210 ? 19.969 16.078 -18.047 1 97.94 210 LEU B C 1
ATOM 5975 O O . LEU B 1 210 ? 19.734 15.539 -19.141 1 97.94 210 LEU B O 1
ATOM 5979 N N . VAL B 1 211 ? 19.562 17.297 -17.766 1 98.31 211 VAL B N 1
ATOM 5980 C CA . VAL B 1 211 ? 18.734 18.078 -18.672 1 98.31 211 VAL B CA 1
ATOM 5981 C C . VAL B 1 211 ? 19.547 18.484 -19.891 1 98.31 211 VAL B C 1
ATOM 5983 O O . VAL B 1 211 ? 19.062 18.422 -21.016 1 98.31 211 VAL B O 1
ATOM 5986 N N . ARG B 1 212 ? 20.766 18.859 -19.672 1 97.69 212 ARG B N 1
ATOM 5987 C CA . ARG B 1 212 ? 21.656 19.266 -20.75 1 97.69 212 ARG B CA 1
ATOM 5988 C C . ARG B 1 212 ? 21.891 18.125 -21.734 1 97.69 212 ARG B C 1
ATOM 5990 O O . ARG B 1 212 ? 21.984 18.344 -22.953 1 97.69 212 ARG B O 1
ATOM 5997 N N . ASN B 1 213 ? 21.953 16.938 -21.281 1 96.88 213 ASN B N 1
ATOM 5998 C CA . ASN B 1 213 ? 22.281 15.781 -22.094 1 96.88 213 ASN B CA 1
ATOM 5999 C C . ASN B 1 213 ? 21.047 15.156 -22.719 1 96.88 213 ASN B C 1
ATOM 6001 O O . ASN B 1 213 ? 21.156 14.289 -23.578 1 96.88 213 ASN B O 1
ATOM 6005 N N . ALA B 1 214 ? 19.875 15.633 -22.266 1 96.94 214 ALA B N 1
ATOM 6006 C CA . ALA B 1 214 ? 18.641 15.07 -22.797 1 96.94 214 ALA B CA 1
ATOM 6007 C C . ALA B 1 214 ? 18.359 15.578 -24.203 1 96.94 214 ALA B C 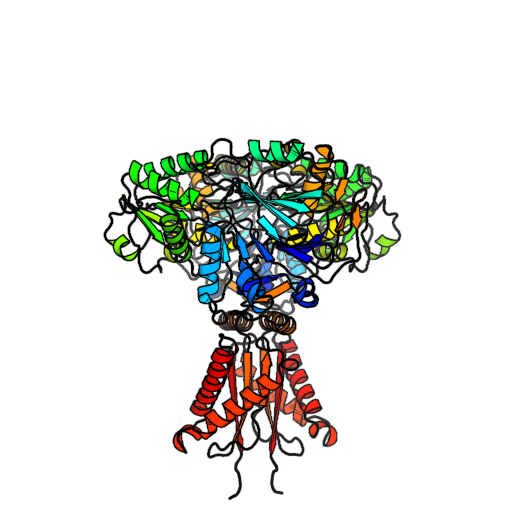1
ATOM 6009 O O . ALA B 1 214 ? 18.594 16.75 -24.5 1 96.94 214 ALA B O 1
ATOM 6010 N N . ARG B 1 215 ? 17.812 14.758 -25.047 1 93.19 215 ARG B N 1
ATOM 6011 C CA . ARG B 1 215 ? 17.594 15.07 -26.453 1 93.19 215 ARG B CA 1
ATOM 6012 C C . ARG B 1 215 ? 16.266 15.781 -26.672 1 93.19 215 ARG B C 1
ATOM 6014 O O . ARG B 1 215 ? 16.156 16.703 -27.469 1 93.19 215 ARG B O 1
ATOM 6021 N N . ASP B 1 216 ? 15.234 15.297 -25.984 1 96.94 216 ASP B N 1
ATOM 6022 C CA . ASP B 1 216 ? 13.875 15.789 -26.203 1 96.94 216 ASP B CA 1
ATOM 6023 C C . ASP B 1 216 ? 13.297 16.375 -24.922 1 96.94 216 ASP B C 1
ATOM 6025 O O . ASP B 1 216 ? 13.961 17.141 -24.234 1 96.94 216 ASP B O 1
ATOM 6029 N N . ARG B 1 217 ? 12.086 16.141 -24.688 1 97.88 217 ARG B N 1
ATOM 6030 C CA . ARG B 1 217 ? 11.438 16.734 -23.516 1 97.88 217 ARG B CA 1
ATOM 6031 C C . ARG B 1 217 ? 11.984 16.125 -22.219 1 97.88 217 ARG B C 1
ATOM 6033 O O . ARG B 1 217 ? 12.352 14.953 -22.188 1 97.88 217 ARG B O 1
ATOM 6040 N N . VAL B 1 218 ? 12.062 16.953 -21.219 1 98.62 218 VAL B N 1
ATOM 6041 C CA . VAL B 1 218 ? 12.445 16.484 -19.891 1 98.62 218 VAL B CA 1
ATOM 6042 C C . VAL B 1 218 ? 11.352 16.828 -18.875 1 98.62 218 VAL B C 1
ATOM 6044 O O . VAL B 1 218 ? 10.922 17.984 -18.797 1 98.62 218 VAL B O 1
ATOM 6047 N N . VAL B 1 219 ? 10.844 15.844 -18.188 1 98.69 219 VAL B N 1
ATOM 6048 C CA . VAL B 1 219 ? 9.844 16.047 -17.141 1 98.69 219 VAL B CA 1
ATOM 6049 C C . VAL B 1 219 ? 10.461 15.766 -15.773 1 98.69 219 VAL B C 1
ATOM 6051 O O . VAL B 1 219 ? 11.07 14.711 -15.562 1 98.69 219 VAL B O 1
ATOM 6054 N N . ILE B 1 220 ? 10.352 16.672 -14.898 1 98.69 220 ILE B N 1
ATOM 6055 C CA . ILE B 1 220 ? 10.789 16.5 -13.516 1 98.69 220 ILE B CA 1
ATOM 6056 C C . ILE B 1 220 ? 9.578 16.312 -12.602 1 98.69 220 ILE B C 1
ATOM 6058 O O . ILE B 1 220 ? 8.766 17.219 -12.453 1 98.69 220 ILE B O 1
ATOM 6062 N N . GLY B 1 221 ? 9.438 15.102 -12.062 1 97.94 221 GLY B N 1
ATOM 6063 C CA . GLY B 1 221 ? 8.453 14.867 -11.016 1 97.94 221 GLY B CA 1
ATOM 6064 C C . GLY B 1 221 ? 8.961 15.219 -9.633 1 97.94 221 GLY B C 1
ATOM 6065 O O . GLY B 1 221 ? 9.984 14.703 -9.188 1 97.94 221 GLY B O 1
ATOM 6066 N N . LEU B 1 222 ? 8.297 16.078 -8.945 1 96.88 222 LEU B N 1
ATOM 6067 C CA . LEU B 1 222 ? 8.719 16.516 -7.617 1 96.88 222 LEU B CA 1
ATOM 6068 C C . LEU B 1 222 ? 7.516 16.953 -6.785 1 96.88 222 LEU B C 1
ATOM 6070 O O . LEU B 1 222 ? 6.391 17 -7.289 1 96.88 222 LEU B O 1
ATOM 6074 N N . PHE B 1 223 ? 7.738 17.219 -5.523 1 95.12 223 PHE B N 1
ATOM 6075 C CA . PHE B 1 223 ? 6.734 17.844 -4.676 1 95.12 223 PHE B CA 1
ATOM 6076 C C . PHE B 1 223 ? 6.664 19.344 -4.938 1 95.12 223 PHE B C 1
ATOM 6078 O O . PHE B 1 223 ? 7.688 20.031 -4.906 1 95.12 223 PHE B O 1
ATOM 6085 N N . ALA B 1 224 ? 5.508 19.812 -5.102 1 96.75 224 ALA B N 1
ATOM 6086 C CA . ALA B 1 224 ? 5.309 21.203 -5.469 1 96.75 224 ALA B CA 1
ATOM 6087 C C . ALA B 1 224 ? 5.828 22.141 -4.379 1 96.75 224 ALA B C 1
ATOM 6089 O O . ALA B 1 224 ? 6.234 23.266 -4.66 1 96.75 224 ALA B O 1
ATOM 6090 N N . SER B 1 225 ? 5.879 21.641 -3.172 1 96.19 225 SER B N 1
ATOM 6091 C CA . SER B 1 225 ? 6.293 22.469 -2.045 1 96.19 225 SER B CA 1
ATOM 6092 C C . SER B 1 225 ? 7.793 22.734 -2.076 1 96.19 225 SER B C 1
ATOM 6094 O O . SER B 1 225 ? 8.289 23.609 -1.366 1 96.19 225 SER B O 1
ATOM 6096 N N . ASN B 1 226 ? 8.5 21.922 -2.865 1 95.38 226 ASN B N 1
ATOM 6097 C CA . ASN B 1 226 ? 9.938 22.141 -2.977 1 95.38 226 ASN B CA 1
ATOM 6098 C C . ASN B 1 226 ? 10.258 23.281 -3.939 1 95.38 226 ASN B C 1
ATOM 6100 O O . ASN B 1 226 ? 10.859 23.062 -4.992 1 95.38 226 ASN B O 1
ATOM 6104 N N . VAL B 1 227 ? 10.031 24.469 -3.529 1 95 227 VAL B N 1
ATOM 6105 C CA . VAL B 1 227 ? 10.164 25.672 -4.352 1 95 227 VAL B CA 1
ATOM 6106 C C . VAL B 1 227 ? 11.641 25.922 -4.66 1 95 227 VAL B C 1
ATOM 6108 O O . VAL B 1 227 ? 11.984 26.438 -5.73 1 95 227 VAL B O 1
ATOM 6111 N N . GLY B 1 228 ? 12.492 25.578 -3.674 1 92.62 228 GLY B N 1
ATOM 6112 C CA . GLY B 1 228 ? 13.922 25.656 -3.959 1 92.62 228 GLY B CA 1
ATOM 6113 C C . GLY B 1 228 ? 14.328 24.875 -5.195 1 92.62 228 GLY B C 1
ATOM 6114 O O . GLY B 1 228 ? 15.125 25.359 -6.008 1 92.62 228 GLY B O 1
ATOM 6115 N N . ARG B 1 229 ? 13.82 23.719 -5.348 1 94.31 229 ARG B N 1
ATOM 6116 C CA . ARG B 1 229 ? 14.078 22.891 -6.516 1 94.31 229 ARG B CA 1
ATOM 6117 C C . ARG B 1 229 ? 13.492 23.516 -7.773 1 94.31 229 ARG B C 1
ATOM 6119 O O . ARG B 1 229 ? 14.102 23.453 -8.844 1 94.31 229 ARG B O 1
ATOM 6126 N N . ILE B 1 230 ? 12.312 24.047 -7.684 1 95.88 230 ILE B N 1
ATOM 6127 C CA . ILE B 1 230 ? 11.688 24.703 -8.82 1 95.88 230 ILE B CA 1
ATOM 6128 C C . ILE B 1 230 ? 12.539 25.891 -9.266 1 95.88 230 ILE B C 1
ATOM 6130 O O . ILE B 1 230 ? 12.742 26.094 -10.469 1 95.88 230 ILE B O 1
ATOM 6134 N N . ARG B 1 231 ? 12.984 26.641 -8.336 1 94.94 231 ARG B N 1
ATOM 6135 C CA . ARG B 1 231 ? 13.867 27.766 -8.648 1 94.94 231 ARG B CA 1
ATOM 6136 C C . ARG B 1 231 ? 15.117 27.297 -9.375 1 94.94 231 ARG B C 1
ATOM 6138 O O . ARG B 1 231 ? 15.539 27.906 -10.359 1 94.94 231 ARG B O 1
ATOM 6145 N N . ALA B 1 232 ? 15.719 26.234 -8.852 1 94.31 232 ALA B N 1
ATOM 6146 C CA . ALA B 1 232 ? 16.891 25.641 -9.508 1 94.31 232 ALA B CA 1
ATOM 6147 C C . ALA B 1 232 ? 16.562 25.25 -10.945 1 94.31 232 ALA B C 1
ATOM 6149 O O . ALA B 1 232 ? 17.406 25.422 -11.836 1 94.31 232 ALA B O 1
ATOM 6150 N N . LEU B 1 233 ? 15.414 24.734 -11.164 1 97.31 233 LEU B N 1
ATOM 6151 C CA . LEU B 1 233 ? 15.023 24.281 -12.492 1 97.31 233 LEU B CA 1
ATOM 6152 C C . LEU B 1 233 ? 14.805 25.469 -13.43 1 97.31 233 LEU B C 1
ATOM 6154 O O . LEU B 1 233 ? 15.016 25.359 -14.641 1 97.31 233 LEU B O 1
ATOM 6158 N N . LEU B 1 234 ? 14.32 26.609 -12.891 1 97.25 234 LEU B N 1
ATOM 6159 C CA . LEU B 1 234 ? 14.273 27.828 -13.688 1 97.25 234 LEU B CA 1
ATOM 6160 C C . LEU B 1 234 ? 15.664 28.219 -14.18 1 97.25 234 LEU B C 1
ATOM 6162 O O . LEU B 1 234 ? 15.836 28.562 -15.352 1 97.25 234 LEU B O 1
ATOM 6166 N N . ASP B 1 235 ? 16.625 28.078 -13.328 1 95.56 235 ASP B N 1
ATOM 6167 C CA . ASP B 1 235 ? 18 28.375 -13.695 1 95.56 235 ASP B CA 1
ATOM 6168 C C . ASP B 1 235 ? 18.516 27.375 -14.727 1 95.56 235 ASP B C 1
ATOM 6170 O O . ASP B 1 235 ? 19.219 27.734 -15.672 1 95.56 235 ASP B O 1
ATOM 6174 N N . VAL B 1 236 ? 18.203 26.125 -14.5 1 97.56 236 VAL B N 1
ATOM 6175 C CA . VAL B 1 236 ? 18.578 25.078 -15.445 1 97.56 236 VAL B CA 1
ATOM 6176 C C . VAL B 1 236 ? 17.984 25.375 -16.812 1 97.56 236 VAL B C 1
ATOM 6178 O O . VAL B 1 236 ? 18.641 25.203 -17.844 1 97.56 236 VAL B O 1
ATOM 6181 N N . ALA B 1 237 ? 16.719 25.781 -16.812 1 98.25 237 ALA B N 1
ATOM 6182 C CA . ALA B 1 237 ? 16.078 26.156 -18.062 1 98.25 237 ALA B CA 1
ATOM 6183 C C . ALA B 1 237 ? 16.844 27.25 -18.781 1 98.25 237 ALA B C 1
ATOM 6185 O O . ALA B 1 237 ? 17.062 27.188 -20 1 98.25 237 ALA B O 1
ATOM 6186 N N . ARG B 1 238 ? 17.297 28.312 -18.109 1 97.38 238 ARG B N 1
ATOM 6187 C CA . ARG B 1 238 ? 18.031 29.422 -18.672 1 97.38 238 ARG B CA 1
ATOM 6188 C C . ARG B 1 238 ? 19.359 28.969 -19.266 1 97.38 238 ARG B C 1
ATOM 6190 O O . ARG B 1 238 ? 19.703 29.328 -20.391 1 97.38 238 ARG B O 1
ATOM 6197 N N . THR B 1 239 ? 20.031 28.109 -18.516 1 96.69 239 THR B N 1
ATOM 6198 C CA . THR B 1 239 ? 21.375 27.719 -18.922 1 96.69 239 THR B CA 1
ATOM 6199 C C . THR B 1 239 ? 21.344 26.703 -20.062 1 96.69 239 THR B C 1
ATOM 6201 O O . THR B 1 239 ? 22.297 26.594 -20.828 1 96.69 239 THR B O 1
ATOM 6204 N N . THR B 1 240 ? 20.266 26 -20.188 1 97.44 240 THR B N 1
ATOM 6205 C CA . THR B 1 240 ? 20.188 24.938 -21.203 1 97.44 240 THR B CA 1
ATOM 6206 C C . THR B 1 240 ? 19.359 25.406 -22.391 1 97.44 240 THR B C 1
ATOM 6208 O O . THR B 1 240 ? 19.203 24.656 -23.375 1 97.44 240 THR B O 1
ATOM 6211 N N . GLY B 1 241 ? 18.797 26.594 -22.328 1 97.06 241 GLY B N 1
ATOM 6212 C CA . GLY B 1 241 ? 18.016 27.141 -23.422 1 97.06 241 GLY B CA 1
ATOM 6213 C C . GLY B 1 241 ? 16.641 26.516 -23.531 1 97.06 241 GLY B C 1
ATOM 6214 O O . GLY B 1 241 ? 16.062 26.438 -24.625 1 97.06 241 GLY B O 1
ATOM 6215 N N . ARG B 1 242 ? 16.109 26.016 -22.469 1 98.19 242 ARG B N 1
ATOM 6216 C CA . ARG B 1 242 ? 14.789 25.406 -22.453 1 98.19 242 ARG B CA 1
ATOM 6217 C C . ARG B 1 242 ? 13.773 26.328 -21.781 1 98.19 242 ARG B C 1
ATOM 6219 O O . ARG B 1 242 ? 14.133 27.359 -21.234 1 98.19 242 ARG B O 1
ATOM 6226 N N . LYS B 1 243 ? 12.5 25.984 -21.969 1 98.31 243 LYS B N 1
ATOM 6227 C CA . LYS B 1 243 ? 11.391 26.656 -21.297 1 98.31 243 LYS B CA 1
ATOM 6228 C C . LYS B 1 243 ? 10.805 25.766 -20.188 1 98.31 243 LYS B C 1
ATOM 6230 O O . LYS B 1 243 ? 10.688 24.547 -20.359 1 98.31 243 LYS B O 1
ATOM 6235 N N . LEU B 1 244 ? 10.508 26.406 -19.094 1 98.5 244 LEU B N 1
ATOM 6236 C CA . LEU B 1 244 ? 9.938 25.656 -17.969 1 98.5 244 LEU B CA 1
ATOM 6237 C C . LEU B 1 244 ? 8.414 25.688 -18.016 1 98.5 244 LEU B C 1
ATOM 6239 O O . LEU B 1 244 ? 7.82 26.766 -18.062 1 98.5 244 LEU B O 1
ATOM 6243 N N . ILE B 1 245 ? 7.746 24.578 -18 1 98.31 245 ILE B N 1
ATOM 6244 C CA . ILE B 1 245 ? 6.297 24.438 -18.094 1 98.31 245 ILE B CA 1
ATOM 6245 C C . ILE B 1 245 ? 5.766 23.75 -16.844 1 98.31 245 ILE B C 1
ATOM 6247 O O . ILE B 1 245 ? 5.984 22.547 -16.641 1 98.31 245 ILE B O 1
ATOM 6251 N N . PRO B 1 246 ? 5.055 24.438 -15.984 1 97.94 246 PRO B N 1
ATOM 6252 C CA . PRO B 1 246 ? 4.453 23.812 -14.805 1 97.94 246 PRO B CA 1
ATOM 6253 C C . PRO B 1 246 ? 3.201 23 -15.148 1 97.94 246 PRO B C 1
ATOM 6255 O O . PRO B 1 246 ? 2.359 23.453 -15.93 1 97.94 246 PRO B O 1
ATOM 6258 N N . MET B 1 247 ? 3.121 21.828 -14.609 1 97.19 247 MET B N 1
ATOM 6259 C CA . MET B 1 247 ? 1.945 20.984 -14.805 1 97.19 247 MET B CA 1
ATOM 6260 C C . MET B 1 247 ? 1.408 20.484 -13.469 1 97.19 247 MET B C 1
ATOM 6262 O O . MET B 1 247 ? 1.942 19.531 -12.906 1 97.19 247 MET B O 1
ATOM 6266 N N . GLY B 1 248 ? 0.318 20.984 -13.023 1 95.25 248 GLY B N 1
ATOM 6267 C CA . GLY B 1 248 ? -0.357 20.656 -11.773 1 95.25 248 GLY B CA 1
ATOM 6268 C C . GLY B 1 248 ? -0.812 21.875 -11 1 95.25 248 GLY B C 1
ATOM 6269 O O . GLY B 1 248 ? -0.094 22.875 -10.922 1 95.25 248 GLY B O 1
ATOM 6270 N N . ARG B 1 249 ? -1.932 21.812 -10.398 1 93.12 249 ARG B N 1
ATOM 6271 C CA . ARG B 1 249 ? -2.516 22.938 -9.672 1 93.12 249 ARG B CA 1
ATOM 6272 C C . ARG B 1 249 ? -1.633 23.344 -8.492 1 93.12 249 ARG B C 1
ATOM 6274 O O . ARG B 1 249 ? -1.491 24.531 -8.203 1 93.12 249 ARG B O 1
ATOM 6281 N N . SER B 1 250 ? -1.092 22.375 -7.809 1 94.62 250 SER B N 1
ATOM 6282 C CA . SER B 1 250 ? -0.245 22.672 -6.66 1 94.62 250 SER B CA 1
ATOM 6283 C C . SER B 1 250 ? 1.021 23.406 -7.078 1 94.62 250 SER B C 1
ATOM 6285 O O . SER B 1 250 ? 1.484 24.297 -6.375 1 94.62 250 SER B O 1
ATOM 6287 N N . VAL B 1 251 ? 1.64 23 -8.211 1 97.06 251 VAL B N 1
ATOM 6288 C CA . VAL B 1 251 ? 2.824 23.688 -8.719 1 97.06 251 VAL B CA 1
ATOM 6289 C C . VAL B 1 251 ? 2.479 25.141 -9.039 1 97.06 251 VAL B C 1
ATOM 6291 O O . VAL B 1 251 ? 3.223 26.062 -8.68 1 97.06 251 VAL B O 1
ATOM 6294 N N . ASP B 1 252 ? 1.334 25.344 -9.648 1 96.25 252 ASP B N 1
ATOM 6295 C CA . ASP B 1 252 ? 0.879 26.703 -9.977 1 96.25 252 ASP B CA 1
ATOM 6296 C C . ASP B 1 252 ? 0.726 27.547 -8.719 1 96.25 252 ASP B C 1
ATOM 6298 O O . ASP B 1 252 ? 1.147 28.703 -8.695 1 96.25 252 ASP B O 1
ATOM 6302 N N . THR B 1 253 ? 0.133 26.953 -7.734 1 95.69 253 THR B N 1
ATOM 6303 C CA . THR B 1 253 ? -0.104 27.656 -6.477 1 95.69 253 THR B CA 1
ATOM 6304 C C . THR B 1 253 ? 1.216 28.078 -5.828 1 95.69 253 THR B C 1
ATOM 6306 O O . THR B 1 253 ? 1.385 29.219 -5.426 1 95.69 253 THR B O 1
ATOM 6309 N N . HIS B 1 254 ? 2.141 27.156 -5.758 1 97.25 254 HIS B N 1
ATOM 6310 C CA . HIS B 1 254 ? 3.42 27.438 -5.117 1 97.25 254 HIS B CA 1
ATOM 6311 C C . HIS B 1 254 ? 4.223 28.453 -5.926 1 97.25 254 HIS B C 1
ATOM 6313 O O . HIS B 1 254 ? 4.906 29.312 -5.355 1 97.25 254 HIS B O 1
ATOM 6319 N N . LEU B 1 255 ? 4.168 28.375 -7.246 1 96.88 255 LEU B N 1
ATOM 6320 C CA . LEU B 1 255 ? 4.855 29.344 -8.094 1 96.88 255 LEU B CA 1
ATOM 6321 C C . LEU B 1 255 ? 4.293 30.734 -7.879 1 96.88 255 LEU B C 1
ATOM 6323 O O . LEU B 1 255 ? 5.047 31.703 -7.738 1 96.88 255 LEU B O 1
ATOM 6327 N N . ARG B 1 256 ? 2.98 30.844 -7.852 1 96.75 256 ARG B N 1
ATOM 6328 C CA . ARG B 1 256 ? 2.322 32.125 -7.648 1 96.75 256 ARG B CA 1
ATOM 6329 C C . ARG B 1 256 ? 2.717 32.75 -6.305 1 96.75 256 ARG B C 1
ATOM 6331 O O . ARG B 1 256 ? 3.137 33.906 -6.242 1 96.75 256 ARG B O 1
ATOM 6338 N N . ILE B 1 257 ? 2.619 32 -5.262 1 97.12 257 ILE B N 1
ATOM 6339 C CA . ILE B 1 257 ? 2.92 32.469 -3.918 1 97.12 257 ILE B CA 1
ATOM 6340 C C . ILE B 1 257 ? 4.398 32.844 -3.82 1 97.12 257 ILE B C 1
ATOM 6342 O O . ILE B 1 257 ? 4.754 33.875 -3.23 1 97.12 257 ILE B O 1
ATOM 6346 N N . ALA B 1 258 ? 5.273 32 -4.387 1 96.75 258 ALA B N 1
ATOM 6347 C CA . ALA B 1 258 ? 6.711 32.25 -4.359 1 96.75 258 ALA B CA 1
ATOM 6348 C C . ALA B 1 258 ? 7.051 33.562 -5.055 1 96.75 258 ALA B C 1
ATOM 6350 O O . ALA B 1 258 ? 7.922 34.312 -4.598 1 96.75 258 ALA B O 1
ATOM 6351 N N . GLU B 1 259 ? 6.418 33.844 -6.168 1 96.62 259 GLU B N 1
ATOM 6352 C CA . GLU B 1 259 ? 6.637 35.094 -6.887 1 96.62 259 GLU B CA 1
ATOM 6353 C C . GLU B 1 259 ? 6.129 36.281 -6.078 1 96.62 259 GLU B C 1
ATOM 6355 O O . GLU B 1 259 ? 6.824 37.281 -5.961 1 96.62 259 GLU B O 1
ATOM 6360 N N . GLU B 1 260 ? 4.98 36.156 -5.535 1 96.69 260 GLU B N 1
ATOM 6361 C CA . GLU B 1 260 ? 4.359 37.219 -4.742 1 96.69 260 GLU B CA 1
ATOM 6362 C C . GLU B 1 260 ? 5.227 37.594 -3.541 1 96.69 260 GLU B C 1
ATOM 6364 O O . GLU B 1 260 ? 5.332 38.75 -3.18 1 96.69 260 GLU B O 1
ATOM 6369 N N . LEU B 1 261 ? 5.848 36.594 -2.971 1 95.44 261 LEU B N 1
ATOM 6370 C CA . LEU B 1 261 ? 6.598 36.812 -1.739 1 95.44 261 LEU B CA 1
ATOM 6371 C C . LEU B 1 261 ? 8.078 37.031 -2.037 1 95.44 261 LEU B C 1
ATOM 6373 O O . LEU B 1 261 ? 8.883 37.188 -1.117 1 95.44 261 LEU B O 1
ATOM 6377 N N . GLY B 1 262 ? 8.43 36.938 -3.295 1 93.69 262 GLY B N 1
ATOM 6378 C CA . GLY B 1 262 ? 9.781 37.281 -3.701 1 93.69 262 GLY B CA 1
ATOM 6379 C C . GLY B 1 262 ? 10.766 36.156 -3.545 1 93.69 262 GLY B C 1
ATOM 6380 O O . GLY B 1 262 ? 11.977 36.344 -3.604 1 93.69 262 GLY B O 1
ATOM 6381 N N . VAL B 1 263 ? 10.273 34.938 -3.314 1 92.69 263 VAL B N 1
ATOM 6382 C CA . VAL B 1 263 ? 11.133 33.781 -3.254 1 92.69 263 VAL B CA 1
ATOM 6383 C C . VAL B 1 263 ? 11.68 33.438 -4.645 1 92.69 263 VAL B C 1
ATOM 6385 O O . VAL B 1 263 ? 12.828 33.031 -4.785 1 92.69 263 VAL B O 1
ATOM 6388 N N . ILE B 1 264 ? 10.867 33.531 -5.586 1 94.5 264 ILE B N 1
ATOM 6389 C CA . ILE B 1 264 ? 11.242 33.469 -6.992 1 94.5 264 ILE B CA 1
ATOM 6390 C C . ILE B 1 264 ? 11.047 34.812 -7.664 1 94.5 264 ILE B C 1
ATOM 6392 O O . ILE B 1 264 ? 10 35.438 -7.516 1 94.5 264 ILE B O 1
ATOM 6396 N N . THR B 1 265 ? 12.125 35.156 -8.336 1 92.06 265 THR B N 1
ATOM 6397 C CA . THR B 1 265 ? 12.062 36.469 -8.969 1 92.06 265 THR B CA 1
ATOM 6398 C C . THR B 1 265 ? 12.133 36.375 -10.484 1 92.06 265 THR B C 1
ATOM 6400 O O . THR B 1 265 ? 12.992 35.656 -11.016 1 92.06 265 THR B O 1
ATOM 6403 N N . ASP B 1 266 ? 11.242 37.031 -11.242 1 89.75 266 ASP B N 1
ATOM 6404 C CA . ASP B 1 266 ? 11.211 37.188 -12.688 1 89.75 266 ASP B CA 1
ATOM 6405 C C . ASP B 1 266 ? 11.352 35.844 -13.414 1 89.75 266 ASP B C 1
ATOM 6407 O O . ASP B 1 266 ? 12.242 35.688 -14.25 1 89.75 266 ASP B O 1
ATOM 6411 N N . PRO B 1 267 ? 10.477 34.969 -13.164 1 93.69 267 PRO B N 1
ATOM 6412 C CA . PRO B 1 267 ? 10.578 33.656 -13.812 1 93.69 267 PRO B CA 1
ATOM 6413 C C . PRO B 1 267 ? 10.055 33.656 -15.242 1 93.69 267 PRO B C 1
ATOM 6415 O O . PRO B 1 267 ? 10.203 32.688 -15.961 1 93.69 267 PRO B O 1
ATOM 6418 N N . HIS B 1 268 ? 9.539 34.781 -15.781 1 95.12 268 HIS B N 1
ATOM 6419 C CA . HIS B 1 268 ? 8.734 34.781 -17 1 95.12 268 HIS B CA 1
ATOM 6420 C C . HIS B 1 268 ? 9.617 34.812 -18.234 1 95.12 268 HIS B C 1
ATOM 6422 O O . HIS B 1 268 ? 9.117 34.688 -19.359 1 95.12 268 HIS B O 1
ATOM 6428 N N . ASP B 1 269 ? 10.844 34.938 -18.094 1 95.94 269 ASP B N 1
ATOM 6429 C CA . ASP B 1 269 ? 11.758 34.812 -19.219 1 95.94 269 ASP B CA 1
ATOM 6430 C C . ASP B 1 269 ? 11.797 33.375 -19.734 1 95.94 269 ASP B C 1
ATOM 6432 O O . ASP B 1 269 ? 12.016 33.156 -20.922 1 95.94 269 ASP B O 1
ATOM 6436 N N . VAL B 1 270 ? 11.547 32.469 -18.828 1 97.56 270 VAL B N 1
ATOM 6437 C CA . VAL B 1 270 ? 11.633 31.062 -19.25 1 97.56 270 VAL B CA 1
ATOM 6438 C C . VAL B 1 270 ? 10.328 30.344 -18.906 1 97.56 270 VAL B C 1
ATOM 6440 O O . VAL B 1 270 ? 10.031 29.281 -19.469 1 97.56 270 VAL B O 1
ATOM 6443 N N . LEU B 1 271 ? 9.531 30.797 -18 1 97.69 271 LEU B N 1
ATOM 6444 C CA . LEU B 1 271 ? 8.305 30.156 -17.562 1 97.69 271 LEU B CA 1
ATOM 6445 C C . LEU B 1 271 ? 7.203 30.312 -18.609 1 97.69 271 LEU B C 1
ATOM 6447 O O . LEU B 1 271 ? 6.895 31.422 -19.031 1 97.69 271 LEU B O 1
ATOM 6451 N N . VAL B 1 272 ? 6.609 29.219 -19 1 96.69 272 VAL B N 1
ATOM 6452 C CA . VAL B 1 272 ? 5.555 29.203 -20.016 1 96.69 272 VAL B CA 1
ATOM 6453 C C . VAL B 1 272 ? 4.336 28.469 -19.484 1 96.69 272 VAL B C 1
ATOM 6455 O O . VAL B 1 272 ? 4.465 27.391 -18.891 1 96.69 272 VAL B O 1
ATOM 6458 N N . PRO B 1 273 ? 3.123 29.062 -19.641 1 94.81 273 PRO B N 1
ATOM 6459 C CA . PRO B 1 273 ? 1.914 28.359 -19.203 1 94.81 273 PRO B CA 1
ATOM 6460 C C . PRO B 1 273 ? 1.684 27.047 -19.953 1 94.81 273 PRO B C 1
ATOM 6462 O O . PRO B 1 273 ? 2.105 26.922 -21.109 1 94.81 273 PRO B O 1
ATOM 6465 N N . ARG B 1 274 ? 1.016 26.141 -19.297 1 93.62 274 ARG B N 1
ATOM 6466 C CA . ARG B 1 274 ? 0.889 24.781 -19.812 1 93.62 274 ARG B CA 1
ATOM 6467 C C . ARG B 1 274 ? 0.111 24.766 -21.125 1 93.62 274 ARG B C 1
ATOM 6469 O O . ARG B 1 274 ? 0.351 23.906 -21.984 1 93.62 274 ARG B O 1
ATOM 6476 N N . ASP B 1 275 ? -0.796 25.688 -21.359 1 92 275 ASP B N 1
ATOM 6477 C CA . ASP B 1 275 ? -1.62 25.688 -22.562 1 92 275 ASP B CA 1
ATOM 6478 C C . ASP B 1 275 ? -0.794 26.078 -23.797 1 92 275 ASP B C 1
ATOM 6480 O O . ASP B 1 275 ? -1.231 25.875 -24.922 1 92 275 ASP B O 1
ATOM 6484 N N . ARG B 1 276 ? 0.421 26.516 -23.641 1 93.56 276 ARG B N 1
ATOM 6485 C CA . ARG B 1 276 ? 1.305 26.875 -24.75 1 93.56 276 ARG B CA 1
ATOM 6486 C C . ARG B 1 276 ? 2.389 25.828 -24.953 1 93.56 276 ARG B C 1
ATOM 6488 O O . ARG B 1 276 ? 3.26 25.984 -25.812 1 93.56 276 ARG B O 1
ATOM 6495 N N . ALA B 1 277 ? 2.346 24.812 -24.172 1 93.25 277 ALA B N 1
ATOM 6496 C CA . ALA B 1 277 ? 3.383 23.781 -24.188 1 93.25 277 ALA B CA 1
ATOM 6497 C C . ALA B 1 277 ? 3.527 23.156 -25.562 1 93.25 277 ALA B C 1
ATOM 6499 O O . ALA B 1 277 ? 4.637 22.844 -26 1 93.25 277 ALA B O 1
ATOM 6500 N N . ARG B 1 278 ? 2.479 22.984 -26.281 1 90.88 278 ARG B N 1
ATOM 6501 C CA . ARG B 1 278 ? 2.461 22.297 -27.562 1 90.88 278 ARG B CA 1
ATOM 6502 C C . ARG B 1 278 ? 3.225 23.109 -28.609 1 90.88 278 ARG B C 1
ATOM 6504 O O . ARG B 1 278 ? 3.674 22.547 -29.625 1 90.88 278 ARG B O 1
ATOM 6511 N N . ASN B 1 279 ? 3.322 24.375 -28.406 1 93.19 279 ASN B N 1
ATOM 6512 C CA . ASN B 1 279 ? 3.969 25.266 -29.375 1 93.19 279 ASN B CA 1
ATOM 6513 C C . ASN B 1 279 ? 5.48 25.297 -29.172 1 93.19 279 ASN B C 1
ATOM 6515 O O . ASN B 1 279 ? 6.203 25.891 -29.969 1 93.19 279 ASN B O 1
ATOM 6519 N N . ILE B 1 280 ? 5.938 24.672 -28.172 1 95.94 280 ILE B N 1
ATOM 6520 C CA . ILE B 1 280 ? 7.363 24.672 -27.875 1 95.94 280 ILE B CA 1
ATOM 6521 C C . ILE B 1 280 ? 8.023 23.422 -28.469 1 95.94 280 ILE B C 1
ATOM 6523 O O . ILE B 1 280 ? 7.52 22.312 -28.297 1 95.94 280 ILE B O 1
ATOM 6527 N N . PRO B 1 281 ? 9.109 23.641 -29.188 1 96.31 281 PRO B N 1
ATOM 6528 C CA . PRO B 1 281 ? 9.828 22.453 -29.688 1 96.31 281 PRO B CA 1
ATOM 6529 C C . PRO B 1 281 ? 10.172 21.453 -28.594 1 96.31 281 PRO B C 1
ATOM 6531 O O . PRO B 1 281 ? 10.523 21.859 -27.484 1 96.31 281 PRO B O 1
ATOM 6534 N N . ARG B 1 282 ? 10.211 20.188 -28.891 1 96.38 282 ARG B N 1
ATOM 6535 C CA . ARG B 1 282 ? 10.398 19.109 -27.922 1 96.38 282 ARG B CA 1
ATOM 6536 C C . ARG B 1 282 ? 11.719 19.266 -27.172 1 96.38 282 ARG B C 1
ATOM 6538 O O . ARG B 1 282 ? 11.766 19.078 -25.953 1 96.38 282 ARG B O 1
ATOM 6545 N N . GLU B 1 283 ? 12.734 19.688 -27.891 1 96.62 283 GLU B N 1
ATOM 6546 C CA . GLU B 1 283 ? 14.078 19.75 -27.312 1 96.62 283 GLU B CA 1
ATOM 6547 C C . GLU B 1 283 ? 14.234 20.984 -26.406 1 96.62 283 GLU B C 1
ATOM 6549 O O . GLU B 1 283 ? 15.211 21.094 -25.672 1 96.62 283 GLU B O 1
ATOM 6554 N N . GLN B 1 284 ? 13.219 21.844 -26.375 1 97.69 284 GLN B N 1
ATOM 6555 C CA . GLN B 1 284 ? 13.273 23.047 -25.562 1 97.69 284 GLN B CA 1
ATOM 6556 C C . GLN B 1 284 ? 12.289 22.984 -24.406 1 97.69 284 GLN B C 1
ATOM 6558 O O . GLN B 1 284 ? 12.094 23.969 -23.688 1 97.69 284 GLN B O 1
ATOM 6563 N N . CYS B 1 285 ? 11.703 21.828 -24.141 1 97.81 285 CYS B N 1
ATOM 6564 C CA . CYS B 1 285 ? 10.68 21.688 -23.125 1 97.81 285 CYS B CA 1
ATOM 6565 C C . CYS B 1 285 ? 11.273 21.141 -21.828 1 97.81 285 CYS B C 1
ATOM 6567 O O . CYS B 1 285 ? 11.867 20.062 -21.828 1 97.81 285 CYS B O 1
ATOM 6569 N N . LEU B 1 286 ? 11.18 21.812 -20.781 1 98.56 286 LEU B N 1
ATOM 6570 C CA . LEU B 1 286 ? 11.422 21.375 -19.406 1 98.56 286 LEU B CA 1
ATOM 6571 C C . LEU B 1 286 ? 10.148 21.469 -18.578 1 98.56 286 LEU B C 1
ATOM 6573 O O . LEU B 1 286 ? 9.641 22.562 -18.328 1 98.56 286 LEU B O 1
ATOM 6577 N N . ILE B 1 287 ? 9.617 20.328 -18.172 1 98.56 287 ILE B N 1
ATOM 6578 C CA . ILE B 1 287 ? 8.312 20.266 -17.516 1 98.56 287 ILE B CA 1
ATOM 6579 C C . ILE B 1 287 ? 8.484 19.938 -16.031 1 98.56 287 ILE B C 1
ATOM 6581 O O . ILE B 1 287 ? 9.266 19.047 -15.68 1 98.56 287 ILE B O 1
ATOM 6585 N N . VAL B 1 288 ? 7.867 20.641 -15.164 1 98.31 288 VAL B N 1
ATOM 6586 C CA . VAL B 1 288 ? 7.734 20.297 -13.75 1 98.31 288 VAL B CA 1
ATOM 6587 C C . VAL B 1 288 ? 6.324 19.766 -13.484 1 98.31 288 VAL B C 1
ATOM 6589 O O . VAL B 1 288 ? 5.34 20.484 -13.711 1 98.31 288 VAL B O 1
ATOM 6592 N N . ALA B 1 289 ? 6.23 18.547 -12.984 1 97.88 289 ALA B N 1
ATOM 6593 C CA . ALA B 1 289 ? 4.918 17.922 -12.898 1 97.88 289 ALA B CA 1
ATOM 6594 C C . ALA B 1 289 ? 4.684 17.328 -11.508 1 97.88 289 ALA B C 1
ATOM 6596 O O . ALA B 1 289 ? 5.602 16.781 -10.898 1 97.88 289 ALA B O 1
ATOM 6597 N N . THR B 1 290 ? 3.422 17.422 -11.008 1 96.56 290 THR B N 1
ATOM 6598 C CA . THR B 1 290 ? 2.996 16.719 -9.812 1 96.56 290 THR B CA 1
ATOM 6599 C C . THR B 1 290 ? 2.75 15.242 -10.125 1 96.56 290 THR B C 1
ATOM 6601 O O . THR B 1 290 ? 2.703 14.844 -11.289 1 96.56 290 THR B O 1
ATOM 6604 N N . GLY B 1 291 ? 2.674 14.461 -9.07 1 96.06 291 GLY B N 1
ATOM 6605 C CA . GLY B 1 291 ? 2.311 13.07 -9.266 1 96.06 291 GLY B CA 1
ATOM 6606 C C . GLY B 1 291 ? 3.494 12.125 -9.164 1 96.06 291 GLY B C 1
ATOM 6607 O O . GLY B 1 291 ? 3.459 11.016 -9.703 1 96.06 291 GLY B O 1
ATOM 6608 N N . SER B 1 292 ? 4.574 12.547 -8.492 1 95.31 292 SER B N 1
ATOM 6609 C CA . SER B 1 292 ? 5.797 11.758 -8.383 1 95.31 292 SER B CA 1
ATOM 6610 C C . SER B 1 292 ? 5.566 10.5 -7.555 1 95.31 292 SER B C 1
ATOM 6612 O O . SER B 1 292 ? 6.398 9.594 -7.555 1 95.31 292 SER B O 1
ATOM 6614 N N . GLN B 1 293 ? 4.402 10.422 -6.852 1 92.69 293 GLN B N 1
ATOM 6615 C CA . GLN B 1 293 ? 4.094 9.258 -6.027 1 92.69 293 GLN B CA 1
ATOM 6616 C C . GLN B 1 293 ? 3.156 8.297 -6.762 1 92.69 293 GLN B C 1
ATOM 6618 O O . GLN B 1 293 ? 2.691 7.316 -6.184 1 92.69 293 GLN B O 1
ATOM 6623 N N . GLY B 1 294 ? 2.873 8.602 -7.984 1 92.06 294 GLY B N 1
ATOM 6624 C CA . GLY B 1 294 ? 1.991 7.75 -8.766 1 92.06 294 GLY B CA 1
ATOM 6625 C C . GLY B 1 294 ? 0.521 8.039 -8.531 1 92.06 294 GLY B C 1
ATOM 6626 O O . GLY B 1 294 ? -0.328 7.164 -8.727 1 92.06 294 GLY B O 1
ATOM 6627 N N . GLU B 1 295 ? 0.18 9.242 -8.133 1 89.06 295 GLU B N 1
ATOM 6628 C CA . GLU B 1 295 ? -1.206 9.648 -7.91 1 89.06 295 GLU B CA 1
ATOM 6629 C C . GLU B 1 295 ? -1.971 9.727 -9.227 1 89.06 295 GLU B C 1
ATOM 6631 O O . GLU B 1 295 ? -1.677 10.578 -10.07 1 89.06 295 GLU B O 1
ATOM 6636 N N . GLY B 1 296 ? -3.008 9.023 -9.422 1 84.56 296 GLY B N 1
ATOM 6637 C CA . GLY B 1 296 ? -3.725 8.836 -10.672 1 84.56 296 GLY B CA 1
ATOM 6638 C C . GLY B 1 296 ? -4.125 10.141 -11.336 1 84.56 296 GLY B C 1
ATOM 6639 O O . GLY B 1 296 ? -3.762 10.391 -12.484 1 84.56 296 GLY B O 1
ATOM 6640 N N . PRO B 1 297 ? -4.758 11.023 -10.648 1 88.38 297 PRO B N 1
ATOM 6641 C CA . PRO B 1 297 ? -5.273 12.242 -11.273 1 88.38 297 PRO B CA 1
ATOM 6642 C C . PRO B 1 297 ? -4.199 13.305 -11.461 1 88.38 297 PRO B C 1
ATOM 6644 O O . PRO B 1 297 ? -4.445 14.328 -12.102 1 88.38 297 PRO B O 1
ATOM 6647 N N . ALA B 1 298 ? -3.037 13.125 -10.977 1 94.12 298 ALA B N 1
ATOM 6648 C CA . ALA B 1 298 ? -1.979 14.125 -11.047 1 94.12 298 ALA B CA 1
ATOM 6649 C C . ALA B 1 298 ? -1.384 14.195 -12.453 1 94.12 298 ALA B C 1
ATOM 6651 O O . ALA B 1 298 ? -1.748 13.406 -13.328 1 94.12 298 ALA B O 1
ATOM 6652 N N . ALA B 1 299 ? -0.59 15.109 -12.703 1 96.88 299 ALA B N 1
ATOM 6653 C CA . ALA B 1 299 ? -0.087 15.445 -14.039 1 96.88 299 ALA B CA 1
ATOM 6654 C C . ALA B 1 299 ? 0.802 14.328 -14.586 1 96.88 299 ALA B C 1
ATOM 6656 O O . ALA B 1 299 ? 0.604 13.867 -15.711 1 96.88 299 ALA B O 1
ATOM 6657 N N . LEU B 1 300 ? 1.735 13.859 -13.828 1 97.5 300 LEU B N 1
ATOM 6658 C CA . LEU B 1 300 ? 2.748 12.938 -14.328 1 97.5 300 LEU B CA 1
ATOM 6659 C C . LEU B 1 300 ? 2.121 11.602 -14.719 1 97.5 300 LEU B C 1
ATOM 6661 O O . LEU B 1 300 ? 2.395 11.078 -15.805 1 97.5 300 LEU B O 1
ATOM 6665 N N . PRO B 1 301 ? 1.251 11 -13.844 1 97.06 301 PRO B N 1
ATOM 6666 C CA . PRO B 1 301 ? 0.582 9.773 -14.281 1 97.06 301 PRO B CA 1
ATOM 6667 C C . PRO B 1 301 ? -0.259 9.977 -15.539 1 97.06 301 PRO B C 1
ATOM 6669 O O . PRO B 1 301 ? -0.309 9.094 -16.406 1 97.06 301 PRO B O 1
ATOM 6672 N N . ARG B 1 302 ? -0.886 11.102 -15.672 1 96.88 302 ARG B N 1
ATOM 6673 C CA . ARG B 1 302 ? -1.648 11.398 -16.875 1 96.88 302 ARG B CA 1
ATOM 6674 C C . ARG B 1 302 ? -0.729 11.508 -18.094 1 96.88 302 ARG B C 1
ATOM 6676 O O . ARG B 1 302 ? -1.075 11.055 -19.188 1 96.88 302 ARG B O 1
ATOM 6683 N N . LEU B 1 303 ? 0.39 12.141 -17.938 1 97 303 LEU B N 1
ATOM 6684 C CA . LEU B 1 303 ? 1.387 12.203 -19 1 97 303 LEU B CA 1
ATOM 6685 C C . LEU B 1 303 ? 1.872 10.805 -19.375 1 97 303 LEU B C 1
ATOM 6687 O O . LEU B 1 303 ? 2.023 10.492 -20.562 1 97 303 LEU B O 1
ATOM 6691 N N . ALA B 1 304 ? 2.123 10.023 -18.312 1 96.88 304 ALA B N 1
ATOM 6692 C CA . ALA B 1 304 ? 2.605 8.664 -18.516 1 96.88 304 ALA B CA 1
ATOM 6693 C C . ALA B 1 304 ? 1.61 7.844 -19.344 1 96.88 304 ALA B C 1
ATOM 6695 O O . ALA B 1 304 ? 2.002 7.082 -20.219 1 96.88 304 ALA B O 1
ATOM 6696 N N . ASN B 1 305 ? 0.335 8.102 -19.078 1 95.62 305 ASN B N 1
ATOM 6697 C CA . ASN B 1 305 ? -0.715 7.328 -19.734 1 95.62 305 ASN B CA 1
ATOM 6698 C C . ASN B 1 305 ? -1.147 7.973 -21.062 1 95.62 305 ASN B C 1
ATOM 6700 O O . ASN B 1 305 ? -1.994 7.43 -21.766 1 95.62 305 ASN B O 1
ATOM 6704 N N . GLY B 1 306 ? -0.694 9.062 -21.391 1 95.06 306 GLY B N 1
ATOM 6705 C CA . GLY B 1 306 ? -1.034 9.75 -22.625 1 95.06 306 GLY B CA 1
ATOM 6706 C C . GLY B 1 306 ? -2.391 10.43 -22.578 1 95.06 306 GLY B C 1
ATOM 6707 O O . GLY B 1 306 ? -3.008 10.672 -23.625 1 95.06 306 GLY B O 1
ATOM 6708 N N . THR B 1 307 ? -2.881 10.711 -21.406 1 94.25 307 THR B N 1
ATOM 6709 C CA . THR B 1 307 ? -4.227 11.258 -21.266 1 94.25 307 THR B CA 1
ATOM 6710 C C . THR B 1 307 ? -4.176 12.734 -20.875 1 94.25 307 THR B C 1
ATOM 6712 O O . THR B 1 307 ? -5.215 13.391 -20.766 1 94.25 307 THR B O 1
ATOM 6715 N N . HIS B 1 308 ? -2.949 13.258 -20.609 1 94.94 308 HIS B N 1
ATOM 6716 C CA . HIS B 1 308 ? -2.85 14.672 -20.266 1 94.94 308 HIS B CA 1
ATOM 6717 C C . HIS B 1 308 ? -3.324 15.555 -21.406 1 94.94 308 HIS B C 1
ATOM 6719 O O . HIS B 1 308 ? -2.93 15.344 -22.562 1 94.94 308 HIS B O 1
ATOM 6725 N N . PRO B 1 309 ? -4.141 16.5 -21.203 1 93.06 309 PRO B N 1
ATOM 6726 C CA . PRO B 1 309 ? -4.762 17.266 -22.281 1 93.06 309 PRO B CA 1
ATOM 6727 C C . PRO B 1 309 ? -3.781 18.203 -22.984 1 93.06 309 PRO B C 1
ATOM 6729 O O . PRO B 1 309 ? -3.959 18.516 -24.156 1 93.06 309 PRO B O 1
ATOM 6732 N N . ASP B 1 310 ? -2.738 18.594 -22.391 1 93.25 310 ASP B N 1
ATOM 6733 C CA . ASP B 1 310 ? -1.92 19.688 -22.891 1 93.25 310 ASP B CA 1
ATOM 6734 C C . ASP B 1 310 ? -0.688 19.156 -23.625 1 93.25 310 ASP B C 1
ATOM 6736 O O . ASP B 1 310 ? -0.097 19.859 -24.453 1 93.25 310 ASP B O 1
ATOM 6740 N N . LEU B 1 311 ? -0.306 17.969 -23.234 1 94 311 LEU B N 1
ATOM 6741 C CA . LEU B 1 311 ? 0.973 17.5 -23.766 1 94 311 LEU B CA 1
ATOM 6742 C C . LEU B 1 311 ? 1.022 15.977 -23.828 1 94 311 LEU B C 1
ATOM 6744 O O . LEU B 1 311 ? 0.449 15.305 -22.969 1 94 311 LEU B O 1
ATOM 6748 N N . GLU B 1 312 ? 1.748 15.484 -24.781 1 94.88 312 GLU B N 1
ATOM 6749 C CA . GLU B 1 312 ? 1.989 14.047 -24.922 1 94.88 312 GLU B CA 1
ATOM 6750 C C . GLU B 1 312 ? 3.482 13.742 -24.922 1 94.88 312 GLU B C 1
ATOM 6752 O O . GLU B 1 312 ? 4.266 14.43 -25.578 1 94.88 312 GLU B O 1
ATOM 6757 N N . LEU B 1 313 ? 3.844 12.734 -24.141 1 96.38 313 LEU B N 1
ATOM 6758 C CA . LEU B 1 313 ? 5.23 12.273 -24.125 1 96.38 313 LEU B CA 1
ATOM 6759 C C . LEU B 1 313 ? 5.438 11.141 -25.125 1 96.38 313 LEU B C 1
ATOM 6761 O O . LEU B 1 313 ? 4.469 10.562 -25.625 1 96.38 313 LEU B O 1
ATOM 6765 N N . GLY B 1 314 ? 6.629 10.844 -25.406 1 93.69 314 GLY B N 1
ATOM 6766 C CA . GLY B 1 314 ? 6.977 9.766 -26.312 1 93.69 314 GLY B CA 1
ATOM 6767 C C . GLY B 1 314 ? 8.43 9.344 -26.219 1 93.69 314 GLY B C 1
ATOM 6768 O O . GLY B 1 314 ? 9.156 9.789 -25.328 1 93.69 314 GLY B O 1
ATOM 6769 N N . ALA B 1 315 ? 8.805 8.484 -27.188 1 93.25 315 ALA B N 1
ATOM 6770 C CA . ALA B 1 315 ? 10.164 7.957 -27.234 1 93.25 315 ALA B CA 1
ATOM 6771 C C . ALA B 1 315 ? 11.188 9.086 -27.344 1 93.25 315 ALA B C 1
ATOM 6773 O O . ALA B 1 315 ? 10.977 10.055 -28.078 1 93.25 315 ALA B O 1
ATOM 6774 N N . GLY B 1 316 ? 12.234 9 -26.547 1 93.75 316 GLY B N 1
ATOM 6775 C CA . GLY B 1 316 ? 13.266 10.023 -26.547 1 93.75 316 GLY B CA 1
ATOM 6776 C C . GLY B 1 316 ? 13.156 10.984 -25.375 1 93.75 316 GLY B C 1
ATOM 6777 O O . GLY B 1 316 ? 14.125 11.656 -25.031 1 93.75 316 GLY B O 1
ATOM 6778 N N . ASP B 1 317 ? 11.945 11.133 -24.812 1 97.69 317 ASP B N 1
ATOM 6779 C CA . ASP B 1 317 ? 11.742 12 -23.656 1 97.69 317 ASP B CA 1
ATOM 6780 C C . ASP B 1 317 ? 12.359 11.398 -22.406 1 97.69 317 ASP B C 1
ATOM 6782 O O . ASP B 1 317 ? 12.648 10.203 -22.359 1 97.69 317 ASP B O 1
ATOM 6786 N N . LEU B 1 318 ? 12.633 12.281 -21.422 1 98.19 318 LEU B N 1
ATOM 6787 C CA . LEU B 1 318 ? 13.242 11.898 -20.156 1 98.19 318 LEU B CA 1
ATOM 6788 C C . LEU B 1 318 ? 12.383 12.344 -18.984 1 98.19 318 LEU B C 1
ATOM 6790 O O . LEU B 1 318 ? 11.953 13.5 -18.922 1 98.19 318 LEU B O 1
ATOM 6794 N N . VAL B 1 319 ? 12.055 11.367 -18.141 1 98.38 319 VAL B N 1
ATOM 6795 C CA . VAL B 1 319 ? 11.352 11.695 -16.906 1 98.38 319 VAL B CA 1
ATOM 6796 C C . VAL B 1 319 ? 12.281 11.461 -15.711 1 98.38 319 VAL B C 1
ATOM 6798 O O . VAL B 1 319 ? 12.875 10.391 -15.578 1 98.38 319 VAL B O 1
ATOM 6801 N N . ILE B 1 320 ? 12.445 12.453 -14.883 1 98.44 320 ILE B N 1
ATOM 6802 C CA . ILE B 1 320 ? 13.258 12.375 -13.672 1 98.44 320 ILE B CA 1
ATOM 6803 C C . ILE B 1 320 ? 12.367 12.492 -12.438 1 98.44 320 ILE B C 1
ATOM 6805 O O . ILE B 1 320 ? 11.703 13.516 -12.242 1 98.44 320 ILE B O 1
ATOM 6809 N N . LEU B 1 321 ? 12.344 11.43 -11.672 1 97.69 321 LEU B N 1
ATOM 6810 C CA . LEU B 1 321 ? 11.641 11.484 -10.398 1 97.69 321 LEU B CA 1
ATOM 6811 C C . LEU B 1 321 ? 12.555 12.016 -9.297 1 97.69 321 LEU B C 1
ATOM 6813 O O . LEU B 1 321 ? 13.312 11.258 -8.695 1 97.69 321 LEU B O 1
ATOM 6817 N N . SER B 1 322 ? 12.406 13.258 -9.008 1 97.25 322 SER B N 1
ATOM 6818 C CA . SER B 1 322 ? 13.227 13.938 -8.008 1 97.25 322 SER B CA 1
ATOM 6819 C C . SER B 1 322 ? 12.5 14.039 -6.676 1 97.25 322 SER B C 1
ATOM 6821 O O . SER B 1 322 ? 12.305 15.141 -6.152 1 97.25 322 SER B O 1
ATOM 6823 N N . ALA B 1 323 ? 12.102 12.953 -6.133 1 94.69 323 ALA B N 1
ATOM 6824 C CA . ALA B 1 323 ? 11.367 12.82 -4.875 1 94.69 323 ALA B CA 1
ATOM 6825 C C . ALA B 1 323 ? 11.562 11.438 -4.266 1 94.69 323 ALA B C 1
ATOM 6827 O O . ALA B 1 323 ? 11.781 10.461 -4.984 1 94.69 323 ALA B O 1
ATOM 6828 N N . ARG B 1 324 ? 11.539 11.438 -2.998 1 89.81 324 ARG B N 1
ATOM 6829 C CA . ARG B 1 324 ? 11.547 10.148 -2.311 1 89.81 324 ARG B CA 1
ATOM 6830 C C . ARG B 1 324 ? 10.18 9.469 -2.406 1 89.81 324 ARG B C 1
ATOM 6832 O O . ARG B 1 324 ? 9.148 10.141 -2.443 1 89.81 324 ARG B O 1
ATOM 6839 N N . ILE B 1 325 ? 10.242 8.117 -2.445 1 89.44 325 ILE B N 1
ATOM 6840 C CA . ILE B 1 325 ? 8.984 7.375 -2.402 1 89.44 325 ILE B CA 1
ATOM 6841 C C . ILE B 1 325 ? 8.438 7.363 -0.976 1 89.44 325 ILE B C 1
ATOM 6843 O O . ILE B 1 325 ? 9.148 6.992 -0.038 1 89.44 325 ILE B O 1
ATOM 6847 N N . ILE B 1 326 ? 7.27 7.891 -0.74 1 86.44 326 ILE B N 1
ATOM 6848 C CA . ILE B 1 326 ? 6.605 7.82 0.558 1 86.44 326 ILE B CA 1
ATOM 6849 C C . ILE B 1 326 ? 6.207 6.375 0.852 1 86.44 326 ILE B C 1
ATOM 6851 O O . ILE B 1 326 ? 5.621 5.699 0 1 86.44 326 ILE B O 1
ATOM 6855 N N . PRO B 1 327 ? 6.578 5.875 2.051 1 82.94 327 PRO B N 1
ATOM 6856 C CA . PRO B 1 327 ? 6.254 4.484 2.369 1 82.94 327 PRO B CA 1
ATOM 6857 C C . PRO B 1 327 ? 4.789 4.145 2.104 1 82.94 327 PRO B C 1
ATOM 6859 O O . PRO B 1 327 ? 3.893 4.867 2.549 1 82.94 327 PRO B O 1
ATOM 6862 N N . GLY B 1 328 ? 4.648 3.029 1.368 1 82.44 328 GLY B N 1
ATOM 6863 C CA . GLY B 1 328 ? 3.305 2.609 1.003 1 82.44 328 GLY B CA 1
ATOM 6864 C C . GLY B 1 328 ? 2.969 2.881 -0.451 1 82.44 328 GLY B C 1
ATOM 6865 O O . GLY B 1 328 ? 2.01 2.32 -0.987 1 82.44 328 GLY B O 1
ATOM 6866 N N . ASN B 1 329 ? 3.76 3.793 -1.112 1 87.94 329 ASN B N 1
ATOM 6867 C CA . ASN B 1 329 ? 3.467 4.18 -2.488 1 87.94 329 ASN B CA 1
ATOM 6868 C C . ASN B 1 329 ? 4.387 3.473 -3.477 1 87.94 329 ASN B C 1
ATOM 6870 O O . ASN B 1 329 ? 4.375 3.777 -4.672 1 87.94 329 ASN B O 1
ATOM 6874 N N . GLU B 1 330 ? 5.125 2.494 -3.008 1 88.19 330 GLU B N 1
ATOM 6875 C CA . GLU B 1 330 ? 6.125 1.838 -3.848 1 88.19 330 GLU B CA 1
ATOM 6876 C C . GLU B 1 330 ? 5.48 1.212 -5.082 1 88.19 330 GLU B C 1
ATOM 6878 O O . GLU B 1 330 ? 5.988 1.365 -6.195 1 88.19 330 GLU B O 1
ATOM 6883 N N . ARG B 1 331 ? 4.371 0.604 -4.898 1 85.75 331 ARG B N 1
ATOM 6884 C CA . ARG B 1 331 ? 3.721 -0.065 -6.02 1 85.75 331 ARG B CA 1
ATOM 6885 C C . ARG B 1 331 ? 3.256 0.943 -7.062 1 85.75 331 ARG B C 1
ATOM 6887 O O . ARG B 1 331 ? 3.441 0.73 -8.266 1 85.75 331 ARG B O 1
ATOM 6894 N N . ALA B 1 332 ? 2.623 1.994 -6.613 1 89.31 332 ALA B N 1
ATOM 6895 C CA . ALA B 1 332 ? 2.123 3.023 -7.52 1 89.31 332 ALA B CA 1
ATOM 6896 C C . ALA B 1 332 ? 3.266 3.674 -8.297 1 89.31 332 ALA B C 1
ATOM 6898 O O . ALA B 1 332 ? 3.15 3.908 -9.5 1 89.31 332 ALA B O 1
ATOM 6899 N N . VAL B 1 333 ? 4.363 3.941 -7.648 1 93.12 333 VAL B N 1
ATOM 6900 C CA . VAL B 1 333 ? 5.516 4.578 -8.281 1 93.12 333 VAL B CA 1
ATOM 6901 C C . VAL B 1 333 ? 6.148 3.617 -9.289 1 93.12 333 VAL B C 1
ATOM 6903 O O . VAL B 1 333 ? 6.516 4.02 -10.391 1 93.12 333 VAL B O 1
ATOM 6906 N N . LEU B 1 334 ? 6.246 2.385 -8.898 1 88.75 334 LEU B N 1
ATOM 6907 C CA . LEU B 1 334 ? 6.797 1.38 -9.805 1 88.75 334 LEU B CA 1
ATOM 6908 C C . LEU B 1 334 ? 5.934 1.241 -11.055 1 88.75 334 LEU B C 1
ATOM 6910 O O . LEU B 1 334 ? 6.453 1.11 -12.164 1 88.75 334 LEU B O 1
ATOM 6914 N N . GLU B 1 335 ? 4.652 1.25 -10.828 1 91.31 335 GLU B N 1
ATOM 6915 C CA . GLU B 1 335 ? 3.742 1.183 -11.969 1 91.31 335 GLU B CA 1
ATOM 6916 C C . GLU B 1 335 ? 3.91 2.395 -12.883 1 91.31 335 GLU B C 1
ATOM 6918 O O . GLU B 1 335 ? 3.867 2.266 -14.102 1 91.31 335 GLU B O 1
ATOM 6923 N N . LEU B 1 336 ? 4.043 3.521 -12.281 1 95.44 336 LEU B N 1
ATOM 6924 C CA . LEU B 1 336 ? 4.301 4.742 -13.039 1 95.44 336 LEU B CA 1
ATOM 6925 C C . LEU B 1 336 ? 5.562 4.598 -13.891 1 95.44 336 LEU B C 1
ATOM 6927 O O . LEU B 1 336 ? 5.543 4.879 -15.086 1 95.44 336 LEU B O 1
ATOM 6931 N N . ILE B 1 337 ? 6.617 4.117 -13.336 1 94.12 337 ILE B N 1
ATOM 6932 C CA . ILE B 1 337 ? 7.902 3.941 -14.008 1 94.12 337 ILE B CA 1
ATOM 6933 C C . ILE B 1 337 ? 7.75 2.941 -15.148 1 94.12 337 ILE B C 1
ATOM 6935 O O . ILE B 1 337 ? 8.203 3.197 -16.266 1 94.12 337 ILE B O 1
ATOM 6939 N N . ASN B 1 338 ? 7.055 1.865 -14.883 1 91.81 338 ASN B N 1
ATOM 6940 C CA . ASN B 1 338 ? 6.859 0.835 -15.898 1 91.81 338 ASN B CA 1
ATOM 6941 C C . ASN B 1 338 ? 6.055 1.36 -17.078 1 91.81 338 ASN B C 1
ATOM 6943 O O . ASN B 1 338 ? 6.363 1.051 -18.234 1 91.81 338 ASN B O 1
ATOM 6947 N N . THR B 1 339 ? 5.023 2.137 -16.766 1 93.88 339 THR B N 1
ATOM 6948 C CA . THR B 1 339 ? 4.195 2.715 -17.812 1 93.88 339 THR B CA 1
ATOM 6949 C C . THR B 1 339 ? 5.016 3.641 -18.703 1 93.88 339 THR B C 1
ATOM 6951 O O . THR B 1 339 ? 4.902 3.594 -19.938 1 93.88 339 THR B O 1
ATOM 6954 N N . LEU B 1 340 ? 5.836 4.414 -18.125 1 96.12 340 LEU B N 1
ATOM 6955 C CA . LEU B 1 340 ? 6.691 5.336 -18.859 1 96.12 340 LEU B CA 1
ATOM 6956 C C . LEU B 1 340 ? 7.695 4.57 -19.719 1 96.12 340 LEU B C 1
ATOM 6958 O O . LEU B 1 340 ? 7.832 4.848 -20.906 1 96.12 340 LEU B O 1
ATOM 6962 N N . GLU B 1 341 ? 8.305 3.615 -19.219 1 91.06 341 GLU B N 1
ATOM 6963 C CA . GLU B 1 341 ? 9.336 2.861 -19.922 1 91.06 341 GLU B CA 1
ATOM 6964 C C . GLU B 1 341 ? 8.75 2.059 -21.078 1 91.06 341 GLU B C 1
ATOM 6966 O O . GLU B 1 341 ? 9.383 1.898 -22.125 1 91.06 341 GLU B O 1
ATOM 6971 N N . ARG B 1 342 ? 7.559 1.549 -20.859 1 89.81 342 ARG B N 1
ATOM 6972 C CA . ARG B 1 342 ? 6.867 0.83 -21.922 1 89.81 342 ARG B CA 1
ATOM 6973 C C . ARG B 1 342 ? 6.672 1.718 -23.141 1 89.81 342 ARG B C 1
ATOM 6975 O O . ARG B 1 342 ? 6.68 1.23 -24.281 1 89.81 342 ARG B O 1
ATOM 6982 N N . ARG B 1 343 ? 6.562 2.941 -22.891 1 92.88 343 ARG B N 1
ATOM 6983 C CA . ARG B 1 343 ? 6.324 3.896 -23.969 1 92.88 343 ARG B CA 1
ATOM 6984 C C . ARG B 1 343 ? 7.637 4.434 -24.516 1 92.88 343 ARG B C 1
ATOM 6986 O O . ARG B 1 343 ? 7.645 5.379 -25.312 1 92.88 343 ARG B O 1
ATOM 6993 N N . GLY B 1 344 ? 8.766 3.887 -24.078 1 90.56 344 GLY B N 1
ATOM 6994 C CA . GLY B 1 344 ? 10.07 4.262 -24.594 1 90.56 344 GLY B CA 1
ATOM 6995 C C . GLY B 1 344 ? 10.633 5.508 -23.938 1 90.56 344 GLY B C 1
ATOM 6996 O O . GLY B 1 344 ? 11.586 6.105 -24.453 1 90.56 344 GLY B O 1
ATOM 6997 N N . ILE B 1 345 ? 10.008 5.895 -22.875 1 95.69 345 ILE B N 1
ATOM 6998 C CA . ILE B 1 345 ? 10.469 7.07 -22.141 1 95.69 345 ILE B CA 1
ATOM 6999 C C . ILE B 1 345 ? 11.477 6.652 -21.078 1 95.69 345 ILE B C 1
ATOM 7001 O O . ILE B 1 345 ? 11.242 5.715 -20.312 1 95.69 345 ILE B O 1
ATOM 7005 N N . SER B 1 346 ? 12.641 7.336 -21.031 1 93.75 346 SER B N 1
ATOM 7006 C CA . SER B 1 346 ? 13.648 7.047 -20.016 1 93.75 346 SER B CA 1
ATOM 7007 C C . SER B 1 346 ? 13.242 7.621 -18.656 1 93.75 346 SER B C 1
ATOM 7009 O O . SER B 1 346 ? 12.695 8.719 -18.578 1 93.75 346 SER B O 1
ATOM 7011 N N . VAL B 1 347 ? 13.547 6.844 -17.656 1 95.56 347 VAL B N 1
ATOM 7012 C CA . VAL B 1 347 ? 13.18 7.305 -16.312 1 95.56 347 VAL B CA 1
ATOM 7013 C C . VAL B 1 347 ? 14.406 7.277 -15.406 1 95.56 347 VAL B C 1
ATOM 7015 O O . VAL B 1 347 ? 15.109 6.27 -15.328 1 95.56 347 VAL B O 1
ATOM 7018 N N . VAL B 1 348 ? 14.664 8.398 -14.758 1 95.5 348 VAL B N 1
ATOM 7019 C CA . VAL B 1 348 ? 15.711 8.5 -13.742 1 95.5 348 VAL B CA 1
ATOM 7020 C C . VAL B 1 348 ? 15.07 8.695 -12.367 1 95.5 348 VAL B C 1
ATOM 7022 O O . VAL B 1 348 ? 14.125 9.469 -12.227 1 95.5 348 VAL B O 1
ATOM 7025 N N . HIS B 1 349 ? 15.477 7.941 -11.422 1 93.19 349 HIS B N 1
ATOM 7026 C CA . HIS B 1 349 ? 14.992 8.039 -10.047 1 93.19 349 HIS B CA 1
ATOM 7027 C C . HIS B 1 349 ? 16.109 7.703 -9.055 1 93.19 349 HIS B C 1
ATOM 7029 O O . HIS B 1 349 ? 17.203 7.297 -9.453 1 93.19 349 HIS B O 1
ATOM 7035 N N . ARG B 1 350 ? 15.828 7.844 -7.809 1 88.56 350 ARG B N 1
ATOM 7036 C CA . ARG B 1 350 ? 16.844 7.707 -6.766 1 88.56 350 ARG B CA 1
ATOM 7037 C C . ARG B 1 350 ? 17.469 6.316 -6.793 1 88.56 350 ARG B C 1
ATOM 7039 O O . ARG B 1 350 ? 18.656 6.16 -6.5 1 88.56 350 ARG B O 1
ATOM 7046 N N . GLY B 1 351 ? 16.719 5.355 -7.152 1 81.19 351 GLY B N 1
ATOM 7047 C CA . GLY B 1 351 ? 17.203 3.982 -7.184 1 81.19 351 GLY B CA 1
ATOM 7048 C C . GLY B 1 351 ? 18.312 3.762 -8.188 1 81.19 351 GLY B C 1
ATOM 7049 O O . GLY B 1 351 ? 19.234 2.977 -7.941 1 81.19 351 GLY B O 1
ATOM 7050 N N . ASN B 1 352 ? 18.219 4.387 -9.352 1 85.31 352 ASN B N 1
ATOM 7051 C CA . ASN B 1 352 ? 19.234 4.168 -10.375 1 85.31 352 ASN B CA 1
ATOM 7052 C C . ASN B 1 352 ? 20.219 5.332 -10.438 1 85.31 352 ASN B C 1
ATOM 7054 O O . ASN B 1 352 ? 21.328 5.188 -10.961 1 85.31 352 ASN B O 1
ATOM 7058 N N . ASP B 1 353 ? 19.797 6.531 -9.859 1 91.06 353 ASP B N 1
ATOM 7059 C CA . ASP B 1 353 ? 20.672 7.688 -9.719 1 91.06 353 ASP B CA 1
ATOM 7060 C C . ASP B 1 353 ? 20.406 8.438 -8.422 1 91.06 353 ASP B C 1
ATOM 7062 O O . ASP B 1 353 ? 19.594 9.367 -8.391 1 91.06 353 ASP B O 1
ATOM 7066 N N . PRO B 1 354 ? 21.109 8.086 -7.406 1 89.69 354 PRO B N 1
ATOM 7067 C CA . PRO B 1 354 ? 20.859 8.68 -6.094 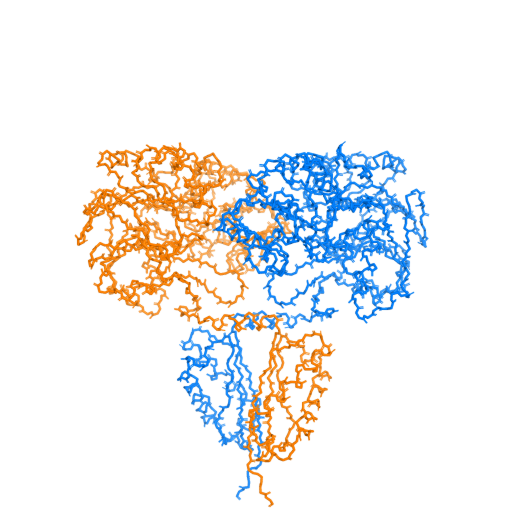1 89.69 354 PRO B CA 1
ATOM 7068 C C . PRO B 1 354 ? 21.078 10.188 -6.074 1 89.69 354 PRO B C 1
ATOM 7070 O O . PRO B 1 354 ? 20.672 10.867 -5.129 1 89.69 354 PRO B O 1
ATOM 7073 N N . ARG B 1 355 ? 21.719 10.781 -7.156 1 92.56 355 ARG B N 1
ATOM 7074 C CA . ARG B 1 355 ? 22.094 12.188 -7.188 1 92.56 355 ARG B CA 1
ATOM 7075 C C . ARG B 1 355 ? 20.875 13.07 -7.492 1 92.56 355 ARG B C 1
ATOM 7077 O O . ARG B 1 355 ? 20.953 14.297 -7.387 1 92.56 355 ARG B O 1
ATOM 7084 N N . VAL B 1 356 ? 19.688 12.555 -7.734 1 95.81 356 VAL B N 1
ATOM 7085 C CA . VAL B 1 356 ? 18.578 13.359 -8.234 1 95.81 356 VAL B CA 1
ATOM 7086 C C . VAL B 1 356 ? 17.672 13.766 -7.074 1 95.81 356 VAL B C 1
ATOM 7088 O O . VAL B 1 356 ? 16.656 14.43 -7.277 1 95.81 356 VAL B O 1
ATOM 7091 N N . HIS B 1 357 ? 18.047 13.32 -5.879 1 94.38 357 HIS B N 1
ATOM 7092 C CA . HIS B 1 357 ? 17.234 13.695 -4.727 1 94.38 357 HIS B CA 1
ATOM 7093 C C . HIS B 1 357 ? 18.062 13.703 -3.447 1 94.38 357 HIS B C 1
ATOM 7095 O O . HIS B 1 357 ? 18.984 12.898 -3.295 1 94.38 357 HIS B O 1
ATOM 7101 N N . VAL B 1 358 ? 17.719 14.562 -2.615 1 93.75 358 VAL B N 1
ATOM 7102 C CA . VAL B 1 358 ? 18.219 14.57 -1.248 1 93.75 358 VAL B CA 1
ATOM 7103 C C . VAL B 1 358 ? 17.078 14.82 -0.272 1 93.75 358 VAL B C 1
ATOM 7105 O O . VAL B 1 358 ? 16.078 15.445 -0.626 1 93.75 358 VAL B O 1
ATOM 7108 N N . SER B 1 359 ? 17.219 14.375 0.942 1 93.62 359 SER B N 1
ATOM 7109 C CA . SER B 1 359 ? 16.172 14.523 1.951 1 93.62 359 SER B CA 1
ATOM 7110 C C . SER B 1 359 ? 16.094 15.961 2.463 1 93.62 359 SER B C 1
ATOM 7112 O O . SER B 1 359 ? 17.109 16.656 2.533 1 93.62 359 SER B O 1
ATOM 7114 N N . GLY B 1 360 ? 14.836 16.344 2.797 1 94.69 360 GLY B N 1
ATOM 7115 C CA . GLY B 1 360 ? 14.633 17.625 3.447 1 94.69 360 GLY B CA 1
ATOM 7116 C C . GLY B 1 360 ? 14.766 17.562 4.957 1 94.69 360 GLY B C 1
ATOM 7117 O O . GLY B 1 360 ? 14.695 18.578 5.637 1 94.69 360 GLY B O 1
ATOM 7118 N N . HIS B 1 361 ? 15.047 16.391 5.527 1 96.75 361 HIS B N 1
ATOM 7119 C CA . HIS B 1 361 ? 15.148 16.203 6.969 1 96.75 361 HIS B CA 1
ATOM 7120 C C . HIS B 1 361 ? 16.562 15.781 7.367 1 96.75 361 HIS B C 1
ATOM 7122 O O . HIS B 1 361 ? 17.234 15.055 6.633 1 96.75 361 HIS B O 1
ATOM 7128 N N . ALA B 1 362 ? 16.953 16.156 8.523 1 97.94 362 ALA B N 1
ATOM 7129 C CA . ALA B 1 362 ? 18.297 15.914 9.039 1 97.94 362 ALA B CA 1
ATOM 7130 C C . ALA B 1 362 ? 18.5 14.43 9.328 1 97.94 362 ALA B C 1
ATOM 7132 O O . ALA B 1 362 ? 17.625 13.773 9.906 1 97.94 362 ALA B O 1
ATOM 7133 N N . HIS B 1 363 ? 19.688 13.961 8.883 1 97.19 363 HIS B N 1
ATOM 7134 C CA . HIS B 1 363 ? 20.109 12.617 9.273 1 97.19 363 HIS B CA 1
ATOM 7135 C C . HIS B 1 363 ? 20.734 12.625 10.672 1 97.19 363 HIS B C 1
ATOM 7137 O O . HIS B 1 363 ? 20.781 13.664 11.328 1 97.19 363 HIS B O 1
ATOM 7143 N N . ARG B 1 364 ? 21.234 11.539 11.164 1 97.38 364 ARG B N 1
ATOM 7144 C CA . ARG B 1 364 ? 21.656 11.344 12.539 1 97.38 364 ARG B CA 1
ATOM 7145 C C . ARG B 1 364 ? 22.781 12.312 12.914 1 97.38 364 ARG B C 1
ATOM 7147 O O . ARG B 1 364 ? 22.781 12.883 14.008 1 97.38 364 ARG B O 1
ATOM 7154 N N . ASP B 1 365 ? 23.734 12.508 12 1 97.5 365 ASP B N 1
ATOM 7155 C CA . ASP B 1 365 ? 24.875 13.367 12.32 1 97.5 365 ASP B CA 1
ATOM 7156 C C . ASP B 1 365 ? 24.438 14.828 12.453 1 97.5 365 ASP B C 1
ATOM 7158 O O . ASP B 1 365 ? 24.953 15.555 13.305 1 97.5 365 ASP B O 1
ATOM 7162 N N . GLU B 1 366 ? 23.547 15.234 11.602 1 97.69 366 GLU B N 1
ATOM 7163 C CA . GLU B 1 366 ? 23.016 16.594 11.68 1 97.69 366 GLU B CA 1
ATOM 7164 C C . GLU B 1 366 ? 22.172 16.781 12.938 1 97.69 366 GLU B C 1
ATOM 7166 O O . GLU B 1 366 ? 22.219 17.844 13.562 1 97.69 366 GLU B O 1
ATOM 7171 N N . GLN B 1 367 ? 21.422 15.773 13.266 1 98.31 367 GLN B N 1
ATOM 7172 C CA . GLN B 1 367 ? 20.625 15.812 14.484 1 98.31 367 GLN B CA 1
ATOM 7173 C C . GLN B 1 367 ? 21.516 15.961 15.719 1 98.31 367 GLN B C 1
ATOM 7175 O O . GLN B 1 367 ? 21.25 16.797 16.594 1 98.31 367 GLN B O 1
ATOM 7180 N N . ARG B 1 368 ? 22.531 15.172 15.758 1 98.25 368 ARG B N 1
ATOM 7181 C CA . ARG B 1 368 ? 23.5 15.234 16.859 1 98.25 368 ARG B CA 1
ATOM 7182 C C . ARG B 1 368 ? 24.141 16.609 16.938 1 98.25 368 ARG B C 1
ATOM 7184 O O . ARG B 1 368 ? 24.266 17.188 18.031 1 98.25 368 ARG B O 1
ATOM 7191 N N . GLU B 1 369 ? 24.516 17.109 15.797 1 97.19 369 GLU B N 1
ATOM 7192 C CA . GLU B 1 369 ? 25.156 18.438 15.742 1 97.19 369 GLU B CA 1
ATOM 7193 C C . GLU B 1 369 ? 24.25 19.5 16.344 1 97.19 369 GLU B C 1
ATOM 7195 O O . GLU B 1 369 ? 24.703 20.344 17.125 1 97.19 369 GLU B O 1
ATOM 7200 N N . LEU B 1 370 ? 23.016 19.5 15.977 1 98.06 370 LEU B N 1
ATOM 7201 C CA . LEU B 1 370 ? 22.094 20.516 16.484 1 98.06 370 LEU B CA 1
ATOM 7202 C C . LEU B 1 370 ? 21.891 20.359 17.984 1 98.06 370 LEU B C 1
ATOM 7204 O O . LEU B 1 370 ? 21.844 21.359 18.703 1 98.06 370 LEU B O 1
ATOM 7208 N N . ILE B 1 371 ? 21.734 19.141 18.469 1 98.5 371 ILE B N 1
ATOM 7209 C CA . ILE B 1 371 ? 21.547 18.875 19.891 1 98.5 371 ILE B CA 1
ATOM 7210 C C . ILE B 1 371 ? 22.75 19.406 20.672 1 98.5 371 ILE B C 1
ATOM 7212 O O . ILE B 1 371 ? 22.594 20.031 21.719 1 98.5 371 ILE B O 1
ATOM 7216 N N . GLN B 1 372 ? 23.922 19.188 20.156 1 97.75 372 GLN B N 1
ATOM 7217 C CA . GLN B 1 372 ? 25.156 19.609 20.828 1 97.75 372 GLN B CA 1
ATOM 7218 C C . GLN B 1 372 ? 25.281 21.125 20.812 1 97.75 372 GLN B C 1
ATOM 7220 O O . GLN B 1 372 ? 25.875 21.719 21.719 1 97.75 372 GLN B O 1
ATOM 7225 N N . LEU B 1 373 ? 24.766 21.719 19.781 1 97.12 373 LEU B N 1
ATOM 7226 C CA . LEU B 1 373 ? 24.797 23.172 19.703 1 97.12 373 LEU B CA 1
ATOM 7227 C C . LEU B 1 373 ? 23.828 23.797 20.703 1 97.12 373 LEU B C 1
ATOM 7229 O O . LEU B 1 373 ? 24.141 24.812 21.328 1 97.12 373 LEU B O 1
ATOM 7233 N N . VAL B 1 374 ? 22.656 23.203 20.875 1 97.94 374 VAL B N 1
ATOM 7234 C CA . VAL B 1 374 ? 21.578 23.781 21.672 1 97.94 374 VAL B CA 1
ATOM 7235 C C . VAL B 1 374 ? 21.812 23.453 23.156 1 97.94 374 VAL B C 1
ATOM 7237 O O . VAL B 1 374 ? 21.484 24.25 24.031 1 97.94 374 VAL B O 1
ATOM 7240 N N . ARG B 1 375 ? 22.328 22.266 23.469 1 97.44 375 ARG B N 1
ATOM 7241 C CA . ARG B 1 375 ? 22.641 21.797 24.812 1 97.44 375 ARG B CA 1
ATOM 7242 C C . ARG B 1 375 ? 21.438 21.922 25.734 1 97.44 375 ARG B C 1
ATOM 7244 O O . ARG B 1 375 ? 21.531 22.547 26.797 1 97.44 375 ARG B O 1
ATOM 7251 N N . PRO B 1 376 ? 20.344 21.281 25.438 1 97.75 376 PRO B N 1
ATOM 7252 C CA . PRO B 1 376 ? 19.141 21.391 26.281 1 97.75 376 PRO B CA 1
ATOM 7253 C C . PRO B 1 376 ? 19.266 20.594 27.578 1 97.75 376 PRO B C 1
ATOM 7255 O O . PRO B 1 376 ? 20.016 19.625 27.641 1 97.75 376 PRO B O 1
ATOM 7258 N N . ARG B 1 377 ? 18.547 21.031 28.562 1 96.5 377 ARG B N 1
ATOM 7259 C CA . ARG B 1 377 ? 18.438 20.234 29.781 1 96.5 377 ARG B CA 1
ATOM 7260 C C . ARG B 1 377 ? 17.625 18.969 29.547 1 96.5 377 ARG B C 1
ATOM 7262 O O . ARG B 1 377 ? 17.938 17.906 30.078 1 96.5 377 ARG B O 1
ATOM 7269 N N . THR B 1 378 ? 16.594 19.172 28.875 1 96.12 378 THR B N 1
ATOM 7270 C CA . THR B 1 378 ? 15.695 18.078 28.531 1 96.12 378 THR B CA 1
ATOM 7271 C C . THR B 1 378 ? 15.492 18 27.031 1 96.12 378 THR B C 1
ATOM 7273 O O . THR B 1 378 ? 15.297 19.016 26.359 1 96.12 378 THR B O 1
ATOM 7276 N N . PHE B 1 379 ? 15.586 16.75 26.453 1 96.94 379 PHE B N 1
ATOM 7277 C CA . PHE B 1 379 ? 15.344 16.516 25.031 1 96.94 379 PHE B CA 1
ATOM 7278 C C . PHE B 1 379 ? 14.07 15.719 24.828 1 96.94 379 PHE B C 1
ATOM 7280 O O . PHE B 1 379 ? 13.844 14.719 25.516 1 96.94 379 PHE B O 1
ATOM 7287 N N . VAL B 1 380 ? 13.25 16.172 23.891 1 96.56 380 VAL B N 1
ATOM 7288 C CA . VAL B 1 380 ? 12.016 15.492 23.5 1 96.56 380 VAL B CA 1
ATOM 7289 C C . VAL B 1 380 ? 11.969 15.312 21.984 1 96.56 380 VAL B C 1
ATOM 7291 O O . VAL B 1 380 ? 11.727 16.266 21.25 1 96.56 380 VAL B O 1
ATOM 7294 N N . PRO B 1 381 ? 12.148 14.07 21.484 1 97.44 381 PRO B N 1
ATOM 7295 C CA . PRO B 1 381 ? 12 13.844 20.047 1 97.44 381 PRO B CA 1
ATOM 7296 C C . PRO B 1 381 ? 10.562 14.016 19.578 1 97.44 381 PRO B C 1
ATOM 7298 O O . PRO B 1 381 ? 9.625 13.555 20.234 1 97.44 381 PRO B O 1
ATOM 7301 N N . VAL B 1 382 ? 10.391 14.719 18.438 1 97.19 382 VAL B N 1
ATOM 7302 C CA . VAL B 1 382 ? 9.055 14.914 17.875 1 97.19 382 VAL B CA 1
ATOM 7303 C C . VAL B 1 382 ? 9.07 14.555 16.391 1 97.19 382 VAL B C 1
ATOM 7305 O O . VAL B 1 382 ? 10.141 14.383 15.797 1 97.19 382 VAL B O 1
ATOM 7308 N N . HIS B 1 383 ? 7.879 14.375 15.766 1 96 383 HIS B N 1
ATOM 7309 C CA . HIS B 1 383 ? 7.703 14.133 14.336 1 96 383 HIS B CA 1
ATOM 7310 C C . HIS B 1 383 ? 8.367 12.82 13.914 1 96 383 HIS B C 1
ATOM 7312 O O . HIS B 1 383 ? 9.445 12.836 13.312 1 96 383 HIS B O 1
ATOM 7318 N N . GLY B 1 384 ? 7.668 11.766 14.039 1 92.88 384 GLY B N 1
ATOM 7319 C CA . GLY B 1 384 ? 8.188 10.453 13.672 1 92.88 384 GLY B CA 1
ATOM 7320 C C . GLY B 1 384 ? 7.422 9.305 14.305 1 92.88 384 GLY B C 1
ATOM 7321 O O . GLY B 1 384 ? 6.68 9.508 15.266 1 92.88 384 GLY B O 1
ATOM 7322 N N . THR B 1 385 ? 7.59 8.156 13.758 1 90.75 385 THR B N 1
ATOM 7323 C CA . THR B 1 385 ? 7.039 6.941 14.359 1 90.75 385 THR B CA 1
ATOM 7324 C C . THR B 1 385 ? 7.781 6.59 15.648 1 90.75 385 THR B C 1
ATOM 7326 O O . THR B 1 385 ? 8.75 7.258 16.016 1 90.75 385 THR B O 1
ATOM 7329 N N . PHE B 1 386 ? 7.277 5.633 16.297 1 90.5 386 PHE B N 1
ATOM 7330 C CA . PHE B 1 386 ? 7.867 5.23 17.562 1 90.5 386 PHE B CA 1
ATOM 7331 C C . PHE B 1 386 ? 9.352 4.945 17.406 1 90.5 386 PHE B C 1
ATOM 7333 O O . PHE B 1 386 ? 10.164 5.391 18.219 1 90.5 386 PHE B O 1
ATOM 7340 N N . MET B 1 387 ? 9.742 4.238 16.375 1 88.44 387 MET B N 1
ATOM 7341 C CA . MET B 1 387 ? 11.141 3.877 16.172 1 88.44 387 MET B CA 1
ATOM 7342 C C . MET B 1 387 ? 11.992 5.121 15.914 1 88.44 387 MET B C 1
ATOM 7344 O O . MET B 1 387 ? 13.141 5.188 16.344 1 88.44 387 MET B O 1
ATOM 7348 N N . HIS B 1 388 ? 11.453 6.051 15.227 1 92.38 388 HIS B N 1
ATOM 7349 C CA . HIS B 1 388 ? 12.164 7.301 14.961 1 92.38 388 HIS B CA 1
ATOM 7350 C C . HIS B 1 388 ? 12.414 8.07 16.25 1 92.38 388 HIS B C 1
ATOM 7352 O O . HIS B 1 388 ? 13.523 8.547 16.5 1 92.38 388 HIS B O 1
ATOM 7358 N N . LEU B 1 389 ? 11.312 8.141 17.031 1 94.94 389 LEU B N 1
ATOM 7359 C CA . LEU B 1 389 ? 11.414 8.875 18.297 1 94.94 389 LEU B CA 1
ATOM 7360 C C . LEU B 1 389 ? 12.43 8.211 19.219 1 94.94 389 LEU B C 1
ATOM 7362 O O . LEU B 1 389 ? 13.25 8.898 19.844 1 94.94 389 LEU B O 1
ATOM 7366 N N . LYS B 1 390 ? 12.336 6.93 19.297 1 91.69 390 LYS B N 1
ATOM 7367 C CA . LYS B 1 390 ? 13.266 6.168 20.141 1 91.69 390 LYS B CA 1
ATOM 7368 C C . LYS B 1 390 ? 14.703 6.371 19.688 1 91.69 390 LYS B C 1
ATOM 7370 O O . LYS B 1 390 ? 15.594 6.613 20.5 1 91.69 390 LYS B O 1
ATOM 7375 N N . ALA B 1 391 ? 14.961 6.227 18.406 1 92.62 391 ALA B N 1
ATOM 7376 C CA . ALA B 1 391 ? 16.297 6.41 17.844 1 92.62 391 ALA B CA 1
ATOM 7377 C C . ALA B 1 391 ? 16.828 7.812 18.141 1 92.62 391 ALA B C 1
ATOM 7379 O O . ALA B 1 391 ? 18 7.988 18.469 1 92.62 391 ALA B O 1
ATOM 7380 N N . HIS B 1 392 ? 16.016 8.812 17.984 1 97.25 392 HIS B N 1
ATOM 7381 C CA . HIS B 1 392 ? 16.422 10.188 18.234 1 97.25 392 HIS B CA 1
ATOM 7382 C C . HIS B 1 392 ? 16.734 10.414 19.703 1 97.25 392 HIS B C 1
ATOM 7384 O O . HIS B 1 392 ? 17.641 11.172 20.047 1 97.25 392 HIS B O 1
ATOM 7390 N N . ALA B 1 393 ? 15.93 9.812 20.562 1 96.5 393 ALA B N 1
ATOM 7391 C CA . ALA B 1 393 ? 16.219 9.852 22 1 96.5 393 ALA B CA 1
ATOM 7392 C C . ALA B 1 393 ? 17.594 9.289 22.297 1 96.5 393 ALA B C 1
ATOM 7394 O O . ALA B 1 393 ? 18.328 9.836 23.125 1 96.5 393 ALA B O 1
ATOM 7395 N N . GLU B 1 394 ? 17.922 8.234 21.625 1 95.06 394 GLU B N 1
ATOM 7396 C CA . GLU B 1 394 ? 19.234 7.629 21.797 1 95.06 394 GLU B CA 1
ATOM 7397 C C . GLU B 1 394 ? 20.344 8.57 21.328 1 95.06 394 GLU B C 1
ATOM 7399 O O . GLU B 1 394 ? 21.391 8.672 21.969 1 95.06 394 GLU B O 1
ATOM 7404 N N . ILE B 1 395 ? 20.125 9.203 20.203 1 97.69 395 ILE B N 1
ATOM 7405 C CA . ILE B 1 395 ? 21.078 10.18 19.703 1 97.69 395 ILE B CA 1
ATOM 7406 C C . ILE B 1 395 ? 21.312 11.273 20.75 1 97.69 395 ILE B C 1
ATOM 7408 O O . ILE B 1 395 ? 22.453 11.68 21 1 97.69 395 ILE B O 1
ATOM 7412 N N . ALA B 1 396 ? 20.219 11.734 21.344 1 98.44 396 ALA B N 1
ATOM 7413 C CA . ALA B 1 396 ? 20.297 12.789 22.359 1 98.44 396 ALA B CA 1
ATOM 7414 C C . ALA B 1 396 ? 21.078 12.312 23.578 1 98.44 396 ALA B C 1
ATOM 7416 O O . ALA B 1 396 ? 21.891 13.055 24.125 1 98.44 396 ALA B O 1
ATOM 7417 N N . ARG B 1 397 ? 20.828 11.094 24.047 1 97.62 397 ARG B N 1
ATOM 7418 C CA . ARG B 1 397 ? 21.562 10.531 25.172 1 97.62 397 ARG B CA 1
ATOM 7419 C C . ARG B 1 397 ? 23.047 10.43 24.859 1 97.62 397 ARG B C 1
ATOM 7421 O O . ARG B 1 397 ? 23.891 10.805 25.688 1 97.62 397 ARG B O 1
ATOM 7428 N N . ASP B 1 398 ? 23.328 9.969 23.734 1 97.19 398 ASP B N 1
ATOM 7429 C CA . ASP B 1 398 ? 24.719 9.836 23.297 1 97.19 398 ASP B CA 1
ATOM 7430 C C . ASP B 1 398 ? 25.406 11.195 23.203 1 97.19 398 ASP B C 1
ATOM 7432 O O . ASP B 1 398 ? 26.625 11.297 23.391 1 97.19 398 ASP B O 1
ATOM 7436 N N . ALA B 1 399 ? 24.609 12.195 22.875 1 97.75 399 ALA B N 1
ATOM 7437 C CA . ALA B 1 399 ? 25.141 13.547 22.734 1 97.75 399 ALA B CA 1
ATOM 7438 C C . ALA B 1 399 ? 25.297 14.211 24.109 1 97.75 399 ALA B C 1
ATOM 7440 O O . ALA B 1 399 ? 25.781 15.336 24.203 1 97.75 399 ALA B O 1
ATOM 7441 N N . GLY B 1 400 ? 24.828 13.539 25.203 1 96.81 400 GLY B N 1
ATOM 7442 C CA . GLY B 1 400 ? 25.109 14.008 26.547 1 96.81 400 GLY B CA 1
ATOM 7443 C C . GLY B 1 400 ? 23.969 14.797 27.156 1 96.81 400 GLY B C 1
ATOM 7444 O O . GLY B 1 400 ? 24.156 15.477 28.172 1 96.81 400 GLY B O 1
ATOM 7445 N N . VAL B 1 401 ? 22.812 14.766 26.609 1 97.56 401 VAL B N 1
ATOM 7446 C CA . VAL B 1 401 ? 21.672 15.477 27.188 1 97.56 401 VAL B CA 1
ATOM 7447 C C . VAL B 1 401 ? 21.297 14.844 28.531 1 97.56 401 VAL B C 1
ATOM 7449 O O . VAL B 1 401 ? 21.109 13.633 28.609 1 97.56 401 VAL B O 1
ATOM 7452 N N . PRO B 1 402 ? 21.141 15.578 29.562 1 94.75 402 PRO B N 1
ATOM 7453 C CA . PRO B 1 402 ? 20.891 15.031 30.891 1 94.75 402 PRO B CA 1
ATOM 7454 C C . PRO B 1 402 ? 19.578 14.258 30.984 1 94.75 402 PRO B C 1
ATOM 7456 O O . PRO B 1 402 ? 19.531 13.188 31.609 1 94.75 402 PRO B O 1
ATOM 7459 N N . GLU B 1 403 ? 18.531 14.812 30.453 1 95.12 403 GLU B N 1
ATOM 7460 C CA . GLU B 1 403 ? 17.203 14.195 30.531 1 95.12 403 GLU B CA 1
ATOM 7461 C C . GLU B 1 403 ? 16.594 14.016 29.141 1 95.12 403 GLU B C 1
ATOM 7463 O O . GLU B 1 403 ? 16.5 14.977 28.375 1 95.12 403 GLU B O 1
ATOM 7468 N N . VAL B 1 404 ? 16.203 12.797 28.844 1 95.06 404 VAL B N 1
ATOM 7469 C CA . VAL B 1 404 ? 15.578 12.508 27.562 1 95.06 404 VAL B CA 1
ATOM 7470 C C . VAL B 1 404 ? 14.227 11.828 27.781 1 95.06 404 VAL B C 1
ATOM 7472 O O . VAL B 1 404 ? 14.141 10.805 28.453 1 95.06 404 VAL B O 1
ATOM 7475 N N . PHE B 1 405 ? 13.219 12.469 27.266 1 88.62 405 PHE B N 1
ATOM 7476 C CA . PHE B 1 405 ? 11.867 11.914 27.328 1 88.62 405 PHE B CA 1
ATOM 7477 C C . PHE B 1 405 ? 11.328 11.633 25.938 1 88.62 405 PHE B C 1
ATOM 7479 O O . PHE B 1 405 ? 11.43 12.477 25.047 1 88.62 405 PHE B O 1
ATOM 7486 N N . PHE B 1 406 ? 10.961 10.523 25.609 1 82.38 406 PHE B N 1
ATOM 7487 C CA . PHE B 1 406 ? 10.211 10.312 24.375 1 82.38 406 PHE B CA 1
ATOM 7488 C C . PHE B 1 406 ? 8.828 9.734 24.688 1 82.38 406 PHE B C 1
ATOM 7490 O O . PHE B 1 406 ? 8.688 8.898 25.578 1 82.38 406 PHE B O 1
ATOM 7497 N N . PHE B 1 407 ? 7.848 10.367 24.266 1 85.06 407 PHE B N 1
ATOM 7498 C CA . PHE B 1 407 ? 6.453 10 24.484 1 85.06 407 PHE B CA 1
ATOM 7499 C C . PHE B 1 407 ? 5.641 10.117 23.203 1 85.06 407 PHE B C 1
ATOM 7501 O O . PHE B 1 407 ? 6.168 10.523 22.172 1 85.06 407 PHE B O 1
ATOM 7508 N N . GLU B 1 408 ? 4.418 9.547 23.172 1 91.31 408 GLU B N 1
ATOM 7509 C CA . GLU B 1 408 ? 3.527 9.531 22.016 1 91.31 408 GLU B CA 1
ATOM 7510 C C . GLU B 1 408 ? 2.289 10.391 22.266 1 91.31 408 GLU B C 1
ATOM 7512 O O . GLU B 1 408 ? 2.146 11 23.328 1 91.31 408 GLU B O 1
ATOM 7517 N N . ASN B 1 409 ? 1.53 10.531 21.188 1 94.88 409 ASN B N 1
ATOM 7518 C CA . ASN B 1 409 ? 0.312 11.328 21.266 1 94.88 409 ASN B CA 1
ATOM 7519 C C . ASN B 1 409 ? -0.505 10.977 22.516 1 94.88 409 ASN B C 1
ATOM 7521 O O . ASN B 1 409 ? -0.65 9.805 22.859 1 94.88 409 ASN B O 1
ATOM 7525 N N . GLY B 1 410 ? -1.003 11.984 23.203 1 94.31 410 GLY B N 1
ATOM 7526 C CA . GLY B 1 410 ? -1.856 11.789 24.375 1 94.31 410 GLY B CA 1
ATOM 7527 C C . GLY B 1 410 ? -1.086 11.734 25.672 1 94.31 410 GLY B C 1
ATOM 7528 O O . GLY B 1 410 ? -1.665 11.891 26.75 1 94.31 410 GLY B O 1
ATOM 7529 N N . GLN B 1 411 ? 0.185 11.492 25.578 1 94 411 GLN B N 1
ATOM 7530 C CA . GLN B 1 411 ? 1.01 11.547 26.781 1 94 411 GLN B CA 1
ATOM 7531 C C . GLN B 1 411 ? 1.407 12.984 27.109 1 94 411 GLN B C 1
ATOM 7533 O O . GLN B 1 411 ? 1.749 13.758 26.203 1 94 411 GLN B O 1
ATOM 7538 N N . VAL B 1 412 ? 1.325 13.328 28.422 1 95.19 412 VAL B N 1
ATOM 7539 C CA . VAL B 1 412 ? 1.525 14.711 28.859 1 95.19 412 VAL B CA 1
ATOM 7540 C C . VAL B 1 412 ? 2.816 14.82 29.656 1 95.19 412 VAL B C 1
ATOM 7542 O O . VAL B 1 412 ? 3.068 14 30.547 1 95.19 412 VAL B O 1
ATOM 7545 N N . ILE B 1 413 ? 3.637 15.828 29.297 1 93.56 413 ILE B N 1
ATOM 7546 C CA . ILE B 1 413 ? 4.84 16.125 30.078 1 93.56 413 ILE B CA 1
ATOM 7547 C C . ILE B 1 413 ? 4.648 17.438 30.828 1 93.56 413 ILE B C 1
ATOM 7549 O O . ILE B 1 413 ? 4.273 18.453 30.25 1 93.56 413 ILE B O 1
ATOM 7553 N N . GLU B 1 414 ? 4.887 17.344 32.094 1 94.94 414 GLU B N 1
ATOM 7554 C CA . GLU B 1 414 ? 4.84 18.531 32.938 1 94.94 414 GLU B CA 1
ATOM 7555 C C . GLU B 1 414 ? 6.246 19.016 33.281 1 94.94 414 GLU B C 1
ATOM 7557 O O . GLU B 1 414 ? 7.074 18.25 33.781 1 94.94 414 GLU B O 1
ATOM 7562 N N . LEU B 1 415 ? 6.441 20.25 32.969 1 93.69 415 LEU B N 1
ATOM 7563 C CA . LEU B 1 415 ? 7.734 20.891 33.219 1 93.69 415 LEU B CA 1
ATOM 7564 C C . LEU B 1 415 ? 7.668 21.781 34.438 1 93.69 415 LEU B C 1
ATOM 7566 O O . LEU B 1 415 ? 6.785 22.641 34.562 1 93.69 415 LEU B O 1
ATOM 7570 N N . HIS B 1 416 ? 8.477 21.484 35.406 1 90.88 416 HIS B N 1
ATOM 7571 C CA . HIS B 1 416 ? 8.711 22.344 36.531 1 90.88 416 HIS B CA 1
ATOM 7572 C C . HIS B 1 416 ? 10.109 22.938 36.5 1 90.88 416 HIS B C 1
ATOM 7574 O O . HIS B 1 416 ? 10.906 22.609 35.625 1 90.88 416 HIS B O 1
ATOM 7580 N N . GLU B 1 417 ? 10.336 23.891 37.375 1 84.31 417 GLU B N 1
ATOM 7581 C CA . GLU B 1 417 ? 11.641 24.562 37.375 1 84.31 417 GLU B CA 1
ATOM 7582 C C . GLU B 1 417 ? 12.773 23.562 37.562 1 84.31 417 GLU B C 1
ATOM 7584 O O . GLU B 1 417 ? 13.797 23.641 36.875 1 84.31 417 GLU B O 1
ATOM 7589 N N . ASP B 1 418 ? 12.57 22.547 38.375 1 84.56 418 ASP B N 1
ATOM 7590 C CA . ASP B 1 418 ? 13.695 21.688 38.75 1 84.56 418 ASP B CA 1
ATOM 7591 C C . ASP B 1 418 ? 13.438 20.234 38.312 1 84.56 418 ASP B C 1
ATOM 7593 O O . ASP B 1 418 ? 14.305 19.375 38.5 1 84.56 418 ASP B O 1
ATOM 7597 N N . ARG B 1 419 ? 12.25 20.047 37.75 1 88.06 419 ARG B N 1
ATOM 7598 C CA . ARG B 1 419 ? 11.992 18.641 37.438 1 88.06 419 ARG B CA 1
ATOM 7599 C C . ARG B 1 419 ? 11.023 18.531 36.25 1 88.06 419 ARG B C 1
ATOM 7601 O O . ARG B 1 419 ? 10.312 19.484 35.938 1 88.06 419 ARG B O 1
ATOM 7608 N N . THR B 1 420 ? 11.094 17.391 35.594 1 89.31 420 THR B N 1
ATOM 7609 C CA . THR B 1 420 ? 10.195 17 34.531 1 89.31 420 THR B CA 1
ATOM 7610 C C . THR B 1 420 ? 9.461 15.703 34.875 1 89.31 420 THR B C 1
ATOM 7612 O O . THR B 1 420 ? 10.062 14.766 35.406 1 89.31 420 THR B O 1
ATOM 7615 N N . GLU B 1 421 ? 8.125 15.719 34.719 1 90.44 421 GLU B N 1
ATOM 7616 C CA . GLU B 1 421 ? 7.367 14.516 35.062 1 90.44 421 GLU B CA 1
ATOM 7617 C C . GLU B 1 421 ? 6.352 14.18 33.969 1 90.44 421 GLU B C 1
ATOM 7619 O O . GLU B 1 421 ? 5.895 15.07 33.25 1 90.44 421 GLU B O 1
ATOM 7624 N N . LEU B 1 422 ? 6.121 12.93 33.875 1 88.69 422 LEU B N 1
ATOM 7625 C CA . LEU B 1 422 ? 5.023 12.469 33.031 1 88.69 422 LEU B CA 1
ATOM 7626 C C . LEU B 1 422 ? 3.695 12.547 33.75 1 88.69 422 LEU B C 1
ATOM 7628 O O . LEU B 1 422 ? 3.596 12.109 34.906 1 88.69 422 LEU B O 1
ATOM 7632 N N . ALA B 1 423 ? 2.732 13.188 33.156 1 90.62 423 ALA B N 1
ATOM 7633 C CA . ALA B 1 423 ? 1.412 13.328 33.75 1 90.62 423 ALA B CA 1
ATOM 7634 C C . ALA B 1 423 ? 0.432 12.312 33.188 1 90.62 423 ALA B C 1
ATOM 7636 O O . ALA B 1 423 ? 0.828 11.414 32.438 1 90.62 423 ALA B O 1
ATOM 7637 N N . GLU B 1 424 ? -0.795 12.414 33.656 1 90.31 424 GLU B N 1
ATOM 7638 C CA . GLU B 1 424 ? -1.851 11.523 33.188 1 90.31 424 GLU B CA 1
ATOM 7639 C C . GLU B 1 424 ? -2.109 11.719 31.688 1 90.31 424 GLU B C 1
ATOM 7641 O O . GLU B 1 424 ? -2.086 12.852 31.203 1 90.31 424 GLU B O 1
ATOM 7646 N N . ARG B 1 425 ? -2.383 10.625 31.109 1 93.75 425 ARG B N 1
ATOM 7647 C CA . ARG B 1 425 ? -2.666 10.648 29.672 1 93.75 425 ARG B CA 1
ATOM 7648 C C . ARG B 1 425 ? -3.982 11.367 29.391 1 93.75 425 ARG B C 1
ATOM 7650 O O . ARG B 1 425 ? -4.914 11.312 30.203 1 93.75 425 ARG B O 1
ATOM 7657 N N . VAL B 1 426 ? -4.004 12.086 28.266 1 95.38 426 VAL B N 1
ATOM 7658 C CA . VAL B 1 426 ? -5.246 12.68 27.781 1 95.38 426 VAL B CA 1
ATOM 7659 C C . VAL B 1 426 ? -5.699 11.961 26.516 1 95.38 426 VAL B C 1
ATOM 7661 O O . VAL B 1 426 ? -4.93 11.211 25.906 1 95.38 426 VAL B O 1
ATOM 7664 N N . HIS B 1 427 ? -6.906 12.156 26.172 1 93.19 427 HIS B N 1
ATOM 7665 C CA . HIS B 1 427 ? -7.43 11.523 24.969 1 93.19 427 HIS B CA 1
ATOM 7666 C C . HIS B 1 427 ? -6.781 12.094 23.719 1 93.19 427 HIS B C 1
ATOM 7668 O O . HIS B 1 427 ? -6.652 13.312 23.594 1 93.19 427 HIS B O 1
ATOM 7674 N N . SER B 1 428 ? -6.227 11.234 22.953 1 92.44 428 SER B N 1
ATOM 7675 C CA . SER B 1 428 ? -5.715 11.562 21.641 1 92.44 428 SER B CA 1
ATOM 7676 C C . SER B 1 428 ? -6.262 10.617 20.578 1 92.44 428 SER B C 1
ATOM 7678 O O . SER B 1 428 ? -6.465 9.43 20.844 1 92.44 428 SER B O 1
ATOM 7680 N N . GLY B 1 429 ? -6.738 11.141 19.453 1 93.75 429 GLY B N 1
ATOM 7681 C CA . GLY B 1 429 ? -7.301 10.328 18.391 1 93.75 429 GLY B CA 1
ATOM 7682 C C . GLY B 1 429 ? -7.156 10.953 17.016 1 93.75 429 GLY B C 1
ATOM 7683 O O . GLY B 1 429 ? -6.418 11.922 16.844 1 93.75 429 GLY B O 1
ATOM 7684 N N . ARG B 1 430 ? -7.734 10.312 16.062 1 95.19 430 ARG B N 1
ATOM 7685 C CA . ARG B 1 430 ? -7.695 10.742 14.672 1 95.19 430 ARG B CA 1
ATOM 7686 C C . ARG B 1 430 ? -9.086 11.078 14.156 1 95.19 430 ARG B C 1
ATOM 7688 O O . ARG B 1 430 ? -10.062 10.414 14.516 1 95.19 430 ARG B O 1
ATOM 7695 N N . VAL B 1 431 ? -9.125 12.094 13.422 1 96.75 431 VAL B N 1
ATOM 7696 C CA . VAL B 1 431 ? -10.359 12.484 12.75 1 96.75 431 VAL B CA 1
ATOM 7697 C C . VAL B 1 431 ? -10.203 12.336 11.242 1 96.75 431 VAL B C 1
ATOM 7699 O O . VAL B 1 431 ? -9.336 12.961 10.633 1 96.75 431 VAL B O 1
ATOM 7702 N N . HIS B 1 432 ? -11.047 11.477 10.672 1 96.62 432 HIS B N 1
ATOM 7703 C CA . HIS B 1 432 ? -11.047 11.242 9.234 1 96.62 432 HIS B CA 1
ATOM 7704 C C . HIS B 1 432 ? -11.969 12.211 8.508 1 96.62 432 HIS B C 1
ATOM 7706 O O . HIS B 1 432 ? -13.086 12.469 8.961 1 96.62 432 HIS B O 1
ATOM 7712 N N . ILE B 1 433 ? -11.406 12.805 7.438 1 95.94 433 ILE B N 1
ATOM 7713 C CA . ILE B 1 433 ? -12.172 13.812 6.715 1 95.94 433 ILE B CA 1
ATOM 7714 C C . ILE B 1 433 ? -12.508 13.305 5.316 1 95.94 433 ILE B C 1
ATOM 7716 O O . ILE B 1 433 ? -11.641 12.789 4.609 1 95.94 433 ILE B O 1
ATOM 7720 N N . ASP B 1 434 ? -13.742 13.367 4.996 1 93.44 434 ASP B N 1
ATOM 7721 C CA . ASP B 1 434 ? -14.266 13.141 3.65 1 93.44 434 ASP B CA 1
ATOM 7722 C C . ASP B 1 434 ? -15.039 14.359 3.15 1 93.44 434 ASP B C 1
ATOM 7724 O O . ASP B 1 434 ? -16.094 14.688 3.689 1 93.44 434 ASP B O 1
ATOM 7728 N N . HIS B 1 435 ? -14.578 15.016 2.1 1 89.56 435 HIS B N 1
ATOM 7729 C CA . HIS B 1 435 ? -15.18 16.219 1.538 1 89.56 435 HIS B CA 1
ATOM 7730 C C . HIS B 1 435 ? -15.445 17.266 2.621 1 89.56 435 HIS B C 1
ATOM 7732 O O . HIS B 1 435 ? -16.578 17.734 2.773 1 89.56 435 HIS B O 1
ATOM 7738 N N . PHE B 1 436 ? -14.5 17.594 3.412 1 90 436 PHE B N 1
ATOM 7739 C CA . PHE B 1 436 ? -14.414 18.688 4.383 1 90 436 PHE B CA 1
ATOM 7740 C C . PHE B 1 436 ? -15.117 18.297 5.68 1 90 436 PHE B C 1
ATOM 7742 O O . PHE B 1 436 ? -15.031 19.031 6.672 1 90 436 PHE B O 1
ATOM 7749 N N . GLU B 1 437 ? -15.805 17.156 5.695 1 90.56 437 GLU B N 1
ATOM 7750 C CA . GLU B 1 437 ? -16.562 16.797 6.898 1 90.56 437 GLU B CA 1
ATOM 7751 C C . GLU B 1 437 ? -15.945 15.578 7.582 1 90.56 437 GLU B C 1
ATOM 7753 O O . GLU B 1 437 ? -15.477 14.656 6.918 1 90.56 437 GLU B O 1
ATOM 7758 N N . PRO B 1 438 ? -15.953 15.562 8.906 1 92.38 438 PRO B N 1
ATOM 7759 C CA . PRO B 1 438 ? -15.484 14.375 9.625 1 92.38 438 PRO B CA 1
ATOM 7760 C C . PRO B 1 438 ? -16.359 13.148 9.367 1 92.38 438 PRO B C 1
ATOM 7762 O O . PRO B 1 438 ? -17.578 13.266 9.25 1 92.38 438 PRO B O 1
ATOM 7765 N N . VAL B 1 439 ? -15.734 12.055 9.25 1 93.56 439 VAL B N 1
ATOM 7766 C CA . VAL B 1 439 ? -16.406 10.781 9.039 1 93.56 439 VAL B CA 1
ATOM 7767 C C . VAL B 1 439 ? -16.375 9.953 10.32 1 93.56 439 VAL B C 1
ATOM 7769 O O . VAL B 1 439 ? -15.32 9.797 10.938 1 93.56 439 VAL B O 1
ATOM 7772 N N . GLN B 1 440 ? -17.531 9.422 10.68 1 92.94 440 GLN B N 1
ATOM 7773 C CA . GLN B 1 440 ? -17.625 8.617 11.891 1 92.94 440 GLN B CA 1
ATOM 7774 C C . GLN B 1 440 ? -16.922 7.27 11.711 1 92.94 440 GLN B C 1
ATOM 7776 O O . GLN B 1 440 ? -16.859 6.742 10.594 1 92.94 440 GLN B O 1
ATOM 7781 N N . GLU B 1 441 ? -16.438 6.742 12.805 1 93 441 GLU B N 1
ATOM 7782 C CA . GLU B 1 441 ? -15.727 5.469 12.789 1 93 441 GLU B CA 1
ATOM 7783 C C . GLU B 1 441 ? -16.594 4.355 12.211 1 93 441 GLU B C 1
ATOM 7785 O O . GLU B 1 441 ? -16.094 3.479 11.5 1 93 441 GLU B O 1
ATOM 7790 N N . ARG B 1 442 ? -17.812 4.402 12.547 1 94.81 442 ARG B N 1
ATOM 7791 C CA . ARG B 1 442 ? -18.734 3.385 12.047 1 94.81 442 ARG B CA 1
ATOM 7792 C C . ARG B 1 442 ? -18.797 3.4 10.523 1 94.81 442 ARG B C 1
ATOM 7794 O O . ARG B 1 442 ? -18.922 2.352 9.891 1 94.81 442 ARG B O 1
ATOM 7801 N N . VAL B 1 443 ? -18.812 4.559 9.945 1 95.81 443 VAL B N 1
ATOM 7802 C CA . VAL B 1 443 ? -18.859 4.715 8.5 1 95.81 443 VAL B CA 1
ATOM 7803 C C . VAL B 1 443 ? -17.625 4.07 7.871 1 95.81 443 VAL B C 1
ATOM 7805 O O . VAL B 1 443 ? -17.734 3.348 6.879 1 95.81 443 VAL B O 1
ATOM 7808 N N . ILE B 1 444 ? -16.5 4.297 8.469 1 95.75 444 ILE B N 1
ATOM 7809 C CA . ILE B 1 444 ? -15.25 3.73 7.98 1 95.75 444 ILE B CA 1
ATOM 7810 C C . ILE B 1 444 ? -15.305 2.207 8.062 1 95.75 444 ILE B C 1
ATOM 7812 O O . ILE B 1 444 ? -14.883 1.512 7.133 1 95.75 444 ILE B O 1
ATOM 7816 N N . ARG B 1 445 ? -15.789 1.702 9.125 1 95.88 445 ARG B N 1
ATOM 7817 C CA . ARG B 1 445 ? -15.945 0.261 9.297 1 95.88 445 ARG B CA 1
ATOM 7818 C C . ARG B 1 445 ? -16.875 -0.324 8.234 1 95.88 445 ARG B C 1
ATOM 7820 O O . ARG B 1 445 ? -16.562 -1.357 7.641 1 95.88 445 ARG B O 1
ATOM 7827 N N . ASP B 1 446 ? -17.938 0.378 8.062 1 97.06 446 ASP B N 1
ATOM 7828 C CA . ASP B 1 446 ? -18.891 -0.079 7.051 1 97.06 446 ASP B CA 1
ATOM 7829 C C . ASP B 1 446 ? -18.25 -0.107 5.664 1 97.06 446 ASP B C 1
ATOM 7831 O O . ASP B 1 446 ? -18.422 -1.065 4.91 1 97.06 446 ASP B O 1
ATOM 7835 N N . ARG B 1 447 ? -17.547 0.95 5.32 1 97.44 447 ARG B N 1
ATOM 7836 C CA . ARG B 1 447 ? -16.906 1.021 4.016 1 97.44 447 ARG B CA 1
ATOM 7837 C C . ARG B 1 447 ? -15.891 -0.103 3.848 1 97.44 447 ARG B C 1
ATOM 7839 O O . ARG B 1 447 ? -15.758 -0.675 2.762 1 97.44 447 ARG B O 1
ATOM 7846 N N . THR B 1 448 ? -15.188 -0.435 4.895 1 96.62 448 THR B N 1
ATOM 7847 C CA . THR B 1 448 ? -14.234 -1.538 4.863 1 96.62 448 THR B CA 1
ATOM 7848 C C . THR B 1 448 ? -14.945 -2.859 4.59 1 96.62 448 THR B C 1
ATOM 7850 O O . THR B 1 448 ? -14.5 -3.646 3.75 1 96.62 448 THR B O 1
ATOM 7853 N N . LEU B 1 449 ? -16.047 -3.115 5.289 1 97.5 449 LEU B N 1
ATOM 7854 C CA . LEU B 1 449 ? -16.797 -4.348 5.117 1 97.5 449 LEU B CA 1
ATOM 7855 C C . LEU B 1 449 ? -17.422 -4.414 3.729 1 97.5 449 LEU B C 1
ATOM 7857 O O . LEU B 1 449 ? -17.438 -5.469 3.094 1 97.5 449 LEU B O 1
ATOM 7861 N N . LEU B 1 450 ? -17.953 -3.271 3.27 1 97.94 450 LEU B N 1
ATOM 7862 C CA . LEU B 1 450 ? -18.531 -3.197 1.932 1 97.94 450 LEU B CA 1
ATOM 7863 C C . LEU B 1 450 ? -17.5 -3.551 0.873 1 97.94 450 LEU B C 1
ATOM 7865 O O . LEU B 1 450 ? -17.797 -4.262 -0.087 1 97.94 450 LEU B O 1
ATOM 7869 N N . ALA B 1 451 ? -16.297 -3.074 1.086 1 97.12 451 ALA B N 1
ATOM 7870 C CA . ALA B 1 451 ? -15.195 -3.318 0.155 1 97.12 451 ALA B CA 1
ATOM 7871 C C . ALA B 1 451 ? -14.859 -4.805 0.086 1 97.12 451 ALA B C 1
ATOM 7873 O O . ALA B 1 451 ? -14.547 -5.328 -0.987 1 97.12 451 ALA B O 1
ATOM 7874 N N . GLN B 1 452 ? -14.961 -5.512 1.178 1 95.56 452 GLN B N 1
ATOM 7875 C CA . GLN B 1 452 ? -14.484 -6.887 1.283 1 95.56 452 GLN B CA 1
ATOM 7876 C C . GLN B 1 452 ? -15.586 -7.883 0.933 1 95.56 452 GLN B C 1
ATOM 7878 O O . GLN B 1 452 ? -15.312 -8.93 0.342 1 95.56 452 GLN B O 1
ATOM 7883 N N . LEU B 1 453 ? -16.875 -7.52 1.286 1 96.62 453 LEU B N 1
ATOM 7884 C CA . LEU B 1 453 ? -17.906 -8.539 1.299 1 96.62 453 LEU B CA 1
ATOM 7885 C C . LEU B 1 453 ? -18.984 -8.227 0.268 1 96.62 453 LEU B C 1
ATOM 7887 O O . LEU B 1 453 ? -19.766 -9.109 -0.101 1 96.62 453 LEU B O 1
ATOM 7891 N N . GLY B 1 454 ? -19.016 -6.992 -0.224 1 97.44 454 GLY B N 1
ATOM 7892 C CA . GLY B 1 454 ? -20.172 -6.59 -1 1 97.44 454 GLY B CA 1
ATOM 7893 C C . GLY B 1 454 ? -21.453 -6.535 -0.18 1 97.44 454 GLY B C 1
ATOM 7894 O O . GLY B 1 454 ? -21.422 -6.688 1.043 1 97.44 454 GLY B O 1
ATOM 7895 N N . VAL B 1 455 ? -22.594 -6.23 -0.866 1 98.19 455 VAL B N 1
ATOM 7896 C CA . VAL B 1 455 ? -23.828 -6.035 -0.115 1 98.19 455 VAL B CA 1
ATOM 7897 C C . VAL B 1 455 ? -25.016 -6.516 -0.942 1 98.19 455 VAL B C 1
ATOM 7899 O O . VAL B 1 455 ? -25 -6.438 -2.174 1 98.19 455 VAL B O 1
ATOM 7902 N N . VAL B 1 456 ? -26.047 -7.082 -0.248 1 98.31 456 VAL B N 1
ATOM 7903 C CA . VAL B 1 456 ? -27.312 -7.492 -0.838 1 98.31 456 VAL B CA 1
ATOM 7904 C C . VAL B 1 456 ? -28.469 -6.828 -0.091 1 98.31 456 VAL B C 1
ATOM 7906 O O . VAL B 1 456 ? -28.531 -6.871 1.141 1 98.31 456 VAL B O 1
ATOM 7909 N N . PHE B 1 457 ? -29.375 -6.211 -0.836 1 97.88 457 PHE B N 1
ATOM 7910 C CA . PHE B 1 457 ? -30.594 -5.637 -0.285 1 97.88 457 PHE B CA 1
ATOM 7911 C C . PHE B 1 457 ? -31.828 -6.414 -0.758 1 97.88 457 PHE B C 1
ATOM 7913 O O . PHE B 1 457 ? -31.938 -6.75 -1.938 1 97.88 457 PHE B O 1
ATOM 7920 N N . VAL B 1 458 ? -32.688 -6.723 0.168 1 98.19 458 VAL B N 1
ATOM 7921 C CA . VAL B 1 458 ? -33.906 -7.438 -0.154 1 98.19 458 VAL B CA 1
ATOM 7922 C C . VAL B 1 458 ? -35.125 -6.625 0.309 1 98.19 458 VAL B C 1
ATOM 7924 O O . VAL B 1 458 ? -35.188 -6.172 1.456 1 98.19 458 VAL B O 1
ATOM 7927 N N . SER B 1 459 ? -36.062 -6.418 -0.553 1 97.06 459 SER B N 1
ATOM 7928 C CA . SER B 1 459 ? -37.344 -5.777 -0.218 1 97.06 459 SER B CA 1
ATOM 7929 C C . SER B 1 459 ? -38.5 -6.754 -0.34 1 97.06 459 SER B C 1
ATOM 7931 O O . SER B 1 459 ? -38.719 -7.344 -1.401 1 97.06 459 SER B O 1
ATOM 7933 N N . LEU B 1 460 ? -39.25 -6.879 0.756 1 95.94 460 LEU B N 1
ATOM 7934 C CA . LEU B 1 460 ? -40.406 -7.773 0.771 1 95.94 460 LEU B CA 1
ATOM 7935 C C . LEU B 1 460 ? -41.688 -6.988 0.851 1 95.94 460 LEU B C 1
ATOM 7937 O O . LEU B 1 460 ? -41.781 -5.98 1.56 1 95.94 460 LEU B O 1
ATOM 7941 N N . LEU B 1 461 ? -42.656 -7.461 0.09 1 95.12 461 LEU B N 1
ATOM 7942 C CA . LEU B 1 461 ? -44.031 -7.016 0.22 1 95.12 461 LEU B CA 1
ATOM 7943 C C . LEU B 1 461 ? -44.906 -8.102 0.84 1 95.12 461 LEU B C 1
ATOM 7945 O O . LEU B 1 461 ? -45.031 -9.188 0.271 1 95.12 461 LEU B O 1
ATOM 7949 N N . CYS B 1 462 ? -45.438 -7.719 2.049 1 92.81 462 CYS B N 1
ATOM 7950 C CA . CYS B 1 462 ? -46.25 -8.719 2.758 1 92.81 462 CYS B CA 1
ATOM 7951 C C . CYS B 1 462 ? -47.562 -8.133 3.238 1 92.81 462 CYS B C 1
ATOM 7953 O O . CYS B 1 462 ? -47.719 -6.91 3.271 1 92.81 462 CYS B O 1
ATOM 7955 N N . ASP B 1 463 ? -48.469 -9.102 3.549 1 90.44 463 ASP B N 1
ATOM 7956 C CA . ASP B 1 463 ? -49.688 -8.648 4.25 1 90.44 463 ASP B CA 1
ATOM 7957 C C . ASP B 1 463 ? -49.438 -8.602 5.762 1 90.44 463 ASP B C 1
ATOM 7959 O O . ASP B 1 463 ? -48.312 -8.789 6.227 1 90.44 463 ASP B O 1
ATOM 7963 N N . GLN B 1 464 ? -50.469 -8.297 6.488 1 88.81 464 GLN B N 1
ATOM 7964 C CA . GLN B 1 464 ? -50.344 -8.102 7.93 1 88.81 464 GLN B CA 1
ATOM 7965 C C . GLN B 1 464 ? -50 -9.406 8.625 1 88.81 464 GLN B C 1
ATOM 7967 O O . GLN B 1 464 ? -49.438 -9.398 9.734 1 88.81 464 GLN B O 1
ATOM 7972 N N . ARG B 1 465 ? -50.25 -10.523 7.863 1 87.38 465 ARG B N 1
ATOM 7973 C CA . ARG B 1 465 ? -49.969 -11.836 8.445 1 87.38 465 ARG B CA 1
ATOM 7974 C C . ARG B 1 465 ? -48.594 -12.359 8 1 87.38 465 ARG B C 1
ATOM 7976 O O . ARG B 1 465 ? -48.188 -13.469 8.359 1 87.38 465 ARG B O 1
ATOM 7983 N N . GLY B 1 466 ? -47.938 -11.602 7.199 1 88.44 466 GLY B N 1
ATOM 7984 C CA . GLY B 1 466 ? -46.594 -11.969 6.793 1 88.44 466 GLY B CA 1
ATOM 7985 C C . GLY B 1 466 ? -46.531 -12.797 5.527 1 88.44 466 GLY B C 1
ATOM 7986 O O . GLY B 1 466 ? -45.531 -13.398 5.203 1 88.44 466 GLY B O 1
ATOM 7987 N N . ARG B 1 467 ? -47.656 -12.891 4.883 1 89.38 467 ARG B N 1
ATOM 7988 C CA . ARG B 1 467 ? -47.656 -13.586 3.602 1 89.38 467 ARG B CA 1
ATOM 7989 C C . ARG B 1 467 ? -47.062 -12.719 2.5 1 89.38 467 ARG B C 1
ATOM 7991 O O . ARG B 1 467 ? -47.438 -11.547 2.359 1 89.38 467 ARG B O 1
ATOM 7998 N N . ILE B 1 468 ? -46.219 -13.32 1.692 1 92.81 468 ILE B N 1
ATOM 7999 C CA . ILE B 1 468 ? -45.562 -12.594 0.614 1 92.81 468 ILE B CA 1
ATOM 8000 C C . ILE B 1 468 ? -46.531 -12.344 -0.521 1 92.81 468 ILE B C 1
ATOM 8002 O O . ILE B 1 468 ? -47.219 -13.266 -0.987 1 92.81 468 ILE B O 1
ATOM 8006 N N . LEU B 1 469 ? -46.625 -11.164 -0.945 1 92.56 469 LEU B N 1
ATOM 8007 C CA . LEU B 1 469 ? -47.625 -10.781 -1.933 1 92.56 469 LEU B CA 1
ATOM 8008 C C . LEU B 1 469 ? -47.031 -10.672 -3.32 1 92.56 469 LEU B C 1
ATOM 8010 O O . LEU B 1 469 ? -47.719 -10.695 -4.328 1 92.56 469 LEU B O 1
ATOM 8014 N N . ASP B 1 470 ? -45.781 -10.477 -3.379 1 92.25 470 ASP B N 1
ATOM 8015 C CA . ASP B 1 470 ? -45.031 -10.359 -4.629 1 92.25 470 ASP B CA 1
ATOM 8016 C C . ASP B 1 470 ? -43.625 -10.914 -4.484 1 92.25 470 ASP B C 1
ATOM 8018 O O . ASP B 1 470 ? -43.125 -11.102 -3.369 1 92.25 470 ASP B O 1
ATOM 8022 N N . ASP B 1 471 ? -43 -11.117 -5.617 1 93.75 471 ASP B N 1
ATOM 8023 C CA . ASP B 1 471 ? -41.625 -11.633 -5.582 1 93.75 471 ASP B CA 1
ATOM 8024 C C . ASP B 1 471 ? -40.688 -10.664 -4.863 1 93.75 471 ASP B C 1
ATOM 8026 O O . ASP B 1 471 ? -40.781 -9.453 -5.062 1 93.75 471 ASP B O 1
ATOM 8030 N N . PRO B 1 472 ? -39.875 -11.219 -3.986 1 96.25 472 PRO B N 1
ATOM 8031 C CA . PRO B 1 472 ? -38.875 -10.359 -3.342 1 96.25 472 PRO B CA 1
ATOM 8032 C C . PRO B 1 472 ? -38.031 -9.602 -4.348 1 96.25 472 PRO B C 1
ATOM 8034 O O . PRO B 1 472 ? -37.594 -10.18 -5.348 1 96.25 472 PRO B O 1
ATOM 8037 N N . GLN B 1 473 ? -37.844 -8.359 -4.176 1 96.31 473 GLN B N 1
ATOM 8038 C CA . GLN B 1 473 ? -36.906 -7.578 -4.984 1 96.31 473 GLN B CA 1
ATOM 8039 C C . GLN B 1 473 ? -35.531 -7.574 -4.363 1 96.31 473 GLN B C 1
ATOM 8041 O O . GLN B 1 473 ? -35.375 -7.262 -3.18 1 96.31 473 GLN B O 1
ATOM 8046 N N . ILE B 1 474 ? -34.531 -7.969 -5.18 1 96.81 474 ILE B N 1
ATOM 8047 C CA . ILE B 1 474 ? -33.188 -8.141 -4.652 1 96.81 474 ILE B CA 1
ATOM 8048 C C . ILE B 1 474 ? -32.219 -7.301 -5.465 1 96.81 474 ILE B C 1
ATOM 8050 O O . ILE B 1 474 ? -32.25 -7.309 -6.699 1 96.81 474 ILE B O 1
ATOM 8054 N N . VAL B 1 475 ? -31.406 -6.504 -4.781 1 96.19 475 VAL B N 1
ATOM 8055 C CA . VAL B 1 475 ? -30.297 -5.773 -5.383 1 96.19 475 VAL B CA 1
ATOM 8056 C C . VAL B 1 475 ? -28.969 -6.273 -4.805 1 96.19 475 VAL B C 1
ATOM 8058 O O . VAL B 1 475 ? -28.781 -6.27 -3.586 1 96.19 475 VAL B O 1
ATOM 8061 N N . SER B 1 476 ? -28.078 -6.746 -5.641 1 96.69 476 SER B N 1
ATOM 8062 C CA . SER B 1 476 ? -26.766 -7.238 -5.23 1 96.69 476 SER B CA 1
ATOM 8063 C C . SER B 1 476 ? -25.641 -6.406 -5.84 1 96.69 476 SER B C 1
ATOM 8065 O O . SER B 1 476 ? -25.625 -6.191 -7.055 1 96.69 476 SER B O 1
ATOM 8067 N N . ARG B 1 477 ? -24.719 -5.898 -4.996 1 97 477 ARG B N 1
ATOM 8068 C CA . ARG B 1 477 ? -23.562 -5.148 -5.461 1 97 477 ARG B CA 1
ATOM 8069 C C . ARG B 1 477 ? -22.281 -5.617 -4.766 1 97 477 ARG B C 1
ATOM 8071 O O . ARG B 1 477 ? -22.25 -5.719 -3.537 1 97 477 ARG B O 1
ATOM 8078 N N . GLY B 1 478 ? -21.188 -5.902 -5.535 1 96.75 478 GLY B N 1
ATOM 8079 C CA . GLY B 1 478 ? -19.922 -6.371 -4.988 1 96.75 478 GLY B CA 1
ATOM 8080 C C . GLY B 1 478 ? -19.953 -7.832 -4.586 1 96.75 478 GLY B C 1
ATOM 8081 O O . GLY B 1 478 ? -19.078 -8.297 -3.852 1 96.75 478 GLY B O 1
ATOM 8082 N N . VAL B 1 479 ? -21.047 -8.547 -4.996 1 96.81 479 VAL B N 1
ATOM 8083 C CA . VAL B 1 479 ? -21.172 -9.953 -4.656 1 96.81 479 VAL B CA 1
ATOM 8084 C C . VAL B 1 479 ? -21.219 -10.789 -5.934 1 96.81 479 VAL B C 1
ATOM 8086 O O . VAL B 1 479 ? -20.422 -1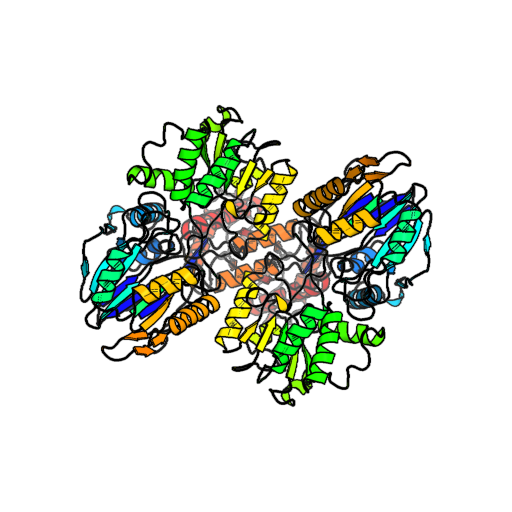1.703 -6.121 1 96.81 479 VAL B O 1
ATOM 8089 N N . ILE B 1 480 ? -22.125 -10.484 -6.797 1 94.75 480 ILE B N 1
ATOM 8090 C CA . ILE B 1 480 ? -22.25 -11.133 -8.102 1 94.75 480 ILE B CA 1
ATOM 8091 C C . ILE B 1 480 ? -22.547 -10.094 -9.172 1 94.75 480 ILE B C 1
ATOM 8093 O O . ILE B 1 480 ? -22.906 -8.953 -8.859 1 94.75 480 ILE B O 1
ATOM 8097 N N . ASP B 1 481 ? -22.281 -10.461 -10.352 1 92.69 481 ASP B N 1
ATOM 8098 C CA . ASP B 1 481 ? -22.781 -9.695 -11.492 1 92.69 481 ASP B CA 1
ATOM 8099 C C . ASP B 1 481 ? -24.203 -10.086 -11.852 1 92.69 481 ASP B C 1
ATOM 8101 O O . ASP B 1 481 ? -24.438 -11.125 -12.477 1 92.69 481 ASP B O 1
ATOM 8105 N N . GLU B 1 482 ? -25.109 -9.242 -11.57 1 90.56 482 GLU B N 1
ATOM 8106 C CA . GLU B 1 482 ? -26.531 -9.578 -11.664 1 90.56 482 GLU B CA 1
ATOM 8107 C C . GLU B 1 482 ? -26.906 -9.977 -13.086 1 90.56 482 GLU B C 1
ATOM 8109 O O . GLU B 1 482 ? -27.781 -10.828 -13.289 1 90.56 482 GLU B O 1
ATOM 8114 N N . ASP B 1 483 ? -26.297 -9.359 -14.062 1 88 483 ASP B N 1
ATOM 8115 C CA . ASP B 1 483 ? -26.609 -9.68 -15.445 1 88 483 ASP B CA 1
ATOM 8116 C C . ASP B 1 483 ? -26 -11.016 -15.852 1 88 483 ASP B C 1
ATOM 8118 O O . ASP B 1 483 ? -26.672 -11.852 -16.453 1 88 483 ASP B O 1
ATOM 8122 N N . ALA B 1 484 ? -24.812 -11.258 -15.5 1 86.88 484 ALA B N 1
ATOM 8123 C CA . ALA B 1 484 ? -24.109 -12.484 -15.859 1 86.88 484 ALA B CA 1
ATOM 8124 C C . ALA B 1 484 ? -24.609 -13.664 -15.023 1 86.88 484 ALA B C 1
ATOM 8126 O O . ALA B 1 484 ? -24.594 -14.812 -15.484 1 86.88 484 ALA B O 1
ATOM 8127 N N . ASP B 1 485 ? -25.125 -13.352 -13.812 1 90.31 485 ASP B N 1
ATOM 8128 C CA . ASP B 1 485 ? -25.547 -14.398 -12.875 1 90.31 485 ASP B CA 1
ATOM 8129 C C . ASP B 1 485 ? -27.062 -14.367 -12.648 1 90.31 485 ASP B C 1
ATOM 8131 O O . ASP B 1 485 ? -27.516 -14.5 -11.516 1 90.31 485 ASP B O 1
ATOM 8135 N N . TYR B 1 486 ? -27.797 -14.133 -13.641 1 89.38 486 TYR B N 1
ATOM 8136 C CA . TYR B 1 486 ? -29.234 -13.984 -13.555 1 89.38 486 TYR B CA 1
ATOM 8137 C C . TYR B 1 486 ? -29.875 -15.219 -12.922 1 89.38 486 TYR B C 1
ATOM 8139 O O . TYR B 1 486 ? -30.781 -15.094 -12.078 1 89.38 486 TYR B O 1
ATOM 8147 N N . ASP B 1 487 ? -29.391 -16.391 -13.227 1 93.12 487 ASP B N 1
ATOM 8148 C CA . ASP B 1 487 ? -29.953 -17.625 -12.695 1 93.12 487 ASP B CA 1
ATOM 8149 C C . ASP B 1 487 ? -29.703 -17.734 -11.188 1 93.12 487 ASP B C 1
ATOM 8151 O O . ASP B 1 487 ? -30.562 -18.188 -10.438 1 93.12 487 ASP B O 1
ATOM 8155 N N . LEU B 1 488 ? -28.562 -17.328 -10.852 1 93.62 488 LEU B N 1
ATOM 8156 C CA . LEU B 1 488 ? -28.219 -17.344 -9.43 1 93.62 488 LEU B CA 1
ATOM 8157 C C . LEU B 1 488 ? -29.125 -16.406 -8.641 1 93.62 488 LEU B C 1
ATOM 8159 O O . LEU B 1 488 ? -29.516 -16.734 -7.516 1 93.62 488 LEU B O 1
ATOM 8163 N N . LEU B 1 489 ? -29.422 -15.344 -9.188 1 94.62 489 LEU B N 1
ATOM 8164 C CA . LEU B 1 489 ? -30.297 -14.375 -8.539 1 94.62 489 LEU B CA 1
ATOM 8165 C C . LEU B 1 489 ? -31.719 -14.93 -8.398 1 94.62 489 LEU B C 1
ATOM 8167 O O . LEU B 1 489 ? -32.375 -14.703 -7.387 1 94.62 489 LEU B O 1
ATOM 8171 N N . GLU B 1 490 ? -32.188 -15.625 -9.43 1 95.69 490 GLU B N 1
ATOM 8172 C CA . GLU B 1 490 ? -33.5 -16.234 -9.383 1 95.69 490 GLU B CA 1
ATOM 8173 C C . GLU B 1 490 ? -33.562 -17.328 -8.305 1 95.69 490 GLU B C 1
ATOM 8175 O O . GLU B 1 490 ? -34.562 -17.422 -7.578 1 95.69 490 GLU B O 1
ATOM 8180 N N . ASP B 1 491 ? -32.5 -18.031 -8.219 1 96.88 491 ASP B N 1
ATOM 8181 C CA . ASP B 1 491 ? -32.438 -19.047 -7.176 1 96.88 491 ASP B CA 1
ATOM 8182 C C . ASP B 1 491 ? -32.469 -18.406 -5.789 1 96.88 491 ASP B C 1
ATOM 8184 O O . ASP B 1 491 ? -33.125 -18.938 -4.875 1 96.88 491 ASP B O 1
ATOM 8188 N N . LEU B 1 492 ? -31.781 -17.344 -5.695 1 97.31 492 LEU B N 1
ATOM 8189 C CA . LEU B 1 492 ? -31.781 -16.625 -4.426 1 97.31 492 LEU B CA 1
ATOM 8190 C C . LEU B 1 492 ? -33.188 -16.141 -4.07 1 97.31 492 LEU B C 1
ATOM 8192 O O . LEU B 1 492 ? -33.594 -16.266 -2.918 1 97.31 492 LEU B O 1
ATOM 8196 N N . ARG B 1 493 ? -33.906 -15.609 -5.016 1 96.88 493 ARG B N 1
ATOM 8197 C CA . ARG B 1 493 ? -35.281 -15.141 -4.801 1 96.88 493 ARG B CA 1
ATOM 8198 C C . ARG B 1 493 ? -36.156 -16.266 -4.281 1 96.88 493 ARG B C 1
ATOM 8200 O O . ARG B 1 493 ? -36.938 -16.062 -3.338 1 96.88 493 ARG B O 1
ATOM 8207 N N . ASP B 1 494 ? -36 -17.375 -4.887 1 96.81 494 ASP B N 1
ATOM 8208 C CA . ASP B 1 494 ? -36.781 -18.547 -4.477 1 96.81 494 ASP B CA 1
ATOM 8209 C C . ASP B 1 494 ? -36.406 -18.984 -3.057 1 96.81 494 ASP B C 1
ATOM 8211 O O . ASP B 1 494 ? -37.281 -19.297 -2.254 1 96.81 494 ASP B O 1
ATOM 8215 N N . ASP B 1 495 ? -35.156 -18.953 -2.771 1 96.75 495 ASP B N 1
ATOM 8216 C CA . ASP B 1 495 ? -34.688 -19.344 -1.445 1 96.75 495 ASP B CA 1
ATOM 8217 C C . ASP B 1 495 ? -35.25 -18.406 -0.374 1 96.75 495 ASP B C 1
ATOM 8219 O O . ASP B 1 495 ? -35.625 -18.844 0.716 1 96.75 495 ASP B O 1
ATOM 8223 N N . VAL B 1 496 ? -35.219 -17.141 -0.666 1 97.06 496 VAL B N 1
ATOM 8224 C CA . VAL B 1 496 ? -35.719 -16.141 0.272 1 97.06 496 VAL B CA 1
ATOM 8225 C C . VAL B 1 496 ? -37.219 -16.359 0.499 1 97.06 496 VAL B C 1
ATOM 8227 O O . VAL B 1 496 ? -37.688 -16.344 1.64 1 97.06 496 VAL B O 1
ATOM 8230 N N . ARG B 1 497 ? -37.969 -16.578 -0.58 1 95.19 497 ARG B N 1
ATOM 8231 C CA . ARG B 1 497 ? -39.406 -16.828 -0.485 1 95.19 497 ARG B CA 1
ATOM 8232 C C . ARG B 1 497 ? -39.688 -18.062 0.372 1 95.19 497 ARG B C 1
ATOM 8234 O O . ARG B 1 497 ? -40.5 -18.016 1.286 1 95.19 497 ARG B O 1
ATOM 8241 N N . ASP B 1 498 ? -39 -19.078 0.068 1 95 498 ASP B N 1
ATOM 8242 C CA . ASP B 1 498 ? -39.188 -20.328 0.787 1 95 498 ASP B CA 1
ATOM 8243 C C . ASP B 1 498 ? -38.844 -20.172 2.271 1 95 498 ASP B C 1
ATOM 8245 O O . ASP B 1 498 ? -39.562 -20.703 3.127 1 95 498 ASP B O 1
ATOM 8249 N N . ALA B 1 499 ? -37.812 -19.469 2.566 1 94.94 499 ALA B N 1
ATOM 8250 C CA . ALA B 1 499 ? -37.375 -19.266 3.947 1 94.94 499 ALA B CA 1
ATOM 8251 C C . ALA B 1 499 ? -38.438 -18.531 4.75 1 94.94 499 ALA B C 1
ATOM 8253 O O . ALA B 1 499 ? -38.656 -18.828 5.926 1 94.94 499 ALA B O 1
ATOM 8254 N N . VAL B 1 500 ? -39.062 -17.578 4.184 1 92.69 500 VAL B N 1
ATOM 8255 C CA . VAL B 1 500 ? -40.094 -16.781 4.859 1 92.69 500 VAL B CA 1
ATOM 8256 C C . VAL B 1 500 ? -41.375 -17.609 5.008 1 92.69 500 VAL B C 1
ATOM 8258 O O . VAL B 1 500 ? -42 -17.609 6.066 1 92.69 500 VAL B O 1
ATOM 8261 N N . GLU B 1 501 ? -41.719 -18.391 3.98 1 89.75 501 GLU B N 1
ATOM 8262 C CA . GLU B 1 501 ? -42.969 -19.156 3.965 1 89.75 501 GLU B CA 1
ATOM 8263 C C . GLU B 1 501 ? -42.906 -20.328 4.934 1 89.75 501 GLU B C 1
ATOM 8265 O O . GLU B 1 501 ? -43.938 -20.812 5.391 1 89.75 501 GLU B O 1
ATOM 8270 N N . THR B 1 502 ? -41.75 -20.75 5.246 1 89.62 502 THR B N 1
ATOM 8271 C CA . THR B 1 502 ? -41.594 -21.922 6.102 1 89.62 502 THR B CA 1
ATOM 8272 C C . THR B 1 502 ? -41.5 -21.516 7.566 1 89.62 502 THR B C 1
ATOM 8274 O O . THR B 1 502 ? -41.438 -22.359 8.453 1 89.62 502 THR B O 1
ATOM 8277 N N . MET B 1 503 ? -41.375 -20.203 7.824 1 90 503 MET B N 1
ATOM 8278 C CA . MET B 1 503 ? -41.375 -19.734 9.203 1 90 503 MET B CA 1
ATOM 8279 C C . MET B 1 503 ? -42.656 -20.141 9.93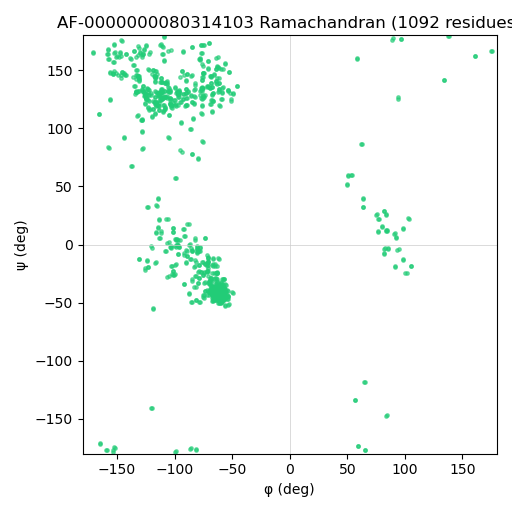8 1 90 503 MET B C 1
ATOM 8281 O O . MET B 1 503 ? -43.688 -20.328 9.312 1 90 503 MET B O 1
ATOM 8285 N N . ARG B 1 504 ? -42.438 -20.312 11.375 1 78.5 504 ARG B N 1
ATOM 8286 C CA . ARG B 1 504 ? -43.594 -20.609 12.211 1 78.5 504 ARG B CA 1
ATOM 8287 C C . ARG B 1 504 ? -44.625 -19.484 12.148 1 78.5 504 ARG B C 1
ATOM 8289 O O . ARG B 1 504 ? -44.281 -18.312 12.273 1 78.5 504 ARG B O 1
ATOM 8296 N N . VAL B 1 505 ? -45.875 -19.797 11.688 1 69.5 505 VAL B N 1
ATOM 8297 C CA . VAL B 1 505 ? -47 -18.875 11.578 1 69.5 505 VAL B CA 1
ATOM 8298 C C . VAL B 1 505 ? -47.875 -18.984 12.828 1 69.5 505 VAL B C 1
ATOM 8300 O O . VAL B 1 505 ? -47.938 -20.047 13.469 1 69.5 505 VAL B O 1
ATOM 8303 N N . PRO B 1 506 ? -48.469 -17.781 13.289 1 68.06 506 PRO B N 1
ATOM 8304 C CA . PRO B 1 506 ? -48.344 -16.453 12.688 1 68.06 506 PRO B CA 1
ATOM 8305 C C . PRO B 1 506 ? -47.312 -15.578 13.414 1 68.06 506 PRO B C 1
ATOM 8307 O O . PRO B 1 506 ? -46.938 -14.531 12.898 1 68.06 506 PRO B O 1
ATOM 8310 N N . GLU B 1 507 ? -46.938 -15.922 14.617 1 72.56 507 GLU B N 1
ATOM 8311 C CA . GLU B 1 507 ? -46.281 -15.008 15.547 1 72.56 507 GLU B CA 1
ATOM 8312 C C . GLU B 1 507 ? -44.938 -14.516 15 1 72.56 507 GLU B C 1
ATOM 8314 O O . GLU B 1 507 ? -44.656 -13.312 15.031 1 72.56 507 GLU B O 1
ATOM 8319 N N . ASP B 1 508 ? -44.25 -15.297 14.375 1 84.94 508 ASP B N 1
ATOM 8320 C CA . ASP B 1 508 ? -42.906 -14.906 13.961 1 84.94 508 ASP B CA 1
ATOM 8321 C C . ASP B 1 508 ? -42.938 -14.055 12.688 1 84.94 508 ASP B C 1
ATOM 8323 O O . ASP B 1 508 ? -42.156 -13.133 12.523 1 84.94 508 ASP B O 1
ATOM 8327 N N . ARG B 1 509 ? -43.969 -14.281 11.914 1 87.62 509 ARG B N 1
ATOM 8328 C CA . ARG B 1 509 ? -44.062 -13.594 10.633 1 87.62 509 ARG B CA 1
ATOM 8329 C C . ARG B 1 509 ? -44.625 -12.195 10.797 1 87.62 509 ARG B C 1
ATOM 8331 O O . ARG B 1 509 ? -44.531 -11.359 9.898 1 87.62 509 ARG B O 1
ATOM 8338 N N . ILE B 1 510 ? -45.25 -12.031 11.914 1 88.25 510 ILE B N 1
ATOM 8339 C CA . ILE B 1 510 ? -45.875 -10.734 12.141 1 88.25 510 ILE B CA 1
ATOM 8340 C C . ILE B 1 510 ? -44.812 -9.727 12.594 1 88.25 510 ILE B C 1
ATOM 8342 O O . ILE B 1 510 ? -44.969 -8.523 12.375 1 88.25 510 ILE B O 1
ATOM 8346 N N . SER B 1 511 ? -43.781 -10.219 13.133 1 91.5 511 SER B N 1
ATOM 8347 C CA . SER B 1 511 ? -42.719 -9.359 13.586 1 91.5 511 SER B CA 1
ATOM 8348 C C . SER B 1 511 ? -41.781 -9 12.438 1 91.5 511 SER B C 1
ATOM 8350 O O . SER B 1 511 ? -41.094 -9.875 11.883 1 91.5 511 SER B O 1
ATOM 8352 N N . ASP B 1 512 ? -41.656 -7.695 12.195 1 92.81 512 ASP B N 1
ATOM 8353 C CA . ASP B 1 512 ? -40.75 -7.25 11.133 1 92.81 512 ASP B CA 1
ATOM 8354 C C . ASP B 1 512 ? -39.312 -7.594 11.453 1 92.81 512 ASP B C 1
ATOM 8356 O O . ASP B 1 512 ? -38.531 -7.914 10.562 1 92.81 512 ASP B O 1
ATOM 8360 N N . GLU B 1 513 ? -38.938 -7.5 12.672 1 93.94 513 GLU B N 1
ATOM 8361 C CA . GLU B 1 513 ? -37.594 -7.805 13.109 1 93.94 513 GLU B CA 1
ATOM 8362 C C . GLU B 1 513 ? -37.25 -9.258 12.828 1 93.94 513 GLU B C 1
ATOM 8364 O O . GLU B 1 513 ? -36.156 -9.555 12.281 1 93.94 513 GLU B O 1
ATOM 8369 N N . LEU B 1 514 ? -38.125 -10.086 13.141 1 94.19 514 LEU B N 1
ATOM 8370 C CA . LEU B 1 514 ? -37.875 -11.516 12.938 1 94.19 514 LEU B CA 1
ATOM 8371 C C . LEU B 1 514 ? -37.844 -11.852 11.445 1 94.19 514 LEU B C 1
ATOM 8373 O O . LEU B 1 514 ? -37.094 -12.719 11.016 1 94.19 514 LEU B O 1
ATOM 8377 N N . LEU B 1 515 ? -38.75 -11.227 10.688 1 93.94 515 LEU B N 1
ATOM 8378 C CA . LEU B 1 515 ? -38.75 -11.438 9.242 1 93.94 515 LEU B CA 1
ATOM 8379 C C . LEU B 1 515 ? -37.438 -11 8.617 1 93.94 515 LEU B C 1
ATOM 8381 O O . LEU B 1 515 ? -36.875 -11.703 7.781 1 93.94 515 LEU B O 1
ATOM 8385 N N . ARG B 1 516 ? -37 -9.852 9.047 1 95.75 516 ARG B N 1
ATOM 8386 C CA . ARG B 1 516 ? -35.719 -9.352 8.539 1 95.75 516 ARG B CA 1
ATOM 8387 C C . ARG B 1 516 ? -34.594 -10.32 8.852 1 95.75 516 ARG B C 1
ATOM 8389 O O . ARG B 1 516 ? -33.719 -10.578 8 1 95.75 516 ARG B O 1
ATOM 8396 N N . ASP B 1 517 ? -34.594 -10.805 10 1 95.75 517 ASP B N 1
ATOM 8397 C CA . ASP B 1 517 ? -33.531 -11.742 10.414 1 95.75 517 ASP B CA 1
ATOM 8398 C C . ASP B 1 517 ? -33.594 -13.023 9.586 1 95.75 517 ASP B C 1
ATOM 8400 O O . ASP B 1 517 ? -32.531 -13.57 9.219 1 95.75 517 ASP B O 1
ATOM 8404 N N . GLN B 1 518 ? -34.781 -13.438 9.344 1 95.38 518 GLN B N 1
ATOM 8405 C CA . GLN B 1 518 ? -34.969 -14.641 8.547 1 95.38 518 GLN B CA 1
ATOM 8406 C C . GLN B 1 518 ? -34.438 -14.438 7.125 1 95.38 518 GLN B C 1
ATOM 8408 O O . GLN B 1 518 ? -33.781 -15.32 6.562 1 95.38 518 GLN B O 1
ATOM 8413 N N . VAL B 1 519 ? -34.781 -13.344 6.559 1 97.06 519 VAL B N 1
ATOM 8414 C CA . VAL B 1 519 ? -34.312 -13.008 5.211 1 97.06 519 VAL B CA 1
ATOM 8415 C C . VAL B 1 519 ? -32.812 -12.938 5.184 1 97.06 519 VAL B C 1
ATOM 8417 O O . VAL B 1 519 ? -32.156 -13.508 4.293 1 97.06 519 VAL B O 1
ATOM 8420 N N . ARG B 1 520 ? -32.219 -12.266 6.121 1 97.81 520 ARG B N 1
ATOM 8421 C CA . ARG B 1 520 ? -30.766 -12.125 6.215 1 97.81 520 ARG B CA 1
ATOM 8422 C C . ARG B 1 520 ? -30.078 -13.492 6.289 1 97.81 520 ARG B C 1
ATOM 8424 O O . ARG B 1 520 ? -29.109 -13.742 5.582 1 97.81 520 ARG B O 1
ATOM 8431 N N . ARG B 1 521 ? -30.594 -14.312 7.086 1 97.12 521 ARG B N 1
ATOM 8432 C CA . ARG B 1 521 ? -30.016 -15.648 7.25 1 97.12 521 ARG B CA 1
ATOM 8433 C C . ARG B 1 521 ? -30.109 -16.453 5.957 1 97.12 521 ARG B C 1
ATOM 8435 O O . ARG B 1 521 ? -29.172 -17.141 5.582 1 97.12 521 ARG B O 1
ATOM 8442 N N . ALA B 1 522 ? -31.281 -16.328 5.328 1 97.62 522 ALA B N 1
ATOM 8443 C CA . ALA B 1 522 ? -31.484 -17.062 4.086 1 97.62 522 ALA B CA 1
ATOM 8444 C C . ALA B 1 522 ? -30.5 -16.625 3.012 1 97.62 522 ALA B C 1
ATOM 8446 O O . ALA B 1 522 ? -29.891 -17.453 2.33 1 97.62 522 ALA B O 1
ATOM 8447 N N . VAL B 1 523 ? -30.344 -15.344 2.9 1 98.44 523 VAL B N 1
ATOM 8448 C CA . VAL B 1 523 ? -29.453 -14.789 1.889 1 98.44 523 VAL B CA 1
ATOM 8449 C C . VAL B 1 523 ? -28.016 -15.188 2.205 1 98.44 523 VAL B C 1
ATOM 8451 O O . VAL B 1 523 ? -27.266 -15.625 1.319 1 98.44 523 VAL B O 1
ATOM 8454 N N . ARG B 1 524 ? -27.562 -15.07 3.418 1 98.06 524 ARG B N 1
ATOM 8455 C CA . ARG B 1 524 ? -26.203 -15.398 3.844 1 98.06 524 ARG B CA 1
ATOM 8456 C C . ARG B 1 524 ? -25.906 -16.891 3.656 1 98.06 524 ARG B C 1
ATOM 8458 O O . ARG B 1 524 ? -24.828 -17.266 3.199 1 98.06 524 ARG B O 1
ATOM 8465 N N . ARG B 1 525 ? -26.859 -17.688 3.961 1 97.12 525 ARG B N 1
ATOM 8466 C CA . ARG B 1 525 ? -26.719 -19.125 3.764 1 97.12 525 ARG B CA 1
ATOM 8467 C C . ARG B 1 525 ? -26.578 -19.469 2.283 1 97.12 525 ARG B C 1
ATOM 8469 O O . ARG B 1 525 ? -25.75 -20.297 1.908 1 97.12 525 ARG B O 1
ATOM 8476 N N . PHE B 1 526 ? -27.406 -18.891 1.502 1 97.19 526 PHE B N 1
ATOM 8477 C CA . PHE B 1 526 ? -27.375 -19.125 0.064 1 97.19 526 PHE B CA 1
ATOM 8478 C C . PHE B 1 526 ? -26 -18.812 -0.517 1 97.19 526 PHE B C 1
ATOM 8480 O O . PHE B 1 526 ? -25.391 -19.656 -1.167 1 97.19 526 PHE B O 1
ATOM 8487 N N . PHE B 1 527 ? -25.516 -17.609 -0.222 1 96.31 527 PHE B N 1
ATOM 8488 C CA . PHE B 1 527 ? -24.25 -17.188 -0.795 1 96.31 527 PHE B CA 1
ATOM 8489 C C . PHE B 1 527 ? -23.078 -17.906 -0.122 1 96.31 527 PHE B C 1
ATOM 8491 O O . PHE B 1 527 ? -22.062 -18.172 -0.752 1 96.31 527 PHE B O 1
ATOM 8498 N N . GLY B 1 528 ? -23.203 -18.219 1.165 1 94.75 528 GLY B N 1
ATOM 8499 C CA . GLY B 1 528 ? -22.219 -19.078 1.794 1 94.75 528 GLY B CA 1
ATOM 8500 C C . GLY B 1 528 ? -22.031 -20.391 1.066 1 94.75 528 GLY B C 1
ATOM 8501 O O . GLY B 1 528 ? -20.906 -20.859 0.904 1 94.75 528 GLY B O 1
ATOM 8502 N N . ARG B 1 529 ? -23.094 -20.906 0.623 1 92.94 529 ARG B N 1
ATOM 8503 C CA . ARG B 1 529 ? -23.078 -22.172 -0.103 1 92.94 529 ARG B CA 1
ATOM 8504 C C . ARG B 1 529 ? -22.531 -21.984 -1.517 1 92.94 529 ARG B C 1
ATOM 8506 O O . ARG B 1 529 ? -21.688 -22.766 -1.975 1 92.94 529 ARG B O 1
ATOM 8513 N N . GLU B 1 530 ? -23.031 -20.953 -2.129 1 91.31 530 GLU B N 1
ATOM 8514 C CA . GLU B 1 530 ? -22.75 -20.781 -3.549 1 91.31 530 GLU B CA 1
ATOM 8515 C C . GLU B 1 530 ? -21.359 -20.188 -3.764 1 91.31 530 GLU B C 1
ATOM 8517 O O . GLU B 1 530 ? -20.688 -20.516 -4.746 1 91.31 530 GLU B O 1
ATOM 8522 N N . LEU B 1 531 ? -20.922 -19.328 -2.844 1 90.5 531 LEU B N 1
ATOM 8523 C CA . LEU B 1 531 ? -19.703 -18.578 -3.08 1 90.5 531 LEU B CA 1
ATOM 8524 C C . LEU B 1 531 ? -18.703 -18.812 -1.955 1 90.5 531 LEU B C 1
ATOM 8526 O O . LEU B 1 531 ? -17.516 -18.469 -2.09 1 90.5 531 LEU B O 1
ATOM 8530 N N . GLY B 1 532 ? -19.109 -19.344 -0.879 1 87.88 532 GLY B N 1
ATOM 8531 C CA . GLY B 1 532 ? -18.219 -19.578 0.258 1 87.88 532 GLY B CA 1
ATOM 8532 C C . GLY B 1 532 ? -18.047 -18.344 1.129 1 87.88 532 GLY B C 1
ATOM 8533 O O . GLY B 1 532 ? -17.328 -18.375 2.121 1 87.88 532 GLY B O 1
ATOM 8534 N N . ARG B 1 533 ? -18.625 -17.297 0.735 1 90.06 533 ARG B N 1
ATOM 8535 C CA . ARG B 1 533 ? -18.531 -16.062 1.502 1 90.06 533 ARG B CA 1
ATOM 8536 C C . ARG B 1 533 ? -19.906 -15.445 1.707 1 90.06 533 ARG B C 1
ATOM 8538 O O . ARG B 1 533 ? -20.75 -15.461 0.799 1 90.06 533 ARG B O 1
ATOM 8545 N N . LYS B 1 534 ? -20.062 -14.93 2.893 1 96 534 LYS B N 1
ATOM 8546 C CA . LYS B 1 534 ? -21.344 -14.312 3.252 1 96 534 LYS B CA 1
ATOM 8547 C C . LYS B 1 534 ? -21.281 -12.797 3.109 1 96 534 LYS B C 1
ATOM 8549 O O . LYS B 1 534 ? -20.484 -12.141 3.781 1 96 534 LYS B O 1
ATOM 8554 N N . PRO B 1 535 ? -22.062 -12.172 2.285 1 97.44 535 PRO B N 1
ATOM 8555 C CA . PRO B 1 535 ? -22.078 -10.719 2.115 1 97.44 535 PRO B CA 1
ATOM 8556 C C . PRO B 1 535 ? -22.812 -10 3.254 1 97.44 535 PRO B C 1
ATOM 8558 O O . PRO B 1 535 ? -23.328 -10.648 4.164 1 97.44 535 PRO B O 1
ATOM 8561 N N . LEU B 1 536 ? -22.703 -8.656 3.252 1 97.94 536 LEU B N 1
ATOM 8562 C CA . LEU B 1 536 ? -23.625 -7.871 4.066 1 97.94 536 LEU B CA 1
ATOM 8563 C C . LEU B 1 536 ? -25.047 -7.961 3.516 1 97.94 536 LEU B C 1
ATOM 8565 O O . LEU B 1 536 ? -25.25 -7.973 2.299 1 97.94 536 LEU B O 1
ATOM 8569 N N . VAL B 1 537 ? -26.031 -8.086 4.414 1 98.62 537 VAL B N 1
ATOM 8570 C CA . VAL B 1 537 ? -27.406 -8.242 3.963 1 98.62 537 VAL B CA 1
ATOM 8571 C C . VAL B 1 537 ? -28.328 -7.316 4.754 1 98.62 537 VAL B C 1
ATOM 8573 O O . VAL B 1 537 ? -28.266 -7.273 5.984 1 98.62 537 VAL B O 1
ATOM 8576 N N . TYR B 1 538 ? -29.125 -6.625 4.051 1 97.69 538 TYR B N 1
ATOM 8577 C CA . TYR B 1 538 ? -30.141 -5.777 4.66 1 97.69 538 TYR B CA 1
ATOM 8578 C C . TYR B 1 538 ? -31.5 -6.008 4.004 1 97.69 538 TYR B C 1
ATOM 8580 O O . TYR B 1 538 ? -31.594 -6.223 2.793 1 97.69 538 TYR B O 1
ATOM 8588 N N . ALA B 1 539 ? -32.531 -5.941 4.82 1 97.38 539 ALA B N 1
ATOM 8589 C CA . ALA B 1 539 ? -33.875 -6.219 4.312 1 97.38 539 ALA B CA 1
ATOM 8590 C C . ALA B 1 539 ? -34.875 -5.156 4.777 1 97.38 539 ALA B C 1
ATOM 8592 O O . ALA B 1 539 ? -34.781 -4.645 5.895 1 97.38 539 ALA B O 1
ATOM 8593 N N . THR B 1 540 ? -35.781 -4.809 3.934 1 96.31 540 THR B N 1
ATOM 8594 C CA . THR B 1 540 ? -36.906 -3.955 4.262 1 96.31 540 THR B CA 1
ATOM 8595 C C . THR B 1 540 ? -38.219 -4.703 4.062 1 96.31 540 THR B C 1
ATOM 8597 O O . THR B 1 540 ? -38.344 -5.559 3.18 1 96.31 540 THR B O 1
ATOM 8600 N N . ILE B 1 541 ? -39.188 -4.379 4.941 1 95.69 541 ILE B N 1
ATOM 8601 C CA . ILE B 1 541 ? -40.5 -5.035 4.906 1 95.69 541 ILE B CA 1
ATOM 8602 C C . ILE B 1 541 ? -41.594 -3.99 4.75 1 95.69 541 ILE B C 1
ATOM 8604 O O . ILE B 1 541 ? -41.719 -3.098 5.59 1 95.69 541 ILE B O 1
ATOM 8608 N N . ALA B 1 542 ? -42.312 -4.078 3.664 1 94.12 542 ALA B N 1
ATOM 8609 C CA . ALA B 1 542 ? -43.5 -3.285 3.479 1 94.12 542 ALA B CA 1
ATOM 8610 C C . ALA B 1 542 ? -44.75 -4.133 3.693 1 94.12 542 ALA B C 1
ATOM 8612 O O . ALA B 1 542 ? -44.875 -5.246 3.178 1 94.12 542 ALA B O 1
ATOM 8613 N N . ARG B 1 543 ? -45.625 -3.549 4.473 1 92.19 543 ARG B N 1
ATOM 8614 C CA . ARG B 1 543 ? -46.844 -4.293 4.758 1 92.19 543 ARG B CA 1
ATOM 8615 C C . ARG B 1 543 ? -48.062 -3.559 4.23 1 92.19 543 ARG B C 1
ATOM 8617 O O . ARG B 1 543 ? -48.125 -2.328 4.277 1 92.19 543 ARG B O 1
ATOM 8624 N N . VAL B 1 544 ? -49 -4.383 3.752 1 90.56 544 VAL B N 1
ATOM 8625 C CA . VAL B 1 544 ? -50.25 -3.811 3.305 1 90.56 544 VAL B CA 1
ATOM 8626 C C . VAL B 1 544 ? -51.406 -4.613 3.885 1 90.56 544 VAL B C 1
ATOM 8628 O O . VAL B 1 544 ? -51.281 -5.812 4.145 1 90.56 544 VAL B O 1
ATOM 8631 N N . GLU B 1 545 ? -52.531 -3.824 4.188 1 84.38 545 GLU B N 1
ATOM 8632 C CA . GLU B 1 545 ? -53.75 -4.484 4.637 1 84.38 545 GLU B CA 1
ATOM 8633 C C . GLU B 1 545 ? -54.5 -5.133 3.471 1 84.38 545 GLU B C 1
ATOM 8635 O O . GLU B 1 545 ? -54.688 -4.512 2.424 1 84.38 545 GLU B O 1
ATOM 8640 N N . THR B 1 546 ? -54.594 -6.469 3.412 1 66.62 546 THR B N 1
ATOM 8641 C CA . THR B 1 546 ? -55.375 -7.133 2.373 1 66.62 546 THR B CA 1
ATOM 8642 C C . THR B 1 546 ? -56.812 -7.332 2.828 1 66.62 546 THR B C 1
ATOM 8644 O O . THR B 1 546 ? -57.094 -7.543 4.016 1 66.62 546 THR B O 1
ATOM 8647 N N . ARG B 1 547 ? -57.938 -6.809 2.188 1 50.12 547 ARG B N 1
ATOM 8648 C CA . ARG B 1 547 ? -59.344 -7.141 2.455 1 50.12 547 ARG B CA 1
ATOM 8649 C C . ARG B 1 547 ? -59.562 -8.648 2.436 1 50.12 547 ARG B C 1
ATOM 8651 O O . ARG B 1 547 ? -59.062 -9.344 1.535 1 50.12 547 ARG B O 1
ATOM 8658 N N . ARG B 1 548 ? -60.062 -9.164 3.459 1 42.25 548 ARG B N 1
ATOM 8659 C CA . ARG B 1 548 ? -60.688 -10.484 3.428 1 42.25 548 ARG B CA 1
ATOM 8660 C C . ARG B 1 548 ? -61.688 -10.594 2.287 1 42.25 548 ARG B C 1
ATOM 8662 O O . ARG B 1 548 ? -62.5 -9.68 2.076 1 42.25 548 ARG B O 1
#

Foldseek 3Di:
DFFQDQAQDFFQGWDWDDDDLAIEIEFGAWAQDDPPLQFGIKHKDPVVCLVSLVRYAEYEYQDQDRSGHVCVLVVCLRRVHEYEYAQLNLLNNLVNNVVDPRDDSVPHRYDHADAPDWDDDPQKIKHWFAAAFQAPPGTWMWIAGPLFIETEGTFHFQAPDADPRRHGPLVVLLVVLVVAGAEYEYALAALVPDDWQYYPVLLLVVVLVVLLPAQFAEEEEDDLRRVSVVLSVLVSLVVNVAAEEEFFPSNVSSVVSCPVVVVHDDSVVRYDYLQCQVVDGGSRHYYYWYCLLLDCVTDLVCQLVQNRPRDHDAARYEYEYADDHDPPSVVSNVVSCVSNVVRNYHYHYCVVPVSNYTHRGTHLVRLLVSLLSNQHLEYEYGRYRPVSRVSSQVSNVVSPRNHYDYDGRQWDWDRHNVDIDTDDGGDMDMFTDRPNDTDDPVSSVVSVQCQVFWEKEWEFEEALQQQTDDFIDMDTDPQDDCVVPVVLVVVLSVQLNVQSVPDPPGVQSNDPVSNFVSSQVSQQVSSCVVPVGGHHYGYDYDYDHDDD/DFFQDQAQDFFQGWDWDDDDLAIEIEFGAWAQDDPPLQFGIKHKDPVVCLVSLVRYAEYEYQDQDRSGHVCVLVVCLRRVHEYEYAQLNLLNNLVNNVPDPRDDSVPHRYHHADAPDWDDDPQKIKHWFAAAFQAPPGTWMWIAGPLFIETEGTFHFQAPDADPRRHGPLVVLLVVLVVAGAEYEYALAALVPDDWQYYPVLLLVVVLVVLLPAQFAEEEEDDLRRVSVVLSVLVSLVVNVAAEEEFFPSNVSSVVSCPVVVVDDDSVVRYDYLQCQVVDGGSRHYYYWYCLLLDCVTQLVCQLVQNRPRDHDAARYEYEYADDHDPPSVVSNVVSCVSNVVRNYHYHYCVVPVSNYTHRGTHLVRLLVSLLSNQHLEYEYGRHRPVSRVSSQVSNVVSPRNHYDYDGRQWDWDRHNVDIDTDDGGDMDMFTDRPNDTDDPVSSVVSVQCQVFWEKEWEFEEALQQQTDDFIDMDTDPQDDCVVPVVLVVVLSVQLNVQSVPDPPGVQSNDPVSNFVSSQVSQQVSSCVVPVGGHHYGYDYDYDHDDD

Radius of gyration: 32.42 Å; Cα contacts (8 Å, |Δi|>4): 2534; chains: 2; bounding box: 91×79×77 Å

Solvent-accessible surface area (backbone atoms only — not comparable to full-atom values): 54750 Å² total; per-residue (Å²): 64,39,32,36,20,13,29,51,30,73,35,12,26,23,36,36,40,66,58,93,75,37,27,42,30,40,31,29,6,21,35,72,64,85,70,62,54,51,48,67,31,31,26,45,32,56,62,64,55,60,78,38,45,88,27,48,64,30,38,40,40,39,32,55,52,49,35,28,40,57,30,43,55,67,48,38,72,77,47,80,47,42,37,34,19,31,61,59,21,46,52,51,48,51,55,54,39,66,74,40,92,85,58,61,73,87,72,57,49,74,41,74,52,51,80,89,44,77,46,72,58,88,74,37,31,34,34,56,42,49,25,17,42,55,36,65,65,20,16,16,41,41,37,39,41,95,63,39,26,36,37,33,47,36,63,30,32,79,45,91,53,45,59,91,91,36,56,51,46,61,66,58,47,43,54,48,25,72,73,48,29,44,33,32,36,34,62,8,75,27,31,81,38,74,50,67,37,61,42,62,50,57,26,46,53,44,47,40,53,54,58,62,70,47,72,29,33,36,37,38,21,31,61,47,60,30,46,65,58,52,52,45,47,53,50,38,19,64,77,63,66,25,32,36,28,58,34,40,69,60,39,51,52,43,52,52,52,29,42,75,71,58,75,42,72,81,58,68,85,38,50,42,63,43,87,53,47,71,78,48,57,52,62,29,38,33,32,40,24,30,29,58,55,34,41,68,89,30,38,38,36,21,31,49,69,59,65,36,89,55,50,75,72,44,67,60,23,37,38,34,38,40,52,81,78,56,82,50,30,48,51,41,31,50,48,44,52,34,46,27,43,73,51,48,23,46,77,46,32,46,90,85,38,57,57,47,46,63,57,42,43,26,11,36,52,42,48,40,50,51,48,59,54,34,55,30,48,25,39,32,38,31,44,14,32,48,62,20,23,52,39,32,39,50,46,41,49,75,62,61,37,80,34,70,51,71,68,40,45,16,40,25,44,44,79,46,82,88,47,74,43,78,52,74,69,48,81,48,47,75,38,39,24,34,73,89,35,78,52,56,69,65,21,54,52,38,12,50,48,28,11,40,34,8,38,35,40,38,42,40,40,23,31,73,65,42,47,72,74,50,82,59,45,74,50,60,44,26,66,49,49,63,79,86,37,44,67,59,51,52,51,48,41,51,47,37,50,51,52,60,71,67,46,66,80,54,72,48,39,51,34,65,68,52,43,36,50,47,44,39,50,38,52,31,51,51,34,31,68,75,45,61,47,56,47,45,62,47,61,48,80,45,72,43,89,71,85,129,64,38,32,34,20,13,31,51,30,74,36,13,25,21,35,37,40,64,60,93,76,38,28,42,32,39,31,29,6,20,33,73,62,85,71,62,55,52,48,65,33,31,27,43,33,56,62,65,55,60,78,38,44,89,27,47,64,31,38,40,41,40,33,56,52,50,35,27,40,57,30,43,57,67,48,40,71,77,46,80,48,42,36,35,20,31,61,57,22,46,52,50,47,51,54,54,39,66,74,40,92,84,58,61,73,86,72,58,50,75,43,75,51,52,81,88,44,77,45,74,59,88,75,38,33,33,33,54,42,49,24,17,42,54,36,66,63,20,16,17,41,41,37,40,40,94,63,40,27,36,38,34,46,34,64,27,32,80,45,91,53,47,60,92,90,36,57,52,44,61,68,58,48,42,55,49,26,72,72,48,28,44,32,32,35,35,59,7,75,26,31,81,38,75,50,69,36,62,43,63,51,57,26,45,53,44,49,38,52,54,58,63,70,46,71,28,33,36,36,37,20,31,61,47,61,30,44,67,57,51,52,45,48,52,52,38,20,65,76,63,66,24,33,35,28,58,34,41,71,59,38,51,51,43,51,51,52,30,42,76,72,57,75,42,71,82,60,68,86,39,48,41,63,44,88,53,48,71,79,47,59,51,63,31,38,34,33,43,24,30,28,58,57,33,40,67,90,31,38,38,37,22,31,48,70,58,66,34,89,56,50,75,72,44,67,59,22,38,38,34,36,40,52,82,79,56,83,52,30,49,52,41,32,51,50,44,52,33,47,27,43,74,52,48,23,46,76,45,32,48,89,84,39,57,56,46,44,63,58,43,43,26,12,36,53,42,48,40,51,51,49,59,53,36,56,30,47,25,41,31,36,33,43,13,32,46,62,20,23,52,40,30,39,49,46,41,49,74,62,61,38,80,36,71,51,70,67,39,46,17,41,24,44,44,79,47,80,88,47,76,44,78,52,73,69,50,83,48,47,74,40,40,24,35,72,93,35,79,54,56,68,65,22,55,52,39,12,50,48,28,11,40,34,9,37,36,40,38,42,40,41,22,32,72,66,42,50,73,73,52,79,58,46,74,50,61,45,25,66,50,46,60,81,86,37,44,66,59,51,53,51,47,42,51,47,38,51,51,52,61,70,67,47,66,80,56,72,48,39,51,33,66,67,52,43,37,52,48,44,37,50,38,53,31,50,52,34,31,69,76,46,63,46,57,46,46,64,48,63,48,81,44,71,43,88,72,84,128

Sequence (1096 aa):
MIPLGGLGEIGMNCMAIEHGDDILVLDCGVTFDSRGLGIDLVHADFGYVLDRREKVRGLVLTHGHEDHIGATSWFLRDIPVPVWGPPYALALVKQRIAEHPFHDIERLDLRTMQHGVEYAIGPFSWELWRVTHSIPDAHGIVIRTPVGTIVHSGDFKIDRDPPPGDHMDLARIEEIAREGVRVMMSDSTNALTHGHSGGERQVEQSLEELVRNARDRVVIGLFASNVGRIRALLDVARTTGRKLIPMGRSVDTHLRIAEELGVITDPHDVLVPRDRARNIPREQCLIVATGSQGEGPAALPRLANGTHPDLELGAGDLVILSARIIPGNERAVLELINTLERRGISVVHRGNDPRVHVSGHAHRDEQRELIQLVRPRTFVPVHGTFMHLKAHAEIARDAGVPEVFFFENGQVIELHEDRTELAERVHSGRVHIDHFEPVQERVIRDRTLLAQLGVVFVSLLCDQRGRILDDPQIVSRGVIDEDADYDLLEDLRDDVRDAVETMRVPEDRISDELLRDQVRRAVRRFFGRELGRKPLVYATIARVETRRMIPLGGLGEIGMNCMAIEHGDDILVLDCGVTFDSRGLGIDLVHADFGYVLDRREKVRGLVLTHGHEDHIGATSWFLRDIPVPVWGPPYALALVKQRIAEHPFHDIERLDLRTMQHGVEYAIGPFSWELWRVTHSIPDAHGIVIRTPVGTIVHSGDFKIDRDPPPGDHMDLARIEEIAREGVRVMMSDSTNALTHGHSGGERQVEQSLEELVRNARDRVVIGLFASNVGRIRALLDVARTTGRKLIPMGRSVDTHLRIAEELGVITDPHDVLVPRDRARNIPREQCLIVATGSQGEGPAALPRLANGTHPDLELGAGDLVILSARIIPGNERAVLELINTLERRGISVVHRGNDPRVHVSGHAHRDEQRELIQLVRPRTFVPVHGTFMHLKAHAEIARDAGVPEVFFFENGQVIELHEDRTELAERVHSGRVHIDHFEPVQERVIRDRTLLAQLGVVFVSLLCDQRGRILDDPQIVSRGVIDEDADYDLLEDLRDDVRDAVETMRVPEDRISDELLRDQVRRAVRRFFGRELGRKPLVYATIARVETRR

pLDDT: mean 94.01, std 5.6, range [42.12, 98.69]

InterPro domains:
  IPR001279 Metallo-beta-lactamase [SM00849] (11-207)
  IPR004613 Ribonuclease J [TIGR00649] (2-541)
  IPR011108 Zn-dependent metallo-hydrolase, RNA specificity domain [PF07521] (357-400)
  IPR036866 Ribonuclease Z/Hydroxyacylglutathione hydrolase-like [G3DSA:3.60.15.10] (2-434)
  IPR036866 Ribonuclease Z/Hydroxyacylglutathione hydrolase-like [SSF56281] (2-415)
  IPR041636 Ribonuclease J, C-terminal [PF17770] (443-544)
  IPR042173 Ribonuclease J, domain 2 [G3DSA:3.40.50.10710] (200-350)
  IPR055132 Ribonuclease J, beta-CASP domain [PF22505] (216-340)

Secondary structure (DSSP, 8-state):
-EEEESEEBSS--EEEEEETTEEEEE---EE---SSSS--EEEE--HHHHTTGGGEEEEE-----HHHHTTHHHHHHHS---EEE-HHHHHHHHHHHHTSTT--GGG--EEE--TT-EEEETTEEEEEEE-B-SSSS-EEEEEEETTEEEEE--S-B--SSPPTT----HHHHHHHHHH--SEEEEE-TTTTS-S----HHHHHHHHHHHHHH-SS-EEEE--TT-HHHHHHHHHHHHHHT-EEEEESHHHHHHHHHHHHTTSS--GGGTB--GGGGGGS-GGGEEEEES-TT--TTSHHHHHHHT--SS----TT-EEEE-SPPPTT-HHHHHHHHHHHHHTT-EEE-TTT-GGG---SS--HHHHHHHHHHH--SEEEEESEEHHHHHHHHHHHHHTT-SEE----TT-EEEE-SS-EEEE------EEEEETTEEE-HHHHHHHHHHHHH-EEEEEEEEETT--B-SPPEEEEESS--TTTTHHHHHHHHHHHHHHHHTSPTTHHHH-HHHHHHHHHHHHHHHHHHHHS-PPEEEEEEEEE----/-EEEESEEBSS--EEEEEETTEEEEE---EE---SSSS--EEEE--HHHHTTGGGEEEEE-----HHHHTTHHHHHHHS---EEE-HHHHHHHHHHHHTSTT--GGG--EEE--TT--EEETTEEEEEEE-B-SSSS-EEEEEEETTEEEEE--S-B--SSPPTT----HHHHHHHHHH--SEEEEE-TTTTS-S----HHHHHHHHHHHHHH-SS-EEEE--TT-HHHHHHHHHHHHHHT-EEEEESHHHHHHHHHHHHTTSS--GGGTB--GGGGGGS-GGGEEEEES-TT--TTSHHHHHHHT--SS----TT-EEEE-SPPPTT-HHHHHHHHHHHHHTT-EEE-TTT-GGG---SS--HHHHHHHHHHH--SEEEEESEEHHHHHHHHHHHHHTT-SEE----TT--EEE-SS-EEE-------EEEEETTEEE-HHHHHHHHHHHHH-EEEEEEEEETT--B-SPPEEEEESS--TTTTHHHHHHHHHHHHHHHHTSPTTHHHH-HHHHHHHHHHHHHHHHHHHHS-PPEEEEEEEEE----

Nearest PDB structures (foldseek):
  4xww-assembly1_B  TM=9.382E-01  e=1.380E-62  Deinococcus radiodurans
  7pcr-assembly1_A-2  TM=9.263E-01  e=4.694E-54  Helicobacter pylori 26695
  5a0v-assembly2_B  TM=9.687E-01  e=2.536E-50  Streptomyces coelicolor A3(2)
  8cgl-assembly1_A  TM=9.188E-01  e=5.230E-51  Helicobacter pylori B128
  6k6w-assembly2_B  TM=9.471E-01  e=2.318E-46  Staphylococcus epidermidis ATCC 12228

Organism: NCBI:txid927083